Protein 3I6D (pdb70)

Secondary structure (DSSP, 8-state):
-EEEEEE--SHHHHHHHHHHHHHHTTTT-SEEEEEE-SSSSS-TT--EE--TT--EESS---EETT-THHHHHHHHTT--TTEEE-----EEEE-SS-EEE-----SHHHHHHHHSPPPSSSS--BHHHHHHHHS-HHHIIIIIHHHHHHTT-S-TTTBBHHHH-GGG--EEEETT-THHHHHHHHHT--SEEEE-S--EEEEEE-SSSEEEEESSS-EEEESEEEE-S-HHHHHHHTTTSTTHHHHHT-EEEEEEEEEEEESSTT---SS-SSEEEE-STT--SEEEEEEHHHH-GGGS-TT-EEEEEEE--SS--GGGTS-HHHHHHHHHHHHGGGS---S--SEEEEEEEEEEEEE-BTTHHHHHHHHHHHHHHHSTTEEE-STTTS--SHHHHHHHHHHHHHHHHHHH--/-EEEEEE--SHHHHHHHHHHHHHHTTTT-SEEEEEE-SSSSS-TT--EE--TT--EESS---EETT-THHHHHHHHTT--TTEEE-----EEEE-SS-EE-------SHHHHHHHHSPPPSSSS--BHHHHHHHHS-HHHIIIIIHHHHHHTT-S-TTTBBHHHH-GGGG----SEEEETT-HHHHHHHHHHT--S-EEE-S--EEEEEE-SSSEEEEESSS-EEEESEEEE-S-HHHHHHHTTTSTTHHHHHT-EEEEEEEEEEEESSTT---SS-SSEEEE-STT--SEEEEEEHHHH-GGGS-TT-EEEEEEE--SS--GGGTS-HHHHHHHHHHHHGGGS---S--SEEEEEEEEEEEEE-BTTHHHHHHHHHHHHHHHSTTEEE-STTTS--SHHHHHHHHHHHHHHHHHHH--

Radius of gyration: 29.59 Å; Cα contacts (8 Å, |Δi|>4): 1750; chains: 2; bounding box: 93×55×72 Å

Organism: Bacillus subtilis (strain 168) (NCBI:txid224308)

Sequence (833 aa):
KKHVVIIGGGITGLAAAFYMEKEIKEKNLPLELTLVEASPRVGGKIQTVKKDGYIIERGPDSFLERKKSAPQLVKDLGLEHLLVNNATGQSYVLVNRTLHPMPKSGKARAAMDFILPASKTKDDQSLGEFFRRRVGDEVVENLIEPLLSGIYAGDIDKLSLMSTFPQFYQFQTLSTGLQTLVEEIEKQLKLTKVYKGTKVTKLSHSGSCYSLELDNGVTLDADSVIVTAPHKAAAGMLSELPAISHLKNMHSTSVANVALGFPEGSVQMEHEGTGFVISRNSDFAITACTWTNKKWPHAAPEGKTLLRAYVGKAGDESIVDLSDNDIINIVLEDLKKVMNINGEPEMTCVTRWHESMPQYHVGHKQRIKELREALASAYPGVYMTGASFEGVGIPDCIDQGKAAVSDALTYLFSKKHVVIIGGGITGLAAAFYMEKEIKEKNLPLELTLVEASPRVGGKIQTVKKDGYIIERGPDSFLERKKSAPQLVKDLGLEHLLVNNATGQSYVLVNRTLHPMPKGSGKARAAMDFILPASKTKDDQSLGEFFRRRVGDEVVENLIEPLLSGIYAGDIDKLSLMSTFPQFYQTQGQFQTLSTGLQTLVEEIEKQLKLTKVYKGTKVTKLSHSGSCYSLELDNGVTLDADSVIVTAPHKAAAGMLSELPAISHLKNMHSTSVANVALGFPEGSVQMEHEGTGFVISRNSDFAITACTWTNKKWPHAAPEGKTLLRAYVGKAGDESIVDLSDNDIINIVLEDLKKVMNINGEPEMTCVTRWHESMPQYHVGHKQRIKELREALASAYPGVYMTGASFEGVGIPDCIDQGKAAVSDALTYLFS

Foldseek 3Di:
DFEEEEEAQALLSLLLLLVLVVVCPPVVDPYFYAYEAAAQDGHPQFDWDDDPLFIDTQGDDWFAPVLCLVVVLCVVLPAPVFKDFWQFKWEFEAEAQDTHTDDDPPCVVVVCCVQQPADDDLAKAFQCCRNVVRDPPVCCQRPVVLVVCVPQLADRRFFICCQPPVVSCHTIDGLVGNCVSSVSSVVVRDSYHYHYSKHFQAWAQDPQWIWTQIPVGDIDTGNFYEYADALCRVCRRCVPQPLSVLSNVWFFFKKKKKKFKDLPLFADFPDDIQWYAYGPPHPAFWGIKGFCCNTNVSRDDPSMTMMMTMGAGHPPRCQLPDDLCSNLVSCCVRVCSGTGRRDGTPDIDMDIDHRHRTGQGRCLQVSLVVVQVSCCVPPNNYHYDYCNHRHPGSSVSSVSSVVNSVRNVVSVPD/DAEEEEEAQALLSLLLLLVLVVVCPPVVDPYFYAYEAAAQDGHPQFDWDDDPLFIDTQGDDWFFPVLCLVVVLCVVLPAPVFKDFWQFKWEFEAEAQDTHTDDDQVVSVVVVCCVQQPADDDPAKAFQCVRNVVRDPPVCCQRPVVLVVCVQQLADRRFFICCQPPVVSHVSVHRTIDGLVGNCVSSVSSVVVRDSYHYHYSKHFQAWAADPQWIWTQIDVGDIDTGNFYEYADALCRVCRRCVPQPLSVLSNVWFFFKKKKKKFKDLPLFADFPDDIQWYAYGPPHPAFWGIKGFCCNTNVSRDDPSMTMMMTMGAGPPPRCQLPDDLCSNLVSCCVRVCSGTGRRDGTPDIDMDIDHRHRTGQTRCLQVSLVVVQVSCCVPPNNYHYDYCNHRHPGSSVSSVSSVVNSVRNVVSVPD

InterPro domains:
  IPR002937 Amine oxidase [PF01593] (15-463)
  IPR004572 Protoporphyrinogen oxidase [TIGR00562] (5-470)
  IPR036188 FAD/NAD(P)-binding domain superfamily [G3DSA:3.50.50.60] (9-456)
  IPR036188 FAD/NAD(P)-binding domain superfamily [SSF51905] (6-461)
  IPR050464 Zeta Carotene Desaturase and Related Oxidoreductases [PTHR42923] (4-463)

CATH classification: 3.50.50.60 (+2 more: 3.90.660.20, 1.10.3110.10)

Structure (mmCIF, N/CA/C/O backbone):
data_3I6D
#
_entry.id   3I6D
#
_cell.length_a   96.175
_cell.length_b   96.175
_cell.length_c   299.823
_cell.angle_alpha   90.00
_cell.angle_beta   90.00
_cell.angle_gamma   90.00
#
_symmetry.space_group_name_H-M   'P 41 21 2'
#
loop_
_entity.id
_entity.type
_entity.pdbx_description
1 polymer 'Protoporphyrinogen oxidase'
2 non-polymer 'FLAVIN-ADENINE DINUCLEOTIDE'
3 non-polymer '5-[2-CHLORO-4-(TRIFLUOROMETHYL)PHENOXY]-2-NITROBENZOIC ACID'
4 non-polymer 'PHOSPHATE ION'
5 water water
#
loop_
_atom_site.group_PDB
_atom_site.id
_atom_site.type_symbol
_atom_site.label_atom_id
_atom_site.label_alt_id
_atom_site.label_comp_id
_atom_site.label_asym_id
_atom_site.label_entity_id
_atom_site.label_seq_id
_atom_site.pdbx_PDB_ins_code
_atom_site.Cartn_x
_atom_site.Cartn_y
_atom_site.Cartn_z
_atom_site.occupancy
_atom_site.B_iso_or_equiv
_atom_site.auth_seq_id
_atom_site.auth_comp_id
_atom_site.auth_asym_id
_atom_site.auth_atom_id
_atom_site.pdbx_PDB_model_num
ATOM 1 N N . LYS A 1 5 ? 12.784 -42.046 50.591 1.00 70.35 5 LYS A N 1
ATOM 2 C CA . LYS A 1 5 ? 12.574 -41.028 49.518 1.00 72.48 5 LYS A CA 1
ATOM 3 C C . LYS A 1 5 ? 12.596 -41.668 48.119 1.00 72.20 5 LYS A C 1
ATOM 4 O O . LYS A 1 5 ? 13.670 -41.919 47.566 1.00 72.64 5 LYS A O 1
ATOM 10 N N . LYS A 1 6 ? 11.414 -41.915 47.554 1.00 70.99 6 LYS A N 1
ATOM 11 C CA . LYS A 1 6 ? 11.282 -42.545 46.239 1.00 70.90 6 LYS A CA 1
ATOM 12 C C . LYS A 1 6 ? 11.810 -41.713 45.059 1.00 71.60 6 LYS A C 1
ATOM 13 O O . LYS A 1 6 ? 11.741 -40.486 45.083 1.00 72.05 6 LYS A O 1
ATOM 19 N N . HIS A 1 7 ? 12.305 -42.393 44.020 1.00 71.76 7 HIS A N 1
ATOM 20 C CA . HIS A 1 7 ? 12.869 -41.729 42.840 1.00 71.30 7 HIS A CA 1
ATOM 21 C C . HIS A 1 7 ? 12.097 -42.009 41.539 1.00 69.96 7 HIS A C 1
ATOM 22 O O . HIS A 1 7 ? 11.687 -43.132 41.283 1.00 69.51 7 HIS A O 1
ATOM 29 N N . VAL A 1 8 ? 11.906 -40.971 40.729 1.00 69.29 8 VAL A N 1
ATOM 30 C CA . VAL A 1 8 ? 11.206 -41.085 39.448 1.00 68.96 8 VAL A CA 1
ATOM 31 C C . VAL A 1 8 ? 11.999 -40.428 38.320 1.00 68.84 8 VAL A C 1
ATOM 32 O O . VAL A 1 8 ? 12.312 -39.238 38.382 1.00 69.40 8 VAL A O 1
ATOM 36 N N . VAL A 1 9 ? 12.328 -41.200 37.289 1.00 67.21 9 VAL A N 1
ATOM 37 C CA . VAL A 1 9 ? 13.065 -40.638 36.160 1.00 64.86 9 VAL A CA 1
ATOM 38 C C . VAL A 1 9 ? 12.187 -40.429 34.919 1.00 62.24 9 VAL A C 1
ATOM 39 O O . VAL A 1 9 ? 11.448 -41.317 34.488 1.00 60.41 9 VAL A O 1
ATOM 43 N N . ILE A 1 10 ? 12.260 -39.216 34.382 1.00 60.55 10 ILE A N 1
ATOM 44 C CA . ILE A 1 10 ? 11.527 -38.848 33.180 1.00 59.84 10 ILE A CA 1
ATOM 45 C C . ILE A 1 10 ? 12.512 -38.934 32.015 1.00 59.65 10 ILE A C 1
ATOM 46 O O . ILE A 1 10 ? 13.562 -38.285 32.048 1.00 59.29 10 ILE A O 1
ATOM 51 N N . ILE A 1 11 ? 12.187 -39.750 31.009 1.00 59.07 11 ILE A N 1
ATOM 52 C CA . ILE A 1 11 ? 13.046 -39.898 29.834 1.00 57.70 11 ILE A CA 1
ATOM 53 C C . ILE A 1 11 ? 12.458 -39.094 28.687 1.00 57.46 11 ILE A C 1
ATOM 54 O O . ILE A 1 11 ? 11.320 -39.332 28.267 1.00 56.65 11 ILE A O 1
ATOM 59 N N . GLY A 1 12 ? 13.248 -38.140 28.198 1.00 57.56 12 GLY A N 1
ATOM 60 C CA . GLY A 1 12 ? 12.815 -37.292 27.109 1.00 58.80 12 GLY A CA 1
ATOM 61 C C . GLY A 1 12 ? 12.651 -35.887 27.634 1.00 60.20 12 GLY A C 1
ATOM 62 O O . GLY A 1 12 ? 12.021 -35.674 28.668 1.00 61.12 12 GLY A O 1
ATOM 63 N N . GLY A 1 13 ? 13.210 -34.918 26.923 1.00 60.75 13 GLY A N 1
ATOM 64 C CA . GLY A 1 13 ? 13.107 -33.541 27.363 1.00 60.47 13 GLY A CA 1
ATOM 65 C C . GLY A 1 13 ? 12.235 -32.660 26.490 1.00 61.26 13 GLY A C 1
ATOM 66 O O . GLY A 1 13 ? 12.366 -31.431 26.548 1.00 63.44 13 GLY A O 1
ATOM 67 N N . GLY A 1 14 ? 11.373 -33.256 25.664 1.00 59.11 14 GLY A N 1
ATOM 68 C CA . GLY A 1 14 ? 10.496 -32.442 24.847 1.00 57.22 14 GLY A CA 1
ATOM 69 C C . GLY A 1 14 ? 9.426 -31.800 25.736 1.00 57.33 14 GLY A C 1
ATOM 70 O O . GLY A 1 14 ? 9.576 -31.709 26.954 1.00 55.73 14 GLY A O 1
ATOM 71 N N . ILE A 1 15 ? 8.326 -31.364 25.133 1.00 57.78 15 ILE A N 1
ATOM 72 C CA . ILE A 1 15 ? 7.242 -30.750 25.895 1.00 57.64 15 ILE A CA 1
ATOM 73 C C . ILE A 1 15 ? 6.562 -31.738 26.837 1.00 57.41 15 ILE A C 1
ATOM 74 O O . ILE A 1 15 ? 6.176 -31.360 27.941 1.00 57.38 15 ILE A O 1
ATOM 79 N N . THR A 1 16 ? 6.420 -32.994 26.413 1.00 56.87 16 THR A N 1
ATOM 80 C CA . THR A 1 16 ? 5.787 -34.012 27.253 1.00 57.15 16 THR A CA 1
ATOM 81 C C . THR A 1 16 ? 6.587 -34.279 28.534 1.00 59.10 16 THR A C 1
ATOM 82 O O . THR A 1 16 ? 6.027 -34.326 29.627 1.00 59.81 16 THR A O 1
ATOM 86 N N . GLY A 1 17 ? 7.896 -34.452 28.400 1.00 60.04 17 GLY A N 1
ATOM 87 C CA . GLY A 1 17 ? 8.712 -34.699 29.571 1.00 61.20 17 GLY A CA 1
ATOM 88 C C . GLY A 1 17 ? 8.801 -33.458 30.442 1.00 61.97 17 GLY A C 1
ATOM 89 O O . GLY A 1 17 ? 8.773 -33.541 31.669 1.00 61.98 17 GLY A O 1
ATOM 90 N N . LEU A 1 18 ? 8.914 -32.301 29.798 1.00 62.87 18 LEU A N 1
ATOM 91 C CA . LEU A 1 18 ? 9.001 -31.038 30.511 1.00 62.93 18 LEU A CA 1
ATOM 92 C C . LEU A 1 18 ? 7.692 -30.810 31.243 1.00 64.22 18 LEU A C 1
ATOM 93 O O . LEU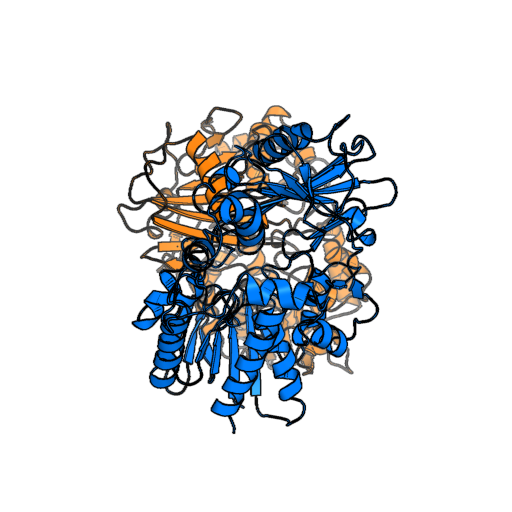 A 1 18 ? 7.685 -30.468 32.429 1.00 64.78 18 LEU A O 1
ATOM 98 N N . ALA A 1 19 ? 6.585 -31.014 30.537 1.00 64.94 19 ALA A N 1
ATOM 99 C CA . ALA A 1 19 ? 5.265 -30.856 31.141 1.00 65.95 19 ALA A CA 1
ATOM 100 C C . ALA A 1 19 ? 5.178 -31.778 32.350 1.00 66.34 19 ALA A C 1
ATOM 101 O O . ALA A 1 19 ? 4.745 -31.366 33.417 1.00 66.45 19 ALA A O 1
ATOM 103 N N . ALA A 1 20 ? 5.600 -33.025 32.178 1.00 66.99 20 ALA A N 1
ATOM 104 C CA . ALA A 1 20 ? 5.560 -33.984 33.270 1.00 68.12 20 ALA A CA 1
ATOM 105 C C . ALA A 1 20 ? 6.437 -33.502 34.401 1.00 69.77 20 ALA A C 1
ATOM 106 O O . ALA A 1 20 ? 6.027 -33.549 35.556 1.00 70.43 20 ALA A O 1
ATOM 108 N N . ALA A 1 21 ? 7.641 -33.041 34.064 1.00 71.72 21 ALA A N 1
ATOM 109 C CA . ALA A 1 21 ? 8.598 -32.548 35.060 1.00 73.52 21 ALA A CA 1
ATOM 110 C C . ALA A 1 21 ? 8.066 -31.350 35.832 1.00 74.76 21 ALA A C 1
ATOM 111 O O . ALA A 1 21 ? 8.211 -31.273 37.053 1.00 75.26 21 ALA A O 1
ATOM 113 N N . PHE A 1 22 ? 7.450 -30.419 35.116 1.00 75.88 22 PHE A N 1
ATOM 114 C CA . PHE A 1 22 ? 6.921 -29.217 35.741 1.00 77.44 22 PHE A CA 1
ATOM 115 C C . PHE A 1 22 ? 5.781 -29.483 36.715 1.00 78.71 22 PHE A C 1
ATOM 116 O O . PHE A 1 22 ? 5.777 -28.947 37.818 1.00 79.79 22 PHE A O 1
ATOM 124 N N . TYR A 1 23 ? 4.814 -30.303 36.321 1.00 80.03 23 TYR A N 1
ATOM 125 C CA . TYR A 1 23 ? 3.686 -30.590 37.198 1.00 81.14 23 TYR A CA 1
ATOM 126 C C . TYR A 1 23 ? 4.009 -31.649 38.243 1.00 81.92 23 TYR A C 1
ATOM 127 O O . TYR A 1 23 ? 3.223 -31.899 39.154 1.00 82.07 23 TYR A O 1
ATOM 136 N N . MET A 1 24 ? 5.172 -32.269 38.108 1.00 82.73 24 MET A N 1
ATOM 137 C CA . MET A 1 24 ? 5.606 -33.269 39.067 1.00 84.11 24 MET A CA 1
ATOM 138 C C . MET A 1 24 ? 6.140 -32.498 40.265 1.00 84.92 24 MET A C 1
ATOM 139 O O . MET A 1 24 ? 5.835 -32.823 41.411 1.00 85.06 24 MET A O 1
ATOM 144 N N . GLU A 1 25 ? 6.952 -31.478 39.993 1.00 85.64 25 GLU A N 1
ATOM 145 C CA . GLU A 1 25 ? 7.517 -30.647 41.051 1.00 86.98 25 GLU A CA 1
ATOM 146 C C . GLU A 1 25 ? 6.399 -29.918 41.773 1.00 87.93 25 GLU A C 1
ATOM 147 O O . GLU A 1 25 ? 6.374 -29.849 43.006 1.00 87.93 25 GLU A O 1
ATOM 153 N N . LYS A 1 26 ? 5.470 -29.376 40.995 1.00 88.93 26 LYS A N 1
ATOM 154 C CA . LYS A 1 26 ? 4.345 -28.665 41.562 1.00 90.01 26 LYS A CA 1
ATOM 155 C C . LYS A 1 26 ? 3.597 -29.563 42.540 1.00 91.02 26 LYS A C 1
ATOM 156 O O . LYS A 1 26 ? 2.961 -29.084 43.470 1.00 92.00 26 LYS A O 1
ATOM 162 N N . GLU A 1 27 ? 3.679 -30.870 42.337 1.00 92.11 27 GLU A N 1
ATOM 163 C CA . GLU A 1 27 ? 3.001 -31.802 43.224 1.00 93.24 27 GLU A CA 1
ATOM 164 C C . GLU A 1 27 ? 3.855 -32.158 44.428 1.00 94.05 27 GLU A C 1
ATOM 165 O O . GLU A 1 27 ? 3.342 -32.299 45.538 1.00 95.09 27 GLU A O 1
ATOM 171 N N . ILE A 1 28 ? 5.158 -32.304 44.210 1.00 94.25 28 ILE A N 1
ATOM 172 C CA . ILE A 1 28 ? 6.080 -32.652 45.282 1.00 94.25 28 ILE A CA 1
ATOM 173 C C . ILE A 1 28 ? 6.116 -31.556 46.345 1.00 94.89 28 ILE A C 1
ATOM 174 O O . ILE A 1 28 ? 6.443 -31.809 47.506 1.00 95.00 28 ILE A O 1
ATOM 179 N N . LYS A 1 29 ? 5.763 -30.339 45.941 1.00 95.63 29 LYS A N 1
ATOM 180 C CA . LYS A 1 29 ? 5.756 -29.202 46.853 1.00 95.98 29 LYS A CA 1
ATOM 181 C C . LYS A 1 29 ? 4.349 -28.670 47.063 1.00 95.09 29 LYS A C 1
ATOM 182 O O . LYS A 1 29 ? 4.069 -27.509 46.787 1.00 95.09 29 LYS A O 1
ATOM 188 N N . GLU A 1 30 ? 3.471 -29.535 47.550 1.00 94.21 30 GLU A N 1
ATOM 189 C CA . GLU A 1 30 ? 2.084 -29.182 47.813 1.00 93.99 30 GLU A CA 1
ATOM 190 C C . GLU A 1 30 ? 1.452 -30.330 48.576 1.00 93.73 30 GLU A C 1
ATOM 191 O O . GLU A 1 30 ? 0.272 -30.294 48.927 1.00 94.58 30 GLU A O 1
ATOM 197 N N . LYS A 1 31 ? 2.255 -31.363 48.797 1.00 92.61 31 LYS A N 1
ATOM 198 C CA . LYS A 1 31 ? 1.849 -32.553 49.527 1.00 91.58 31 LYS A CA 1
ATOM 199 C C . LYS A 1 31 ? 3.115 -32.990 50.235 1.00 91.14 31 LYS A C 1
ATOM 200 O O . LYS A 1 31 ? 3.112 -33.920 51.043 1.00 90.83 31 LYS A O 1
ATOM 206 N N . ASN A 1 32 ? 4.199 -32.293 49.904 1.00 90.55 32 ASN A N 1
ATOM 207 C CA . ASN A 1 32 ? 5.518 -32.556 50.464 1.00 89.99 32 ASN A CA 1
ATOM 208 C C . ASN A 1 32 ? 5.793 -34.059 50.465 1.00 89.00 32 ASN A C 1
ATOM 209 O O . ASN A 1 32 ? 5.988 -34.671 51.520 1.00 89.00 32 ASN A O 1
ATOM 214 N N . LEU A 1 33 ? 5.803 -34.635 49.264 1.00 87.46 33 LEU A N 1
ATOM 215 C CA . LEU A 1 33 ? 6.026 -36.063 49.068 1.00 85.63 33 LEU A CA 1
ATOM 216 C C . LEU A 1 33 ? 7.513 -36.385 49.065 1.00 84.64 33 LEU A C 1
ATOM 217 O O . LEU A 1 33 ? 8.310 -35.620 48.518 1.00 84.84 33 LEU A O 1
ATOM 222 N N . PRO A 1 34 ? 7.909 -37.516 49.686 1.00 82.93 34 PRO A N 1
ATOM 223 C CA . PRO A 1 34 ? 9.318 -37.927 49.736 1.00 81.84 34 PRO A CA 1
ATOM 224 C C . PRO A 1 34 ? 9.724 -38.478 48.365 1.00 81.30 34 PRO A C 1
ATOM 225 O O . PRO A 1 34 ? 10.062 -39.657 48.215 1.00 81.21 34 PRO A O 1
ATOM 229 N N . LEU A 1 35 ? 9.668 -37.601 47.366 1.00 79.96 35 LEU A N 1
ATOM 230 C CA . LEU A 1 35 ? 9.984 -37.945 45.990 1.00 78.51 35 LEU A CA 1
ATOM 231 C C . LEU A 1 35 ? 11.140 -37.107 45.479 1.00 77.91 35 LEU A C 1
ATOM 232 O O . LEU A 1 35 ? 11.261 -35.927 45.788 1.00 77.18 35 LEU A O 1
ATOM 237 N N . GLU A 1 36 ? 11.980 -37.736 44.675 1.00 77.61 36 GLU A N 1
ATOM 238 C CA . GLU A 1 36 ? 13.138 -37.096 44.092 1.00 77.52 36 GLU A CA 1
ATOM 239 C C . GLU A 1 36 ? 13.073 -37.475 42.615 1.00 76.32 36 GLU A C 1
ATOM 240 O O . GLU A 1 36 ? 13.145 -38.645 42.276 1.00 76.98 36 GLU A O 1
ATOM 246 N N . LEU A 1 37 ? 12.936 -36.495 41.733 1.00 74.63 37 LEU A N 1
ATOM 247 C CA . LEU A 1 37 ? 12.823 -36.793 40.307 1.00 72.91 37 LEU A CA 1
ATOM 248 C C . LEU A 1 37 ? 13.942 -36.266 39.414 1.00 71.90 37 LEU A C 1
ATOM 249 O O . LEU A 1 37 ? 14.492 -35.200 39.654 1.00 72.04 37 LEU A O 1
ATOM 254 N N . THR A 1 38 ? 14.262 -37.017 38.366 1.00 71.04 38 THR A N 1
ATOM 255 C CA . THR A 1 38 ? 15.286 -36.579 37.427 1.00 70.38 38 THR A CA 1
ATOM 256 C C . THR A 1 38 ? 14.834 -36.843 35.987 1.00 69.19 38 THR A C 1
ATOM 257 O O . THR A 1 38 ? 14.071 -37.775 35.723 1.00 68.66 38 THR A O 1
ATOM 261 N N . LEU A 1 39 ? 15.311 -36.003 35.070 1.00 67.58 39 LEU A N 1
ATOM 262 C CA . LEU A 1 39 ? 14.953 -36.084 33.660 1.00 66.15 39 LEU A CA 1
ATOM 263 C C . LEU A 1 39 ? 16.185 -36.246 32.762 1.00 66.11 39 LEU A C 1
ATOM 264 O O . LEU A 1 39 ? 17.119 -35.453 32.828 1.00 66.44 39 LEU A O 1
ATOM 269 N N . VAL A 1 40 ? 16.179 -37.270 31.914 1.00 65.64 40 VAL A N 1
ATOM 270 C CA . VAL A 1 40 ? 17.291 -37.528 30.999 1.00 64.52 40 VAL A CA 1
ATOM 271 C C . VAL A 1 40 ? 16.934 -37.095 29.573 1.00 64.82 40 VAL A C 1
ATOM 272 O O . VAL A 1 40 ? 15.865 -37.442 29.060 1.00 65.08 40 VAL A O 1
ATOM 276 N N . GLU A 1 41 ? 17.823 -36.332 28.942 1.00 64.50 41 GLU A N 1
ATOM 277 C CA . GLU A 1 41 ? 17.616 -35.842 27.585 1.00 65.24 41 GLU A CA 1
ATOM 278 C C . GLU A 1 41 ? 18.836 -36.164 26.715 1.00 66.19 41 GLU A C 1
ATOM 279 O O . GLU A 1 41 ? 19.966 -35.828 27.061 1.00 66.46 41 GLU A O 1
ATOM 285 N N . ALA A 1 42 ? 18.601 -36.812 25.576 1.00 67.11 42 ALA A N 1
ATOM 286 C CA . ALA A 1 42 ? 19.675 -37.213 24.664 1.00 67.52 42 ALA A CA 1
ATOM 287 C C . ALA A 1 42 ? 20.415 -36.066 23.975 1.00 68.20 42 ALA A C 1
ATOM 288 O O . ALA A 1 42 ? 21.647 -36.022 24.000 1.00 68.61 42 ALA A O 1
ATOM 290 N N . SER A 1 43 ? 19.675 -35.153 23.351 1.00 68.85 43 SER A N 1
ATOM 291 C CA . SER A 1 43 ? 20.294 -34.025 22.672 1.00 70.08 43 SER A CA 1
ATOM 292 C C . SER A 1 43 ? 20.779 -33.050 23.748 1.00 71.04 43 SER A C 1
ATOM 293 O O . SER A 1 43 ? 20.383 -33.166 24.914 1.00 71.45 43 SER A O 1
ATOM 296 N N . PRO A 1 44 ? 21.649 -32.087 23.375 1.00 71.54 44 PRO A N 1
ATOM 297 C CA . PRO A 1 44 ? 22.207 -31.076 24.284 1.00 70.91 44 PRO A CA 1
ATOM 298 C C . PRO A 1 44 ? 21.208 -30.012 24.755 1.00 70.85 44 PRO A C 1
ATOM 299 O O . PRO A 1 44 ? 21.510 -29.244 25.668 1.00 70.95 44 PRO A O 1
ATOM 303 N N . ARG A 1 45 ? 20.025 -29.971 24.142 1.00 71.22 45 ARG A N 1
ATOM 304 C CA . ARG A 1 45 ? 18.985 -29.003 24.523 1.00 71.97 45 ARG A CA 1
ATOM 305 C C . ARG A 1 45 ? 17.687 -29.694 24.940 1.00 70.71 45 ARG A C 1
ATOM 306 O O . ARG A 1 45 ? 17.533 -30.890 24.786 1.00 70.39 45 ARG A O 1
ATOM 314 N N . VAL A 1 46 ? 16.754 -28.928 25.473 1.00 70.70 46 VAL A N 1
ATOM 315 C CA . VAL A 1 46 ? 15.459 -29.475 25.866 1.00 71.51 46 VAL A CA 1
ATOM 316 C C . VAL A 1 46 ? 14.437 -28.810 24.949 1.00 71.18 46 VAL A C 1
ATOM 317 O O . VAL A 1 46 ? 14.715 -27.748 24.380 1.00 71.38 46 VAL A O 1
ATOM 321 N N . GLY A 1 47 ? 13.267 -29.419 24.793 1.00 70.64 47 GLY A N 1
ATOM 322 C CA . GLY A 1 47 ? 12.263 -28.822 23.928 1.00 70.07 47 GLY A CA 1
ATOM 323 C C . GLY A 1 47 ? 11.923 -29.679 22.726 1.00 69.81 47 GLY A C 1
ATOM 324 O O . GLY A 1 47 ? 10.844 -29.541 22.150 1.00 70.23 47 GLY A O 1
ATOM 325 N N . GLY A 1 48 ? 12.843 -30.559 22.345 1.00 69.13 48 GLY A N 1
ATOM 326 C CA . GLY A 1 48 ? 12.598 -31.451 21.226 1.00 69.30 48 GLY A CA 1
ATOM 327 C C . GLY A 1 48 ? 12.076 -30.810 19.951 1.00 69.68 48 GLY A C 1
ATOM 328 O O . GLY A 1 48 ? 12.726 -29.945 19.374 1.00 70.67 48 GLY A O 1
ATOM 329 N N . LYS A 1 49 ? 10.901 -31.247 19.503 1.00 69.73 49 LYS A N 1
ATOM 330 C CA . LYS A 1 49 ? 10.292 -30.731 18.277 1.00 68.73 49 LYS A CA 1
ATOM 331 C C . LYS A 1 49 ? 10.121 -29.209 18.313 1.00 68.85 49 LYS A C 1
ATOM 332 O O . LYS A 1 49 ? 10.134 -28.565 17.266 1.00 69.87 49 LYS A O 1
ATOM 338 N N . ILE A 1 50 ? 9.960 -28.632 19.499 1.00 68.03 50 ILE A N 1
ATOM 339 C CA . ILE A 1 50 ? 9.784 -27.190 19.617 1.00 68.74 50 ILE A CA 1
ATOM 340 C C . ILE A 1 50 ? 11.107 -26.433 19.507 1.00 70.55 50 ILE A C 1
ATOM 341 O O . ILE A 1 50 ? 11.890 -26.419 20.445 1.00 70.53 50 ILE A O 1
ATOM 346 N N . GLN A 1 51 ? 11.342 -25.799 18.359 1.00 73.23 51 GLN A N 1
ATOM 347 C CA . GLN A 1 51 ? 12.574 -25.045 18.119 1.00 75.85 51 GLN A CA 1
ATOM 348 C C . GLN A 1 51 ? 12.314 -23.700 17.428 1.00 78.20 51 GLN A C 1
ATOM 349 O O . GLN A 1 51 ? 11.777 -23.657 16.317 1.00 78.86 51 GLN A O 1
ATOM 355 N N . THR A 1 52 ? 12.724 -22.615 18.083 1.00 80.22 52 THR A N 1
ATOM 356 C CA . THR A 1 52 ? 12.546 -21.269 17.560 1.00 81.87 52 THR A CA 1
ATOM 357 C C . THR A 1 52 ? 13.879 -20.570 17.330 1.00 83.70 52 THR A C 1
ATOM 358 O O . THR A 1 52 ? 14.626 -20.353 18.278 1.00 84.07 52 THR A O 1
ATOM 362 N N . VAL A 1 53 ? 14.187 -20.215 16.083 1.00 85.82 53 VAL A N 1
ATOM 363 C CA . VAL A 1 53 ? 15.438 -19.502 15.811 1.00 88.34 53 VAL A CA 1
ATOM 364 C C . VAL A 1 53 ? 15.160 -18.094 15.293 1.00 89.92 53 VAL A C 1
ATOM 365 O O . VAL A 1 53 ? 14.152 -17.844 14.627 1.00 90.21 53 VAL A O 1
ATOM 369 N N . LYS A 1 54 ? 16.073 -17.181 15.609 1.00 92.11 54 LYS A N 1
ATOM 370 C CA . LYS A 1 54 ? 15.953 -15.780 15.221 1.00 93.49 54 LYS A CA 1
ATOM 371 C C . LYS A 1 54 ? 17.124 -15.346 14.328 1.00 94.92 54 LYS A C 1
ATOM 372 O O . LYS A 1 54 ? 18.284 -15.650 14.615 1.00 95.02 54 LYS A O 1
ATOM 378 N N . LYS A 1 55 ? 16.804 -14.650 13.240 1.00 95.85 55 LYS A N 1
ATOM 379 C CA . LYS A 1 55 ? 17.804 -14.175 12.287 1.00 97.30 55 LYS A CA 1
ATOM 380 C C . LYS A 1 55 ? 17.299 -12.897 11.637 1.00 98.82 55 LYS A C 1
ATOM 381 O O . LYS A 1 55 ? 16.208 -12.880 11.058 1.00 99.05 55 LYS A O 1
ATOM 387 N N . ASP A 1 56 ? 18.095 -11.834 11.729 1.00 99.92 56 ASP A N 1
ATOM 388 C CA . ASP A 1 56 ? 17.751 -10.544 11.131 1.00 100.25 56 ASP A CA 1
ATOM 389 C C . ASP A 1 56 ? 16.375 -10.031 11.562 1.00 100.05 56 ASP A C 1
ATOM 390 O O . ASP A 1 56 ? 15.530 -9.711 10.719 1.00 100.54 56 ASP A O 1
ATOM 395 N N . GLY A 1 57 ? 16.152 -9.953 12.872 1.00 99.57 57 GLY A N 1
ATOM 396 C CA . GLY A 1 57 ? 14.882 -9.464 13.375 1.00 98.80 57 GLY A CA 1
ATOM 397 C C . GLY A 1 57 ? 13.718 -10.380 13.052 1.00 98.45 57 GLY A C 1
ATOM 398 O O . GLY A 1 57 ? 12.559 -10.012 13.250 1.00 98.47 57 GLY A O 1
ATOM 399 N N . TYR A 1 58 ? 14.020 -11.569 12.539 1.00 97.77 58 TYR A N 1
ATOM 400 C CA . TYR A 1 58 ? 12.985 -12.546 12.216 1.00 96.60 58 TYR A CA 1
ATOM 401 C C . TYR A 1 58 ? 12.770 -13.501 13.396 1.00 95.58 58 TYR A C 1
ATOM 402 O O . TYR A 1 58 ? 13.591 -13.582 14.322 1.00 95.76 58 TYR A O 1
ATOM 411 N N . ILE A 1 59 ? 11.649 -14.215 13.351 1.00 93.41 59 ILE A N 1
ATOM 412 C CA . ILE A 1 59 ? 11.305 -15.212 14.356 1.00 90.56 59 ILE A CA 1
ATOM 413 C C . ILE A 1 59 ? 10.697 -16.351 13.564 1.00 88.90 59 ILE A C 1
ATOM 414 O O . ILE A 1 59 ? 9.515 -16.337 13.252 1.00 88.47 59 ILE A O 1
ATOM 419 N N . ILE A 1 60 ? 11.518 -17.329 13.218 1.00 87.05 60 ILE A N 1
ATOM 420 C CA . ILE A 1 60 ? 11.028 -18.456 12.455 1.00 85.04 60 ILE A CA 1
ATOM 421 C C . ILE A 1 60 ? 10.904 -19.732 13.296 1.00 84.10 60 ILE A C 1
ATOM 422 O O . ILE A 1 60 ? 11.853 -20.160 13.954 1.00 84.01 60 ILE A O 1
ATOM 427 N N . GLU A 1 61 ? 9.714 -20.320 13.275 1.00 82.64 61 GLU A N 1
ATOM 428 C CA . GLU A 1 61 ? 9.443 -21.562 13.991 1.00 81.19 61 GLU A CA 1
ATOM 429 C C . GLU A 1 61 ? 9.788 -22.691 13.029 1.00 80.18 61 GLU A C 1
ATOM 430 O O . GLU A 1 61 ? 9.050 -22.943 12.071 1.00 81.47 61 GLU A O 1
ATOM 436 N N . ARG A 1 62 ? 10.908 -23.361 13.266 1.00 78.10 62 ARG A N 1
ATOM 437 C CA . ARG A 1 62 ? 11.330 -24.436 12.380 1.00 77.15 62 ARG A CA 1
ATOM 438 C C . ARG A 1 62 ? 10.283 -25.532 12.337 1.00 76.67 62 ARG A C 1
ATOM 439 O O . ARG A 1 62 ? 10.076 -26.189 11.310 1.00 75.93 62 ARG A O 1
ATOM 447 N N . GLY A 1 63 ? 9.609 -25.712 13.464 1.00 76.38 63 GLY A N 1
ATOM 448 C CA . GLY A 1 63 ? 8.590 -26.731 13.537 1.00 76.25 63 GLY A CA 1
ATOM 449 C C . GLY A 1 63 ? 7.272 -26.228 14.075 1.00 76.06 63 GLY A C 1
ATOM 450 O O . GLY A 1 63 ? 6.512 -25.593 13.351 1.00 75.40 63 GLY A O 1
ATOM 451 N N . PRO A 1 64 ? 6.953 -26.541 15.339 1.00 76.38 64 PRO A N 1
ATOM 452 C CA . PRO A 1 64 ? 5.702 -26.095 15.942 1.00 76.96 64 PRO A CA 1
ATOM 453 C C . PRO A 1 64 ? 5.545 -24.608 15.795 1.00 77.52 64 PRO A C 1
ATOM 454 O O . PRO A 1 64 ? 6.363 -23.817 16.266 1.00 77.90 64 PRO A O 1
ATOM 458 N N . ASP A 1 65 ? 4.475 -24.249 15.110 1.00 77.97 65 ASP A N 1
ATOM 459 C CA . ASP A 1 65 ? 4.127 -22.877 14.825 1.00 77.80 65 ASP A CA 1
ATOM 460 C C . ASP A 1 65 ? 3.403 -22.273 16.024 1.00 77.29 65 ASP A C 1
ATOM 461 O O . ASP A 1 65 ? 3.918 -21.373 16.679 1.00 76.82 65 ASP A O 1
ATOM 466 N N . SER A 1 66 ? 2.219 -22.794 16.323 1.00 77.48 66 SER A N 1
ATOM 467 C CA . SER A 1 66 ? 1.418 -22.306 17.447 1.00 78.03 66 SER A CA 1
ATOM 468 C C . SER A 1 66 ? 0.631 -23.467 18.048 1.00 77.84 66 SER A C 1
ATOM 469 O O . SER A 1 66 ? 0.982 -24.618 17.835 1.00 78.47 66 SER A O 1
ATOM 472 N N . PHE A 1 67 ? -0.433 -23.168 18.787 1.00 77.28 67 PHE A N 1
ATOM 473 C CA . PHE A 1 67 ? -1.248 -24.219 19.380 1.00 76.76 67 PHE A CA 1
ATOM 474 C C . PHE A 1 67 ? -2.711 -23.824 19.511 1.00 77.23 67 PHE A C 1
ATOM 475 O O . PHE A 1 67 ? -3.025 -22.664 19.714 1.00 77.93 67 PHE A O 1
ATOM 483 N N . LEU A 1 68 ? -3.604 -24.799 19.387 1.00 78.34 68 LEU A N 1
ATOM 484 C CA . LEU A 1 68 ? -5.041 -24.558 19.491 1.00 79.56 68 LEU A CA 1
ATOM 485 C C . LEU A 1 68 ? -5.374 -23.995 20.866 1.00 80.76 68 LEU A C 1
ATOM 486 O O . LEU A 1 68 ? -5.043 -24.598 21.884 1.00 81.43 68 LEU A O 1
ATOM 491 N N . GLU A 1 69 ? -6.043 -22.847 20.891 1.00 81.77 69 GLU A N 1
ATOM 492 C CA . GLU A 1 69 ? -6.382 -22.191 22.147 1.00 82.79 69 GLU A CA 1
ATOM 493 C C . GLU A 1 69 ? -7.467 -22.892 22.966 1.00 82.94 69 GLU A C 1
ATOM 494 O O . GLU A 1 69 ? -7.411 -22.884 24.200 1.00 82.53 69 GLU A O 1
ATOM 500 N N . ARG A 1 70 ? -8.443 -23.502 22.293 1.00 83.17 70 ARG A N 1
ATOM 501 C CA . ARG A 1 70 ? -9.533 -24.168 23.002 1.00 83.26 70 ARG A CA 1
ATOM 502 C C . ARG A 1 70 ? -9.065 -25.327 23.877 1.00 83.38 70 ARG A C 1
ATOM 503 O O . ARG A 1 70 ? -9.818 -25.817 24.720 1.00 83.94 70 ARG A O 1
ATOM 511 N N . LYS A 1 71 ? -7.825 -25.766 23.685 1.00 83.20 71 LYS A N 1
ATOM 512 C CA . LYS A 1 71 ? -7.286 -26.859 24.488 1.00 82.79 71 LYS A CA 1
ATOM 513 C C . LYS A 1 71 ? -6.595 -26.300 25.733 1.00 82.91 71 LYS A C 1
ATOM 514 O O . LYS A 1 71 ? -5.406 -25.992 25.722 1.00 82.56 71 LYS A O 1
ATOM 520 N N . LYS A 1 72 ? -7.373 -26.182 26.805 1.00 83.06 72 LYS A N 1
ATOM 521 C CA . LYS A 1 72 ? -6.919 -25.631 28.079 1.00 83.63 72 LYS A CA 1
ATOM 522 C C . LYS A 1 72 ? -5.481 -25.932 28.493 1.00 83.43 72 LYS A C 1
ATOM 523 O O . LYS A 1 72 ? -4.709 -25.018 28.777 1.00 82.85 72 LYS A O 1
ATOM 529 N N . SER A 1 73 ? -5.130 -27.214 28.539 1.00 83.42 73 SER A N 1
ATOM 530 C CA . SER A 1 73 ? -3.795 -27.635 28.958 1.00 83.19 73 SER A CA 1
ATOM 531 C C . SER A 1 73 ? -2.655 -26.761 28.427 1.00 82.90 73 SER A C 1
ATOM 532 O O . SER A 1 73 ? -1.654 -26.545 29.115 1.00 82.07 73 SER A O 1
ATOM 535 N N . ALA A 1 74 ? -2.810 -26.247 27.212 1.00 83.01 74 ALA A N 1
ATOM 536 C CA . ALA A 1 74 ? -1.773 -25.416 26.616 1.00 82.52 74 ALA A CA 1
ATOM 537 C C . ALA A 1 74 ? -1.706 -24.026 27.243 1.00 82.56 74 ALA A C 1
ATOM 538 O O . ALA A 1 74 ? -0.766 -23.729 27.975 1.00 82.23 74 ALA A O 1
ATOM 540 N N . PRO A 1 75 ? -2.702 -23.155 26.983 1.00 83.21 75 PRO A N 1
ATOM 541 C CA . PRO A 1 75 ? -2.623 -21.822 27.592 1.00 83.02 75 PRO A CA 1
ATOM 542 C C . PRO A 1 75 ? -2.519 -21.877 29.116 1.00 83.40 75 PRO A C 1
ATOM 543 O O . PRO A 1 75 ? -1.878 -21.026 29.729 1.00 83.32 75 PRO A O 1
ATOM 547 N N . GLN A 1 76 ? -3.148 -22.882 29.719 1.00 83.49 76 GLN A N 1
ATOM 548 C CA . GLN A 1 76 ? -3.105 -23.053 31.164 1.00 83.36 76 GLN A CA 1
ATOM 549 C C . GLN A 1 76 ? -1.656 -23.103 31.646 1.00 83.44 76 GLN A C 1
ATOM 550 O O . GLN A 1 76 ? -1.279 -22.389 32.573 1.00 83.36 76 GLN A O 1
ATOM 556 N N . LEU A 1 77 ? -0.847 -23.949 31.013 1.00 84.45 77 LEU A N 1
ATOM 557 C CA . LEU A 1 77 ? 0.564 -24.087 31.373 1.00 85.03 77 LEU A CA 1
ATOM 558 C C . LEU A 1 77 ? 1.233 -22.719 31.313 1.00 86.19 77 LEU A C 1
ATOM 559 O O . LEU A 1 77 ? 1.992 -22.345 32.207 1.00 86.49 77 LEU A O 1
ATOM 564 N N . VAL A 1 78 ? 0.935 -21.979 30.248 1.00 87.58 78 VAL A N 1
ATOM 565 C CA . VAL A 1 78 ? 1.482 -20.642 30.037 1.00 88.46 78 VAL A CA 1
ATOM 566 C C . VAL A 1 78 ? 1.272 -19.781 31.278 1.00 89.82 78 VAL A C 1
ATOM 567 O O . VAL A 1 78 ? 2.182 -19.070 31.703 1.00 90.83 78 VAL A O 1
ATOM 571 N N . LYS A 1 79 ? 0.074 -19.847 31.858 1.00 90.40 79 LYS A N 1
ATOM 572 C CA . LYS A 1 79 ? -0.233 -19.078 33.060 1.00 90.78 79 LYS A CA 1
ATOM 573 C C . LYS A 1 79 ? 0.650 -19.546 34.206 1.00 90.46 79 LYS A C 1
ATOM 574 O O . LYS A 1 79 ? 1.432 -18.771 34.754 1.00 90.26 79 LYS A O 1
ATOM 580 N N . ASP A 1 80 ? 0.521 -20.819 34.564 1.00 90.23 80 ASP A N 1
ATOM 581 C CA . ASP A 1 80 ? 1.307 -21.378 35.655 1.00 90.02 80 ASP A CA 1
ATOM 582 C C . ASP A 1 80 ? 2.770 -20.982 35.506 1.00 90.40 80 ASP A C 1
ATOM 583 O O . ASP A 1 80 ? 3.454 -20.685 36.487 1.00 89.98 80 ASP A O 1
ATOM 588 N N . LEU A 1 81 ? 3.239 -20.962 34.264 1.00 90.75 81 LEU A N 1
ATOM 589 C CA . LEU A 1 81 ? 4.626 -20.622 33.977 1.00 91.35 81 LEU A CA 1
ATOM 590 C C . LEU A 1 81 ? 4.801 -19.102 33.940 1.00 92.01 81 LEU A C 1
ATOM 591 O O . LEU A 1 81 ? 5.897 -18.587 33.685 1.00 91.74 81 LEU A O 1
ATOM 596 N N . GLY A 1 82 ? 3.707 -18.393 34.211 1.00 92.57 82 GLY A N 1
ATOM 597 C CA . GLY A 1 82 ? 3.725 -16.939 34.218 1.00 93.16 82 GLY A CA 1
ATOM 598 C C . GLY A 1 82 ? 4.253 -16.344 32.929 1.00 93.79 82 GLY A C 1
ATOM 599 O O . GLY A 1 82 ? 5.389 -15.873 32.887 1.00 94.95 82 GLY A O 1
ATOM 600 N N . LEU A 1 83 ? 3.433 -16.355 31.879 1.00 93.63 83 LEU A N 1
ATOM 601 C CA . LEU A 1 83 ? 3.846 -15.822 30.586 1.00 92.68 83 LEU A CA 1
ATOM 602 C C . LEU A 1 83 ? 2.692 -15.311 29.731 1.00 92.77 83 LEU A C 1
ATOM 603 O O . LEU A 1 83 ? 2.877 -15.046 28.537 1.00 92.29 83 LEU A O 1
ATOM 608 N N . GLU A 1 84 ? 1.507 -15.178 30.324 1.00 92.57 84 GLU A N 1
ATOM 609 C CA . GLU A 1 84 ? 0.357 -14.681 29.574 1.00 93.76 84 GLU A CA 1
ATOM 610 C C . GLU A 1 84 ? 0.691 -13.376 28.851 1.00 94.09 84 GLU A C 1
ATOM 611 O O . GLU A 1 84 ? 0.117 -13.059 27.805 1.00 93.99 84 GLU A O 1
ATOM 617 N N . HIS A 1 85 ? 1.622 -12.618 29.419 1.00 94.74 85 HIS A N 1
ATOM 618 C CA . HIS A 1 85 ? 2.037 -11.347 28.839 1.00 94.80 85 HIS A CA 1
ATOM 619 C C . HIS A 1 85 ? 2.870 -11.540 27.567 1.00 94.59 85 HIS A C 1
ATOM 620 O O . HIS A 1 85 ? 3.855 -10.831 27.343 1.00 94.82 85 HIS A O 1
ATOM 627 N N . LEU A 1 86 ? 2.476 -12.501 26.737 1.00 94.00 86 LEU A N 1
ATOM 628 C CA . LEU A 1 86 ? 3.187 -12.773 25.492 1.00 93.29 86 LEU A CA 1
ATOM 629 C C . LEU A 1 86 ? 2.257 -13.445 24.493 1.00 92.61 86 LEU A C 1
ATOM 630 O O . LEU A 1 86 ? 2.548 -13.511 23.296 1.00 92.10 86 LEU A O 1
ATOM 635 N N . LEU A 1 87 ? 1.129 -13.934 25.000 1.00 91.77 87 LEU A N 1
ATOM 636 C CA . LEU A 1 87 ? 0.141 -14.610 24.175 1.00 91.35 87 LEU A CA 1
ATOM 637 C C . LEU A 1 87 ? -0.388 -13.719 23.067 1.00 91.20 87 LEU A C 1
ATOM 638 O O . LEU A 1 87 ? -0.861 -12.609 23.320 1.00 91.40 87 LEU A O 1
ATOM 643 N N . VAL A 1 88 ? -0.311 -14.218 21.838 1.00 90.38 88 VAL A N 1
ATOM 644 C CA . VAL A 1 88 ? -0.787 -13.472 20.683 1.00 89.56 88 VAL A CA 1
ATOM 645 C C . VAL A 1 88 ? -1.516 -14.442 19.758 1.00 89.84 88 VAL A C 1
ATOM 646 O O . VAL A 1 88 ? -0.942 -15.445 19.321 1.00 91.02 88 VAL A O 1
ATOM 650 N N . ASN A 1 89 ? -2.788 -14.173 19.478 1.00 88.67 89 ASN A N 1
ATOM 651 C CA . ASN A 1 89 ? -3.536 -15.059 18.596 1.00 87.35 89 ASN A CA 1
ATOM 652 C C . ASN A 1 89 ? -3.183 -14.814 17.141 1.00 87.00 89 ASN A C 1
ATOM 653 O O . ASN A 1 89 ? -2.518 -13.839 16.805 1.00 86.46 89 ASN A O 1
ATOM 658 N N . ASN A 1 90 ? -3.626 -15.714 16.275 1.00 87.08 90 ASN A N 1
ATOM 659 C CA . ASN A 1 90 ? -3.346 -15.579 14.857 1.00 87.01 90 ASN A CA 1
ATOM 660 C C . ASN A 1 90 ? -4.275 -14.546 14.247 1.00 86.67 90 ASN A C 1
ATOM 661 O O . ASN A 1 90 ? -5.430 -14.408 14.658 1.00 85.64 90 ASN A O 1
ATOM 666 N N . ALA A 1 91 ? -3.750 -13.813 13.272 1.00 86.92 91 ALA A N 1
ATOM 667 C CA . ALA A 1 91 ? -4.524 -12.801 12.569 1.00 86.47 91 ALA A CA 1
ATOM 668 C C . ALA A 1 91 ? -5.245 -13.520 11.444 1.00 86.14 91 ALA A C 1
ATOM 669 O O . ALA A 1 91 ? -4.636 -13.845 10.426 1.00 86.19 91 ALA A O 1
ATOM 671 N N . THR A 1 92 ? -6.534 -13.777 11.636 1.00 85.95 92 THR A N 1
ATOM 672 C CA . THR A 1 92 ? -7.329 -14.487 10.638 1.00 86.70 92 THR A CA 1
ATOM 673 C C . THR A 1 92 ? -7.215 -13.922 9.235 1.00 86.56 92 THR A C 1
ATOM 674 O O . THR A 1 92 ? -6.780 -12.792 9.037 1.00 86.55 92 THR A O 1
ATOM 678 N N . GLY A 1 93 ? -7.617 -14.729 8.265 1.00 86.54 93 GLY A N 1
ATOM 679 C CA . GLY A 1 93 ? -7.561 -14.321 6.881 1.00 87.21 93 GLY A CA 1
ATOM 680 C C . GLY A 1 93 ? -8.183 -15.422 6.051 1.00 88.29 93 GLY A C 1
ATOM 681 O O . GLY A 1 93 ? -8.543 -16.474 6.582 1.00 88.30 93 GLY A O 1
ATOM 682 N N . GLN A 1 94 ? -8.319 -15.192 4.750 1.00 89.27 94 GLN A N 1
ATOM 683 C CA . GLN A 1 94 ? -8.903 -16.192 3.872 1.00 89.68 94 GLN A CA 1
ATOM 684 C C . GLN A 1 94 ? -7.833 -17.180 3.413 1.00 89.64 94 GLN A C 1
ATOM 685 O O . GLN A 1 94 ? -6.651 -16.831 3.308 1.00 89.55 94 GLN A O 1
ATOM 691 N N . SER A 1 95 ? -8.247 -18.416 3.158 1.00 88.85 95 SER A N 1
ATOM 692 C CA . SER A 1 95 ? -7.321 -19.443 2.706 1.00 88.60 95 SER A CA 1
ATOM 693 C C . SER A 1 95 ? -7.790 -20.012 1.379 1.00 88.60 95 SER A C 1
ATOM 694 O O . SER A 1 95 ? -8.947 -19.830 1.002 1.00 89.80 95 SER A O 1
ATOM 697 N N . TYR A 1 96 ? -6.899 -20.699 0.671 1.00 87.63 96 TYR A N 1
ATOM 698 C CA . TYR A 1 96 ? -7.250 -21.258 -0.625 1.00 86.60 96 TYR A CA 1
ATOM 699 C C . TYR A 1 96 ? -6.714 -22.666 -0.818 1.00 86.15 96 TYR A C 1
ATOM 700 O O . TYR A 1 96 ? -5.869 -23.138 -0.059 1.00 85.39 96 TYR A O 1
ATOM 709 N N . VAL A 1 97 ? -7.215 -23.329 -1.853 1.00 85.71 97 VAL A N 1
ATOM 710 C CA . VAL A 1 97 ? -6.768 -24.668 -2.198 1.00 85.82 97 VAL A CA 1
ATOM 711 C C . VAL A 1 97 ? -6.438 -24.672 -3.685 1.00 86.47 97 VAL A C 1
ATOM 712 O O . VAL A 1 97 ? -7.321 -24.519 -4.530 1.00 86.33 97 VAL A O 1
ATOM 716 N N . LEU A 1 98 ? -5.157 -24.828 -3.995 1.00 87.20 98 LEU A N 1
ATOM 717 C CA . LEU A 1 98 ? -4.705 -24.866 -5.374 1.00 87.97 98 LEU A CA 1
ATOM 718 C C . LEU A 1 98 ? -5.056 -26.224 -5.952 1.00 88.20 98 LEU A C 1
ATOM 719 O O . LEU A 1 98 ? -4.440 -27.217 -5.597 1.00 87.93 98 LEU A O 1
ATOM 724 N N . VAL A 1 99 ? -6.049 -26.282 -6.828 1.00 89.98 99 VAL A N 1
ATOM 725 C CA . VAL A 1 99 ? -6.397 -27.562 -7.417 1.00 92.36 99 VAL A CA 1
ATOM 726 C C . VAL A 1 99 ? -5.410 -27.864 -8.543 1.00 94.06 99 VAL A C 1
ATOM 727 O O . VAL A 1 99 ? -4.381 -28.505 -8.301 1.00 94.89 99 VAL A O 1
ATOM 731 N N . ASN A 1 100 ? -5.697 -27.415 -9.760 1.00 94.84 100 ASN A N 1
ATOM 732 C CA . ASN A 1 100 ? -4.767 -27.653 -10.862 1.00 96.30 100 ASN A CA 1
ATOM 733 C C . ASN A 1 100 ? -4.029 -26.352 -11.086 1.00 97.02 100 ASN A C 1
ATOM 734 O O . ASN A 1 100 ? -2.942 -26.129 -10.543 1.00 97.31 100 ASN A O 1
ATOM 739 N N . ARG A 1 101 ? -4.639 -25.490 -11.888 1.00 97.45 101 ARG A N 1
ATOM 740 C CA . ARG A 1 101 ? -4.079 -24.184 -12.178 1.00 97.89 101 ARG A CA 1
ATOM 741 C C . ARG A 1 101 ? -5.154 -23.173 -11.804 1.00 98.06 101 ARG A C 1
ATOM 742 O O . ARG A 1 101 ? -5.702 -22.499 -12.674 1.00 98.80 101 ARG A O 1
ATOM 744 N N . THR A 1 102 ? -5.460 -23.085 -10.510 1.00 97.90 102 THR A N 1
ATOM 745 C CA . THR A 1 102 ? -6.487 -22.168 -10.010 1.00 97.85 102 THR A CA 1
ATOM 746 C C . THR A 1 102 ? -6.554 -22.135 -8.488 1.00 96.96 102 THR A C 1
ATOM 747 O O . THR A 1 102 ? -6.616 -23.180 -7.840 1.00 96.58 102 THR A O 1
ATOM 751 N N . LEU A 1 103 ? -6.550 -20.931 -7.927 1.00 96.08 103 LEU A N 1
ATOM 752 C CA . LEU A 1 103 ? -6.641 -20.765 -6.483 1.00 95.49 103 LEU A CA 1
ATOM 753 C C . LEU A 1 103 ? -8.092 -20.575 -6.058 1.00 94.96 103 LEU A C 1
ATOM 754 O O . LEU A 1 103 ? -8.601 -19.456 -6.050 1.00 95.71 103 LEU A O 1
ATOM 759 N N . HIS A 1 104 ? -8.759 -21.671 -5.713 1.00 93.92 104 HIS A N 1
ATOM 760 C CA . HIS A 1 104 ? -10.151 -21.622 -5.258 1.00 92.56 104 HIS A CA 1
ATOM 761 C C . HIS A 1 104 ? -10.157 -21.267 -3.761 1.00 91.79 104 HIS A C 1
ATOM 762 O O . HIS A 1 104 ? -9.178 -21.493 -3.071 1.00 91.48 104 HIS A O 1
ATOM 769 N N . PRO A 1 105 ? -11.259 -20.717 -3.220 1.00 90.56 105 PRO A N 1
ATOM 770 C CA . PRO A 1 105 ? -11.167 -20.444 -1.777 1.00 89.02 105 PRO A CA 1
ATOM 771 C C . PRO A 1 105 ? -12.087 -21.439 -1.050 1.00 87.89 105 PRO A C 1
ATOM 772 O O . PRO A 1 105 ? -12.851 -22.155 -1.700 1.00 87.22 105 PRO A O 1
ATOM 776 N N . MET A 1 106 ? -12.020 -21.509 0.276 1.00 87.50 106 MET A N 1
ATOM 777 C CA . MET A 1 106 ? -12.921 -22.414 0.996 1.00 88.28 106 MET A CA 1
ATOM 778 C C . MET A 1 106 ? -14.342 -21.875 0.758 1.00 89.07 106 MET A C 1
ATOM 779 O O . MET A 1 106 ? -14.511 -20.713 0.373 1.00 89.47 106 MET A O 1
ATOM 784 N N . PRO A 1 107 ? -15.380 -22.717 0.932 1.00 88.97 107 PRO A N 1
ATOM 785 C CA . PRO A 1 107 ? -16.749 -22.218 0.726 1.00 88.64 107 PRO A CA 1
ATOM 786 C C . PRO A 1 107 ? -17.190 -21.118 1.704 1.00 88.66 107 PRO A C 1
ATOM 787 O O . PRO A 1 107 ? -16.504 -20.806 2.691 1.00 89.21 107 PRO A O 1
ATOM 791 N N . LYS A 1 108 ? -18.340 -20.519 1.409 1.00 88.20 108 LYS A N 1
ATOM 792 C CA . LYS A 1 108 ? -18.885 -19.455 2.244 1.00 87.45 108 LYS A CA 1
ATOM 793 C C . LYS A 1 108 ? -20.087 -19.980 3.031 1.00 86.54 108 LYS A C 1
ATOM 794 O O . LYS A 1 108 ? -20.592 -21.073 2.755 1.00 85.21 108 LYS A O 1
ATOM 796 N N . SER A 1 130 ? -22.225 -20.129 11.780 1.00 97.07 130 SER A N 1
ATOM 797 C CA . SER A 1 130 ? -22.604 -21.027 12.885 1.00 96.89 130 SER A CA 1
ATOM 798 C C . SER A 1 130 ? -24.079 -21.408 13.024 1.00 97.09 130 SER A C 1
ATOM 799 O O . SER A 1 130 ? -24.974 -20.560 12.939 1.00 97.27 130 SER A O 1
ATOM 802 N N . GLY A 1 131 ? -24.327 -22.691 13.273 1.00 96.95 131 GLY A N 1
ATOM 803 C CA . GLY A 1 131 ? -25.699 -23.156 13.394 1.00 95.89 131 GLY A CA 1
ATOM 804 C C . GLY A 1 131 ? -26.057 -23.774 12.060 1.00 95.59 131 GLY A C 1
ATOM 805 O O . GLY A 1 131 ? -26.674 -24.840 12.009 1.00 95.84 131 GLY A O 1
ATOM 806 N N . LYS A 1 132 ? -25.672 -23.091 10.979 1.00 94.33 132 LYS A N 1
ATOM 807 C CA . LYS A 1 132 ? -25.900 -23.583 9.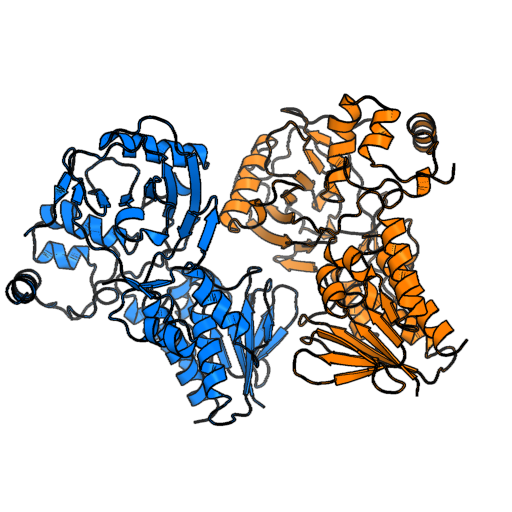625 1.00 93.40 132 LYS A CA 1
ATOM 808 C C . LYS A 1 132 ? -24.687 -24.459 9.314 1.00 93.14 132 LYS A C 1
ATOM 809 O O . LYS A 1 132 ? -24.778 -25.445 8.572 1.00 93.07 132 LYS A O 1
ATOM 815 N N . ALA A 1 133 ? -23.552 -24.081 9.900 1.00 92.60 133 ALA A N 1
ATOM 816 C CA . ALA A 1 133 ? -22.298 -24.810 9.731 1.00 92.14 133 ALA A CA 1
ATOM 817 C C . ALA A 1 133 ? -22.290 -26.038 10.639 1.00 91.73 133 ALA A C 1
ATOM 818 O O . ALA A 1 133 ? -22.059 -27.158 10.178 1.00 90.84 133 ALA A O 1
ATOM 820 N N . ARG A 1 134 ? -22.548 -25.824 11.929 1.00 92.01 134 ARG A N 1
ATOM 821 C CA . ARG A 1 134 ? -22.571 -26.921 12.897 1.00 92.11 134 ARG A CA 1
ATOM 822 C C . ARG A 1 134 ? -23.593 -27.977 12.485 1.00 92.34 134 ARG A C 1
ATOM 823 O O . ARG A 1 134 ? -23.535 -29.118 12.931 1.00 92.67 134 ARG A O 1
ATOM 825 N N . ALA A 1 135 ? -24.516 -27.585 11.613 1.00 92.46 135 ALA A N 1
ATOM 826 C CA . ALA A 1 135 ? -25.583 -28.460 11.130 1.00 92.02 135 ALA A CA 1
ATOM 827 C C . ALA A 1 135 ? -25.281 -29.063 9.761 1.00 91.66 135 ALA A C 1
ATOM 828 O O . ALA A 1 135 ? -25.702 -30.185 9.466 1.00 91.26 135 ALA A O 1
ATOM 830 N N . ALA A 1 136 ? -24.569 -28.307 8.926 1.00 91.33 136 ALA A N 1
ATOM 831 C CA . ALA A 1 136 ? -24.202 -28.776 7.594 1.00 90.79 136 ALA A CA 1
ATOM 832 C C . ALA A 1 136 ? -23.254 -29.965 7.743 1.00 90.73 136 ALA A C 1
ATOM 833 O O . ALA A 1 136 ? -23.318 -30.927 6.974 1.00 90.92 136 ALA A O 1
ATOM 835 N N . MET A 1 137 ? -22.385 -29.896 8.751 1.00 90.28 137 MET A N 1
ATOM 836 C CA . MET A 1 137 ? -21.424 -30.958 9.012 1.00 89.66 137 MET A CA 1
ATOM 837 C C . MET A 1 137 ? -22.094 -32.239 9.523 1.00 88.03 137 MET A C 1
ATOM 838 O O . MET A 1 137 ? -21.730 -33.331 9.098 1.00 87.53 137 MET A O 1
ATOM 843 N N . ASP A 1 138 ? -23.063 -32.107 10.432 1.00 86.32 138 ASP A N 1
ATOM 844 C CA . ASP A 1 138 ? -23.772 -33.274 10.977 1.00 84.57 138 ASP A CA 1
ATOM 845 C C . ASP A 1 138 ? -24.598 -33.966 9.899 1.00 82.42 138 ASP A C 1
ATOM 846 O O . ASP A 1 138 ? -24.952 -35.142 10.023 1.00 82.21 138 ASP A O 1
ATOM 851 N N . PHE A 1 139 ? -24.925 -33.223 8.848 1.00 79.81 139 PHE A N 1
ATOM 852 C CA . PHE A 1 139 ? -25.693 -33.779 7.739 1.00 76.81 139 PHE A CA 1
ATOM 853 C C . PHE A 1 139 ? -24.715 -34.473 6.786 1.00 74.86 139 PHE A C 1
ATOM 854 O O . PHE A 1 139 ? -24.872 -35.652 6.455 1.00 74.10 139 PHE A O 1
ATOM 862 N N . ILE A 1 140 ? -23.700 -33.720 6.372 1.00 71.95 140 ILE A N 1
ATOM 863 C CA . ILE A 1 140 ? -22.667 -34.192 5.460 1.00 69.90 140 ILE A CA 1
ATOM 864 C C . ILE A 1 140 ? -21.826 -35.353 5.992 1.00 69.25 140 ILE A C 1
ATOM 865 O O . ILE A 1 140 ? -21.548 -36.310 5.271 1.00 67.91 140 ILE A O 1
ATOM 870 N N . LEU A 1 141 ? -21.418 -35.262 7.251 1.00 69.53 141 LEU A N 1
ATOM 871 C CA . LEU A 1 141 ? -20.597 -36.296 7.856 1.00 69.55 141 LEU A CA 1
ATOM 872 C C . LEU A 1 141 ? -21.279 -36.942 9.062 1.00 70.49 141 LEU A C 1
ATOM 873 O O . LEU A 1 141 ? -20.969 -36.621 10.217 1.00 69.39 141 LEU A O 1
ATOM 878 N N . PRO A 1 142 ? -22.229 -37.862 8.808 1.00 71.48 142 PRO A N 1
ATOM 879 C CA . PRO A 1 142 ? -22.952 -38.568 9.871 1.00 72.69 142 PRO A CA 1
ATOM 880 C C . PRO A 1 142 ? -21.965 -39.268 10.798 1.00 74.33 142 PRO A C 1
ATOM 881 O O . PRO A 1 142 ? -20.785 -39.379 10.490 1.00 74.59 142 PRO A O 1
ATOM 885 N N . ALA A 1 143 ? -22.439 -39.733 11.944 1.00 76.99 143 ALA A N 1
ATOM 886 C CA . ALA A 1 143 ? -21.556 -40.435 12.866 1.00 78.95 143 ALA A CA 1
ATOM 887 C C . ALA A 1 143 ? -21.276 -41.808 12.254 1.00 80.89 143 ALA A C 1
ATOM 888 O O . ALA A 1 143 ? -22.020 -42.270 11.374 1.00 80.34 143 ALA A O 1
ATOM 890 N N . SER A 1 144 ? -20.207 -42.453 12.720 1.00 82.91 144 SER A N 1
ATOM 891 C CA . SER A 1 144 ? -19.812 -43.767 12.219 1.00 84.17 144 SER A CA 1
ATOM 892 C C . SER A 1 144 ? -20.825 -44.883 12.493 1.00 85.69 144 SER A C 1
ATOM 893 O O . SER A 1 144 ? -21.367 -44.991 13.596 1.00 84.71 144 SER A O 1
ATOM 896 N N . LYS A 1 145 ? -21.072 -45.706 11.474 1.00 87.59 145 LYS A N 1
ATOM 897 C CA . LYS A 1 145 ? -21.982 -46.840 11.594 1.00 89.66 145 LYS A CA 1
ATOM 898 C C . LYS A 1 145 ? -21.354 -47.913 12.507 1.00 90.61 145 LYS A C 1
ATOM 899 O O . LYS A 1 145 ? -21.751 -48.070 13.668 1.00 90.57 145 LYS A O 1
ATOM 905 N N . THR A 1 146 ? -20.368 -48.639 11.974 1.00 90.59 146 THR A N 1
ATOM 906 C CA . THR A 1 146 ? -19.673 -49.691 12.724 1.00 89.56 146 THR A CA 1
ATOM 907 C C . THR A 1 146 ? -18.818 -49.132 13.862 1.00 88.38 146 THR A C 1
ATOM 908 O O . THR A 1 146 ? -18.499 -47.944 13.885 1.00 88.59 146 THR A O 1
ATOM 912 N N . LYS A 1 147 ? -18.452 -49.982 14.816 1.00 87.05 147 LYS A N 1
ATOM 913 C CA . LYS A 1 147 ? -17.612 -49.512 15.911 1.00 85.69 147 LYS A CA 1
ATOM 914 C C . LYS A 1 147 ? -16.164 -49.985 15.727 1.00 83.59 147 LYS A C 1
ATOM 915 O O . LYS A 1 147 ? -15.344 -49.886 16.642 1.00 83.70 147 LYS A O 1
ATOM 921 N N . ASP A 1 148 ? -15.863 -50.502 14.539 1.00 80.28 148 ASP A N 1
ATOM 922 C CA . ASP A 1 148 ? -14.519 -50.955 14.207 1.00 76.35 148 ASP A CA 1
ATOM 923 C C . ASP A 1 148 ? -13.773 -49.775 13.638 1.00 72.96 148 ASP A C 1
ATOM 924 O O . ASP A 1 148 ? -14.352 -48.957 12.939 1.00 73.70 148 ASP A O 1
ATOM 929 N N . ASP A 1 149 ? -12.483 -49.685 13.920 1.00 68.96 149 ASP A N 1
ATOM 930 C CA . ASP A 1 149 ? -11.703 -48.575 13.399 1.00 64.83 149 ASP A CA 1
ATOM 931 C C . ASP A 1 149 ? -11.690 -48.652 11.869 1.00 62.20 149 ASP A C 1
ATOM 932 O O . ASP A 1 149 ? -11.943 -49.704 11.283 1.00 61.54 149 ASP A O 1
ATOM 937 N N . GLN A 1 150 ? -11.430 -47.519 11.230 1.00 59.32 150 GLN A N 1
ATOM 938 C CA . GLN A 1 150 ? -11.372 -47.444 9.775 1.00 57.16 150 GLN A CA 1
ATOM 939 C C . GLN A 1 150 ? -10.540 -46.226 9.410 1.00 54.97 150 GLN A C 1
ATOM 940 O O . GLN A 1 150 ? -10.288 -45.362 10.261 1.00 54.08 150 GLN A O 1
ATOM 946 N N . SER A 1 151 ? -10.118 -46.154 8.150 1.00 52.26 151 SER A N 1
ATOM 947 C CA . SER A 1 151 ? -9.323 -45.022 7.703 1.00 49.69 151 SER A CA 1
ATOM 948 C C . SER A 1 151 ? -10.177 -43.789 7.412 1.00 49.27 151 SER A C 1
ATOM 949 O O . SER A 1 151 ? -11.327 -43.900 7.016 1.00 47.70 151 SER A O 1
ATOM 952 N N . LEU A 1 152 ? -9.594 -42.612 7.618 1.00 49.32 152 LEU A N 1
ATOM 953 C CA . LEU A 1 152 ? -10.274 -41.357 7.325 1.00 49.72 152 LEU A CA 1
ATOM 954 C C . LEU A 1 152 ? -10.771 -41.382 5.870 1.00 50.46 152 LEU A C 1
ATOM 955 O O . LEU A 1 152 ? -11.889 -40.951 5.576 1.00 50.58 152 LEU A O 1
ATOM 960 N N . GLY A 1 153 ? -9.934 -41.882 4.965 1.00 50.11 153 GLY A N 1
ATOM 961 C CA . GLY A 1 153 ? -10.325 -41.950 3.574 1.00 51.59 153 GLY A CA 1
ATOM 962 C C . GLY A 1 153 ? -11.571 -42.786 3.384 1.00 52.69 153 GLY A C 1
ATOM 963 O O . GLY A 1 153 ? -12.495 -42.396 2.679 1.00 53.47 153 GLY A O 1
ATOM 964 N N . GLU A 1 154 ? -11.602 -43.946 4.018 1.00 54.66 154 GLU A N 1
ATOM 965 C CA . GLU A 1 154 ? -12.750 -44.829 3.916 1.00 56.47 154 GLU A CA 1
ATOM 966 C C . GLU A 1 154 ? -13.988 -44.122 4.476 1.00 56.18 154 GLU A C 1
ATOM 967 O O . GLU A 1 154 ? -15.044 -44.116 3.853 1.00 57.69 154 GLU A O 1
ATOM 973 N N . PHE A 1 155 ? -13.844 -43.516 5.645 1.00 55.07 155 PHE A N 1
ATOM 974 C CA . PHE A 1 155 ? -14.926 -42.782 6.294 1.00 54.76 155 PHE A CA 1
ATOM 975 C C . PHE A 1 155 ? -15.537 -41.677 5.416 1.00 55.03 155 PHE A C 1
ATOM 976 O O . PHE A 1 155 ? -16.749 -41.607 5.262 1.00 56.12 155 PHE A O 1
ATOM 984 N N . PHE A 1 156 ? -14.707 -40.812 4.848 1.00 53.86 156 PHE A N 1
ATOM 985 C CA . PHE A 1 156 ? -15.213 -39.728 4.015 1.00 53.91 156 PHE A CA 1
ATOM 986 C C . PHE A 1 156 ? -15.769 -40.226 2.695 1.00 53.78 156 PHE A C 1
ATOM 987 O O . PHE A 1 156 ? -16.901 -39.935 2.315 1.00 54.87 156 PHE A O 1
ATOM 995 N N . ARG A 1 157 ? -14.946 -40.972 1.990 1.00 53.40 157 ARG A N 1
ATOM 996 C CA . ARG A 1 157 ? -15.320 -41.507 0.704 1.00 53.86 157 ARG A CA 1
ATOM 997 C C . ARG A 1 157 ? -16.657 -42.260 0.760 1.00 55.05 157 ARG A C 1
ATOM 998 O O . ARG A 1 157 ? -17.351 -42.416 -0.249 1.00 54.91 157 ARG A O 1
ATOM 1006 N N . ARG A 1 158 ? -17.024 -42.712 1.948 1.00 55.93 158 ARG A N 1
ATOM 1007 C CA . ARG A 1 158 ? -18.252 -43.451 2.096 1.00 58.12 158 ARG A CA 1
ATOM 1008 C C . ARG A 1 158 ? -19.468 -42.528 2.155 1.00 58.28 158 ARG A C 1
ATOM 1009 O O . ARG A 1 158 ? -20.583 -42.948 1.831 1.00 59.05 158 ARG A O 1
ATOM 1017 N N . ARG A 1 159 ? -19.269 -41.269 2.541 1.00 56.38 159 ARG A N 1
ATOM 1018 C CA . ARG A 1 159 ? -20.403 -40.371 2.632 1.00 54.06 159 ARG A CA 1
ATOM 1019 C C . ARG A 1 159 ? -20.338 -39.066 1.817 1.00 53.78 159 ARG A C 1
ATOM 1020 O O . ARG A 1 159 ? -21.248 -38.228 1.877 1.00 53.45 159 ARG A O 1
ATOM 1028 N N . VAL A 1 160 ? -19.288 -38.913 1.021 1.00 53.06 160 VAL A N 1
ATOM 1029 C CA . VAL A 1 160 ? -19.119 -37.725 0.198 1.00 50.68 160 VAL A CA 1
ATOM 1030 C C . VAL A 1 160 ? -18.367 -38.177 -1.052 1.00 50.31 160 VAL A C 1
ATOM 1031 O O . VAL A 1 160 ? -17.724 -39.207 -1.033 1.00 51.03 160 VAL A O 1
ATOM 1035 N N . GLY A 1 161 ? -18.457 -37.424 -2.137 1.00 49.85 161 GLY A N 1
ATOM 1036 C CA . GLY A 1 161 ? -17.788 -37.808 -3.370 1.00 50.01 161 GLY A CA 1
ATOM 1037 C C . GLY A 1 161 ? -16.272 -37.793 -3.358 1.00 50.48 161 GLY A C 1
ATOM 1038 O O . GLY A 1 161 ? -15.655 -36.973 -2.683 1.00 49.83 161 GLY A O 1
ATOM 1039 N N . ASP A 1 162 ? -15.678 -38.702 -4.130 1.00 52.23 162 ASP A N 1
ATOM 1040 C CA . ASP A 1 162 ? -14.221 -38.828 -4.234 1.00 54.24 162 ASP A CA 1
ATOM 1041 C C . ASP A 1 162 ? -13.566 -37.501 -4.573 1.00 55.42 162 ASP A C 1
ATOM 1042 O O . ASP A 1 162 ? -12.587 -37.109 -3.954 1.00 55.78 162 ASP A O 1
ATOM 1047 N N . GLU A 1 163 ? -14.108 -36.817 -5.574 1.00 58.09 163 GLU A N 1
ATOM 1048 C CA . GLU A 1 163 ? -13.579 -35.530 -6.010 1.00 60.11 163 GLU A CA 1
ATOM 1049 C C . GLU A 1 163 ? -13.385 -34.606 -4.805 1.00 59.04 163 GLU A C 1
ATOM 1050 O O . GLU A 1 163 ? -12.339 -33.973 -4.648 1.00 57.38 163 GLU A O 1
ATOM 1056 N N . VAL A 1 164 ? -14.403 -34.536 -3.955 1.00 58.20 164 VAL A N 1
ATOM 1057 C CA . VAL A 1 164 ? -14.335 -33.696 -2.777 1.00 57.99 164 VAL A CA 1
ATOM 1058 C C . VAL A 1 164 ? -13.174 -34.107 -1.878 1.00 57.94 164 VAL A C 1
ATOM 1059 O O . VAL A 1 164 ? -12.357 -33.270 -1.506 1.00 58.86 164 VAL A O 1
ATOM 1063 N N . VAL A 1 165 ? -13.094 -35.385 -1.524 1.00 57.61 165 VAL A N 1
ATOM 1064 C CA . VAL A 1 165 ? -12.003 -35.861 -0.675 1.00 57.83 165 VAL A CA 1
ATOM 1065 C C . VAL A 1 165 ? -10.644 -35.436 -1.257 1.00 58.41 165 VAL A C 1
ATOM 1066 O O . VAL A 1 165 ? -9.849 -34.774 -0.593 1.00 57.49 165 VAL A O 1
ATOM 1070 N N . GLU A 1 166 ? -10.403 -35.808 -2.510 1.00 59.38 166 GLU A N 1
ATOM 1071 C CA . GLU A 1 166 ? -9.160 -35.499 -3.197 1.00 61.43 166 GLU A CA 1
ATOM 1072 C C . GLU A 1 166 ? -8.769 -34.019 -3.294 1.00 62.04 166 GLU A C 1
ATOM 1073 O O . GLU A 1 166 ? -7.620 -33.648 -3.015 1.00 62.09 166 GLU A O 1
ATOM 1079 N N . ASN A 1 167 ? -9.708 -33.171 -3.695 1.00 62.15 167 ASN A N 1
ATOM 1080 C CA . ASN A 1 167 ? -9.392 -31.765 -3.846 1.00 62.47 167 ASN A CA 1
ATOM 1081 C C . ASN A 1 167 ? -9.555 -30.888 -2.610 1.00 63.01 167 ASN A C 1
ATOM 1082 O O . ASN A 1 167 ? -9.038 -29.779 -2.580 1.00 63.98 167 ASN A O 1
ATOM 1087 N N . LEU A 1 168 ? -10.245 -31.356 -1.580 1.00 62.96 168 LEU A N 1
ATOM 1088 C CA . LEU A 1 168 ? -10.406 -30.516 -0.407 1.00 63.68 168 LEU A CA 1
ATOM 1089 C C . LEU A 1 168 ? -10.012 -31.126 0.931 1.00 64.84 168 LEU A C 1
ATOM 1090 O O . LEU A 1 168 ? -9.115 -30.623 1.607 1.00 65.93 168 LEU A O 1
ATOM 1095 N N . ILE A 1 169 ? -10.701 -32.191 1.325 1.00 65.41 169 ILE A N 1
ATOM 1096 C CA . ILE A 1 169 ? -10.442 -32.870 2.600 1.00 66.18 169 ILE A CA 1
ATOM 1097 C C . ILE A 1 169 ? -9.012 -33.417 2.689 1.00 66.46 169 ILE A C 1
ATOM 1098 O O . ILE A 1 169 ? -8.262 -33.102 3.607 1.00 65.28 169 ILE A O 1
ATOM 1103 N N . GLU A 1 170 ? -8.653 -34.235 1.714 1.00 67.65 170 GLU A N 1
ATOM 1104 C CA . GLU A 1 170 ? -7.336 -34.844 1.642 1.00 68.62 170 GLU A CA 1
ATOM 1105 C C . GLU A 1 170 ? -6.171 -33.846 1.748 1.00 68.58 170 GLU A C 1
ATOM 1106 O O . GLU A 1 170 ? -5.210 -34.103 2.467 1.00 68.65 170 GLU A O 1
ATOM 1112 N N . PRO A 1 171 ? -6.240 -32.693 1.044 1.00 69.02 171 PRO A N 1
ATOM 1113 C CA . PRO A 1 171 ? -5.164 -31.694 1.096 1.00 68.73 171 PRO A CA 1
ATOM 1114 C C . PRO A 1 171 ? -5.028 -31.087 2.485 1.00 68.96 171 PRO A C 1
ATOM 1115 O O . PRO A 1 171 ? -3.917 -30.850 2.973 1.00 69.41 171 PRO A O 1
ATOM 1119 N N . LEU A 1 172 ? -6.159 -30.831 3.127 1.00 68.99 172 LEU A N 1
ATOM 1120 C CA . LEU A 1 172 ? -6.135 -30.265 4.467 1.00 69.97 172 LEU A CA 1
ATOM 1121 C C . LEU A 1 172 ? -5.549 -31.248 5.487 1.00 71.00 172 LEU A C 1
ATOM 1122 O O . LEU A 1 172 ? -4.569 -30.941 6.166 1.00 70.72 172 LEU A O 1
ATOM 1127 N N . LEU A 1 173 ? -6.150 -32.433 5.589 1.00 72.30 173 LEU A N 1
ATOM 1128 C CA . LEU A 1 173 ? -5.692 -33.447 6.538 1.00 73.52 173 LEU A CA 1
ATOM 1129 C C . LEU A 1 173 ? -4.214 -33.758 6.408 1.00 74.25 173 LEU A C 1
ATOM 1130 O O . LEU A 1 173 ? -3.504 -33.812 7.409 1.00 74.84 173 LEU A O 1
ATOM 1135 N N . SER A 1 174 ? -3.755 -33.983 5.181 1.00 75.04 174 SER A N 1
ATOM 1136 C CA . SER A 1 174 ? -2.347 -34.274 4.944 1.00 75.74 174 SER A CA 1
ATOM 1137 C C . SER A 1 174 ? -1.506 -33.107 5.463 1.00 76.27 174 SER A C 1
ATOM 1138 O O . SER A 1 174 ? -0.351 -33.277 5.874 1.00 75.35 174 SER A O 1
ATOM 1141 N N . GLY A 1 175 ? -2.105 -31.921 5.452 1.00 76.86 175 GLY A N 1
ATOM 1142 C CA . GLY A 1 175 ? -1.408 -30.742 5.920 1.00 78.36 175 GLY A CA 1
ATOM 1143 C C . GLY A 1 175 ? -1.173 -30.674 7.418 1.00 79.04 175 GLY A C 1
ATOM 1144 O O . GLY A 1 175 ? -0.294 -29.949 7.862 1.00 79.99 175 GLY A O 1
ATOM 1145 N N . ILE A 1 176 ? -1.938 -31.422 8.203 1.00 79.54 176 ILE A N 1
ATOM 1146 C CA . ILE A 1 176 ? -1.778 -31.393 9.660 1.00 79.71 176 ILE A CA 1
ATOM 1147 C C . ILE A 1 176 ? -1.500 -32.759 10.312 1.00 79.16 176 ILE A C 1
ATOM 1148 O O . ILE A 1 176 ? -1.769 -32.953 11.501 1.00 79.09 176 ILE A O 1
ATOM 1153 N N . TYR A 1 177 ? -0.979 -33.697 9.533 1.00 78.48 177 TYR A N 1
ATOM 1154 C CA . TYR A 1 177 ? -0.664 -35.039 10.020 1.00 77.99 177 TYR A CA 1
ATOM 1155 C C . TYR A 1 177 ? 0.436 -35.587 9.124 1.00 75.78 177 TYR A C 1
ATOM 1156 O O . TYR A 1 177 ? 1.068 -36.594 9.435 1.00 75.32 177 TYR A O 1
ATOM 1165 N N . ALA A 1 178 ? 0.649 -34.913 7.999 1.00 73.42 178 ALA A N 1
ATOM 1166 C CA . ALA A 1 178 ? 1.677 -35.311 7.054 1.00 70.59 178 ALA A CA 1
ATOM 1167 C C . ALA A 1 178 ? 1.534 -36.789 6.781 1.00 69.44 178 ALA A C 1
ATOM 1168 O O . ALA A 1 178 ? 2.515 -37.517 6.686 1.00 70.31 178 ALA A O 1
ATOM 1170 N N . GLY A 1 179 ? 0.306 -37.252 6.650 1.00 67.85 179 GLY A N 1
ATOM 1171 C CA . GLY A 1 179 ? 0.140 -38.666 6.406 1.00 66.30 179 GLY A CA 1
ATOM 1172 C C . GLY A 1 179 ? -0.737 -39.024 5.229 1.00 65.18 179 GLY A C 1
ATOM 1173 O O . GLY A 1 179 ? -1.197 -38.169 4.480 1.00 66.35 179 GLY A O 1
ATOM 1174 N N . ASP A 1 180 ? -0.964 -40.319 5.082 1.00 63.55 180 ASP A N 1
ATOM 1175 C CA . ASP A 1 180 ? -1.779 -40.894 4.028 1.00 61.49 180 ASP A CA 1
ATOM 1176 C C . ASP A 1 180 ? -3.184 -41.135 4.621 1.00 61.09 180 ASP A C 1
ATOM 1177 O O . ASP A 1 180 ? -3.359 -41.986 5.492 1.00 60.77 180 ASP A O 1
ATOM 1182 N N . ILE A 1 181 ? -4.189 -40.400 4.150 1.00 60.23 181 ILE A N 1
ATOM 1183 C CA . ILE A 1 181 ? -5.531 -40.557 4.702 1.00 58.92 181 ILE A CA 1
ATOM 1184 C C . ILE A 1 181 ? -6.130 -41.941 4.508 1.00 58.43 181 ILE A C 1
ATOM 1185 O O . ILE A 1 181 ? -7.111 -42.293 5.167 1.00 59.25 181 ILE A O 1
ATOM 1190 N N . ASP A 1 182 ? -5.579 -42.725 3.597 1.00 57.40 182 ASP A N 1
ATOM 1191 C CA . ASP A 1 182 ? -6.111 -44.068 3.412 1.00 56.78 182 ASP A CA 1
ATOM 1192 C C . ASP A 1 182 ? -5.548 -44.999 4.483 1.00 56.40 182 ASP A C 1
ATOM 1193 O O . ASP A 1 182 ? -5.960 -46.153 4.593 1.00 55.20 182 ASP A O 1
ATOM 1198 N N . LYS A 1 183 ? -4.605 -44.476 5.265 1.00 55.13 183 LYS A N 1
ATOM 1199 C CA . LYS A 1 183 ? -3.967 -45.238 6.324 1.00 54.97 183 LYS A CA 1
ATOM 1200 C C . LYS A 1 183 ? -4.323 -44.722 7.713 1.00 54.34 183 LYS A C 1
ATOM 1201 O O . LYS A 1 183 ? -4.504 -45.520 8.641 1.00 55.42 183 LYS A O 1
ATOM 1207 N N . LEU A 1 184 ? -4.405 -43.399 7.860 1.00 52.28 184 LEU A N 1
ATOM 1208 C CA . LEU A 1 184 ? -4.733 -42.774 9.143 1.00 49.97 184 LEU A CA 1
ATOM 1209 C C . LEU A 1 184 ? -6.059 -43.277 9.752 1.00 49.61 184 LEU A C 1
ATOM 1210 O O . LEU A 1 184 ? -7.055 -43.501 9.047 1.00 49.17 184 LEU A O 1
ATOM 1215 N N . SER A 1 185 ? -6.051 -43.450 11.070 1.00 48.33 185 SER A N 1
ATOM 1216 C CA . SER A 1 185 ? -7.205 -43.937 11.801 1.00 48.88 185 SER A CA 1
ATOM 1217 C C . SER A 1 185 ? -8.263 -42.892 12.133 1.00 49.72 185 SER A C 1
ATOM 1218 O O . SER A 1 185 ? -7.956 -41.812 12.644 1.00 47.34 185 SER A O 1
ATOM 1221 N N . LEU A 1 186 ? -9.520 -43.240 11.865 1.00 51.41 186 LEU A N 1
ATOM 1222 C CA . LEU A 1 186 ? -10.632 -42.342 12.148 1.00 52.04 186 LEU A CA 1
ATOM 1223 C C . LEU A 1 186 ? -10.741 -42.211 13.640 1.00 53.59 186 LEU A C 1
ATOM 1224 O O . LEU A 1 186 ? -10.840 -41.107 14.175 1.00 54.49 186 LEU A O 1
ATOM 1229 N N . MET A 1 187 ? -10.714 -43.360 14.306 1.00 54.77 187 MET A N 1
ATOM 1230 C CA . MET A 1 187 ? -10.839 -43.430 15.749 1.00 55.86 187 MET A CA 1
ATOM 1231 C C . MET A 1 187 ? -9.784 -42.634 16.512 1.00 56.36 187 MET A C 1
ATOM 1232 O O . MET A 1 187 ? -10.092 -42.018 17.530 1.00 56.17 187 MET A O 1
ATOM 1237 N N . SER A 1 188 ? -8.548 -42.621 16.018 1.00 56.67 188 SER A N 1
ATOM 1238 C CA . SER A 1 188 ? -7.469 -41.933 16.716 1.00 58.01 188 SER A CA 1
ATOM 1239 C C . SER A 1 188 ? -7.293 -40.461 16.405 1.00 60.02 188 SER A C 1
ATOM 1240 O O . SER A 1 188 ? -6.685 -39.723 17.176 1.00 59.46 188 SER A O 1
ATOM 1243 N N . THR A 1 189 ? -7.826 -40.023 15.277 1.00 63.42 189 THR A N 1
ATOM 1244 C CA . THR A 1 189 ? -7.688 -38.627 14.890 1.00 66.64 189 THR A CA 1
ATOM 1245 C C . THR A 1 189 ? -8.942 -37.809 15.169 1.00 68.85 189 THR A C 1
ATOM 1246 O O . THR A 1 189 ? -8.851 -36.660 15.607 1.00 69.18 189 THR A O 1
ATOM 1250 N N . PHE A 1 190 ? -10.110 -38.399 14.915 1.00 70.79 190 PHE A N 1
ATOM 1251 C CA . PHE A 1 190 ? -11.383 -37.712 15.145 1.00 72.85 190 PHE A CA 1
ATOM 1252 C C . PHE A 1 190 ? -12.331 -38.620 15.893 1.00 74.31 190 PHE A C 1
ATOM 1253 O O . PHE A 1 190 ? -13.381 -38.998 15.371 1.00 74.28 190 PHE A O 1
ATOM 1261 N N . PRO A 1 191 ? -11.981 -38.970 17.139 1.00 76.03 191 PRO A N 1
ATOM 1262 C CA . PRO A 1 191 ? -12.821 -39.851 17.958 1.00 77.18 191 PRO A CA 1
ATOM 1263 C C . PRO A 1 191 ? -14.268 -39.384 18.066 1.00 79.40 191 PRO A C 1
ATOM 1264 O O . PRO A 1 191 ? -15.167 -40.184 18.347 1.00 79.45 191 PRO A O 1
ATOM 1268 N N . GLN A 1 192 ? -14.491 -38.095 17.819 1.00 81.25 192 GLN A N 1
ATOM 1269 C CA . GLN A 1 192 ? -15.831 -37.529 17.898 1.00 83.38 192 GLN A CA 1
ATOM 1270 C C . GLN A 1 192 ? -16.850 -38.046 16.872 1.00 84.58 192 GLN A C 1
ATOM 1271 O O . GLN A 1 192 ? -18.040 -37.741 16.979 1.00 85.31 192 GLN A O 1
ATOM 1277 N N . PHE A 1 193 ? -16.407 -38.814 15.880 1.00 84.95 193 PHE A N 1
ATOM 1278 C CA . PHE A 1 193 ? -17.336 -39.361 14.892 1.00 84.89 193 PHE A CA 1
ATOM 1279 C C . PHE A 1 193 ? -17.744 -40.771 15.321 1.00 85.25 193 PHE A C 1
ATOM 1280 O O . PHE A 1 193 ? -18.254 -41.559 14.525 1.00 84.83 193 PHE A O 1
ATOM 1288 N N . TYR A 1 194 ? -17.511 -41.089 16.588 1.00 85.27 194 TYR A N 1
ATOM 1289 C CA . TYR A 1 194 ? -17.864 -42.402 17.089 1.00 85.93 194 TYR A CA 1
ATOM 1290 C C . TYR A 1 194 ? -18.887 -42.371 18.214 1.00 86.33 194 TYR A C 1
ATOM 1291 O O . TYR A 1 194 ? -19.930 -43.026 18.122 1.00 87.22 194 TYR A O 1
ATOM 1300 N N . GLN A 1 226 ? -7.836 -18.261 16.400 1.00 82.21 226 GLN A N 1
ATOM 1301 C CA . GLN A 1 226 ? -8.156 -19.516 17.079 1.00 83.08 226 GLN A CA 1
ATOM 1302 C C . GLN A 1 226 ? -6.901 -20.235 17.587 1.00 83.55 226 GLN A C 1
ATOM 1303 O O . GLN A 1 226 ? -6.996 -21.262 18.263 1.00 83.33 226 GLN A O 1
ATOM 1305 N N . PHE A 1 227 ? -5.735 -19.676 17.267 1.00 84.42 227 PHE A N 1
ATOM 1306 C CA . PHE A 1 227 ? -4.438 -20.227 17.668 1.00 84.89 227 PHE A CA 1
ATOM 1307 C C . PHE A 1 227 ? -3.623 -19.217 18.460 1.00 84.68 227 PHE A C 1
ATOM 1308 O O . PHE A 1 227 ? -3.690 -18.024 18.199 1.00 84.94 227 PHE A O 1
ATOM 1316 N N . GLN A 1 228 ? -2.835 -19.700 19.413 1.00 85.18 228 GLN A N 1
ATOM 1317 C CA . GLN A 1 228 ? -1.991 -18.825 20.224 1.00 85.29 228 GLN A CA 1
ATOM 1318 C C . GLN A 1 228 ? -0.513 -19.208 20.140 1.00 85.00 228 GLN A C 1
ATOM 1319 O O . GLN A 1 228 ? -0.159 -20.339 19.797 1.00 84.22 228 GLN A O 1
ATOM 1325 N N . THR A 1 229 ? 0.341 -18.245 20.467 1.00 84.90 229 THR A N 1
ATOM 1326 C CA . THR A 1 229 ? 1.788 -18.440 20.471 1.00 85.91 229 THR A CA 1
ATOM 1327 C C . THR A 1 229 ? 2.364 -17.454 21.463 1.00 86.45 229 THR A C 1
ATOM 1328 O O . THR A 1 229 ? 1.634 -16.750 22.156 1.00 86.62 229 THR A O 1
ATOM 1332 N N . LEU A 1 230 ? 3.685 -17.418 21.519 1.00 87.69 230 LEU A N 1
ATOM 1333 C CA . LEU A 1 230 ? 4.398 -16.499 22.380 1.00 88.91 230 LEU A CA 1
ATOM 1334 C C . LEU A 1 230 ? 5.169 -15.561 21.451 1.00 89.53 230 LEU A C 1
ATOM 1335 O O . LEU A 1 230 ? 6.018 -16.001 20.670 1.00 89.16 230 LEU A O 1
ATOM 1340 N N . SER A 1 231 ? 4.842 -14.273 21.527 1.00 90.13 231 SER A N 1
ATOM 1341 C CA . SER A 1 231 ? 5.479 -13.246 20.709 1.00 90.12 231 SER A CA 1
ATOM 1342 C C . SER A 1 231 ? 6.999 -13.379 20.671 1.00 90.22 231 SER A C 1
ATOM 1343 O O . SER A 1 231 ? 7.651 -12.865 19.763 1.00 90.26 231 SER A O 1
ATOM 1346 N N . THR A 1 232 ? 7.561 -14.074 21.653 1.00 90.34 232 THR A N 1
ATOM 1347 C CA . THR A 1 232 ? 9.008 -14.262 21.727 1.00 90.80 232 THR A CA 1
ATOM 1348 C C . THR A 1 232 ? 9.462 -15.498 20.951 1.00 90.76 232 THR A C 1
ATOM 1349 O O . THR A 1 232 ? 10.647 -15.646 20.622 1.00 90.97 232 THR A O 1
ATOM 1353 N N . GLY A 1 233 ? 8.507 -16.379 20.666 1.00 90.18 233 GLY A N 1
ATOM 1354 C CA . GLY A 1 233 ? 8.797 -17.614 19.959 1.00 88.35 233 GLY A CA 1
ATOM 1355 C C . GLY A 1 233 ? 8.380 -18.751 20.873 1.00 87.55 233 GLY A C 1
ATOM 1356 O O . GLY A 1 233 ? 8.614 -18.683 22.084 1.00 87.70 233 GLY A O 1
ATOM 1357 N N . LEU A 1 234 ? 7.753 -19.785 20.314 1.00 85.68 234 LEU A N 1
ATOM 1358 C CA . LEU A 1 234 ? 7.305 -20.911 21.125 1.00 83.49 234 LEU A CA 1
ATOM 1359 C C . LEU A 1 234 ? 8.415 -21.489 21.985 1.00 82.48 234 LEU A C 1
ATOM 1360 O O . LEU A 1 234 ? 8.168 -21.920 23.116 1.00 82.53 234 LEU A O 1
ATOM 1365 N N . GLN A 1 235 ? 9.638 -21.488 21.460 1.00 80.67 235 GLN A N 1
ATOM 1366 C CA . GLN A 1 235 ? 10.768 -22.040 22.199 1.00 79.22 235 GLN A CA 1
ATOM 1367 C C . GLN A 1 235 ? 10.973 -21.438 23.580 1.00 79.28 235 GLN A C 1
ATOM 1368 O O . GLN A 1 235 ? 11.605 -22.051 24.434 1.00 78.37 235 GLN A O 1
ATOM 1374 N N . THR A 1 236 ? 10.443 -20.240 23.807 1.00 80.20 236 THR A N 1
ATOM 1375 C CA . THR A 1 236 ? 10.595 -19.607 25.112 1.00 80.45 236 THR A CA 1
ATOM 1376 C C . THR A 1 236 ? 9.806 -20.411 26.141 1.00 80.47 236 THR A C 1
ATOM 1377 O O . THR A 1 236 ? 10.256 -20.583 27.275 1.00 81.29 236 THR A O 1
ATOM 1381 N N . LEU A 1 237 ? 8.644 -20.922 25.738 1.00 80.27 237 LEU A N 1
ATOM 1382 C CA . LEU A 1 237 ? 7.823 -21.731 26.637 1.00 80.53 237 LEU A CA 1
ATOM 1383 C C . LEU A 1 237 ? 8.647 -22.887 27.191 1.00 80.94 237 LEU A C 1
ATOM 1384 O O . LEU A 1 237 ? 8.491 -23.286 28.339 1.00 80.16 237 LEU A O 1
ATOM 1389 N N . VAL A 1 238 ? 9.528 -23.418 26.355 1.00 82.39 238 VAL A N 1
ATOM 1390 C CA . VAL A 1 238 ? 10.381 -24.530 26.741 1.00 84.35 238 VAL A CA 1
ATOM 1391 C C . VAL A 1 238 ? 11.464 -24.093 27.720 1.00 85.39 238 VAL A C 1
ATOM 1392 O O . VAL A 1 238 ? 11.670 -24.725 28.755 1.00 86.37 238 VAL A O 1
ATOM 1396 N N . GLU A 1 239 ? 12.156 -23.013 27.382 1.00 86.44 239 GLU A N 1
ATOM 1397 C CA . GLU A 1 239 ? 13.226 -22.485 28.220 1.00 87.79 239 GLU A CA 1
ATOM 1398 C C . GLU A 1 239 ? 12.725 -22.038 29.587 1.00 87.98 239 GLU A C 1
ATOM 1399 O O . GLU A 1 239 ? 13.411 -22.210 30.599 1.00 87.10 239 GLU A O 1
ATOM 1405 N N . GLU A 1 240 ? 11.524 -21.467 29.604 1.00 88.25 240 GLU A N 1
ATOM 1406 C CA . GLU A 1 240 ? 10.920 -20.981 30.834 1.00 88.77 240 GLU A CA 1
ATOM 1407 C C . GLU A 1 240 ? 10.724 -22.109 31.820 1.00 89.22 240 GLU A C 1
ATOM 1408 O O . GLU A 1 240 ? 10.844 -21.909 33.030 1.00 90.53 240 GLU A O 1
ATOM 1414 N N . ILE A 1 241 ? 10.413 -23.294 31.304 1.00 88.63 241 ILE A N 1
ATOM 1415 C CA . ILE A 1 241 ? 10.208 -24.451 32.158 1.00 87.59 241 ILE A CA 1
ATOM 1416 C C . ILE A 1 241 ? 11.540 -24.923 32.723 1.00 87.17 241 ILE A C 1
ATOM 1417 O O . ILE A 1 241 ? 11.658 -25.139 33.931 1.00 86.82 241 ILE A O 1
ATOM 1422 N N . GLU A 1 242 ? 12.543 -25.071 31.859 1.00 86.70 242 GLU A N 1
ATOM 1423 C CA . GLU A 1 242 ? 13.858 -25.523 32.308 1.00 87.26 242 GLU A CA 1
ATOM 1424 C C . GLU A 1 242 ? 14.387 -24.699 33.474 1.00 87.98 242 GLU A C 1
ATOM 1425 O O . GLU A 1 242 ? 15.018 -25.226 34.392 1.00 87.38 242 GLU A O 1
ATOM 1431 N N . LYS A 1 243 ? 14.127 -23.400 33.431 1.00 88.98 243 LYS A N 1
ATOM 1432 C CA . LYS A 1 243 ? 14.581 -22.505 34.479 1.00 90.13 243 LYS A CA 1
ATOM 1433 C C . LYS A 1 243 ? 13.765 -22.644 35.765 1.00 90.20 243 LYS A C 1
ATOM 1434 O O . LYS A 1 243 ? 14.318 -22.557 36.863 1.00 90.04 243 LYS A O 1
ATOM 1440 N N . GLN A 1 244 ? 12.464 -22.890 35.640 1.00 90.26 244 GLN A N 1
ATOM 1441 C CA . GLN A 1 244 ? 11.622 -23.028 36.823 1.00 90.19 244 GLN A CA 1
ATOM 1442 C C . GLN A 1 244 ? 11.629 -24.427 37.452 1.00 90.24 244 GLN A C 1
ATOM 1443 O O . GLN A 1 244 ? 10.827 -24.711 38.344 1.00 90.28 244 GLN A O 1
ATOM 1449 N N . LEU A 1 245 ? 12.530 -25.294 36.994 1.00 90.18 245 LEU A N 1
ATOM 1450 C CA . LEU A 1 245 ? 12.638 -26.647 37.552 1.00 90.78 245 LEU A CA 1
ATOM 1451 C C . LEU A 1 245 ? 13.743 -26.646 38.591 1.00 91.40 245 LEU A C 1
ATOM 1452 O O . LEU A 1 245 ? 14.914 -26.443 38.258 1.00 91.89 245 LEU A O 1
ATOM 1457 N N . LYS A 1 246 ? 13.369 -26.896 39.845 1.00 92.07 246 LYS A N 1
ATOM 1458 C CA . LYS A 1 246 ? 14.315 -26.884 40.956 1.00 91.22 246 LYS A CA 1
ATOM 1459 C C . LYS A 1 246 ? 14.722 -28.251 41.500 1.00 90.43 246 LYS A C 1
ATOM 1460 O O . LYS A 1 246 ? 15.911 -28.546 41.625 1.00 90.41 246 LYS A O 1
ATOM 1466 N N . LEU A 1 247 ? 13.739 -29.080 41.830 1.00 89.57 247 LEU A N 1
ATOM 1467 C CA . LEU A 1 247 ? 14.013 -30.402 42.385 1.00 89.51 247 LEU A CA 1
ATOM 1468 C C . LEU A 1 247 ? 14.348 -31.458 41.329 1.00 89.10 247 LEU A C 1
ATOM 1469 O O . LEU A 1 247 ? 14.595 -32.620 41.664 1.00 89.22 247 LEU A O 1
ATOM 1474 N N . THR A 1 248 ? 14.365 -31.066 40.061 1.00 87.46 248 THR A N 1
ATOM 1475 C CA . THR A 1 248 ? 14.640 -32.023 39.003 1.00 85.43 248 THR A CA 1
ATOM 1476 C C . THR A 1 248 ? 16.080 -31.997 38.507 1.00 84.68 248 THR A C 1
ATOM 1477 O O . THR A 1 248 ? 16.566 -30.958 38.065 1.00 84.46 248 THR A O 1
ATOM 1481 N N . LYS A 1 249 ? 16.766 -33.133 38.582 1.00 83.40 249 LYS A N 1
ATOM 1482 C CA . LYS A 1 249 ? 18.131 -33.196 38.075 1.00 82.93 249 LYS A CA 1
ATOM 1483 C C . LYS A 1 249 ? 18.032 -33.404 36.569 1.00 82.40 249 LYS A C 1
ATOM 1484 O O . LYS A 1 249 ? 17.825 -34.524 36.107 1.00 83.20 249 LYS A O 1
ATOM 1490 N N . VAL A 1 250 ? 18.182 -32.325 35.808 1.00 80.62 250 VAL A N 1
ATOM 1491 C CA . VAL A 1 250 ? 18.079 -32.390 34.355 1.00 78.88 250 VAL A CA 1
ATOM 1492 C C . VAL A 1 250 ? 19.376 -32.738 33.646 1.00 78.80 250 VAL A C 1
ATOM 1493 O O . VAL A 1 250 ? 20.242 -31.890 33.492 1.00 79.56 250 VAL A O 1
ATOM 1497 N N . TYR A 1 251 ? 19.504 -33.979 33.196 1.00 78.22 251 TYR A N 1
ATOM 1498 C CA . TYR A 1 251 ? 20.711 -34.407 32.499 1.00 77.44 251 TYR A CA 1
ATOM 1499 C C . TYR A 1 251 ? 20.497 -34.406 30.999 1.00 75.74 251 TYR A C 1
ATOM 1500 O O . TYR A 1 251 ? 19.614 -35.093 30.496 1.00 76.83 251 TYR A O 1
ATOM 1509 N N . LYS A 1 252 ? 21.310 -33.640 30.286 1.00 73.13 252 LYS A N 1
ATOM 1510 C CA . LYS A 1 252 ? 21.206 -33.573 28.842 1.00 70.88 252 LYS A CA 1
ATOM 1511 C C . LYS A 1 252 ? 22.325 -34.384 28.198 1.00 69.99 252 LYS A C 1
ATOM 1512 O O . LYS A 1 252 ? 23.114 -35.028 28.884 1.00 69.64 252 LYS A O 1
ATOM 1518 N N . GLY A 1 253 ? 22.376 -34.366 26.875 1.00 69.19 253 GLY A N 1
ATOM 1519 C CA . GLY A 1 253 ? 23.416 -35.083 26.158 1.00 68.92 253 GLY A CA 1
ATOM 1520 C C . GLY A 1 253 ? 23.578 -36.545 26.525 1.00 68.38 253 GLY A C 1
ATOM 1521 O O . GLY A 1 253 ? 24.585 -37.178 26.191 1.00 68.43 253 GLY A O 1
ATOM 1522 N N . THR A 1 254 ? 22.585 -37.090 27.218 1.00 67.89 254 THR A N 1
ATOM 1523 C CA . THR A 1 254 ? 22.615 -38.497 27.621 1.00 66.75 254 THR A CA 1
ATOM 1524 C C . THR A 1 254 ? 21.326 -39.200 27.233 1.00 65.15 254 THR A C 1
ATOM 1525 O O . THR A 1 254 ? 20.226 -38.683 27.464 1.00 64.59 254 THR A O 1
ATOM 1529 N N . LYS A 1 255 ? 21.467 -40.378 26.635 1.00 63.05 255 LYS A N 1
ATOM 1530 C CA . LYS A 1 255 ? 20.299 -41.125 26.226 1.00 61.19 255 LYS A CA 1
ATOM 1531 C C . LYS A 1 255 ? 20.134 -42.464 26.958 1.00 59.95 255 LYS A C 1
ATOM 1532 O O . LYS A 1 255 ? 21.091 -43.190 27.182 1.00 59.70 255 LYS A O 1
ATOM 1538 N N . VAL A 1 256 ? 18.909 -42.770 27.359 1.00 58.80 256 VAL A N 1
ATOM 1539 C CA . VAL A 1 256 ? 18.648 -44.031 28.028 1.00 58.86 256 VAL A CA 1
ATOM 1540 C C . VAL A 1 256 ? 18.650 -45.052 26.903 1.00 58.52 256 VAL A C 1
ATOM 1541 O O . VAL A 1 256 ? 18.040 -44.832 25.873 1.00 57.80 256 VAL A O 1
ATOM 1545 N N . THR A 1 257 ? 19.328 -46.171 27.095 1.00 58.90 257 THR A N 1
ATOM 1546 C CA . THR A 1 257 ? 19.370 -47.178 26.046 1.00 58.63 257 THR A CA 1
ATOM 1547 C C . THR A 1 257 ? 18.679 -48.467 26.444 1.00 57.94 257 THR A C 1
ATOM 1548 O O . THR A 1 257 ? 18.340 -49.277 25.580 1.00 57.89 257 THR A O 1
ATOM 1552 N N . LYS A 1 258 ? 18.477 -48.673 27.742 1.00 56.91 258 LYS A N 1
ATOM 1553 C CA . LYS A 1 258 ? 17.793 -49.872 28.205 1.00 56.82 258 LYS A CA 1
ATOM 1554 C C . LYS A 1 258 ? 17.042 -49.708 29.508 1.00 57.08 258 LYS A C 1
ATOM 1555 O O . LYS A 1 258 ? 17.526 -49.086 30.447 1.00 56.27 258 LYS A O 1
ATOM 1561 N N . LEU A 1 259 ? 15.837 -50.265 29.549 1.00 57.98 259 LEU A N 1
ATOM 1562 C CA . LEU A 1 259 ? 15.009 -50.212 30.744 1.00 60.80 259 LEU A CA 1
ATOM 1563 C C . LEU A 1 259 ? 14.938 -51.633 31.270 1.00 62.98 259 LEU A C 1
ATOM 1564 O O . LEU A 1 259 ? 14.555 -52.548 30.537 1.00 64.24 259 LEU A O 1
ATOM 1569 N N . SER A 1 260 ? 15.323 -51.830 32.527 1.00 64.31 260 SER A N 1
ATOM 1570 C CA . SER A 1 260 ? 15.309 -53.165 33.102 1.00 65.55 260 SER A CA 1
ATOM 1571 C C . SER A 1 260 ? 14.904 -53.176 34.574 1.00 66.90 260 SER A C 1
ATOM 1572 O O . SER A 1 260 ? 14.541 -52.153 35.137 1.00 67.14 260 SER A O 1
ATOM 1575 N N . HIS A 1 261 ? 14.954 -54.337 35.204 1.00 69.49 261 HIS A N 1
ATOM 1576 C CA . HIS A 1 261 ? 14.588 -54.409 36.605 1.00 72.95 261 HIS A CA 1
ATOM 1577 C C . HIS A 1 261 ? 15.719 -54.980 37.455 1.00 75.02 261 HIS A C 1
ATOM 1578 O O . HIS A 1 261 ? 16.249 -56.057 37.171 1.00 73.92 261 HIS A O 1
ATOM 1585 N N . SER A 1 262 ? 16.078 -54.238 38.501 1.00 77.92 262 SER A N 1
ATOM 1586 C CA . SER A 1 262 ? 17.137 -54.627 39.438 1.00 80.81 262 SER A CA 1
ATOM 1587 C C . SER A 1 262 ? 16.614 -55.637 40.443 1.00 81.59 262 SER A C 1
ATOM 1588 O O . SER A 1 262 ? 16.398 -56.800 40.114 1.00 83.16 262 SER A O 1
ATOM 1591 N N . GLY A 1 263 ? 16.432 -55.182 41.680 1.00 81.68 263 GLY A N 1
ATOM 1592 C CA . GLY A 1 263 ? 15.907 -56.040 42.719 1.00 80.95 263 GLY A CA 1
ATOM 1593 C C . GLY A 1 263 ? 14.502 -55.552 42.961 1.00 81.34 263 GLY A C 1
ATOM 1594 O O . GLY A 1 263 ? 13.525 -56.189 42.561 1.00 81.65 263 GLY A O 1
ATOM 1595 N N . SER A 1 264 ? 14.402 -54.395 43.601 1.00 81.24 264 SER A N 1
ATOM 1596 C CA . SER A 1 264 ? 13.111 -53.788 43.886 1.00 81.44 264 SER A CA 1
ATOM 1597 C C . SER A 1 264 ? 12.979 -52.485 43.095 1.00 80.68 264 SER A C 1
ATOM 1598 O O . SER A 1 264 ? 11.960 -51.793 43.162 1.00 81.53 264 SER A O 1
ATOM 1601 N N . CYS A 1 265 ? 14.027 -52.163 42.343 1.00 78.71 265 CYS A N 1
ATOM 1602 C CA . CYS A 1 265 ? 14.063 -50.955 41.529 1.00 76.27 265 CYS A CA 1
ATOM 1603 C C . CYS A 1 265 ? 14.187 -51.267 40.048 1.00 73.64 265 CYS A C 1
ATOM 1604 O O . CYS A 1 265 ? 14.493 -52.393 39.661 1.00 73.07 265 CYS A O 1
ATOM 1607 N N . TYR A 1 266 ? 13.926 -50.254 39.229 1.00 70.29 266 TYR A N 1
ATOM 1608 C CA . TYR A 1 266 ? 14.078 -50.379 37.794 1.00 66.84 266 TYR A CA 1
ATOM 1609 C C . TYR A 1 266 ? 15.487 -49.878 37.515 1.00 66.76 266 TYR A C 1
ATOM 1610 O O . TYR A 1 266 ? 15.990 -49.007 38.213 1.00 66.89 266 TYR A O 1
ATOM 1619 N N . SER A 1 267 ? 16.129 -50.449 36.514 1.00 67.27 267 SER A N 1
ATOM 1620 C CA . SER A 1 267 ? 17.484 -50.071 36.166 1.00 68.23 267 SER A CA 1
ATOM 1621 C C . SER A 1 267 ? 17.510 -49.423 34.782 1.00 68.20 267 SER A C 1
ATOM 1622 O O . SER A 1 267 ? 17.039 -50.020 33.797 1.00 67.46 267 SER A O 1
ATOM 1625 N N . LEU A 1 268 ? 18.046 -48.205 34.699 1.00 67.78 268 LEU A N 1
ATOM 1626 C CA . LEU A 1 268 ? 18.125 -47.518 33.414 1.00 67.89 268 LEU A CA 1
ATOM 1627 C C . LEU A 1 268 ? 19.546 -47.413 32.900 1.00 68.40 268 LEU A C 1
ATOM 1628 O O . LEU A 1 268 ? 20.329 -46.621 33.411 1.00 70.02 268 LEU A O 1
ATOM 1633 N N . GLU A 1 269 ? 19.880 -48.210 31.891 1.00 69.01 269 GLU A N 1
ATOM 1634 C CA . GLU A 1 269 ? 21.207 -48.169 31.308 1.00 70.47 269 GLU A CA 1
ATOM 1635 C C . GLU A 1 269 ? 21.352 -46.937 30.433 1.00 71.21 269 GLU A C 1
ATOM 1636 O O . GLU A 1 269 ? 20.564 -46.718 29.514 1.00 70.60 269 GLU A O 1
ATOM 1642 N N . LEU A 1 270 ? 22.367 -46.131 30.713 1.00 72.48 270 LEU A N 1
ATOM 1643 C CA . LEU A 1 270 ? 22.590 -44.929 29.933 1.00 73.90 270 LEU A CA 1
ATOM 1644 C C . LEU A 1 270 ? 23.568 -45.122 28.792 1.00 75.05 270 LEU A C 1
ATOM 1645 O O . LEU A 1 270 ? 24.153 -46.180 28.606 1.00 74.30 270 LEU A O 1
ATOM 1650 N N . ASP A 1 271 ? 23.719 -44.054 28.030 1.00 77.56 271 ASP A N 1
ATOM 1651 C CA . ASP A 1 271 ? 24.608 -43.992 26.885 1.00 79.08 271 ASP A CA 1
ATOM 1652 C C . ASP A 1 271 ? 26.033 -44.283 27.348 1.00 79.65 271 ASP A C 1
ATOM 1653 O O . ASP A 1 271 ? 26.648 -45.271 26.961 1.00 77.89 271 ASP A O 1
ATOM 1658 N N . ASN A 1 272 ? 26.525 -43.385 28.196 1.00 80.21 272 ASN A N 1
ATOM 1659 C CA . ASN A 1 272 ? 27.862 -43.436 28.760 1.00 80.55 272 ASN A CA 1
ATOM 1660 C C . ASN A 1 272 ? 28.208 -44.679 29.582 1.00 80.52 272 ASN A C 1
ATOM 1661 O O . ASN A 1 272 ? 29.383 -45.016 29.722 1.00 81.48 272 ASN A O 1
ATOM 1666 N N . GLY A 1 273 ? 27.208 -45.360 30.132 1.00 80.11 273 GLY A N 1
ATOM 1667 C CA . GLY A 1 273 ? 27.489 -46.549 30.927 1.00 78.51 273 GLY A CA 1
ATOM 1668 C C . GLY A 1 273 ? 26.923 -46.480 32.339 1.00 77.59 273 GLY A C 1
ATOM 1669 O O . GLY A 1 273 ? 26.775 -47.496 33.017 1.00 76.74 273 GLY A O 1
ATOM 1670 N N . VAL A 1 274 ? 26.617 -45.267 32.787 1.00 76.92 274 VAL A N 1
ATOM 1671 C CA . VAL A 1 274 ? 26.045 -45.051 34.106 1.00 75.22 274 VAL A CA 1
ATOM 1672 C C . VAL A 1 274 ? 24.696 -45.757 34.153 1.00 74.44 274 VAL A C 1
ATOM 1673 O O . VAL A 1 274 ? 24.037 -45.909 33.136 1.00 75.60 274 VAL A O 1
ATOM 1677 N N . THR A 1 275 ? 24.282 -46.198 35.329 1.00 73.27 275 THR A N 1
ATOM 1678 C CA . THR A 1 275 ? 22.989 -46.848 35.465 1.00 71.71 275 THR A CA 1
ATOM 1679 C C . THR A 1 275 ? 22.206 -46.155 36.565 1.00 71.48 275 THR A C 1
ATOM 1680 O O . THR A 1 275 ? 22.676 -46.055 37.688 1.00 71.52 275 THR A O 1
ATOM 1684 N N . LEU A 1 276 ? 21.021 -45.655 36.237 1.00 70.84 276 LEU A N 1
ATOM 1685 C CA . LEU A 1 276 ? 20.193 -44.979 37.226 1.00 70.62 276 LEU A CA 1
ATOM 1686 C C . LEU A 1 276 ? 19.192 -45.962 37.808 1.00 70.26 276 LEU A C 1
ATOM 1687 O O . LEU A 1 276 ? 18.908 -46.995 37.207 1.00 71.10 276 LEU A O 1
ATOM 1692 N N . ASP A 1 277 ? 18.666 -45.643 38.985 1.00 69.67 277 ASP A N 1
ATOM 1693 C CA . ASP A 1 277 ? 17.669 -46.484 39.632 1.00 68.72 277 ASP A CA 1
ATOM 1694 C C . ASP A 1 277 ? 16.395 -45.675 39.803 1.00 67.47 277 ASP A C 1
ATOM 1695 O O . ASP A 1 277 ? 16.431 -44.463 40.004 1.00 66.53 277 ASP A O 1
ATOM 1700 N N . ALA A 1 278 ? 15.258 -46.341 39.715 1.00 66.53 278 ALA A N 1
ATOM 1701 C CA . ALA A 1 278 ? 14.006 -45.636 39.859 1.00 66.68 278 ALA A CA 1
ATOM 1702 C C . ALA A 1 278 ? 12.892 -46.580 40.276 1.00 67.18 278 ALA A C 1
ATOM 1703 O O . ALA A 1 278 ? 12.948 -47.795 40.027 1.00 68.51 278 ALA A O 1
ATOM 1705 N N . ASP A 1 279 ? 11.874 -46.011 40.911 1.00 65.47 279 ASP A N 1
ATOM 1706 C CA . ASP A 1 279 ? 10.745 -46.785 41.370 1.00 63.86 279 ASP A CA 1
ATOM 1707 C C . ASP A 1 279 ? 9.644 -46.651 40.350 1.00 62.72 279 ASP A C 1
ATOM 1708 O O . ASP A 1 279 ? 8.820 -47.540 40.200 1.00 63.51 279 ASP A O 1
ATOM 1713 N N . SER A 1 280 ? 9.650 -45.530 39.639 1.00 61.85 280 SER A N 1
ATOM 1714 C CA . SER A 1 280 ? 8.652 -45.244 38.602 1.00 60.85 280 SER A CA 1
ATOM 1715 C C . SER A 1 280 ? 9.325 -44.537 37.420 1.00 60.59 280 SER A C 1
ATOM 1716 O O . SER A 1 280 ? 10.184 -43.677 37.622 1.00 61.06 280 SER A O 1
ATOM 1719 N N . VAL A 1 281 ? 8.946 -44.895 36.193 1.00 59.14 281 VAL A N 1
ATOM 1720 C CA . VAL A 1 281 ? 9.547 -44.271 35.016 1.00 57.90 281 VAL A CA 1
ATOM 1721 C C . VAL A 1 281 ? 8.524 -43.777 34.007 1.00 57.65 281 VAL A C 1
ATOM 1722 O O . VAL A 1 281 ? 7.623 -44.518 33.611 1.00 58.60 281 VAL A O 1
ATOM 1726 N N . ILE A 1 282 ? 8.663 -42.519 33.601 1.00 56.90 282 ILE A N 1
ATOM 1727 C CA . ILE A 1 282 ? 7.774 -41.938 32.597 1.00 56.07 282 ILE A CA 1
ATOM 1728 C C . ILE A 1 282 ? 8.589 -41.771 31.317 1.00 56.45 282 ILE A C 1
ATOM 1729 O O . ILE A 1 282 ? 9.481 -40.924 31.252 1.00 57.29 282 ILE A O 1
ATOM 1734 N N . VAL A 1 283 ? 8.300 -42.596 30.315 1.00 55.49 283 VAL A N 1
ATOM 1735 C CA . VAL A 1 283 ? 9.028 -42.549 29.047 1.00 54.57 283 VAL A CA 1
ATOM 1736 C C . VAL A 1 283 ? 8.287 -41.687 28.037 1.00 54.40 283 VAL A C 1
ATOM 1737 O O . VAL A 1 283 ? 7.159 -42.006 27.664 1.00 54.78 283 VAL A O 1
ATOM 1741 N N . THR A 1 284 ? 8.919 -40.606 27.586 1.00 53.33 284 THR A N 1
ATOM 1742 C CA . THR A 1 284 ? 8.273 -39.717 26.629 1.00 51.85 284 THR A CA 1
ATOM 1743 C C . THR A 1 284 ? 8.983 -39.627 25.287 1.00 52.39 284 THR A C 1
ATOM 1744 O O . THR A 1 284 ? 8.592 -38.814 24.435 1.00 53.15 284 THR A O 1
ATOM 1748 N N . ALA A 1 285 ? 10.023 -40.439 25.090 1.00 50.88 285 ALA A N 1
ATOM 1749 C CA . ALA A 1 285 ? 10.735 -40.440 23.823 1.00 49.68 285 ALA A CA 1
ATOM 1750 C C . ALA A 1 285 ? 9.839 -41.022 22.692 1.00 49.49 285 ALA A C 1
ATOM 1751 O O . ALA A 1 285 ? 8.902 -41.779 22.956 1.00 49.30 285 ALA A O 1
ATOM 1753 N N . PRO A 1 286 ? 10.114 -40.661 21.424 1.00 49.04 286 PRO A N 1
ATOM 1754 C CA . PRO A 1 286 ? 9.365 -41.118 20.244 1.00 48.49 286 PRO A CA 1
ATOM 1755 C C . PRO A 1 286 ? 9.311 -42.622 20.121 1.00 48.08 286 PRO A C 1
ATOM 1756 O O . PRO A 1 286 ? 10.199 -43.315 20.605 1.00 46.02 286 PRO A O 1
ATOM 1760 N N . HIS A 1 287 ? 8.291 -43.122 19.431 1.00 49.34 287 HIS A N 1
ATOM 1761 C CA . HIS A 1 287 ? 8.099 -44.565 19.292 1.00 50.31 287 HIS A CA 1
ATOM 1762 C C . HIS A 1 287 ? 9.313 -45.450 18.980 1.00 50.93 287 HIS A C 1
ATOM 1763 O O . HIS A 1 287 ? 9.427 -46.549 19.511 1.00 51.44 287 HIS A O 1
ATOM 1770 N N . LYS A 1 288 ? 10.225 -44.973 18.143 1.00 51.77 288 LYS A N 1
ATOM 1771 C CA . LYS A 1 288 ? 11.414 -45.742 17.766 1.00 51.69 288 LYS A CA 1
ATOM 1772 C C . LYS A 1 288 ? 12.370 -45.908 18.960 1.00 51.42 288 LYS A C 1
ATOM 1773 O O . LYS A 1 288 ? 12.812 -47.010 19.266 1.00 51.08 288 LYS A O 1
ATOM 1779 N N . ALA A 1 289 ? 12.675 -44.805 19.637 1.00 51.11 289 ALA A N 1
ATOM 1780 C CA . ALA A 1 289 ? 13.566 -44.831 20.789 1.00 50.35 289 ALA A CA 1
ATOM 1781 C C . ALA A 1 289 ? 12.971 -45.659 21.908 1.00 50.49 289 ALA A C 1
ATOM 1782 O O . ALA A 1 289 ? 13.630 -46.521 22.461 1.00 49.76 289 ALA A O 1
ATOM 1784 N N . ALA A 1 290 ? 11.717 -45.382 22.250 1.00 51.59 290 ALA A N 1
ATOM 1785 C CA . ALA A 1 290 ? 11.037 -46.114 23.317 1.00 51.98 290 ALA A CA 1
ATOM 1786 C C . ALA A 1 290 ? 11.035 -47.617 23.050 1.00 52.70 290 ALA A C 1
ATOM 1787 O O . ALA A 1 290 ? 11.464 -48.405 23.898 1.00 53.07 290 ALA A O 1
ATOM 1789 N N . ALA A 1 291 ? 10.563 -48.022 21.876 1.00 52.90 291 ALA A N 1
ATOM 1790 C CA . ALA A 1 291 ? 10.510 -49.439 21.553 1.00 53.89 291 ALA A CA 1
ATOM 1791 C C . ALA A 1 291 ? 11.893 -50.098 21.707 1.00 54.79 291 ALA A C 1
ATOM 1792 O O . ALA A 1 291 ? 12.001 -51.317 21.836 1.00 55.89 291 ALA A O 1
ATOM 1794 N N . GLY A 1 292 ? 12.947 -49.292 21.705 1.00 54.88 292 GLY A N 1
ATOM 1795 C CA . GLY A 1 292 ? 14.275 -49.843 21.842 1.00 54.44 292 GLY A CA 1
ATOM 1796 C C . GLY A 1 292 ? 14.657 -50.142 23.275 1.00 55.16 292 GLY A C 1
ATOM 1797 O O . GLY A 1 292 ? 15.419 -51.075 23.532 1.00 56.17 292 GLY A O 1
ATOM 1798 N N . MET A 1 293 ? 14.139 -49.370 24.225 1.00 55.05 293 MET A N 1
ATOM 1799 C CA . MET A 1 293 ? 14.478 -49.591 25.622 1.00 55.75 293 MET A CA 1
ATOM 1800 C C . MET A 1 293 ? 13.732 -50.768 26.252 1.00 55.96 293 MET A C 1
ATOM 1801 O O . MET A 1 293 ? 14.011 -51.139 27.387 1.00 55.70 293 MET A O 1
ATOM 1806 N N . LEU A 1 294 ? 12.795 -51.361 25.521 1.00 56.47 294 LEU A N 1
ATOM 1807 C CA . LEU A 1 294 ? 12.011 -52.469 26.053 1.00 56.23 294 LEU A CA 1
ATOM 1808 C C . LEU A 1 294 ? 11.666 -53.428 24.937 1.00 56.20 294 LEU A C 1
ATOM 1809 O O . LEU A 1 294 ? 10.541 -53.914 24.865 1.00 54.99 294 LEU A O 1
ATOM 1814 N N . SER A 1 295 ? 12.646 -53.700 24.083 1.00 57.29 295 SER A N 1
ATOM 1815 C CA . SER A 1 295 ? 12.473 -54.583 22.922 1.00 59.49 295 SER A CA 1
ATOM 1816 C C . SER A 1 295 ? 11.889 -55.974 23.159 1.00 59.80 295 SER A C 1
ATOM 1817 O O . SER A 1 295 ? 11.311 -56.569 22.246 1.00 59.66 295 SER A O 1
ATOM 1820 N N . GLU A 1 296 ? 12.039 -56.482 24.376 1.00 60.25 296 GLU A N 1
ATOM 1821 C CA . GLU A 1 296 ? 11.560 -57.814 24.721 1.00 60.32 296 GLU A CA 1
ATOM 1822 C C . GLU A 1 296 ? 10.050 -57.928 24.885 1.00 57.95 296 GLU A C 1
ATOM 1823 O O . GLU A 1 296 ? 9.466 -58.935 24.518 1.00 57.74 296 GLU A O 1
ATOM 1829 N N . LEU A 1 297 ? 9.417 -56.907 25.450 1.00 56.56 297 LEU A N 1
ATOM 1830 C CA . LEU A 1 297 ? 7.972 -56.930 25.669 1.00 54.74 297 LEU A CA 1
ATOM 1831 C C . LEU A 1 297 ? 7.251 -57.143 24.345 1.00 54.66 297 LEU A C 1
ATOM 1832 O O . LEU A 1 297 ? 7.436 -56.386 23.396 1.00 54.97 297 LEU A O 1
ATOM 1837 N N . PRO A 1 298 ? 6.437 -58.199 24.248 1.00 54.63 298 PRO A N 1
ATOM 1838 C CA . PRO A 1 298 ? 5.706 -58.483 23.010 1.00 53.31 298 PRO A CA 1
ATOM 1839 C C . PRO A 1 298 ? 4.906 -57.300 22.441 1.00 52.75 298 PRO A C 1
ATOM 1840 O O . PRO A 1 298 ? 5.007 -57.005 21.254 1.00 52.91 298 PRO A O 1
ATOM 1844 N N . ALA A 1 299 ? 4.112 -56.621 23.269 1.00 52.11 299 ALA A N 1
ATOM 1845 C CA . ALA A 1 299 ? 3.317 -55.497 22.785 1.00 51.23 299 ALA A CA 1
ATOM 1846 C C . ALA A 1 299 ? 4.146 -54.329 22.289 1.00 52.51 299 ALA A C 1
ATOM 1847 O O . ALA A 1 299 ? 3.634 -53.486 21.558 1.00 53.64 299 ALA A O 1
ATOM 1849 N N . ILE A 1 300 ? 5.413 -54.250 22.670 1.00 52.56 300 ILE A N 1
ATOM 1850 C CA . ILE A 1 300 ? 6.219 -53.135 22.209 1.00 52.69 300 ILE A CA 1
ATOM 1851 C C . ILE A 1 300 ? 6.384 -53.169 20.690 1.00 52.79 300 ILE A C 1
ATOM 1852 O O . ILE A 1 300 ? 6.843 -52.203 20.088 1.00 52.14 300 ILE A O 1
ATOM 1857 N N . SER A 1 301 ? 6.009 -54.276 20.068 1.00 52.38 301 SER A N 1
ATOM 1858 C CA . SER A 1 301 ? 6.156 -54.363 18.628 1.00 54.50 301 SER A CA 1
ATOM 1859 C C . SER A 1 301 ? 5.269 -53.321 17.938 1.00 55.13 301 SER A C 1
ATOM 1860 O O . SER A 1 301 ? 5.621 -52.802 16.873 1.00 54.93 301 SER A O 1
ATOM 1863 N N . HIS A 1 302 ? 4.128 -53.012 18.554 1.00 55.14 302 HIS A N 1
ATOM 1864 C CA . HIS A 1 302 ? 3.212 -52.020 17.995 1.00 55.91 302 HIS A CA 1
ATOM 1865 C C . HIS A 1 302 ? 3.929 -50.693 17.889 1.00 54.94 302 HIS A C 1
ATOM 1866 O O . HIS A 1 302 ? 3.766 -49.958 16.930 1.00 56.23 302 HIS A O 1
ATOM 1873 N N . LEU A 1 303 ? 4.742 -50.401 18.889 1.00 53.88 303 LEU A N 1
ATOM 1874 C CA . LEU A 1 303 ? 5.478 -49.155 18.948 1.00 52.41 303 LEU A CA 1
ATOM 1875 C C . LEU A 1 303 ? 6.602 -49.084 17.911 1.00 52.90 303 LEU A C 1
ATOM 1876 O O . LEU A 1 303 ? 6.823 -48.040 17.298 1.00 52.62 303 LEU A O 1
ATOM 1881 N N . LYS A 1 304 ? 7.303 -50.189 17.690 1.00 53.94 304 LYS A N 1
ATOM 1882 C CA . LYS A 1 304 ? 8.407 -50.156 16.740 1.00 55.60 304 LYS A CA 1
ATOM 1883 C C . LYS A 1 304 ? 8.002 -50.318 15.280 1.00 55.83 304 LYS A C 1
ATOM 1884 O O . LYS A 1 304 ? 8.818 -50.176 14.385 1.00 55.12 304 LYS A O 1
ATOM 1890 N N . ASN A 1 305 ? 6.738 -50.631 15.045 1.00 57.16 305 ASN A N 1
ATOM 1891 C CA . ASN A 1 305 ? 6.235 -50.790 13.690 1.00 57.36 305 ASN A CA 1
ATOM 1892 C C . ASN A 1 305 ? 5.533 -49.527 13.231 1.00 58.03 305 ASN A C 1
ATOM 1893 O O . ASN A 1 305 ? 5.037 -49.468 12.106 1.00 59.19 305 ASN A O 1
ATOM 1898 N N . MET A 1 306 ? 5.474 -48.525 14.103 1.00 57.59 306 MET A N 1
ATOM 1899 C CA . MET A 1 306 ? 4.851 -47.268 13.751 1.00 57.39 306 MET A CA 1
ATOM 1900 C C . MET A 1 306 ? 5.684 -46.551 12.697 1.00 57.85 306 MET A C 1
ATOM 1901 O O . MET A 1 306 ? 6.859 -46.872 12.485 1.00 57.02 306 MET A O 1
ATOM 1906 N N . HIS A 1 307 ? 5.056 -45.598 12.015 1.00 58.60 307 HIS A N 1
ATOM 1907 C CA . HIS A 1 307 ? 5.737 -44.810 10.993 1.00 58.54 307 HIS A CA 1
ATOM 1908 C C . HIS A 1 307 ? 5.657 -43.331 11.339 1.00 58.06 307 HIS A C 1
ATOM 1909 O O . HIS A 1 307 ? 4.653 -42.855 11.883 1.00 58.42 307 HIS A O 1
ATOM 1916 N N . SER A 1 308 ? 6.725 -42.607 11.037 1.00 57.21 308 SER A N 1
ATOM 1917 C CA . SER A 1 308 ? 6.743 -41.174 11.228 1.00 57.20 308 SER A CA 1
ATOM 1918 C C . SER A 1 308 ? 7.227 -40.618 9.898 1.00 57.65 308 SER A C 1
ATOM 1919 O O . SER A 1 308 ? 8.399 -40.738 9.554 1.00 58.45 308 SER A O 1
ATOM 1922 N N . THR A 1 309 ? 6.309 -40.050 9.127 1.00 57.17 309 THR A N 1
ATOM 1923 C CA . THR A 1 309 ? 6.650 -39.492 7.825 1.00 56.90 309 THR A CA 1
ATOM 1924 C C . THR A 1 309 ? 7.647 -38.328 7.950 1.00 56.79 309 THR A C 1
ATOM 1925 O O . THR A 1 309 ? 7.702 -37.623 8.967 1.00 55.40 309 THR A O 1
ATOM 1929 N N . SER A 1 310 ? 8.452 -38.156 6.908 1.00 58.22 310 SER A N 1
ATOM 1930 C CA . SER A 1 310 ? 9.473 -37.103 6.865 1.00 59.04 310 SER A CA 1
ATOM 1931 C C . SER A 1 310 ? 8.901 -35.879 6.197 1.00 59.61 310 SER A C 1
ATOM 1932 O O . SER A 1 310 ? 8.159 -35.975 5.238 1.00 59.43 310 SER A O 1
ATOM 1935 N N . VAL A 1 311 ? 9.267 -34.718 6.686 1.00 60.76 311 VAL A N 1
ATOM 1936 C CA . VAL A 1 311 ? 8.754 -33.521 6.092 1.00 62.95 311 VAL A CA 1
ATOM 1937 C C . VAL A 1 311 ? 9.805 -32.405 6.187 1.00 64.50 311 VAL A C 1
ATOM 1938 O O . VAL A 1 311 ? 10.715 -32.455 7.015 1.00 65.07 311 VAL A O 1
ATOM 1942 N N . ALA A 1 312 ? 9.693 -31.410 5.318 1.00 66.37 312 ALA A N 1
ATOM 1943 C CA . ALA A 1 312 ? 10.631 -30.292 5.325 1.00 67.93 312 ALA A CA 1
ATOM 1944 C C . ALA A 1 312 ? 9.881 -28.968 5.452 1.00 69.39 312 ALA A C 1
ATOM 1945 O O . ALA A 1 312 ? 8.799 -28.788 4.891 1.00 68.94 312 ALA A O 1
ATOM 1947 N N . ASN A 1 313 ? 10.479 -28.052 6.201 1.00 71.69 313 ASN A N 1
ATOM 1948 C CA . ASN A 1 313 ? 9.925 -26.729 6.461 1.00 73.84 313 ASN A CA 1
ATOM 1949 C C . ASN A 1 313 ? 10.935 -25.716 5.911 1.00 74.87 313 ASN A C 1
ATOM 1950 O O . ASN A 1 313 ? 12.123 -25.783 6.236 1.00 75.12 313 ASN A O 1
ATOM 1955 N N . VAL A 1 314 ? 10.464 -24.794 5.072 1.00 76.36 314 VAL A N 1
ATOM 1956 C CA . VAL A 1 314 ? 11.330 -23.765 4.471 1.00 77.65 314 VAL A CA 1
ATOM 1957 C C . VAL A 1 314 ? 10.817 -22.337 4.648 1.00 78.97 314 VAL A C 1
ATOM 1958 O O . VAL A 1 314 ? 9.807 -21.952 4.052 1.00 78.96 314 VAL A O 1
ATOM 1962 N N . ALA A 1 315 ? 11.513 -21.551 5.464 1.00 80.60 315 ALA A N 1
ATOM 1963 C CA . ALA A 1 315 ? 11.129 -20.155 5.679 1.00 81.86 315 ALA A CA 1
ATOM 1964 C C . ALA A 1 315 ? 11.823 -19.283 4.616 1.00 82.98 315 ALA A C 1
ATOM 1965 O O . ALA A 1 315 ? 12.933 -19.598 4.163 1.00 82.59 315 ALA A O 1
ATOM 1967 N N . LEU A 1 316 ? 11.166 -18.198 4.217 1.00 83.76 316 LEU A N 1
ATOM 1968 C CA . LEU A 1 316 ? 11.729 -17.295 3.220 1.00 84.87 316 LEU A CA 1
ATOM 1969 C C . LEU A 1 316 ? 11.459 -15.833 3.559 1.00 86.53 316 LEU A C 1
ATOM 1970 O O . LEU A 1 316 ? 10.345 -15.463 3.937 1.00 85.91 316 LEU A O 1
ATOM 1975 N N . GLY A 1 317 ? 12.498 -15.011 3.425 1.00 89.28 317 GLY A N 1
ATOM 1976 C CA . GLY A 1 317 ? 12.380 -13.588 3.709 1.00 91.74 317 GLY A CA 1
ATOM 1977 C C . GLY A 1 317 ? 12.530 -12.710 2.472 1.00 93.31 317 GLY A C 1
ATOM 1978 O O . GLY A 1 317 ? 13.533 -12.793 1.745 1.00 92.77 317 GLY A O 1
ATOM 1979 N N . PHE A 1 318 ? 11.535 -11.856 2.240 1.00 94.69 318 PHE A N 1
ATOM 1980 C CA . PHE A 1 318 ? 11.545 -10.972 1.084 1.00 96.74 318 PHE A CA 1
ATOM 1981 C C . PHE A 1 318 ? 11.362 -9.504 1.456 1.00 98.43 318 PHE A C 1
ATOM 1982 O O . PHE A 1 318 ? 10.534 -9.166 2.307 1.00 98.49 318 PHE A O 1
ATOM 1990 N N . PRO A 1 319 ? 12.152 -8.612 0.826 1.00 100.08 319 PRO A N 1
ATOM 1991 C CA . PRO A 1 319 ? 12.068 -7.171 1.092 1.00 100.73 319 PRO A CA 1
ATOM 1992 C C . PRO A 1 319 ? 10.747 -6.636 0.549 1.00 101.50 319 PRO A C 1
ATOM 1993 O O . PRO A 1 319 ? 10.068 -5.836 1.197 1.00 101.47 319 PRO A O 1
ATOM 1997 N N . GLU A 1 320 ? 10.395 -7.096 -0.649 1.00 102.69 320 GLU A N 1
ATOM 1998 C CA . GLU A 1 320 ? 9.160 -6.684 -1.299 1.00 104.06 320 GLU A CA 1
ATOM 1999 C C . GLU A 1 320 ? 9.026 -7.319 -2.679 1.00 104.65 320 GLU A C 1
ATOM 2000 O O . GLU A 1 320 ? 8.017 -7.127 -3.368 1.00 104.55 320 GLU A O 1
ATOM 2006 N N . GLY A 1 321 ? 10.046 -8.070 -3.084 1.00 105.08 321 GLY A N 1
ATOM 2007 C CA . GLY A 1 321 ? 9.996 -8.719 -4.382 1.00 106.02 321 GLY A CA 1
ATOM 2008 C C . GLY A 1 321 ? 8.833 -9.691 -4.415 1.00 106.87 321 GLY A C 1
ATOM 2009 O O . GLY A 1 321 ? 8.604 -10.399 -5.400 1.00 106.46 321 GLY A O 1
ATOM 2010 N N . SER A 1 322 ? 8.095 -9.707 -3.309 1.00 107.70 322 SER A N 1
ATOM 2011 C CA . SER A 1 322 ? 6.940 -10.570 -3.114 1.00 108.12 322 SER A CA 1
ATOM 2012 C C . SER A 1 322 ? 5.852 -10.378 -4.157 1.00 108.38 322 SER A C 1
ATOM 2013 O O . SER A 1 322 ? 5.438 -11.336 -4.812 1.00 108.19 322 SER A O 1
ATOM 2016 N N . VAL A 1 323 ? 5.392 -9.136 -4.299 1.00 109.10 323 VAL A N 1
ATOM 2017 C CA . VAL A 1 323 ? 4.325 -8.801 -5.246 1.00 109.92 323 VAL A CA 1
ATOM 2018 C C . VAL A 1 323 ? 3.227 -9.862 -5.176 1.00 110.18 323 VAL A C 1
ATOM 2019 O O . VAL A 1 323 ? 3.235 -10.845 -5.928 1.00 109.47 323 VAL A O 1
ATOM 2023 N N . GLN A 1 324 ? 2.295 -9.646 -4.250 1.00 110.68 324 GLN A N 1
ATOM 2024 C CA . GLN A 1 324 ? 1.169 -10.548 -4.024 1.00 111.69 324 GLN A CA 1
ATOM 2025 C C . GLN A 1 324 ? 0.699 -11.277 -5.271 1.00 112.32 324 GLN A C 1
ATOM 2026 O O . GLN A 1 324 ? 0.859 -10.802 -6.397 1.00 112.37 324 GLN A O 1
ATOM 2032 N N . MET A 1 325 ? 0.115 -12.447 -5.050 1.00 113.51 325 MET A N 1
ATOM 2033 C CA . MET A 1 325 ? -0.420 -13.258 -6.130 1.00 114.10 325 MET A CA 1
ATOM 2034 C C . MET A 1 325 ? -1.768 -12.621 -6.467 1.00 114.14 325 MET A C 1
ATOM 2035 O O . MET A 1 325 ? -2.084 -11.539 -5.967 1.00 113.62 325 MET A O 1
ATOM 2040 N N . GLU A 1 326 ? -2.556 -13.278 -7.311 1.00 114.48 326 GLU A N 1
ATOM 2041 C CA . GLU A 1 326 ? -3.862 -12.740 -7.669 1.00 114.87 326 GLU A CA 1
ATOM 2042 C C . GLU A 1 326 ? -4.614 -12.379 -6.383 1.00 114.65 326 GLU A C 1
ATOM 2043 O O . GLU A 1 326 ? -4.799 -11.201 -6.070 1.00 114.24 326 GLU A O 1
ATOM 2049 N N . HIS A 1 327 ? -5.023 -13.401 -5.635 1.00 114.21 327 HIS A N 1
ATOM 2050 C CA . HIS A 1 327 ? -5.750 -13.212 -4.387 1.00 113.33 327 HIS A CA 1
ATOM 2051 C C . HIS A 1 327 ? -4.807 -12.833 -3.253 1.00 111.73 327 HIS A C 1
ATOM 2052 O O . HIS A 1 327 ? -3.600 -12.685 -3.458 1.00 112.16 327 HIS A O 1
ATOM 2059 N N . GLU A 1 328 ? -5.357 -12.680 -2.055 1.00 109.72 328 GLU A N 1
ATOM 2060 C CA . GLU A 1 328 ? -4.541 -12.317 -0.907 1.00 107.66 328 GLU A CA 1
ATOM 2061 C C . GLU A 1 328 ? -5.138 -12.783 0.418 1.00 105.71 328 GLU A C 1
ATOM 2062 O O . GLU A 1 328 ? -6.084 -12.185 0.932 1.00 105.58 328 GLU A O 1
ATOM 2068 N N . GLY A 1 329 ? -4.571 -13.853 0.965 1.00 102.89 329 GLY A N 1
ATOM 2069 C CA . GLY A 1 329 ? -5.048 -14.388 2.227 1.00 98.98 329 GLY A CA 1
ATOM 2070 C C . GLY A 1 329 ? -3.921 -14.999 3.037 1.00 96.55 329 GLY A C 1
ATOM 2071 O O . GLY A 1 329 ? -2.748 -14.870 2.685 1.00 96.51 329 GLY A O 1
ATOM 2072 N N . THR A 1 330 ? -4.277 -15.671 4.123 1.00 93.51 330 THR A N 1
ATOM 2073 C CA . THR A 1 330 ? -3.293 -16.301 4.988 1.00 91.20 330 THR A CA 1
ATOM 2074 C C . THR A 1 330 ? -2.363 -17.267 4.257 1.00 89.36 330 THR A C 1
ATOM 2075 O O . THR A 1 330 ? -1.143 -17.170 4.376 1.00 89.36 330 THR A O 1
ATOM 2079 N N . GLY A 1 331 ? -2.933 -18.203 3.509 1.00 87.73 331 GLY A N 1
ATOM 2080 C CA . GLY A 1 331 ? -2.110 -19.157 2.785 1.00 84.93 331 GLY A CA 1
ATOM 2081 C C . GLY A 1 331 ? -2.921 -20.116 1.939 1.00 83.42 331 GLY A C 1
ATOM 2082 O O . GLY A 1 331 ? -4.071 -19.839 1.605 1.00 83.21 331 GLY A O 1
ATOM 2083 N N . PHE A 1 332 ? -2.329 -21.251 1.589 1.00 81.71 332 PHE A N 1
ATOM 2084 C CA . PHE A 1 332 ? -3.037 -22.231 0.782 1.00 80.40 332 PHE A CA 1
ATOM 2085 C C . PHE A 1 332 ? -2.362 -23.601 0.780 1.00 79.87 332 PHE A C 1
ATOM 2086 O O . PHE A 1 332 ? -1.179 -23.725 1.118 1.00 79.86 332 PHE A O 1
ATOM 2094 N N . VAL A 1 333 ? -3.127 -24.624 0.396 1.00 78.20 333 VAL A N 1
ATOM 2095 C CA . VAL A 1 333 ? -2.623 -25.990 0.319 1.00 76.59 333 VAL A CA 1
ATOM 2096 C C . VAL A 1 333 ? -2.802 -26.507 -1.110 1.00 76.72 333 VAL A C 1
ATOM 2097 O O . VAL A 1 333 ? -3.682 -26.039 -1.830 1.00 76.49 333 VAL A O 1
ATOM 2101 N N . ILE A 1 334 ? -1.970 -27.459 -1.521 1.00 77.36 334 ILE A N 1
ATOM 2102 C CA . ILE A 1 334 ? -2.056 -27.999 -2.870 1.00 78.60 334 ILE A CA 1
ATOM 2103 C C . ILE A 1 334 ? -2.742 -29.357 -2.940 1.00 80.27 334 ILE A C 1
ATOM 2104 O O . ILE A 1 334 ? -2.408 -30.278 -2.209 1.00 79.94 334 ILE A O 1
ATOM 2109 N N . SER A 1 335 ? -3.705 -29.466 -3.842 1.00 83.05 335 SER A N 1
ATOM 2110 C CA . SER A 1 335 ? -4.457 -30.690 -4.045 1.00 86.52 335 SER A CA 1
ATOM 2111 C C . SER A 1 335 ? -3.547 -31.781 -4.586 1.00 89.58 335 SER A C 1
ATOM 2112 O O . SER A 1 335 ? -2.522 -31.497 -5.200 1.00 89.06 335 SER A O 1
ATOM 2115 N N . ARG A 1 336 ? -3.938 -33.032 -4.348 1.00 94.09 336 ARG A N 1
ATOM 2116 C CA . ARG A 1 336 ? -3.194 -34.208 -4.814 1.00 97.87 336 ARG A CA 1
ATOM 2117 C C . ARG A 1 336 ? -2.844 -34.033 -6.278 1.00 99.16 336 ARG A C 1
ATOM 2118 O O . ARG A 1 336 ? -1.698 -33.757 -6.632 1.00 98.79 336 ARG A O 1
ATOM 2126 N N . ASN A 1 337 ? -3.853 -34.211 -7.124 1.00 100.95 337 ASN A N 1
ATOM 2127 C CA . ASN A 1 337 ? -3.700 -34.046 -8.562 1.00 102.57 337 ASN A CA 1
ATOM 2128 C C . ASN A 1 337 ? -3.309 -32.590 -8.841 1.00 103.14 337 ASN A C 1
ATOM 2129 O O . ASN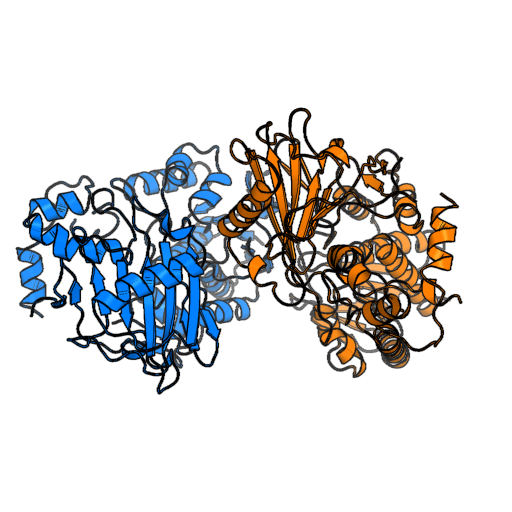 A 1 337 ? -4.175 -31.728 -9.030 1.00 103.58 337 ASN A O 1
ATOM 2134 N N . SER A 1 338 ? -2.005 -32.317 -8.854 1.00 103.01 338 SER A N 1
ATOM 2135 C CA . SER A 1 338 ? -1.522 -30.961 -9.089 1.00 102.62 338 SER A CA 1
ATOM 2136 C C . SER A 1 338 ? -0.033 -30.953 -9.455 1.00 101.99 338 SER A C 1
ATOM 2137 O O . SER A 1 338 ? 0.530 -29.917 -9.821 1.00 101.57 338 SER A O 1
ATOM 2140 N N . ASP A 1 339 ? 0.595 -32.120 -9.353 1.00 101.62 339 ASP A N 1
ATOM 2141 C CA . ASP A 1 339 ? 2.015 -32.279 -9.670 1.00 100.94 339 ASP A CA 1
ATOM 2142 C C . ASP A 1 339 ? 2.884 -31.114 -9.190 1.00 99.47 339 ASP A C 1
ATOM 2143 O O . ASP A 1 339 ? 3.630 -30.518 -9.967 1.00 99.58 339 ASP A O 1
ATOM 2148 N N . PHE A 1 340 ? 2.765 -30.803 -7.901 1.00 97.37 340 PHE A N 1
ATOM 2149 C CA . PHE A 1 340 ? 3.531 -29.739 -7.249 1.00 94.28 340 PHE A CA 1
ATOM 2150 C C . PHE A 1 340 ? 4.494 -30.379 -6.248 1.00 92.62 340 PHE A C 1
ATOM 2151 O O . PHE A 1 340 ? 4.254 -31.486 -5.760 1.00 92.62 340 PHE A O 1
ATOM 2159 N N . ALA A 1 341 ? 5.577 -29.682 -5.932 1.00 90.22 341 ALA A N 1
ATOM 2160 C CA . ALA A 1 341 ? 6.538 -30.207 -4.978 1.00 87.84 341 ALA A CA 1
ATOM 2161 C C . ALA A 1 341 ? 6.141 -29.755 -3.578 1.00 86.09 341 ALA A C 1
ATOM 2162 O O . ALA A 1 341 ? 6.106 -30.562 -2.647 1.00 85.54 341 ALA A O 1
ATOM 2164 N N . ILE A 1 342 ? 5.841 -28.466 -3.432 1.00 83.94 342 ILE A N 1
ATOM 2165 C CA . ILE A 1 342 ? 5.431 -27.943 -2.138 1.00 82.55 342 ILE A CA 1
ATOM 2166 C C . ILE A 1 342 ? 4.060 -28.503 -1.797 1.00 81.45 342 ILE A C 1
ATOM 2167 O O . ILE A 1 342 ? 3.278 -28.849 -2.682 1.00 81.47 342 ILE A O 1
ATOM 2172 N N . THR A 1 343 ? 3.783 -28.592 -0.502 1.00 80.15 343 THR A N 1
ATOM 2173 C CA . THR A 1 343 ? 2.530 -29.133 -0.001 1.00 78.42 343 THR A CA 1
ATOM 2174 C C . THR A 1 343 ? 1.569 -28.028 0.393 1.00 77.83 343 THR A C 1
ATOM 2175 O O . THR A 1 343 ? 0.367 -28.122 0.164 1.00 76.80 343 THR A O 1
ATOM 2179 N N . ALA A 1 344 ? 2.118 -26.981 0.993 1.00 78.00 344 ALA A N 1
ATOM 2180 C CA . ALA A 1 344 ? 1.336 -25.834 1.423 1.00 77.84 344 ALA A CA 1
ATOM 2181 C C . ALA A 1 344 ? 2.251 -24.619 1.470 1.00 78.30 344 ALA A C 1
ATOM 2182 O O . ALA A 1 344 ? 3.469 -24.730 1.298 1.00 78.62 344 ALA A O 1
ATOM 2184 N N . CYS A 1 345 ? 1.660 -23.458 1.702 1.00 78.37 345 CYS A N 1
ATOM 2185 C CA . CYS A 1 345 ? 2.421 -22.231 1.774 1.00 79.31 345 CYS A CA 1
ATOM 2186 C C . CYS A 1 345 ? 1.606 -21.256 2.577 1.00 79.37 345 CYS A C 1
ATOM 2187 O O . CYS A 1 345 ? 0.453 -21.011 2.254 1.00 79.40 345 CYS A O 1
ATOM 2190 N N . THR A 1 346 ? 2.201 -20.710 3.629 1.00 80.35 346 THR A N 1
ATOM 2191 C CA . THR A 1 346 ? 1.506 -19.753 4.479 1.00 81.82 346 THR A CA 1
ATOM 2192 C C . THR A 1 346 ? 2.256 -18.425 4.566 1.00 83.13 346 THR A C 1
ATOM 2193 O O . THR A 1 346 ? 3.483 -18.383 4.543 1.00 83.05 346 THR A O 1
ATOM 2197 N N . TRP A 1 347 ? 1.500 -17.339 4.642 1.00 85.40 347 TRP A N 1
ATOM 2198 C CA . TRP A 1 347 ? 2.071 -16.005 4.749 1.00 88.40 347 TRP A CA 1
ATOM 2199 C C . TRP A 1 347 ? 2.218 -15.748 6.250 1.00 88.01 347 TRP A C 1
ATOM 2200 O O . TRP A 1 347 ? 1.286 -15.272 6.905 1.00 87.58 347 TRP A O 1
ATOM 2211 N N . THR A 1 348 ? 3.389 -16.064 6.790 1.00 87.45 348 THR A N 1
ATOM 2212 C CA . THR A 1 348 ? 3.626 -15.893 8.218 1.00 87.35 348 THR A CA 1
ATOM 2213 C C . THR A 1 348 ? 3.233 -14.506 8.732 1.00 87.67 348 THR A C 1
ATOM 2214 O O . THR A 1 348 ? 2.563 -14.392 9.763 1.00 87.42 348 THR A O 1
ATOM 2218 N N . ASN A 1 349 ? 3.637 -13.465 8.001 1.00 87.98 349 ASN A N 1
ATOM 2219 C CA . ASN A 1 349 ? 3.349 -12.070 8.359 1.00 88.03 349 ASN A CA 1
ATOM 2220 C C . ASN A 1 349 ? 1.883 -11.834 8.669 1.00 88.35 349 ASN A C 1
ATOM 2221 O O . ASN A 1 349 ? 1.525 -11.332 9.736 1.00 87.99 349 ASN A O 1
ATOM 2226 N N . LYS A 1 350 ? 1.037 -12.177 7.709 1.00 88.93 350 LYS A N 1
ATOM 2227 C CA . 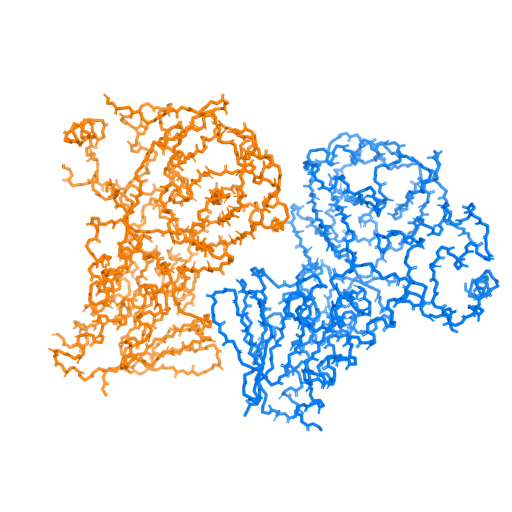LYS A 1 350 ? -0.394 -11.995 7.860 1.00 90.26 350 LYS A CA 1
ATOM 2228 C C . LYS A 1 350 ? -0.931 -12.632 9.145 1.00 91.37 350 LYS A C 1
ATOM 2229 O O . LYS A 1 350 ? -1.703 -12.014 9.880 1.00 91.50 350 LYS A O 1
ATOM 2235 N N . LYS A 1 351 ? -0.521 -13.865 9.423 1.00 92.26 351 LYS A N 1
ATOM 2236 C CA . LYS A 1 351 ? -0.996 -14.557 10.613 1.00 92.50 351 LYS A CA 1
ATOM 2237 C C . LYS A 1 351 ? -0.279 -14.056 11.861 1.00 92.23 351 LYS A C 1
ATOM 2238 O O . LYS A 1 351 ? -0.912 -13.691 12.852 1.00 91.88 351 LYS A O 1
ATOM 2244 N N . TRP A 1 352 ? 1.046 -14.050 11.810 1.00 92.16 352 TRP A N 1
ATOM 2245 C CA . TRP A 1 352 ? 1.849 -13.607 12.945 1.00 93.16 352 TRP A CA 1
ATOM 2246 C C . TRP A 1 352 ? 2.779 -12.494 12.491 1.00 94.27 352 TRP A C 1
ATOM 2247 O O . TRP A 1 352 ? 3.929 -12.733 12.115 1.00 94.06 352 TRP A O 1
ATOM 2258 N N . PRO A 1 353 ? 2.287 -11.255 12.518 1.00 95.29 353 PRO A N 1
ATOM 2259 C CA . PRO A 1 353 ? 3.101 -10.115 12.099 1.00 96.17 353 PRO A CA 1
ATOM 2260 C C . PRO A 1 353 ? 4.375 -9.976 12.930 1.00 96.75 353 PRO A C 1
ATOM 2261 O O . PRO A 1 353 ? 5.436 -9.604 12.413 1.00 97.14 353 PRO A O 1
ATOM 2265 N N . HIS A 1 354 ? 4.269 -10.292 14.217 1.00 96.91 354 HIS A N 1
ATOM 2266 C CA . HIS A 1 354 ? 5.405 -10.185 15.121 1.00 97.61 354 HIS A CA 1
ATOM 2267 C C . HIS A 1 354 ? 6.570 -11.084 14.707 1.00 97.50 354 HIS A C 1
ATOM 2268 O O . HIS A 1 354 ? 7.643 -11.048 15.314 1.00 97.00 354 HIS A O 1
ATOM 2275 N N . ALA A 1 355 ? 6.357 -11.884 13.668 1.00 97.70 355 ALA A N 1
ATOM 2276 C CA . ALA A 1 355 ? 7.389 -12.792 13.185 1.00 98.29 355 ALA A CA 1
ATOM 2277 C C . ALA A 1 355 ? 8.424 -12.081 12.334 1.00 98.74 355 ALA A C 1
ATOM 2278 O O . ALA A 1 355 ? 9.626 -12.195 12.575 1.00 98.65 355 ALA A O 1
ATOM 2280 N N . ALA A 1 356 ? 7.947 -11.344 11.337 1.00 99.99 356 ALA A N 1
ATOM 2281 C CA . ALA A 1 356 ? 8.834 -10.625 10.430 1.00 101.81 356 ALA A CA 1
ATOM 2282 C C . ALA A 1 356 ? 8.864 -9.119 10.677 1.00 102.59 356 ALA A C 1
ATOM 2283 O O . ALA A 1 356 ? 7.858 -8.525 11.079 1.00 102.27 356 ALA A O 1
ATOM 2285 N N . PRO A 1 357 ? 10.037 -8.490 10.454 1.00 103.22 357 PRO A N 1
ATOM 2286 C CA . PRO A 1 357 ? 10.215 -7.048 10.638 1.00 103.48 357 PRO A CA 1
ATOM 2287 C C . PRO A 1 357 ? 9.437 -6.319 9.545 1.00 103.77 357 PRO A C 1
ATOM 2288 O O . PRO A 1 357 ? 9.509 -6.689 8.366 1.00 103.32 357 PRO A O 1
ATOM 2292 N N . GLU A 1 358 ? 8.692 -5.294 9.951 1.00 104.32 358 GLU A N 1
ATOM 2293 C CA . GLU A 1 358 ? 7.880 -4.480 9.042 1.00 104.63 358 GLU A CA 1
ATOM 2294 C C . GLU A 1 358 ? 8.618 -4.137 7.740 1.00 104.10 358 GLU A C 1
ATOM 2295 O O . GLU A 1 358 ? 9.806 -3.790 7.753 1.00 103.49 358 GLU A O 1
ATOM 2301 N N . GLY A 1 359 ? 7.906 -4.239 6.620 1.00 103.24 359 GLY A N 1
ATOM 2302 C CA . GLY A 1 359 ? 8.511 -3.955 5.330 1.00 102.52 359 GLY A CA 1
ATOM 2303 C C . GLY A 1 359 ? 9.050 -5.232 4.721 1.00 102.01 359 GLY A C 1
ATOM 2304 O O . GLY A 1 359 ? 9.433 -5.270 3.550 1.00 102.18 359 GLY A O 1
ATOM 2305 N N . LYS A 1 360 ? 9.079 -6.284 5.535 1.00 101.83 360 LYS A N 1
ATOM 2306 C CA . LYS A 1 360 ? 9.559 -7.591 5.109 1.00 100.60 360 LYS A CA 1
ATOM 2307 C C . LYS A 1 360 ? 8.405 -8.588 5.048 1.00 99.70 360 LYS A C 1
ATOM 2308 O O . LYS A 1 360 ? 7.482 -8.544 5.868 1.00 99.38 360 LYS A O 1
ATOM 2314 N N . THR A 1 361 ? 8.463 -9.477 4.061 1.00 98.35 361 THR A N 1
ATOM 2315 C CA . THR A 1 361 ? 7.445 -10.505 3.889 1.00 97.13 361 THR A CA 1
ATOM 2316 C C . THR A 1 361 ? 8.065 -11.878 4.164 1.00 96.08 361 THR A C 1
ATOM 2317 O O . THR A 1 361 ? 9.015 -12.292 3.489 1.00 96.64 361 THR A O 1
ATOM 2321 N N . LEU A 1 362 ? 7.529 -12.565 5.174 1.00 94.44 362 LEU A N 1
ATOM 2322 C CA . LEU A 1 362 ? 8.014 -13.888 5.573 1.00 92.68 362 LEU A CA 1
ATOM 2323 C C . LEU A 1 362 ? 7.072 -15.017 5.164 1.00 91.59 362 LEU A C 1
ATOM 2324 O O . LEU A 1 362 ? 5.964 -15.142 5.693 1.00 91.26 362 LEU A O 1
ATOM 2329 N N . LEU A 1 363 ? 7.519 -15.842 4.226 1.00 90.03 363 LEU A N 1
ATOM 2330 C CA . LEU A 1 363 ? 6.711 -16.957 3.776 1.00 88.97 363 LEU A CA 1
ATOM 2331 C C . LEU A 1 363 ? 7.181 -18.267 4.410 1.00 89.63 363 LEU A C 1
ATOM 2332 O O . LEU A 1 363 ? 8.296 -18.362 4.940 1.00 89.88 363 LEU A O 1
ATOM 2337 N N . ARG A 1 364 ? 6.312 -19.273 4.348 1.00 89.63 364 ARG A N 1
ATOM 2338 C CA . ARG A 1 364 ? 6.591 -20.596 4.892 1.00 88.49 364 ARG A CA 1
ATOM 2339 C C . ARG A 1 364 ? 6.010 -21.632 3.947 1.00 87.02 364 ARG A C 1
ATOM 2340 O O . ARG A 1 364 ? 4.818 -21.607 3.641 1.00 87.12 364 ARG A O 1
ATOM 2348 N N . ALA A 1 365 ? 6.855 -22.537 3.474 1.00 85.58 365 ALA A N 1
ATOM 2349 C CA . ALA A 1 365 ? 6.408 -23.572 2.560 1.00 84.26 365 ALA A CA 1
ATOM 2350 C C . ALA A 1 365 ? 6.759 -24.936 3.123 1.00 83.68 365 ALA A C 1
ATOM 2351 O O . ALA A 1 365 ? 7.841 -25.139 3.679 1.00 83.62 365 ALA A O 1
ATOM 2353 N N . TYR A 1 366 ? 5.828 -25.870 2.981 1.00 82.71 366 TYR A N 1
ATOM 2354 C CA . TYR A 1 366 ? 6.032 -27.226 3.452 1.00 81.45 366 TYR A CA 1
ATOM 2355 C C . TYR A 1 366 ? 6.271 -28.156 2.277 1.00 81.14 366 TYR A C 1
ATOM 2356 O O . TYR A 1 366 ? 5.702 -27.974 1.208 1.00 80.37 366 TYR A O 1
ATOM 2365 N N . VAL A 1 367 ? 7.129 -29.147 2.477 1.00 81.69 367 VAL A N 1
ATOM 2366 C CA . VAL A 1 367 ? 7.442 -30.098 1.419 1.00 82.40 367 VAL A CA 1
ATOM 2367 C C . VAL A 1 367 ? 7.536 -31.513 1.982 1.00 83.33 367 VAL A C 1
ATOM 2368 O O . VAL A 1 367 ? 7.786 -31.699 3.180 1.00 83.46 367 VAL A O 1
ATOM 2372 N N . GLY A 1 368 ? 7.332 -32.504 1.113 1.00 83.85 368 GLY A N 1
ATOM 2373 C CA . GLY A 1 368 ? 7.402 -33.891 1.538 1.00 85.18 368 GLY A CA 1
ATOM 2374 C C . GLY A 1 368 ? 6.049 -34.391 1.984 1.00 86.15 368 GLY A C 1
ATOM 2375 O O . GLY A 1 368 ? 5.358 -33.732 2.756 1.00 86.27 368 GLY A O 1
ATOM 2376 N N . LYS A 1 369 ? 5.665 -35.563 1.507 1.00 87.71 369 LYS A N 1
ATOM 2377 C CA . LYS A 1 369 ? 4.372 -36.122 1.860 1.00 90.02 369 LYS A CA 1
ATOM 2378 C C . LYS A 1 369 ? 4.469 -37.641 1.992 1.00 92.35 369 LYS A C 1
ATOM 2379 O O . LYS A 1 369 ? 5.407 -38.251 1.473 1.00 92.83 369 LYS A O 1
ATOM 2385 N N . ALA A 1 370 ? 3.514 -38.250 2.695 1.00 94.66 370 ALA A N 1
ATOM 2386 C CA . ALA A 1 370 ? 3.513 -39.702 2.859 1.00 96.98 370 ALA A CA 1
ATOM 2387 C C . ALA A 1 370 ? 3.704 -40.326 1.475 1.00 98.63 370 ALA A C 1
ATOM 2388 O O . ALA A 1 370 ? 3.027 -39.943 0.505 1.00 98.40 370 ALA A O 1
ATOM 2390 N N . GLY A 1 371 ? 4.639 -41.273 1.388 1.00 100.10 371 GLY A N 1
ATOM 2391 C CA . GLY A 1 371 ? 4.920 -41.921 0.119 1.00 101.43 371 GLY A CA 1
ATOM 2392 C C . GLY A 1 371 ? 6.183 -41.333 -0.482 1.00 102.84 371 GLY A C 1
ATOM 2393 O O . GLY A 1 371 ? 7.282 -41.852 -0.254 1.00 103.01 371 GLY A O 1
ATOM 2394 N N . ASP A 1 372 ? 6.035 -40.249 -1.244 1.00 103.62 372 ASP A N 1
ATOM 2395 C CA . ASP A 1 372 ? 7.182 -39.585 -1.860 1.00 103.94 372 ASP A CA 1
ATOM 2396 C C . ASP A 1 372 ? 7.725 -38.504 -0.930 1.00 103.25 372 ASP A C 1
ATOM 2397 O O . ASP A 1 372 ? 7.280 -37.355 -0.975 1.00 103.24 372 ASP A O 1
ATOM 2402 N N . GLU A 1 373 ? 8.688 -38.885 -0.092 1.00 102.39 373 GLU A N 1
ATOM 2403 C CA . GLU A 1 373 ? 9.299 -37.967 0.867 1.00 101.21 373 GLU A CA 1
ATOM 2404 C C . GLU A 1 373 ? 10.817 -37.845 0.700 1.00 100.54 373 GLU A C 1
ATOM 2405 O O . GLU A 1 373 ? 11.522 -37.386 1.601 1.00 100.32 373 GLU A O 1
ATOM 2411 N N . SER A 1 374 ? 11.308 -38.240 -0.470 1.00 99.42 374 SER A N 1
ATOM 2412 C CA . SER A 1 374 ? 12.732 -38.186 -0.780 1.00 98.04 374 SER A CA 1
ATOM 2413 C C . SER A 1 374 ? 13.246 -36.754 -0.919 1.00 97.80 374 SER A C 1
ATOM 2414 O O . SER A 1 374 ? 14.446 -36.501 -0.812 1.00 97.62 374 SER A O 1
ATOM 2417 N N . ILE A 1 375 ? 12.331 -35.824 -1.161 1.00 97.25 375 ILE A N 1
ATOM 2418 C CA . ILE A 1 375 ? 12.666 -34.409 -1.320 1.00 96.16 375 ILE A CA 1
ATOM 2419 C C . ILE A 1 375 ? 13.435 -33.856 -0.106 1.00 96.23 375 ILE A C 1
ATOM 2420 O O . ILE A 1 375 ? 14.182 -32.881 -0.222 1.00 96.05 375 ILE A O 1
ATOM 2425 N N . VAL A 1 376 ? 13.245 -34.481 1.054 1.00 94.92 376 VAL A N 1
ATOM 2426 C CA . VAL A 1 376 ? 13.885 -34.043 2.291 1.00 93.26 376 VAL A CA 1
ATOM 2427 C C . VAL A 1 376 ? 15.405 -34.252 2.331 1.00 93.14 376 VAL A C 1
ATOM 2428 O O . VAL A 1 376 ? 16.083 -33.709 3.204 1.00 93.91 376 VAL A O 1
ATOM 2432 N N . ASP A 1 377 ? 15.942 -35.028 1.392 1.00 92.66 377 ASP A N 1
ATOM 2433 C CA . ASP A 1 377 ? 17.380 -35.291 1.353 1.00 92.16 377 ASP A CA 1
ATOM 2434 C C . ASP A 1 377 ? 18.181 -34.260 0.562 1.00 91.88 377 ASP A C 1
ATOM 2435 O O . ASP A 1 377 ? 19.295 -33.897 0.948 1.00 91.86 377 ASP A O 1
ATOM 2440 N N . LEU A 1 378 ? 17.622 -33.810 -0.557 1.00 90.83 378 LEU A N 1
ATOM 2441 C CA . LEU A 1 378 ? 18.276 -32.819 -1.404 1.00 89.56 378 LEU A CA 1
ATOM 2442 C C . LEU A 1 378 ? 18.854 -31.695 -0.544 1.00 89.66 378 LEU A C 1
ATOM 2443 O O . LEU A 1 378 ? 18.382 -31.450 0.571 1.00 89.59 378 LEU A O 1
ATOM 2448 N N . SER A 1 379 ? 19.880 -31.022 -1.056 1.00 90.08 379 SER A N 1
ATOM 2449 C CA . SER A 1 379 ? 20.529 -29.938 -0.314 1.00 90.77 379 SER A CA 1
ATOM 2450 C C . SER A 1 379 ? 19.675 -28.675 -0.236 1.00 90.88 379 SER A C 1
ATOM 2451 O O . SER A 1 379 ? 18.768 -28.488 -1.043 1.00 90.32 379 SER A O 1
ATOM 2454 N N . ASP A 1 380 ? 19.972 -27.812 0.735 1.00 91.21 380 ASP A N 1
ATOM 2455 C CA . ASP A 1 380 ? 19.236 -26.558 0.902 1.00 92.28 380 ASP A CA 1
ATOM 2456 C C . ASP A 1 380 ? 19.003 -25.942 -0.466 1.00 93.60 380 ASP A C 1
ATOM 2457 O O . ASP A 1 380 ? 17.919 -25.440 -0.764 1.00 93.40 380 ASP A O 1
ATOM 2462 N N . ASN A 1 381 ? 20.040 -25.987 -1.294 1.00 95.00 381 ASN A N 1
ATOM 2463 C CA . ASN A 1 381 ? 19.974 -25.445 -2.642 1.00 96.42 381 ASN A CA 1
ATOM 2464 C C . ASN A 1 381 ? 18.788 -26.076 -3.368 1.00 96.13 381 ASN A C 1
ATOM 2465 O O . ASN A 1 381 ? 17.824 -25.390 -3.712 1.00 96.10 381 ASN A O 1
ATOM 2470 N N . ASP A 1 382 ? 18.856 -27.387 -3.591 1.00 95.54 382 ASP A N 1
ATOM 2471 C CA . ASP A 1 382 ? 17.779 -28.088 -4.273 1.00 94.99 382 ASP A CA 1
ATOM 2472 C C . ASP A 1 382 ? 16.410 -27.756 -3.683 1.00 94.25 382 ASP A C 1
ATOM 2473 O O . ASP A 1 382 ? 15.452 -27.526 -4.421 1.00 94.12 382 ASP A O 1
ATOM 2478 N N . ILE A 1 383 ? 16.315 -27.730 -2.356 1.00 93.11 383 ILE A N 1
ATOM 2479 C CA . ILE A 1 383 ? 15.042 -27.434 -1.717 1.00 91.74 383 ILE A CA 1
ATOM 2480 C C . ILE A 1 383 ? 14.608 -26.005 -1.990 1.00 91.15 383 ILE A C 1
ATOM 2481 O O . ILE A 1 383 ? 13.571 -25.785 -2.619 1.00 91.34 383 ILE A O 1
ATOM 2486 N N . ILE A 1 384 ? 15.404 -25.039 -1.536 1.00 90.27 384 ILE A N 1
ATOM 2487 C CA . ILE A 1 384 ? 15.071 -23.627 -1.729 1.00 89.32 384 ILE A CA 1
ATOM 2488 C C . ILE A 1 384 ? 14.829 -23.301 -3.207 1.00 88.85 384 ILE A C 1
ATOM 2489 O O . ILE A 1 384 ? 14.165 -22.313 -3.528 1.00 88.31 384 ILE A O 1
ATOM 2494 N N . ASN A 1 385 ? 15.374 -24.129 -4.101 1.00 88.56 385 ASN A N 1
ATOM 2495 C CA . ASN A 1 385 ? 15.177 -23.935 -5.539 1.00 88.14 385 ASN A CA 1
ATOM 2496 C C . ASN A 1 385 ? 13.814 -24.483 -5.922 1.00 87.36 385 ASN A C 1
ATOM 2497 O O . ASN A 1 385 ? 13.023 -23.803 -6.568 1.00 86.62 385 ASN A O 1
ATOM 2502 N N . ILE A 1 386 ? 13.548 -25.720 -5.513 1.00 86.57 386 ILE A N 1
ATOM 2503 C CA . ILE A 1 386 ? 12.277 -26.359 -5.806 1.00 85.68 386 ILE A CA 1
ATOM 2504 C C . ILE A 1 386 ? 11.102 -25.556 -5.235 1.00 86.54 386 ILE A C 1
ATOM 2505 O O . ILE A 1 386 ? 10.050 -25.454 -5.863 1.00 86.24 386 ILE A O 1
ATOM 2510 N N . VAL A 1 387 ? 11.278 -24.985 -4.049 1.00 86.56 387 VAL A N 1
ATOM 2511 C CA . VAL A 1 387 ? 10.213 -24.195 -3.445 1.00 86.12 387 VAL A CA 1
ATOM 2512 C C . VAL A 1 387 ? 9.860 -22.995 -4.319 1.00 87.07 387 VAL A C 1
ATOM 2513 O O . VAL A 1 387 ? 8.698 -22.803 -4.666 1.00 87.56 387 VAL A O 1
ATOM 2517 N N . LEU A 1 388 ? 10.861 -22.195 -4.679 1.00 87.53 388 LEU A N 1
ATOM 2518 C CA . LEU A 1 388 ? 10.641 -21.013 -5.514 1.00 87.48 388 LEU A CA 1
ATOM 2519 C C . LEU A 1 388 ? 10.163 -21.396 -6.915 1.00 88.29 388 LEU A C 1
ATOM 2520 O O . LEU A 1 388 ? 9.332 -20.718 -7.499 1.00 87.34 388 LEU A O 1
ATOM 2525 N N . GLU A 1 389 ? 10.690 -22.495 -7.443 1.00 90.07 389 GLU A N 1
ATOM 2526 C CA . GLU A 1 389 ? 10.313 -22.985 -8.768 1.00 91.57 389 GLU A CA 1
ATOM 2527 C C . GLU A 1 389 ? 8.791 -23.143 -8.806 1.00 92.18 389 GLU A C 1
ATOM 2528 O O . GLU A 1 389 ? 8.133 -22.762 -9.779 1.00 92.60 389 GLU A O 1
ATOM 2534 N N . ASP A 1 390 ? 8.241 -23.710 -7.734 1.00 92.41 390 ASP A N 1
ATOM 2535 C CA . ASP A 1 390 ? 6.804 -23.932 -7.620 1.00 92.11 390 ASP A CA 1
ATOM 2536 C C . ASP A 1 390 ? 6.107 -22.691 -7.107 1.00 91.48 390 ASP A C 1
ATOM 2537 O O . ASP A 1 390 ? 5.048 -22.317 -7.597 1.00 91.46 390 ASP A O 1
ATOM 2542 N N . LEU A 1 391 ? 6.708 -22.050 -6.117 1.00 90.98 391 LEU A N 1
ATOM 2543 C CA . LEU A 1 391 ? 6.116 -20.859 -5.534 1.00 90.74 391 LEU A CA 1
ATOM 2544 C C . LEU A 1 391 ? 5.845 -19.792 -6.593 1.00 91.10 391 LEU A C 1
ATOM 2545 O O . LEU A 1 391 ? 4.795 -19.149 -6.573 1.00 90.96 391 LEU A O 1
ATOM 2550 N N . LYS A 1 392 ? 6.782 -19.621 -7.525 1.00 91.26 392 LYS A N 1
ATOM 2551 C CA . LYS A 1 392 ? 6.643 -18.625 -8.588 1.00 90.66 392 LYS A CA 1
ATOM 2552 C C . LYS A 1 392 ? 5.482 -18.900 -9.533 1.00 90.82 392 LYS A C 1
ATOM 2553 O O . LYS A 1 392 ? 4.998 -17.987 -10.190 1.00 91.13 392 LYS A O 1
ATOM 2559 N N . LYS A 1 393 ? 5.030 -20.149 -9.600 1.00 91.38 393 LYS A N 1
ATOM 2560 C CA . LYS A 1 393 ? 3.924 -20.511 -10.488 1.00 91.88 393 LYS A CA 1
ATOM 2561 C C . LYS A 1 393 ? 2.566 -19.932 -10.073 1.00 92.51 393 LYS A C 1
ATOM 2562 O O . LYS A 1 393 ? 1.581 -20.104 -10.789 1.00 91.86 393 LYS A O 1
ATOM 2568 N N . VAL A 1 394 ? 2.499 -19.263 -8.924 1.00 93.22 394 VAL A N 1
ATOM 2569 C CA . VAL A 1 394 ? 1.230 -18.692 -8.477 1.00 94.24 394 VAL A CA 1
ATOM 2570 C C . VAL A 1 394 ? 1.416 -17.336 -7.818 1.00 95.12 394 VAL A C 1
ATOM 2571 O O . VAL A 1 394 ? 0.614 -16.923 -6.981 1.00 95.61 394 VAL A O 1
ATOM 2575 N N . MET A 1 395 ? 2.487 -16.652 -8.196 1.00 96.23 395 MET A N 1
ATOM 2576 C CA . MET A 1 395 ? 2.796 -15.328 -7.669 1.00 97.26 395 MET A CA 1
ATOM 2577 C C . MET A 1 395 ? 4.115 -14.907 -8.289 1.00 98.16 395 MET A C 1
ATOM 2578 O O . MET A 1 395 ? 4.892 -15.757 -8.741 1.00 98.41 395 MET A O 1
ATOM 2583 N N . ASN A 1 396 ? 4.368 -13.603 -8.327 1.00 98.72 396 ASN A N 1
ATOM 2584 C CA . ASN A 1 396 ? 5.611 -13.121 -8.904 1.00 99.71 396 ASN A CA 1
ATOM 2585 C C . ASN A 1 396 ? 6.642 -12.825 -7.836 1.00 100.36 396 ASN A C 1
ATOM 2586 O O . ASN A 1 396 ? 6.379 -12.086 -6.887 1.00 100.27 396 ASN A O 1
ATOM 2591 N N . ILE A 1 397 ? 7.816 -13.424 -7.996 1.00 101.23 397 ILE A N 1
ATOM 2592 C CA . ILE A 1 397 ? 8.896 -13.243 -7.044 1.00 101.84 397 ILE A CA 1
ATOM 2593 C C . ILE A 1 397 ? 10.038 -12.450 -7.672 1.00 102.43 397 ILE A C 1
ATOM 2594 O O . ILE A 1 397 ? 11.046 -13.009 -8.127 1.00 102.32 397 ILE A O 1
ATOM 2599 N N . ASN A 1 398 ? 9.859 -11.135 -7.704 1.00 102.91 398 ASN A N 1
ATOM 2600 C CA . ASN A 1 398 ? 10.871 -10.247 -8.253 1.00 103.33 398 ASN A CA 1
ATOM 2601 C C . ASN A 1 398 ? 12.035 -10.218 -7.269 1.00 103.57 398 ASN A C 1
ATOM 2602 O O . ASN A 1 398 ? 11.896 -9.742 -6.134 1.00 103.63 398 ASN A O 1
ATOM 2607 N N . GLY A 1 399 ? 13.177 -10.749 -7.695 1.00 102.81 399 GLY A N 1
ATOM 2608 C CA . GLY A 1 399 ? 14.340 -10.757 -6.828 1.00 102.77 399 GLY A CA 1
ATOM 2609 C C . GLY A 1 399 ? 14.616 -12.105 -6.194 1.00 102.18 399 GLY A C 1
ATOM 2610 O O . GLY A 1 399 ? 14.119 -13.135 -6.660 1.00 101.98 399 GLY A O 1
ATOM 2611 N N . GLU A 1 400 ? 15.416 -12.092 -5.131 1.00 101.51 400 GLU A N 1
ATOM 2612 C CA . GLU A 1 400 ? 15.778 -13.310 -4.413 1.00 100.89 400 GLU A CA 1
ATOM 2613 C C . GLU A 1 400 ? 15.508 -13.176 -2.917 1.00 100.49 400 GLU A C 1
ATOM 2614 O O . GLU A 1 400 ? 15.420 -12.069 -2.383 1.00 100.78 400 GLU A O 1
ATOM 2620 N N . PRO A 1 401 ? 15.358 -14.312 -2.222 1.00 100.11 401 PRO A N 1
ATOM 2621 C CA . PRO A 1 401 ? 15.094 -14.290 -0.781 1.00 99.92 401 PRO A CA 1
ATOM 2622 C C . PRO A 1 401 ? 16.256 -13.662 -0.022 1.00 99.52 401 PRO A C 1
ATOM 2623 O O . PRO A 1 401 ? 17.405 -14.077 -0.181 1.00 98.57 401 PRO A O 1
ATOM 2627 N N . GLU A 1 402 ? 15.963 -12.654 0.792 1.00 99.39 402 GLU A N 1
ATOM 2628 C CA . GLU A 1 402 ? 17.017 -12.017 1.561 1.00 99.77 402 GLU A CA 1
ATOM 2629 C C . GLU A 1 402 ? 17.468 -13.010 2.632 1.00 99.40 402 GLU A C 1
ATOM 2630 O O . GLU A 1 402 ? 18.669 -13.230 2.818 1.00 99.58 402 GLU A O 1
ATOM 2636 N N . MET A 1 403 ? 16.489 -13.619 3.310 1.00 98.86 403 MET A N 1
ATOM 2637 C CA . MET A 1 403 ? 16.728 -14.603 4.372 1.00 97.35 403 MET A CA 1
ATOM 2638 C C . MET A 1 403 ? 16.181 -15.982 3.995 1.00 95.89 403 MET A C 1
ATOM 2639 O O . MET A 1 403 ? 15.068 -16.092 3.486 1.00 95.43 403 MET A O 1
ATOM 2644 N N . THR A 1 404 ? 16.959 -17.026 4.265 1.00 93.90 404 THR A N 1
ATOM 2645 C CA . THR A 1 404 ? 16.542 -18.390 3.960 1.00 92.16 404 THR A CA 1
ATOM 2646 C C . THR A 1 404 ? 16.879 -19.409 5.048 1.00 91.60 404 THR A C 1
ATOM 2647 O O . THR A 1 404 ? 18.046 -19.577 5.417 1.00 91.70 404 THR A O 1
ATOM 2651 N N . CYS A 1 405 ? 15.851 -20.097 5.548 1.00 90.05 405 CYS A N 1
ATOM 2652 C CA . CYS A 1 405 ? 16.048 -21.121 6.574 1.00 88.19 405 CYS A CA 1
ATOM 2653 C C . CYS A 1 405 ? 15.305 -22.417 6.297 1.00 86.02 405 CYS A C 1
ATOM 2654 O O . CYS A 1 405 ? 14.085 -22.489 6.430 1.00 85.28 405 CYS A O 1
ATOM 2657 N N . VAL A 1 406 ? 16.058 -23.434 5.903 1.00 83.91 406 VAL A N 1
ATOM 2658 C CA . VAL A 1 406 ? 15.509 -24.749 5.642 1.00 81.75 406 VAL A CA 1
ATOM 2659 C C . VAL A 1 406 ? 15.645 -25.507 6.958 1.00 81.24 406 VAL A C 1
ATOM 2660 O O . VAL A 1 406 ? 16.395 -25.092 7.843 1.00 81.67 406 VAL A O 1
ATOM 2664 N N . THR A 1 407 ? 14.899 -26.595 7.102 1.00 80.05 407 THR A N 1
ATOM 2665 C CA . THR A 1 407 ? 14.945 -27.415 8.305 1.00 78.17 407 THR A CA 1
ATOM 2666 C C . THR A 1 407 ? 14.232 -28.736 8.028 1.00 77.50 407 THR A C 1
ATOM 2667 O O . THR A 1 407 ? 13.062 -28.747 7.651 1.00 76.87 407 THR A O 1
ATOM 2671 N N . ARG A 1 408 ? 14.950 -29.845 8.185 1.00 77.25 408 ARG A N 1
ATOM 2672 C CA . ARG A 1 408 ? 14.375 -31.162 7.936 1.00 77.15 408 ARG A CA 1
ATOM 2673 C C . ARG A 1 408 ? 13.879 -31.867 9.199 1.00 76.24 408 ARG A C 1
ATOM 2674 O O . ARG A 1 408 ? 14.380 -31.624 10.310 1.00 76.17 408 ARG A O 1
ATOM 2682 N N . TRP A 1 409 ? 12.884 -32.736 9.004 1.00 73.86 409 TRP A N 1
ATOM 2683 C CA . TRP A 1 409 ? 12.282 -33.529 10.069 1.00 71.32 409 TRP A CA 1
ATOM 2684 C C . TRP A 1 409 ? 12.116 -34.911 9.506 1.00 71.39 409 TRP A C 1
ATOM 2685 O O . TRP A 1 409 ? 11.072 -35.230 8.953 1.00 71.35 409 TRP A O 1
ATOM 2696 N N . HIS A 1 410 ? 13.135 -35.743 9.658 1.00 72.97 410 HIS A N 1
ATOM 2697 C CA . HIS A 1 410 ? 13.075 -37.072 9.082 1.00 75.08 410 HIS A CA 1
ATOM 2698 C C . HIS A 1 410 ? 11.962 -38.017 9.470 1.00 74.66 410 HIS A C 1
ATOM 2699 O O . HIS A 1 410 ? 11.241 -38.505 8.604 1.00 74.99 410 HIS A O 1
ATOM 2706 N N . GLU A 1 411 ? 11.793 -38.313 10.739 1.00 72.33 411 GLU A N 1
ATOM 2707 C CA . GLU A 1 411 ? 10.693 -39.193 11.050 1.00 71.00 411 GLU A CA 1
ATOM 2708 C C . GLU A 1 411 ? 10.114 -38.588 12.275 1.00 69.20 411 GLU A C 1
ATOM 2709 O O . GLU A 1 411 ? 10.208 -39.132 13.369 1.00 69.95 411 GLU A O 1
ATOM 2715 N N . SER A 1 412 ? 9.500 -37.435 12.050 1.00 66.66 412 SER A N 1
ATOM 2716 C CA . SER A 1 412 ? 8.942 -36.643 13.113 1.00 64.75 412 SER A CA 1
ATOM 2717 C C . SER A 1 412 ? 7.426 -36.512 13.102 1.00 62.58 412 SER A C 1
ATOM 2718 O O . SER A 1 412 ? 6.843 -35.896 13.985 1.00 63.04 412 SER A O 1
ATOM 2721 N N . MET A 1 413 ? 6.781 -37.092 12.107 1.00 60.20 413 MET A N 1
ATOM 2722 C CA . MET A 1 413 ? 5.332 -37.003 12.039 1.00 57.72 413 MET A CA 1
ATOM 2723 C C . MET A 1 413 ? 4.756 -38.371 12.345 1.00 55.61 413 MET A C 1
ATOM 2724 O O . MET A 1 413 ? 4.600 -39.189 11.448 1.00 54.89 413 MET A O 1
ATOM 2729 N N . PRO A 1 414 ? 4.445 -38.639 13.625 1.00 53.37 414 PRO A N 1
ATOM 2730 C CA . PRO A 1 414 ? 3.887 -39.930 14.026 1.00 51.51 414 PRO A CA 1
ATOM 2731 C C . PRO A 1 414 ? 2.603 -40.219 13.267 1.00 51.29 414 PRO A C 1
ATOM 2732 O O . PRO A 1 414 ? 1.740 -39.353 13.159 1.00 50.26 414 PRO A O 1
ATOM 2736 N N . GLN A 1 415 ? 2.466 -41.433 12.754 1.00 50.57 415 GLN A N 1
ATOM 2737 C CA . GLN A 1 415 ? 1.271 -41.792 12.001 1.00 51.95 415 GLN A CA 1
ATOM 2738 C C . GLN A 1 415 ? 0.379 -42.774 12.749 1.00 52.39 415 GLN A C 1
ATOM 2739 O O . GLN A 1 415 ? 0.804 -43.897 13.028 1.00 54.34 415 GLN A O 1
ATOM 2745 N N . TYR A 1 416 ? -0.846 -42.362 13.080 1.00 51.17 416 TYR A N 1
ATOM 2746 C CA . TYR A 1 416 ? -1.775 -43.255 13.774 1.00 47.36 416 TYR A CA 1
ATOM 2747 C C . TYR A 1 416 ? -2.619 -43.930 12.724 1.00 47.60 416 TYR A C 1
ATOM 2748 O O . TYR A 1 416 ? -3.504 -43.290 12.154 1.00 49.10 416 TYR A O 1
ATOM 2757 N N . HIS A 1 417 ? -2.370 -45.205 12.451 1.00 46.98 417 HIS A N 1
ATOM 2758 C CA . HIS A 1 417 ? -3.183 -45.915 11.472 1.00 47.15 417 HIS A CA 1
ATOM 2759 C C . HIS A 1 417 ? -4.355 -46.660 12.101 1.00 46.98 417 HIS A C 1
ATOM 2760 O O . HIS A 1 417 ? -4.468 -46.742 13.328 1.00 48.03 417 HIS A O 1
ATOM 2767 N N . VAL A 1 418 ? -5.238 -47.194 11.266 1.00 46.21 418 VAL A N 1
ATOM 2768 C CA . VAL A 1 418 ? -6.406 -47.909 11.769 1.00 46.07 418 VAL A CA 1
ATOM 2769 C C . VAL A 1 418 ? -5.989 -48.952 12.811 1.00 46.52 418 VAL A C 1
ATOM 2770 O O . VAL A 1 418 ? -5.071 -49.734 12.570 1.00 47.93 418 VAL A O 1
ATOM 2774 N N . GLY A 1 419 ? -6.650 -48.957 13.966 1.00 45.92 419 GLY A N 1
ATOM 2775 C CA . GLY A 1 419 ? -6.312 -49.900 15.008 1.00 45.90 419 GLY A CA 1
ATOM 2776 C C . GLY A 1 419 ? -5.331 -49.315 16.014 1.00 47.96 419 GLY A C 1
ATOM 2777 O O . GLY A 1 419 ? -4.986 -49.956 17.003 1.00 48.06 419 GLY A O 1
ATOM 2778 N N . HIS A 1 420 ? -4.867 -48.092 15.773 1.00 48.86 420 HIS A N 1
ATOM 2779 C CA . HIS A 1 420 ? -3.926 -47.460 16.685 1.00 48.86 420 HIS A CA 1
ATOM 2780 C C . HIS A 1 420 ? -4.354 -47.477 18.156 1.00 50.82 420 HIS A C 1
ATOM 2781 O O . HIS A 1 420 ? -3.540 -47.770 19.024 1.00 51.77 420 HIS A O 1
ATOM 2788 N N . LYS A 1 421 ? -5.613 -47.154 18.452 1.00 52.24 421 LYS A N 1
ATOM 2789 C CA . LYS A 1 421 ? -6.049 -47.139 19.851 1.00 53.08 421 LYS A CA 1
ATOM 2790 C C . LYS A 1 421 ? -5.989 -48.503 20.516 1.00 53.29 421 LYS A C 1
ATOM 2791 O O . LYS A 1 421 ? -5.584 -48.596 21.684 1.00 53.99 421 LYS A O 1
ATOM 2797 N N . GLN A 1 422 ? -6.386 -49.553 19.792 1.00 52.73 422 GLN A N 1
ATOM 2798 C CA . GLN A 1 422 ? -6.371 -50.894 20.359 1.00 53.66 422 GLN A CA 1
ATOM 2799 C C . GLN A 1 422 ? -4.955 -51.295 20.697 1.00 54.03 422 GLN A C 1
ATOM 2800 O O . GLN A 1 422 ? -4.676 -51.749 21.807 1.00 56.17 422 GLN A O 1
ATOM 2806 N N . ARG A 1 423 ? -4.050 -51.123 19.745 1.00 53.93 423 ARG A N 1
ATOM 2807 C CA . ARG A 1 423 ? -2.653 -51.474 19.958 1.00 53.58 423 ARG A CA 1
ATOM 2808 C C . ARG A 1 423 ? -2.041 -50.693 21.124 1.00 53.49 423 ARG A C 1
ATOM 2809 O O . ARG A 1 423 ? -1.277 -51.249 21.920 1.00 54.56 423 ARG A O 1
ATOM 2817 N N . ILE A 1 424 ? -2.371 -49.414 21.240 1.00 52.21 424 ILE A N 1
ATOM 2818 C CA . ILE A 1 424 ? -1.840 -48.626 22.338 1.00 52.41 424 ILE A CA 1
ATOM 2819 C C . ILE A 1 424 ? -2.385 -49.126 23.675 1.00 52.82 424 ILE A C 1
ATOM 2820 O O . ILE A 1 424 ? -1.684 -49.102 24.686 1.00 53.72 424 ILE A O 1
ATOM 2825 N N . LYS A 1 425 ? -3.636 -49.579 23.673 1.00 53.36 425 LYS A N 1
ATOM 2826 C CA . LYS A 1 425 ? -4.289 -50.089 24.880 1.00 54.13 425 LYS A CA 1
ATOM 2827 C C . LYS A 1 425 ? -3.557 -51.352 25.331 1.00 54.42 425 LYS A C 1
ATOM 2828 O O . LYS A 1 425 ? -3.188 -51.502 26.502 1.00 54.88 425 LYS A O 1
ATOM 2834 N N . GLU A 1 426 ? -3.345 -52.267 24.395 1.00 53.63 426 GLU A N 1
ATOM 2835 C CA . GLU A 1 426 ? -2.635 -53.487 24.716 1.00 54.12 426 GLU A CA 1
ATOM 2836 C C . GLU A 1 426 ? -1.284 -53.146 25.335 1.00 53.39 426 GLU A C 1
ATOM 2837 O O . GLU A 1 426 ? -0.892 -53.716 26.344 1.00 53.70 426 GLU A O 1
ATOM 2843 N N . LEU A 1 427 ? -0.573 -52.207 24.728 1.00 51.70 427 LEU A N 1
ATOM 2844 C CA . LEU A 1 427 ? 0.721 -51.839 25.259 1.00 50.02 427 LEU A CA 1
ATOM 2845 C C . LEU A 1 427 ? 0.603 -51.305 26.689 1.00 49.55 427 LEU A C 1
ATOM 2846 O O . LEU A 1 427 ? 1.380 -51.680 27.559 1.00 48.18 427 LEU A O 1
ATOM 2851 N N . ARG A 1 428 ? -0.365 -50.429 26.926 1.00 49.86 428 ARG A N 1
ATOM 2852 C CA . ARG A 1 428 ? -0.527 -49.865 28.250 1.00 51.13 428 ARG A CA 1
ATOM 2853 C C . ARG A 1 428 ? -0.785 -51.003 29.222 1.00 51.47 428 ARG A C 1
ATOM 2854 O O . ARG A 1 428 ? -0.161 -51.078 30.283 1.00 50.29 428 ARG A O 1
ATOM 2862 N N . GLU A 1 429 ? -1.712 -51.883 28.846 1.00 51.98 429 GLU A N 1
ATOM 2863 C CA . GLU A 1 429 ? -2.061 -53.026 29.669 1.00 51.83 429 GLU A CA 1
ATOM 2864 C C . GLU A 1 429 ? -0.864 -53.951 29.894 1.00 51.36 429 GLU A C 1
ATOM 2865 O O . GLU A 1 429 ? -0.560 -54.327 31.027 1.00 53.15 429 GLU A O 1
ATOM 2871 N N . ALA A 1 430 ? -0.169 -54.317 28.824 1.00 50.02 430 ALA A N 1
ATOM 2872 C CA . ALA A 1 430 ? 1.006 -55.169 28.962 1.00 48.12 430 ALA A CA 1
ATOM 2873 C C . ALA A 1 430 ? 1.980 -54.538 29.955 1.00 48.02 430 ALA A C 1
ATOM 2874 O O . ALA A 1 430 ? 2.504 -55.217 30.817 1.00 48.26 430 ALA A O 1
ATOM 2876 N N . LEU A 1 431 ? 2.219 -53.238 29.829 1.00 47.10 431 LEU A N 1
ATOM 2877 C CA . LEU A 1 431 ? 3.123 -52.538 30.726 1.00 46.68 431 LEU A CA 1
ATOM 2878 C C . LEU A 1 431 ? 2.579 -52.495 32.164 1.00 47.22 431 LEU A C 1
ATOM 2879 O O . LEU A 1 431 ? 3.337 -52.474 33.138 1.00 47.56 431 LEU A O 1
ATOM 2884 N N . ALA A 1 432 ? 1.260 -52.462 32.296 1.00 47.55 432 ALA A N 1
ATOM 2885 C CA . ALA A 1 432 ? 0.633 -52.398 33.621 1.00 47.82 432 ALA A CA 1
ATOM 2886 C C . ALA A 1 432 ? 0.864 -53.702 34.407 1.00 49.26 432 ALA A C 1
ATOM 2887 O O . ALA A 1 432 ? 1.136 -53.688 35.618 1.00 49.15 432 ALA A O 1
ATOM 2889 N N . SER A 1 433 ? 0.775 -54.826 33.704 1.00 49.59 433 SER A N 1
ATOM 2890 C CA . SER A 1 433 ? 0.955 -56.109 34.342 1.00 49.70 433 SER A CA 1
ATOM 2891 C C . SER A 1 433 ? 2.392 -56.639 34.394 1.00 49.93 433 SER A C 1
ATOM 2892 O O . SER A 1 433 ? 2.687 -57.461 35.259 1.00 52.59 433 SER A O 1
ATOM 2895 N N . ALA A 1 434 ? 3.278 -56.193 33.503 1.00 48.27 434 ALA A N 1
ATOM 2896 C CA . ALA A 1 434 ? 4.649 -56.683 33.511 1.00 46.70 434 ALA A CA 1
ATOM 2897 C C . ALA A 1 434 ? 5.659 -55.625 33.924 1.00 46.40 434 ALA A C 1
ATOM 2898 O O . ALA A 1 434 ? 6.803 -55.958 34.242 1.00 47.11 434 ALA A O 1
ATOM 2900 N N . TYR A 1 435 ? 5.241 -54.364 33.932 1.00 45.64 435 TYR A N 1
ATOM 2901 C CA . TYR A 1 435 ? 6.155 -53.264 34.274 1.00 46.31 435 TYR A CA 1
ATOM 2902 C C . TYR A 1 435 ? 5.440 -52.178 35.065 1.00 46.94 435 TYR A C 1
ATOM 2903 O O . TYR A 1 435 ? 5.468 -51.000 34.705 1.00 46.82 435 TYR A O 1
ATOM 2912 N N . PRO A 1 436 ? 4.807 -52.565 36.175 1.00 47.89 436 PRO A N 1
ATOM 2913 C CA . PRO A 1 436 ? 4.082 -51.596 36.997 1.00 47.68 436 PRO A CA 1
ATOM 2914 C C . PRO A 1 436 ? 4.956 -50.410 37.387 1.00 47.26 436 PRO A C 1
ATOM 2915 O O . PRO A 1 436 ? 6.102 -50.586 37.790 1.00 45.80 436 PRO A O 1
ATOM 2919 N N . GLY A 1 437 ? 4.407 -49.206 37.234 1.00 46.68 437 GLY A N 1
ATOM 2920 C CA . GLY A 1 437 ? 5.148 -48.002 37.558 1.00 48.36 437 GLY A CA 1
ATOM 2921 C C . GLY A 1 437 ? 5.800 -47.342 36.353 1.00 50.06 437 GLY A C 1
ATOM 2922 O O . GLY A 1 437 ? 6.273 -46.203 36.440 1.00 50.57 437 GLY A O 1
ATOM 2923 N N . VAL A 1 438 ? 5.842 -48.065 35.234 1.00 50.13 438 VAL A N 1
ATOM 2924 C CA . VAL A 1 438 ? 6.416 -47.570 33.994 1.00 49.54 438 VAL A CA 1
ATOM 2925 C C . VAL A 1 438 ? 5.285 -47.058 33.120 1.00 49.66 438 VAL A C 1
ATOM 2926 O O . VAL A 1 438 ? 4.251 -47.693 32.971 1.00 49.35 438 VAL A O 1
ATOM 2930 N N . TYR A 1 439 ? 5.483 -45.896 32.532 1.00 50.75 439 TYR A N 1
ATOM 2931 C CA . TYR A 1 439 ? 4.461 -45.311 31.685 1.00 50.98 439 TYR A CA 1
ATOM 2932 C C . TYR A 1 439 ? 5.074 -44.685 30.451 1.00 51.24 439 TYR A C 1
ATOM 2933 O O . TYR A 1 439 ? 6.096 -44.005 30.526 1.00 51.45 439 TYR A O 1
ATOM 2942 N N . MET A 1 440 ? 4.433 -44.934 29.317 1.00 51.69 440 MET A N 1
ATOM 2943 C CA . MET A 1 440 ? 4.858 -44.405 28.028 1.00 50.89 440 MET A CA 1
ATOM 2944 C C . MET A 1 440 ? 3.749 -43.528 27.395 1.00 50.61 440 MET A C 1
ATOM 2945 O O . MET A 1 440 ? 2.627 -43.993 27.139 1.00 49.56 440 MET A O 1
ATOM 2950 N N . THR A 1 441 ? 4.061 -42.259 27.169 1.00 49.68 441 THR A N 1
ATOM 2951 C CA . THR A 1 441 ? 3.119 -41.349 26.541 1.00 49.73 441 THR A CA 1
ATOM 2952 C C . THR A 1 441 ? 3.878 -40.395 25.648 1.00 50.11 441 THR A C 1
ATOM 2953 O O . THR A 1 441 ? 5.113 -40.434 25.577 1.00 50.92 441 THR A O 1
ATOM 2957 N N . GLY A 1 442 ? 3.141 -39.516 24.978 1.00 49.31 442 GLY A N 1
ATOM 2958 C CA . GLY A 1 442 ? 3.777 -38.556 24.102 1.00 49.09 442 GLY A CA 1
ATOM 2959 C C . GLY A 1 442 ? 3.102 -38.564 22.752 1.00 49.09 442 GLY A C 1
ATOM 2960 O O . GLY A 1 442 ? 2.087 -39.232 22.560 1.00 48.40 442 GLY A O 1
ATOM 2961 N N . ALA A 1 443 ? 3.673 -37.827 21.807 1.00 49.63 443 ALA A N 1
ATOM 2962 C CA . ALA A 1 443 ? 3.097 -37.730 20.483 1.00 49.58 443 ALA A CA 1
ATOM 2963 C C . ALA A 1 443 ? 2.914 -39.063 19.783 1.00 51.36 443 ALA A C 1
ATOM 2964 O O . ALA A 1 443 ? 2.194 -39.126 18.798 1.00 52.34 443 ALA A O 1
ATOM 2966 N N . SER A 1 444 ? 3.539 -40.131 20.272 1.00 52.51 444 SER A N 1
ATOM 2967 C CA . SER A 1 444 ? 3.390 -41.432 19.609 1.00 53.38 444 SER A CA 1
ATOM 2968 C C . SER A 1 444 ? 2.175 -42.214 20.099 1.00 53.95 444 SER A C 1
ATOM 2969 O O . SER A 1 444 ? 1.800 -43.249 19.517 1.00 53.20 444 SER A O 1
ATOM 2972 N N . PHE A 1 445 ? 1.544 -41.705 21.160 1.00 54.05 445 PHE A N 1
ATOM 2973 C CA . PHE A 1 445 ? 0.400 -42.383 21.753 1.00 53.56 445 PHE A CA 1
ATOM 2974 C C . PHE A 1 445 ? -0.966 -41.780 21.468 1.00 54.93 445 PHE A C 1
ATOM 2975 O O . PHE A 1 445 ? -1.644 -42.207 20.527 1.00 55.20 445 PHE A O 1
ATOM 2983 N N . GLU A 1 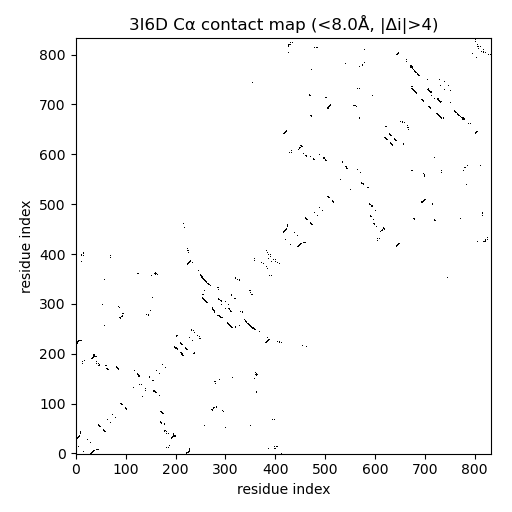446 ? -1.381 -40.789 22.246 1.00 55.90 446 GLU A N 1
ATOM 2984 C CA . GLU A 1 446 ? -2.704 -40.212 22.012 1.00 56.88 446 GLU A CA 1
ATOM 2985 C C . GLU A 1 446 ? -2.759 -38.716 21.768 1.00 56.49 446 GLU A C 1
ATOM 2986 O O . GLU A 1 446 ? -3.227 -37.952 22.611 1.00 56.09 446 GLU A O 1
ATOM 2992 N N . GLY A 1 447 ? -2.303 -38.305 20.597 1.00 56.54 447 GLY A N 1
ATOM 2993 C CA . GLY A 1 447 ? -2.322 -36.899 20.281 1.00 56.76 447 GLY A CA 1
ATOM 2994 C C . GLY A 1 447 ? -0.941 -36.348 20.008 1.00 57.05 447 GLY A C 1
ATOM 2995 O O . GLY A 1 447 ? -0.030 -36.427 20.846 1.00 56.89 447 GLY A O 1
ATOM 2996 N N . VAL A 1 448 ? -0.787 -35.780 18.819 1.00 57.11 448 VAL A N 1
ATOM 2997 C CA . VAL A 1 448 ? 0.482 -35.191 18.439 1.00 55.82 448 VAL A CA 1
ATOM 2998 C C . VAL A 1 448 ? 0.494 -33.702 18.760 1.00 56.50 448 VAL A C 1
ATOM 2999 O O . VAL A 1 448 ? 1.546 -33.109 18.864 1.00 56.60 448 VAL A O 1
ATOM 3003 N N . GLY A 1 449 ? -0.672 -33.088 18.925 1.00 57.14 449 GLY A N 1
ATOM 3004 C CA . GLY A 1 449 ? -0.691 -31.666 19.240 1.00 58.22 449 GLY A CA 1
ATOM 3005 C C . GLY A 1 449 ? -0.068 -31.298 20.582 1.00 58.44 449 GLY A C 1
ATOM 3006 O O . GLY A 1 449 ? -0.188 -32.052 21.546 1.00 59.34 449 GLY A O 1
ATOM 3007 N N . ILE A 1 450 ? 0.592 -30.141 20.650 1.00 58.15 450 ILE A N 1
ATOM 3008 C CA . ILE A 1 450 ? 1.220 -29.685 21.895 1.00 57.95 450 ILE A CA 1
ATOM 3009 C C . ILE A 1 450 ? 0.266 -29.783 23.087 1.00 58.22 450 ILE A C 1
ATOM 3010 O O . ILE A 1 450 ? 0.633 -30.293 24.135 1.00 57.60 450 ILE A O 1
ATOM 3015 N N . PRO A 1 451 ? -0.967 -29.284 22.946 1.00 59.00 451 PRO A N 1
ATOM 3016 C CA . PRO A 1 451 ? -1.854 -29.408 24.102 1.00 59.80 451 PRO A CA 1
ATOM 3017 C C . PRO A 1 451 ? -1.946 -30.879 24.534 1.00 60.75 451 PRO A C 1
ATOM 3018 O O . PRO A 1 451 ? -1.646 -31.202 25.683 1.00 61.29 451 PRO A O 1
ATOM 3022 N N . ASP A 1 452 ? -2.334 -31.755 23.604 1.00 61.33 452 ASP A N 1
ATOM 3023 C CA . ASP A 1 452 ? -2.466 -33.197 23.874 1.00 61.73 452 ASP A CA 1
ATOM 3024 C C . ASP A 1 452 ? -1.238 -33.778 24.562 1.00 61.70 452 ASP A C 1
ATOM 3025 O O . ASP A 1 452 ? -1.361 -34.627 25.437 1.00 61.93 452 ASP A O 1
ATOM 3030 N N . CYS A 1 453 ? -0.054 -33.325 24.166 1.00 60.89 453 CYS A N 1
ATOM 3031 C CA . CYS A 1 453 ? 1.168 -33.833 24.766 1.00 61.15 453 CYS A CA 1
ATOM 3032 C C . CYS A 1 453 ? 1.307 -33.374 26.206 1.00 62.32 453 CYS A C 1
ATOM 3033 O O . CYS A 1 453 ? 1.789 -34.117 27.060 1.00 62.62 453 CYS A O 1
ATOM 3036 N N . ILE A 1 454 ? 0.876 -32.146 26.476 1.00 63.24 454 ILE A N 1
ATOM 3037 C CA . ILE A 1 454 ? 0.971 -31.593 27.814 1.00 62.62 454 ILE A CA 1
ATOM 3038 C C . ILE A 1 454 ? 0.194 -32.433 28.804 1.00 63.72 454 ILE A C 1
ATOM 3039 O O . ILE A 1 454 ? 0.744 -32.830 29.834 1.00 64.18 454 ILE A O 1
ATOM 3044 N N . ASP A 1 455 ? -1.069 -32.731 28.516 1.00 64.58 455 ASP A N 1
ATOM 3045 C CA . ASP A 1 455 ? -1.818 -33.539 29.472 1.00 66.16 455 ASP A CA 1
ATOM 3046 C C . ASP A 1 455 ? -1.344 -34.980 29.490 1.00 65.55 455 ASP A C 1
ATOM 3047 O O . ASP A 1 455 ? -1.336 -35.609 30.548 1.00 65.84 455 ASP A O 1
ATOM 3052 N N . GLN A 1 456 ? -0.934 -35.509 28.341 1.00 64.36 456 GLN A N 1
ATOM 3053 C CA . GLN A 1 456 ? -0.439 -36.878 28.325 1.00 62.42 456 GLN A CA 1
ATOM 3054 C C . GLN A 1 456 ? 0.656 -36.970 29.377 1.00 62.17 456 GLN A C 1
ATOM 3055 O O . GLN A 1 456 ? 0.790 -37.981 30.083 1.00 63.37 456 GLN A O 1
ATOM 3061 N N . GLY A 1 457 ? 1.409 -35.885 29.501 1.00 61.58 457 GLY A N 1
ATOM 3062 C CA . GLY A 1 457 ? 2.475 -35.825 30.479 1.00 61.97 457 GLY A CA 1
ATOM 3063 C C . GLY A 1 457 ? 1.892 -35.582 31.855 1.00 62.55 457 GLY A C 1
ATOM 3064 O O . GLY A 1 457 ? 2.449 -36.025 32.863 1.00 62.56 457 GLY A O 1
ATOM 3065 N N . LYS A 1 458 ? 0.773 -34.861 31.900 1.00 62.29 458 LYS A N 1
ATOM 3066 C CA . LYS A 1 458 ? 0.104 -34.582 33.162 1.00 61.73 458 LYS A CA 1
ATOM 3067 C C . LYS A 1 458 ? -0.489 -35.883 33.684 1.00 60.76 458 LYS A C 1
ATOM 3068 O O . LYS A 1 458 ? -0.373 -36.209 34.862 1.00 61.38 458 LYS A O 1
ATOM 3074 N N . ALA A 1 459 ? -1.123 -36.633 32.796 1.00 59.99 459 ALA A N 1
ATOM 3075 C CA . ALA A 1 459 ? -1.722 -37.898 33.176 1.00 59.40 459 ALA A CA 1
ATOM 3076 C C . ALA A 1 459 ? -0.625 -38.830 33.651 1.00 60.21 459 ALA A C 1
ATOM 3077 O O . ALA A 1 459 ? -0.818 -39.614 34.586 1.00 60.90 459 ALA A O 1
ATOM 3079 N N . ALA A 1 460 ? 0.536 -38.746 33.013 1.00 59.97 460 ALA A N 1
ATOM 3080 C CA . ALA A 1 460 ? 1.632 -39.603 33.416 1.00 60.75 460 ALA A CA 1
ATOM 3081 C C . ALA A 1 460 ? 1.977 -39.293 34.882 1.00 61.47 460 ALA A C 1
ATOM 3082 O O . ALA A 1 460 ? 2.121 -40.202 35.696 1.00 61.95 460 ALA A O 1
ATOM 3084 N N . VAL A 1 461 ? 2.088 -38.013 35.221 1.00 62.16 461 VAL A N 1
ATOM 3085 C CA . VAL A 1 461 ? 2.414 -37.624 36.591 1.00 63.80 461 VAL A CA 1
ATOM 3086 C C . VAL A 1 461 ? 1.377 -38.213 37.543 1.00 65.08 461 VAL A C 1
ATOM 3087 O O . VAL A 1 461 ? 1.710 -38.767 38.598 1.00 64.97 461 VAL A O 1
ATOM 3091 N N . SER A 1 462 ? 0.113 -38.091 37.158 1.00 65.59 462 SER A N 1
ATOM 3092 C CA . SER A 1 462 ? -0.973 -38.610 37.960 1.00 66.23 462 SER A CA 1
ATOM 3093 C C . SER A 1 462 ? -0.780 -40.108 38.232 1.00 66.68 462 SER A C 1
ATOM 3094 O O . SER A 1 462 ? -0.728 -40.540 39.386 1.00 67.00 462 SER A O 1
ATOM 3097 N N . ASP A 1 463 ? -0.664 -40.897 37.167 1.00 67.04 463 ASP A N 1
ATOM 3098 C CA . ASP A 1 463 ? -0.481 -42.339 37.299 1.00 67.34 463 ASP A CA 1
ATOM 3099 C C . ASP A 1 463 ? 0.724 -42.723 38.152 1.00 66.46 463 ASP A C 1
ATOM 3100 O O . ASP A 1 463 ? 0.616 -43.566 39.042 1.00 65.61 463 ASP A O 1
ATOM 3105 N N . ALA A 1 464 ? 1.869 -42.110 37.867 1.00 65.22 464 ALA A N 1
ATOM 3106 C CA . ALA A 1 464 ? 3.090 -42.403 38.600 1.00 65.04 464 ALA A CA 1
ATOM 3107 C C . ALA A 1 464 ? 2.905 -42.216 40.097 1.00 65.56 464 ALA A C 1
ATOM 3108 O O . ALA A 1 464 ? 3.357 -43.040 40.884 1.00 66.29 464 ALA A O 1
ATOM 3110 N N . LEU A 1 465 ? 2.236 -41.135 40.488 1.00 65.85 465 LEU A N 1
ATOM 3111 C CA . LEU A 1 465 ? 2.008 -40.856 41.897 1.00 65.70 465 LEU A CA 1
ATOM 3112 C C . LEU A 1 465 ? 1.083 -41.901 42.481 1.00 66.63 465 LEU A C 1
ATOM 3113 O O . LEU A 1 465 ? 1.428 -42.548 43.472 1.00 68.52 465 LEU A O 1
ATOM 3118 N N . THR A 1 466 ? -0.087 -42.078 41.874 1.00 66.26 466 THR A N 1
ATOM 3119 C CA . THR A 1 466 ? -1.027 -43.089 42.348 1.00 65.74 466 THR A CA 1
ATOM 3120 C C . THR A 1 466 ? -0.283 -44.400 42.649 1.00 66.07 466 THR A C 1
ATOM 3121 O O . THR A 1 466 ? -0.446 -44.993 43.714 1.00 66.85 466 THR A O 1
ATOM 3125 N N . TYR A 1 467 ? 0.537 -44.841 41.703 1.00 65.51 467 TYR A N 1
ATOM 3126 C CA . TYR A 1 467 ? 1.311 -46.059 41.873 1.00 65.34 467 TYR A CA 1
ATOM 3127 C C . TYR A 1 467 ? 2.304 -45.958 43.045 1.00 66.78 467 TYR A C 1
ATOM 3128 O O . TYR A 1 467 ? 2.472 -46.908 43.814 1.00 66.96 467 TYR A O 1
ATOM 3137 N N . LEU A 1 468 ? 2.963 -44.813 43.170 1.00 68.36 468 LEU A N 1
ATOM 3138 C CA . LEU A 1 468 ? 3.947 -44.617 44.223 1.00 71.43 468 LEU A CA 1
ATOM 3139 C C . LEU A 1 468 ? 3.410 -44.408 45.632 1.00 73.27 468 LEU A C 1
ATOM 3140 O O . LEU A 1 468 ? 3.943 -44.971 46.596 1.00 74.44 468 LEU A O 1
ATOM 3145 N N . PHE A 1 469 ? 2.365 -43.600 45.761 1.00 74.47 469 PHE A N 1
ATOM 3146 C CA . PHE A 1 469 ? 1.818 -43.311 47.073 1.00 76.71 469 PHE A CA 1
ATOM 3147 C C . PHE A 1 469 ? 0.379 -43.745 47.271 1.00 78.19 469 PHE A C 1
ATOM 3148 O O . PHE A 1 469 ? 0.113 -44.745 47.939 1.00 79.00 469 PHE A O 1
ATOM 3156 N N . SER A 1 470 ? -0.551 -42.985 46.704 1.00 79.79 470 SER A N 1
ATOM 3157 C CA . SER A 1 470 ? -1.975 -43.289 46.833 1.00 81.34 470 SER A CA 1
ATOM 3158 C C . SER A 1 470 ? -2.275 -44.795 46.754 1.00 81.84 470 SER A C 1
ATOM 3159 O O . SER A 1 470 ? -1.433 -45.558 46.227 1.00 82.13 470 SER A O 1
ATOM 3163 N N . LYS B 1 5 ? 40.392 -31.194 60.732 1.00 83.31 5 LYS B N 1
ATOM 3164 C CA . LYS B 1 5 ? 41.549 -31.290 59.788 1.00 84.51 5 LYS B CA 1
ATOM 3165 C C . LYS B 1 5 ? 41.499 -30.191 58.722 1.00 83.77 5 LYS B C 1
ATOM 3166 O O . LYS B 1 5 ? 40.759 -29.212 58.854 1.00 84.12 5 LYS B O 1
ATOM 3172 N N . LYS B 1 6 ? 42.310 -30.365 57.679 1.00 82.13 6 LYS B N 1
ATOM 3173 C CA . LYS B 1 6 ? 42.356 -29.439 56.550 1.00 80.61 6 LYS B CA 1
ATOM 3174 C C . LYS B 1 6 ? 41.600 -30.109 55.398 1.00 79.23 6 LYS B C 1
ATOM 3175 O O . LYS B 1 6 ? 41.997 -31.169 54.902 1.00 79.01 6 LYS B O 1
ATOM 3181 N N . HIS B 1 7 ? 40.509 -29.484 54.978 1.00 76.91 7 HIS B N 1
ATOM 3182 C CA . HIS B 1 7 ? 39.672 -30.017 53.908 1.00 75.03 7 HIS B CA 1
ATOM 3183 C C . HIS B 1 7 ? 39.944 -29.370 52.540 1.00 73.98 7 HIS B C 1
ATOM 3184 O O . HIS B 1 7 ? 40.109 -28.152 52.435 1.00 73.58 7 HIS B O 1
ATOM 3191 N N . VAL B 1 8 ? 39.988 -30.198 51.496 1.00 72.38 8 VAL B N 1
ATOM 3192 C CA . VAL B 1 8 ? 40.228 -29.727 50.127 1.00 70.55 8 VAL B CA 1
ATOM 3193 C C . VAL B 1 8 ? 39.187 -30.292 49.163 1.00 69.46 8 VAL B C 1
ATOM 3194 O O . VAL B 1 8 ? 39.051 -31.508 49.034 1.00 69.91 8 VAL B O 1
ATOM 3198 N N . VAL B 1 9 ? 38.453 -29.417 48.485 1.00 67.59 9 VAL B N 1
ATOM 3199 C CA . VAL B 1 9 ? 37.451 -29.876 47.532 1.00 65.78 9 VAL B CA 1
ATOM 3200 C C . VAL B 1 9 ? 37.886 -29.681 46.079 1.00 64.00 9 VAL B C 1
ATOM 3201 O O . VAL B 1 9 ? 38.320 -28.594 45.682 1.00 63.51 9 VAL B O 1
ATOM 3205 N N . ILE B 1 10 ? 37.791 -30.768 45.312 1.00 61.96 10 ILE B N 1
ATOM 3206 C CA . ILE B 1 10 ? 38.127 -30.773 43.894 1.00 60.01 10 ILE B CA 1
ATOM 3207 C C . ILE B 1 10 ? 36.814 -30.637 43.118 1.00 60.03 10 ILE B C 1
ATOM 3208 O O . ILE B 1 10 ? 35.897 -31.446 43.289 1.00 60.36 10 ILE B O 1
ATOM 3213 N N . ILE B 1 11 ? 36.709 -29.606 42.285 1.00 59.24 11 ILE B N 1
ATOM 3214 C CA . ILE B 1 11 ? 35.501 -29.403 41.488 1.00 58.21 11 ILE B CA 1
ATOM 3215 C C . ILE B 1 11 ? 35.769 -29.873 40.060 1.00 58.71 11 ILE B C 1
ATOM 3216 O O . ILE B 1 11 ? 36.689 -29.383 39.387 1.00 58.81 11 ILE B O 1
ATOM 3221 N N . GLY B 1 12 ? 34.963 -30.836 39.617 1.00 58.48 12 GLY B N 1
ATOM 3222 C CA . GLY B 1 12 ? 35.103 -31.376 38.282 1.00 58.78 12 GLY B CA 1
ATOM 3223 C C . GLY B 1 12 ? 35.586 -32.799 38.390 1.00 58.64 12 GLY B C 1
ATOM 3224 O O . GLY B 1 12 ? 36.553 -33.070 39.097 1.00 58.07 12 GLY B O 1
ATOM 3225 N N . GLY B 1 13 ? 34.920 -33.702 37.679 1.00 58.91 13 GLY B N 1
ATOM 3226 C CA . GLY B 1 13 ? 35.285 -35.104 37.731 1.00 59.72 13 GLY B CA 1
ATOM 3227 C C . GLY B 1 13 ? 35.945 -35.646 36.479 1.00 61.32 13 GLY B C 1
ATOM 3228 O O . GLY B 1 13 ? 36.026 -36.863 36.305 1.00 62.05 13 GLY B O 1
ATOM 3229 N N . GLY B 1 14 ? 36.405 -34.762 35.594 1.00 60.80 14 GLY B N 1
ATOM 3230 C CA . GLY B 1 14 ? 37.069 -35.230 34.395 1.00 58.71 14 GLY B CA 1
ATOM 3231 C C . GLY B 1 14 ? 38.410 -35.847 34.763 1.00 58.50 14 GLY B C 1
ATOM 3232 O O . GLY B 1 14 ? 38.645 -36.200 35.919 1.00 57.63 14 GLY B O 1
ATOM 3233 N N . ILE B 1 15 ? 39.297 -35.978 33.781 1.00 58.61 15 ILE B N 1
ATOM 3234 C CA . ILE B 1 15 ? 40.620 -36.544 34.019 1.00 58.29 15 ILE B CA 1
ATOM 3235 C C . ILE B 1 15 ? 41.472 -35.635 34.915 1.00 58.21 15 ILE B C 1
ATOM 3236 O O . ILE B 1 15 ? 42.244 -36.122 35.728 1.00 59.37 15 ILE B O 1
ATOM 3241 N N . THR B 1 16 ? 41.340 -34.322 34.773 1.00 57.79 16 THR B N 1
ATOM 3242 C CA . THR B 1 16 ? 42.114 -33.394 35.599 1.00 58.31 16 THR B CA 1
ATOM 3243 C C . THR B 1 16 ? 41.742 -33.513 37.083 1.00 58.63 16 THR B C 1
ATOM 3244 O O . THR B 1 16 ? 42.609 -33.592 37.936 1.00 57.08 16 THR B O 1
ATOM 3248 N N . GLY B 1 17 ? 40.445 -33.522 37.381 1.00 60.32 17 GLY B N 1
ATOM 3249 C CA . GLY B 1 17 ? 40.010 -33.645 38.762 1.00 62.47 17 GLY B CA 1
ATOM 3250 C C . GLY B 1 17 ? 40.343 -35.026 39.321 1.00 63.88 17 GLY B C 1
ATOM 3251 O O . GLY B 1 17 ? 40.753 -35.173 40.481 1.00 63.16 17 GLY B O 1
ATOM 3252 N N . LEU B 1 18 ? 40.156 -36.043 38.484 1.00 63.91 18 LEU B N 1
ATOM 3253 C CA . LEU B 1 18 ? 40.438 -37.410 38.880 1.00 64.05 18 LEU B CA 1
ATOM 3254 C C . LEU B 1 18 ? 41.930 -37.538 39.130 1.00 64.70 18 LEU B C 1
ATOM 3255 O O . LEU B 1 18 ? 42.354 -38.073 40.157 1.00 65.49 18 LEU B O 1
ATOM 3260 N N . ALA B 1 19 ? 42.725 -37.031 38.194 1.00 65.21 19 ALA B N 1
ATOM 3261 C CA . ALA B 1 19 ? 44.171 -37.078 38.330 1.00 66.06 19 ALA B CA 1
ATOM 3262 C C . ALA B 1 19 ? 44.551 -36.394 39.636 1.00 66.82 19 ALA B C 1
ATOM 3263 O O . ALA B 1 19 ? 45.347 -36.915 40.413 1.00 66.46 19 ALA B O 1
ATOM 3265 N N . ALA B 1 20 ? 43.968 -35.226 39.884 1.00 68.04 20 ALA B N 1
ATOM 3266 C CA . ALA B 1 20 ? 44.263 -34.492 41.107 1.00 69.01 20 ALA B CA 1
ATOM 3267 C C . ALA B 1 20 ? 43.855 -35.326 42.302 1.00 70.37 20 ALA B C 1
ATOM 3268 O O . ALA B 1 20 ? 44.608 -35.442 43.264 1.00 71.00 20 ALA B O 1
ATOM 3270 N N . ALA B 1 21 ? 42.660 -35.909 42.235 1.00 72.41 21 ALA B N 1
ATOM 3271 C CA . ALA B 1 21 ? 42.138 -36.732 43.328 1.00 74.30 21 ALA B CA 1
ATOM 3272 C C . ALA B 1 21 ? 43.017 -37.938 43.609 1.00 75.66 21 ALA B C 1
ATOM 3273 O O . ALA B 1 21 ? 43.309 -38.253 44.765 1.00 76.43 21 ALA B O 1
ATOM 3275 N N . PHE B 1 22 ? 43.444 -38.610 42.549 1.00 76.54 22 PHE B N 1
ATOM 3276 C CA . PHE B 1 22 ? 44.271 -39.797 42.705 1.00 77.53 22 PHE B CA 1
ATOM 3277 C C . PHE B 1 22 ? 45.628 -39.528 43.342 1.00 78.14 22 PHE B C 1
ATOM 3278 O O . PHE B 1 22 ? 46.033 -40.238 44.243 1.00 78.62 22 PHE B O 1
ATOM 3286 N N . TYR B 1 23 ? 46.334 -38.505 42.874 1.00 79.45 23 TYR B N 1
ATOM 3287 C CA . TYR B 1 23 ? 47.650 -38.195 43.418 1.00 80.23 23 TYR B CA 1
ATOM 3288 C C . TYR B 1 23 ? 47.580 -37.421 44.721 1.00 80.71 23 TYR B C 1
ATOM 3289 O O . TYR B 1 23 ? 48.589 -37.221 45.381 1.00 80.51 23 TYR B O 1
ATOM 3298 N N . MET B 1 24 ? 46.381 -36.990 45.090 1.00 82.50 24 MET B N 1
ATOM 3299 C CA . MET B 1 24 ? 46.178 -36.267 46.338 1.00 83.83 24 MET B CA 1
ATOM 3300 C C . MET B 1 24 ? 46.139 -37.320 47.432 1.00 84.94 24 MET B C 1
ATOM 3301 O O . MET B 1 24 ? 46.764 -37.162 48.479 1.00 84.85 24 MET B O 1
ATOM 3306 N N . GLU B 1 25 ? 45.389 -38.395 47.182 1.00 86.23 25 GLU B N 1
ATOM 3307 C CA . GLU B 1 25 ? 45.277 -39.492 48.141 1.00 87.35 25 GLU B CA 1
ATOM 3308 C C . GLU B 1 25 ? 46.642 -40.145 48.308 1.00 88.25 25 GLU B C 1
ATOM 3309 O O . GLU B 1 25 ? 47.075 -40.436 49.428 1.00 88.08 25 GLU B O 1
ATOM 3315 N N . LYS B 1 26 ? 47.317 -40.370 47.186 1.00 88.94 26 LYS B N 1
ATOM 3316 C CA . LYS B 1 26 ? 48.630 -40.978 47.214 1.00 90.04 26 LYS B CA 1
ATOM 3317 C C . LYS B 1 26 ? 49.562 -40.158 48.097 1.00 91.31 26 LYS B C 1
ATOM 3318 O O . LYS B 1 26 ? 50.526 -40.683 48.642 1.00 92.35 26 LYS B O 1
ATOM 3324 N N . GLU B 1 27 ? 49.271 -38.873 48.251 1.00 92.05 27 GLU B N 1
ATOM 3325 C CA . GLU B 1 27 ? 50.105 -38.018 49.086 1.00 93.04 27 GLU B CA 1
ATOM 3326 C C . GLU B 1 27 ? 49.655 -38.036 50.543 1.00 93.83 27 GLU B C 1
ATOM 3327 O O . GLU B 1 27 ? 50.479 -38.007 51.459 1.00 94.39 27 GLU B O 1
ATOM 3333 N N . ILE B 1 28 ? 48.346 -38.085 50.753 1.00 93.74 28 ILE B N 1
ATOM 3334 C CA . ILE B 1 28 ? 47.796 -38.106 52.099 1.00 94.27 28 ILE B CA 1
ATOM 3335 C C . ILE B 1 28 ? 48.211 -39.373 52.847 1.00 94.89 28 ILE B C 1
ATOM 3336 O O . ILE B 1 28 ? 48.244 -39.399 54.077 1.00 94.86 28 ILE B O 1
ATOM 3341 N N . LYS B 1 29 ? 48.539 -40.418 52.094 1.00 96.05 29 LYS B N 1
ATOM 3342 C CA . LYS B 1 29 ? 48.958 -41.690 52.683 1.00 96.48 29 LYS B CA 1
ATOM 3343 C C . LYS B 1 29 ? 50.410 -42.007 52.343 1.00 95.94 29 LYS B C 1
ATOM 3344 O O . LYS B 1 29 ? 50.707 -43.040 51.741 1.00 96.46 29 LYS B O 1
ATOM 3350 N N . GLU B 1 30 ? 51.308 -41.108 52.729 1.00 94.88 30 GLU B N 1
ATOM 3351 C CA . GLU B 1 30 ? 52.736 -41.261 52.477 1.00 93.89 30 GLU B CA 1
ATOM 3352 C C . GLU B 1 30 ? 53.456 -40.186 53.259 1.00 93.08 30 GLU B C 1
ATOM 3353 O O . GLU B 1 30 ? 54.681 -40.088 53.228 1.00 93.24 30 GLU B O 1
ATOM 3359 N N . LYS B 1 31 ? 52.665 -39.360 53.930 1.00 92.04 31 LYS B N 1
ATOM 3360 C CA . LYS B 1 31 ? 53.154 -38.272 54.763 1.00 91.33 31 LYS B CA 1
ATOM 3361 C C . LYS B 1 31 ? 52.149 -38.197 55.900 1.00 91.06 31 LYS B C 1
ATOM 3362 O O . LYS B 1 31 ? 52.324 -37.453 56.870 1.00 91.07 31 LYS B O 1
ATOM 3368 N N . ASN B 1 32 ? 51.094 -38.993 55.754 1.00 90.51 32 ASN B N 1
ATOM 3369 C CA . ASN B 1 32 ? 50.005 -39.064 56.719 1.00 90.28 32 ASN B CA 1
ATOM 3370 C C . ASN B 1 32 ? 49.596 -37.659 57.150 1.00 89.46 32 ASN B C 1
ATOM 3371 O O . ASN B 1 32 ? 49.695 -37.290 58.319 1.00 89.04 32 ASN B O 1
ATOM 3376 N N . LEU B 1 33 ? 49.130 -36.887 56.173 1.00 88.65 33 LEU B N 1
ATOM 3377 C CA . LEU B 1 33 ? 48.710 -35.503 56.382 1.00 86.61 33 LEU B CA 1
ATOM 3378 C C . LEU B 1 33 ? 47.278 -35.444 56.896 1.00 84.92 33 LEU B C 1
ATOM 3379 O O . LEU B 1 33 ? 46.426 -36.217 56.457 1.00 84.64 33 LEU B O 1
ATOM 3384 N N . PRO B 1 34 ? 46.997 -34.532 57.843 1.00 83.92 34 PRO B N 1
ATOM 3385 C CA . PRO B 1 34 ? 45.646 -34.384 58.402 1.00 83.36 34 PRO B CA 1
ATOM 3386 C C . PRO B 1 34 ? 44.767 -33.656 57.376 1.00 82.74 34 PRO B C 1
ATOM 3387 O O . PRO B 1 34 ? 44.281 -32.542 57.613 1.00 82.21 34 PRO B O 1
ATOM 3391 N N . LEU B 1 35 ? 44.584 -34.312 56.231 1.00 81.95 35 LEU B N 1
ATOM 3392 C CA . LEU B 1 35 ? 43.808 -33.774 55.124 1.00 80.34 35 LEU B CA 1
ATOM 3393 C C . LEU B 1 35 ? 42.633 -34.680 54.801 1.00 79.61 35 LEU B C 1
ATOM 3394 O O . LEU B 1 35 ? 42.727 -35.904 54.866 1.00 79.82 35 LEU B O 1
ATOM 3399 N N . GLU B 1 36 ? 41.523 -34.057 54.448 1.00 78.77 36 GLU B N 1
ATOM 3400 C CA . GLU B 1 36 ? 40.308 -34.767 54.100 1.00 78.47 36 GLU B CA 1
ATOM 3401 C C . GLU B 1 36 ? 39.852 -34.118 52.800 1.00 77.45 36 GLU B C 1
ATOM 3402 O O . GLU B 1 36 ? 39.556 -32.928 52.785 1.00 77.52 36 GLU B O 1
ATOM 3408 N N . LEU B 1 37 ? 39.803 -34.884 51.711 1.00 75.87 37 LEU B N 1
ATOM 3409 C CA . LEU B 1 37 ? 39.414 -34.316 50.418 1.00 74.39 37 LEU B CA 1
ATOM 3410 C C . LEU B 1 37 ? 38.127 -34.853 49.801 1.00 72.67 37 LEU B C 1
ATOM 3411 O O . LEU B 1 37 ? 37.792 -36.027 49.950 1.00 72.98 37 LEU B O 1
ATOM 3416 N N . THR B 1 38 ? 37.412 -33.986 49.095 1.00 70.70 38 THR B N 1
ATOM 3417 C CA . THR B 1 38 ? 36.193 -34.408 48.422 1.00 69.81 38 THR B CA 1
ATOM 3418 C C . THR B 1 38 ? 36.125 -33.807 47.010 1.00 68.77 38 THR B C 1
ATOM 3419 O O . THR B 1 38 ? 36.662 -32.732 46.749 1.00 67.95 38 THR B O 1
ATOM 3423 N N . LEU B 1 39 ? 35.465 -34.527 46.108 1.00 67.61 39 LEU B N 1
ATOM 3424 C CA . LEU B 1 39 ? 35.341 -34.125 44.712 1.00 66.04 39 LEU B CA 1
ATOM 3425 C C . LEU B 1 39 ? 33.883 -34.013 44.274 1.00 65.23 39 LEU B C 1
ATOM 3426 O O . LEU B 1 39 ? 33.119 -34.961 44.433 1.00 64.71 39 LEU B O 1
ATOM 3431 N N . VAL B 1 40 ? 33.509 -32.860 43.718 1.00 65.14 40 VAL B N 1
ATOM 3432 C CA . VAL B 1 40 ? 32.140 -32.627 43.252 1.00 65.32 40 VAL B CA 1
ATOM 3433 C C . VAL B 1 40 ? 32.051 -32.721 41.720 1.00 65.99 40 VAL B C 1
ATOM 3434 O O . VAL B 1 40 ? 32.845 -32.105 41.002 1.00 66.62 40 VAL B O 1
ATOM 3438 N N . GLU B 1 41 ? 31.088 -33.500 41.225 1.00 66.06 41 GLU B N 1
ATOM 3439 C CA . GLU B 1 41 ? 30.898 -33.688 39.785 1.00 66.09 41 GLU B CA 1
ATOM 3440 C C . GLU B 1 41 ? 29.441 -33.429 39.396 1.00 66.17 41 GLU B C 1
ATOM 3441 O O . GLU B 1 41 ? 28.530 -34.012 39.969 1.00 65.81 41 GLU B O 1
ATOM 3447 N N . ALA B 1 42 ? 29.230 -32.552 38.418 1.00 67.06 42 ALA B N 1
ATOM 3448 C CA . ALA B 1 42 ? 27.881 -32.166 37.988 1.00 68.46 42 ALA B CA 1
ATOM 3449 C C . ALA B 1 42 ? 27.066 -33.257 37.321 1.00 69.42 42 ALA B C 1
ATOM 3450 O O . ALA B 1 42 ? 25.913 -33.496 37.696 1.00 70.69 42 ALA B O 1
ATOM 3452 N N . SER B 1 43 ? 27.649 -33.902 36.318 1.00 70.20 43 SER B N 1
ATOM 3453 C CA . SER B 1 43 ? 26.967 -34.977 35.606 1.00 70.83 43 SER B CA 1
ATOM 3454 C C . SER B 1 43 ? 26.971 -36.209 36.523 1.00 71.84 43 SER B C 1
ATOM 3455 O O . SER B 1 43 ? 27.718 -36.250 37.514 1.00 71.54 43 SER B O 1
ATOM 3458 N N . PRO B 1 44 ? 26.127 -37.219 36.210 1.00 72.03 44 PRO B N 1
ATOM 3459 C CA . PRO B 1 44 ? 26.002 -38.469 36.974 1.00 71.57 44 PRO B CA 1
ATOM 3460 C C . PRO B 1 44 ? 27.203 -39.419 36.889 1.00 71.25 44 PRO B C 1
ATOM 3461 O O . PRO B 1 44 ? 27.294 -40.392 37.639 1.00 69.17 44 PRO B O 1
ATOM 3465 N N . ARG B 1 45 ? 28.124 -39.128 35.979 1.00 72.60 45 ARG B N 1
ATOM 3466 C CA . ARG B 1 45 ? 29.326 -39.961 35.803 1.00 74.24 45 ARG B CA 1
ATOM 3467 C C . ARG B 1 45 ? 30.608 -39.140 35.963 1.00 74.29 45 ARG B C 1
ATOM 3468 O O . ARG B 1 45 ? 30.572 -37.910 36.033 1.00 74.96 45 ARG B O 1
ATOM 3476 N N . VAL B 1 46 ? 31.740 -39.828 36.018 1.00 72.93 46 VAL B N 1
ATOM 3477 C CA . VAL B 1 46 ? 33.024 -39.154 36.116 1.00 71.76 46 VAL B CA 1
ATOM 3478 C C . VAL B 1 46 ? 33.763 -39.458 34.814 1.00 71.20 46 VAL B C 1
ATOM 3479 O O . VAL B 1 46 ? 33.436 -40.429 34.130 1.00 71.71 46 VAL B O 1
ATOM 3483 N N . GLY B 1 47 ? 34.746 -38.638 34.459 1.00 70.17 47 GLY B N 1
ATOM 3484 C CA . GLY B 1 47 ? 35.479 -38.880 33.230 1.00 68.66 47 GLY B CA 1
ATOM 3485 C C . GLY B 1 47 ? 35.324 -37.771 32.209 1.00 68.79 47 GLY B C 1
ATOM 3486 O O . GLY B 1 47 ? 36.153 -37.628 31.313 1.00 69.05 47 GLY B O 1
ATOM 3487 N N . GLY B 1 48 ? 34.262 -36.983 32.340 1.00 68.61 48 GLY B N 1
ATOM 3488 C CA . GLY B 1 48 ? 34.034 -35.873 31.422 1.00 68.88 48 GLY B CA 1
ATOM 3489 C C . GLY B 1 48 ? 34.164 -36.170 29.937 1.00 68.39 48 GLY B C 1
ATOM 3490 O O . GLY B 1 48 ? 33.447 -37.004 29.386 1.00 69.52 48 GLY B O 1
ATOM 3491 N N . LYS B 1 49 ? 35.084 -35.471 29.282 1.00 67.96 49 LYS B N 1
ATOM 3492 C CA . LYS B 1 49 ? 35.314 -35.640 27.850 1.00 67.33 49 LYS B CA 1
ATOM 3493 C C . LYS B 1 49 ? 35.642 -37.087 27.475 1.00 67.32 49 LYS B C 1
ATOM 3494 O O . LYS B 1 49 ? 35.360 -37.513 26.358 1.00 67.55 49 LYS B O 1
ATOM 3500 N N . ILE B 1 50 ? 36.244 -37.841 28.390 1.00 67.36 50 ILE B N 1
ATOM 3501 C CA . ILE B 1 50 ? 36.586 -39.237 28.118 1.00 68.39 50 ILE B CA 1
ATOM 3502 C C . ILE B 1 50 ? 35.378 -40.177 28.236 1.00 70.79 50 ILE B C 1
ATOM 3503 O O . ILE B 1 50 ? 34.944 -40.496 29.343 1.00 71.14 50 ILE B O 1
ATOM 3508 N N . GLN B 1 51 ? 34.850 -40.621 27.092 1.00 73.06 51 GLN B N 1
ATOM 3509 C CA . GLN B 1 51 ? 33.685 -41.506 27.061 1.00 75.43 51 GLN B CA 1
ATOM 3510 C C . GLN B 1 51 ? 33.834 -42.631 26.036 1.00 77.67 51 GLN B C 1
ATOM 3511 O O . GLN B 1 51 ? 33.957 -42.377 24.826 1.00 78.09 51 GLN B O 1
ATOM 3517 N N . THR B 1 52 ? 33.786 -43.870 26.524 1.00 80.13 52 THR B N 1
ATOM 3518 C CA . THR B 1 52 ? 33.910 -45.053 25.675 1.00 82.32 52 THR B CA 1
ATOM 3519 C C . THR B 1 52 ? 32.646 -45.914 25.685 1.00 83.59 52 THR B C 1
ATOM 3520 O O . THR B 1 52 ? 32.260 -46.424 26.735 1.00 83.09 52 THR B O 1
ATOM 3524 N N . VAL B 1 53 ? 31.998 -46.077 24.531 1.00 85.45 53 VAL B N 1
ATOM 3525 C CA . VAL B 1 53 ? 30.805 -46.920 24.470 1.00 87.59 53 VAL B CA 1
ATOM 3526 C C . VAL B 1 53 ? 31.046 -48.139 23.591 1.00 88.45 53 VAL B C 1
ATOM 3527 O O . VAL B 1 53 ? 31.810 -48.095 22.636 1.00 88.34 53 VAL B O 1
ATOM 3531 N N . LYS B 1 54 ? 30.375 -49.228 23.939 1.00 91.11 54 LYS B N 1
ATOM 3532 C CA . LYS B 1 54 ? 30.504 -50.491 23.221 1.00 93.22 54 LYS B CA 1
ATOM 3533 C C . LYS B 1 54 ? 29.157 -50.940 22.632 1.00 94.64 54 LYS B C 1
ATOM 3534 O O . LYS B 1 54 ? 28.121 -50.891 23.302 1.00 94.29 54 LYS B O 1
ATOM 3540 N N . LYS B 1 55 ? 29.184 -51.352 21.369 1.00 95.90 55 LYS B N 1
ATOM 3541 C CA . LYS B 1 55 ? 27.985 -51.804 20.667 1.00 97.86 55 LYS B CA 1
ATOM 3542 C C . LYS B 1 55 ? 28.366 -52.845 19.626 1.00 99.46 55 LYS B C 1
ATOM 3543 O O . LYS B 1 55 ? 29.200 -52.573 18.758 1.00 100.53 55 LYS B O 1
ATOM 3549 N N . ASP B 1 56 ? 27.756 -54.029 19.708 1.00 100.11 56 ASP B N 1
ATOM 3550 C CA . ASP B 1 56 ? 28.019 -55.108 18.754 1.00 100.38 56 ASP B CA 1
ATOM 3551 C C . ASP B 1 56 ? 29.505 -55.454 18.633 1.00 100.63 56 ASP B C 1
ATOM 3552 O O . ASP B 1 56 ? 30.062 -55.458 17.532 1.00 100.95 56 ASP B O 1
ATOM 3557 N N . GLY B 1 57 ? 30.146 -55.738 19.764 1.00 100.61 57 GLY B N 1
ATOM 3558 C CA . GLY B 1 57 ? 31.557 -56.083 19.742 1.00 100.03 57 GLY B CA 1
ATOM 3559 C C . GLY B 1 57 ? 32.456 -54.935 19.315 1.00 99.60 57 GLY B C 1
ATOM 3560 O O . GLY B 1 57 ? 33.654 -55.129 19.078 1.00 99.72 57 GLY B O 1
ATOM 3561 N N . TYR B 1 58 ? 31.881 -53.741 19.199 1.00 98.45 58 TYR B N 1
ATOM 3562 C CA . TYR B 1 58 ? 32.650 -52.557 18.823 1.00 97.36 58 TYR B CA 1
ATOM 3563 C C . TYR B 1 58 ? 33.137 -51.820 20.075 1.00 95.90 58 TYR B C 1
ATOM 3564 O O . TYR B 1 58 ? 32.662 -52.061 21.191 1.00 96.11 58 TYR B O 1
ATOM 3573 N N . ILE B 1 59 ? 34.102 -50.931 19.872 1.00 93.43 59 ILE B N 1
ATOM 3574 C CA . ILE B 1 59 ? 34.652 -50.099 20.935 1.00 90.55 59 ILE B CA 1
ATOM 3575 C C . ILE B 1 59 ? 34.850 -48.745 20.281 1.00 88.91 59 ILE B C 1
ATOM 3576 O O . ILE B 1 59 ? 35.861 -48.500 19.635 1.00 88.86 59 ILE B O 1
ATOM 3581 N N . ILE B 1 60 ? 33.871 -47.869 20.429 1.00 87.16 60 ILE B N 1
ATOM 3582 C CA . ILE B 1 60 ? 33.973 -46.555 19.825 1.00 86.13 60 ILE B CA 1
ATOM 3583 C C . ILE B 1 60 ? 34.236 -45.459 20.856 1.00 85.04 60 ILE B C 1
ATOM 3584 O O . ILE B 1 60 ? 33.518 -45.336 21.849 1.00 85.68 60 ILE B O 1
ATOM 3589 N N . GLU B 1 61 ? 35.290 -44.680 20.619 1.00 83.49 61 GLU B N 1
ATOM 3590 C CA . GLU B 1 61 ? 35.650 -43.573 21.497 1.00 81.76 61 GLU B CA 1
ATOM 3591 C C . GLU B 1 61 ? 34.903 -42.352 20.962 1.00 80.88 61 GLU B C 1
ATOM 3592 O O . GLU B 1 61 ? 35.266 -41.797 19.917 1.00 80.93 61 GLU B O 1
ATOM 3598 N N . ARG B 1 62 ? 33.852 -41.940 21.665 1.00 79.90 62 ARG B N 1
ATOM 3599 C CA . ARG B 1 62 ? 33.054 -40.800 21.214 1.00 78.82 62 ARG B CA 1
ATOM 3600 C C . ARG B 1 62 ? 33.917 -39.550 21.126 1.00 78.18 62 ARG B C 1
ATOM 3601 O O . ARG B 1 62 ? 33.706 -38.681 20.274 1.00 77.68 62 ARG B O 1
ATOM 3609 N N . GLY B 1 63 ? 34.909 -39.476 22.003 1.00 77.65 63 GLY B N 1
ATOM 3610 C CA . GLY B 1 63 ? 35.784 -38.324 22.010 1.00 77.32 63 GLY B CA 1
ATOM 3611 C C . GLY B 1 63 ? 37.250 -38.696 22.015 1.00 76.97 63 GLY B C 1
ATOM 3612 O O . GLY B 1 63 ? 37.792 -39.069 20.987 1.00 76.80 63 GLY B O 1
ATOM 3613 N N . PRO B 1 64 ? 37.929 -38.565 23.162 1.00 77.22 64 PRO B N 1
ATOM 3614 C CA . PRO B 1 64 ? 39.341 -38.904 23.258 1.00 76.48 64 PRO B CA 1
ATOM 3615 C C . PRO B 1 64 ? 39.584 -40.291 22.738 1.00 76.69 64 PRO B C 1
ATOM 3616 O O . PRO B 1 64 ? 39.057 -41.274 23.247 1.00 77.10 64 PRO B O 1
ATOM 3620 N N . ASP B 1 65 ? 40.393 -40.337 21.700 1.00 77.59 65 ASP B N 1
ATOM 3621 C CA . ASP B 1 65 ? 40.772 -41.556 21.018 1.00 78.46 65 ASP B CA 1
ATOM 3622 C C . ASP B 1 65 ? 41.912 -42.242 21.781 1.00 78.31 65 ASP B C 1
ATOM 3623 O O . ASP B 1 65 ? 41.730 -43.321 22.322 1.00 78.74 65 ASP B O 1
ATOM 3628 N N . SER B 1 66 ? 43.075 -41.601 21.838 1.00 77.83 66 SER B N 1
ATOM 3629 C CA . SER B 1 66 ? 44.239 -42.152 22.535 1.00 77.31 66 SER B CA 1
ATOM 3630 C C . SER B 1 66 ? 45.051 -41.009 23.132 1.00 77.36 66 SER B C 1
ATOM 3631 O O . SER B 1 66 ? 44.538 -39.904 23.304 1.00 78.18 66 SER B O 1
ATOM 3634 N N . PHE B 1 67 ? 46.317 -41.263 23.439 1.00 76.26 67 PHE B N 1
ATOM 3635 C CA . PHE B 1 67 ? 47.165 -40.213 23.980 1.00 76.50 67 PHE B CA 1
ATOM 3636 C C . PHE B 1 67 ? 48.631 -40.367 23.578 1.00 77.59 67 PHE B C 1
ATOM 3637 O O . PHE B 1 67 ? 49.119 -41.476 23.404 1.00 77.95 67 PHE B O 1
ATOM 3645 N N . LEU B 1 68 ? 49.329 -39.244 23.432 1.00 78.97 68 LEU B N 1
ATOM 3646 C CA . LEU B 1 68 ? 50.741 -39.249 23.048 1.00 79.27 68 LEU B CA 1
ATOM 3647 C C . LEU B 1 68 ? 51.568 -39.990 24.095 1.00 79.87 68 LEU B C 1
ATOM 3648 O O . LEU B 1 68 ? 51.551 -39.642 25.272 1.00 79.98 68 LEU B O 1
ATOM 3653 N N . GLU B 1 69 ? 52.309 -41.001 23.655 1.00 80.98 69 GLU B N 1
ATOM 3654 C CA . GLU B 1 69 ? 53.112 -41.807 24.564 1.00 82.06 69 GLU B CA 1
ATOM 3655 C C . GLU B 1 69 ? 54.321 -41.103 25.173 1.00 82.05 69 GLU B C 1
ATOM 3656 O O . GLU B 1 69 ? 54.668 -41.356 26.326 1.00 81.25 69 GLU B O 1
ATOM 3662 N N . ARG B 1 70 ? 54.962 -40.225 24.405 1.00 82.75 70 ARG B N 1
ATOM 3663 C CA . ARG B 1 70 ? 56.149 -39.527 24.895 1.00 82.68 70 ARG B CA 1
ATOM 3664 C C . ARG B 1 70 ? 55.864 -38.653 26.117 1.00 82.72 70 ARG B C 1
ATOM 3665 O O . ARG B 1 70 ? 56.788 -38.230 26.814 1.00 83.01 70 ARG B O 1
ATOM 3673 N N . LYS B 1 71 ? 54.590 -38.393 26.392 1.00 82.50 71 LYS B N 1
ATOM 3674 C CA . LYS B 1 71 ? 54.238 -37.571 27.544 1.00 81.88 71 LYS B CA 1
ATOM 3675 C C . LYS B 1 71 ? 54.042 -38.457 28.767 1.00 81.97 71 LYS B C 1
ATOM 3676 O O . LYS B 1 71 ? 52.941 -38.945 29.028 1.00 81.45 71 LYS B O 1
ATOM 3682 N N . LYS B 1 72 ? 55.133 -38.648 29.506 1.00 82.22 72 LYS B N 1
ATOM 3683 C CA . LYS B 1 72 ? 55.178 -39.493 30.703 1.00 83.21 72 LYS B CA 1
ATOM 3684 C C . LYS B 1 72 ? 53.937 -39.514 31.585 1.00 83.68 72 LYS B C 1
ATOM 3685 O O . LYS B 1 72 ? 53.391 -40.582 31.870 1.00 84.12 72 LYS B O 1
ATOM 3691 N N . SER B 1 73 ? 53.497 -38.341 32.027 1.00 84.07 73 SER B N 1
ATOM 3692 C CA . SER B 1 73 ? 52.331 -38.241 32.904 1.00 84.52 73 SER B CA 1
ATOM 3693 C C . SER B 1 73 ? 51.173 -39.181 32.544 1.00 84.48 73 SER B C 1
ATOM 3694 O O . SER B 1 73 ? 50.476 -39.681 33.430 1.00 84.16 73 SER B O 1
ATOM 3697 N N . ALA B 1 74 ? 50.975 -39.425 31.251 1.00 84.42 74 ALA B N 1
ATOM 3698 C CA . ALA B 1 74 ? 49.893 -40.295 30.808 1.00 84.21 74 ALA B CA 1
ATOM 3699 C C . ALA B 1 74 ? 50.167 -41.776 31.091 1.00 83.88 74 ALA B C 1
ATOM 3700 O O . ALA B 1 74 ? 49.539 -42.357 31.972 1.00 84.18 74 ALA B O 1
ATOM 3702 N N . PRO B 1 75 ? 51.110 -42.405 30.361 1.00 83.37 75 PRO B N 1
ATOM 3703 C CA . PRO B 1 75 ? 51.363 -43.819 30.636 1.00 83.53 75 PRO B CA 1
ATOM 3704 C C . PRO B 1 75 ? 51.750 -44.059 32.092 1.00 83.73 75 PRO B C 1
ATOM 3705 O O . PRO B 1 75 ? 51.421 -45.095 32.666 1.00 83.12 75 PRO B O 1
ATOM 3709 N N . GLN B 1 76 ? 52.439 -43.093 32.689 1.00 83.99 76 GLN B N 1
ATOM 3710 C CA . GLN B 1 76 ? 52.842 -43.209 34.086 1.00 84.39 76 GLN B CA 1
ATOM 3711 C C . GLN B 1 76 ? 51.631 -43.492 34.979 1.00 84.21 76 GLN B C 1
ATOM 3712 O O . GLN B 1 76 ? 51.653 -44.407 35.798 1.00 83.83 76 GLN B O 1
ATOM 3718 N N . LEU B 1 77 ? 50.580 -42.695 34.820 1.00 84.73 77 LEU B N 1
ATOM 3719 C CA . LEU B 1 77 ? 49.363 -42.868 35.608 1.00 85.46 77 LEU B CA 1
ATOM 3720 C C . LEU B 1 77 ? 48.858 -44.297 35.429 1.00 86.38 77 LEU B C 1
ATOM 3721 O O . LEU B 1 77 ? 48.475 -44.956 36.401 1.00 86.36 77 LEU B O 1
ATOM 3726 N N . VAL B 1 78 ? 48.870 -44.763 34.181 1.00 87.46 78 VAL B N 1
ATOM 3727 C CA . VAL B 1 78 ? 48.419 -46.110 33.840 1.00 88.94 78 VAL B CA 1
ATOM 3728 C C . VAL B 1 78 ? 49.103 -47.148 34.730 1.00 89.92 78 VAL B C 1
ATOM 3729 O O . VAL B 1 78 ? 48.456 -48.075 35.221 1.00 90.32 78 VAL B O 1
ATOM 3733 N N . LYS B 1 79 ? 50.409 -46.993 34.932 1.00 90.32 79 LYS B N 1
ATOM 3734 C CA . LYS B 1 79 ? 51.166 -47.910 35.775 1.00 90.99 79 LYS B CA 1
ATOM 3735 C C . LYS B 1 79 ? 50.660 -47.814 37.207 1.00 91.04 79 LYS B C 1
ATOM 3736 O O . LYS B 1 79 ? 50.179 -48.791 37.765 1.00 91.58 79 LYS B O 1
ATOM 3742 N N . ASP B 1 80 ? 50.767 -46.629 37.796 1.00 91.26 80 ASP B N 1
ATOM 3743 C CA . ASP B 1 80 ? 50.322 -46.418 39.167 1.00 90.91 80 ASP B CA 1
ATOM 3744 C C . ASP B 1 80 ? 48.937 -47.018 39.367 1.00 90.52 80 ASP B C 1
ATOM 3745 O O . ASP B 1 80 ? 48.638 -47.596 40.408 1.00 90.43 80 ASP B O 1
ATOM 3750 N N . LEU B 1 81 ? 48.100 -46.888 38.349 1.00 90.44 81 LEU B N 1
ATOM 3751 C CA . LEU B 1 81 ? 46.738 -47.399 38.414 1.00 91.36 81 LEU B CA 1
ATOM 3752 C C . LEU B 1 81 ? 46.715 -48.894 38.081 1.00 91.85 81 LEU B C 1
ATOM 3753 O O . LEU B 1 81 ? 45.655 -49.525 38.043 1.00 91.44 81 LEU B O 1
ATOM 3758 N N . GLY B 1 82 ? 47.904 -49.450 37.858 1.00 92.64 82 GLY B N 1
ATOM 3759 C CA . GLY B 1 82 ? 48.041 -50.860 37.526 1.00 93.14 82 GLY B CA 1
ATOM 3760 C C . GLY B 1 82 ? 47.191 -51.276 36.336 1.00 93.59 82 GLY B C 1
ATOM 3761 O O . GLY B 1 82 ? 46.146 -51.913 36.506 1.00 94.19 82 GLY B O 1
ATOM 3762 N N . LEU B 1 83 ? 47.628 -50.925 35.129 1.00 92.86 83 LEU B N 1
ATOM 3763 C CA . LEU B 1 83 ? 46.870 -51.272 33.934 1.00 92.61 83 LEU B CA 1
ATOM 3764 C C . LEU B 1 83 ? 47.729 -51.413 32.685 1.00 92.84 83 LEU B C 1
ATOM 3765 O O . LEU B 1 83 ? 47.192 -51.489 31.575 1.00 93.16 83 LEU B O 1
ATOM 3770 N N . GLU B 1 84 ? 49.049 -51.440 32.852 1.00 92.46 84 GLU B N 1
ATOM 3771 C CA . GLU B 1 84 ? 49.938 -51.588 31.702 1.00 93.40 84 GLU B CA 1
ATOM 3772 C C . GLU B 1 84 ? 49.518 -52.770 30.827 1.00 93.85 84 GLU B C 1
ATOM 3773 O O . GLU B 1 84 ? 49.744 -52.772 29.613 1.00 93.30 84 GLU B O 1
ATOM 3779 N N . HIS B 1 85 ? 48.906 -53.773 31.456 1.00 94.29 85 HIS B N 1
ATOM 3780 C CA . HIS B 1 85 ? 48.453 -54.964 30.751 1.00 94.39 85 HIS B CA 1
ATOM 3781 C C . HIS B 1 85 ? 47.237 -54.679 29.870 1.00 94.12 85 HIS B C 1
ATOM 3782 O O . HIS B 1 85 ? 46.306 -55.482 29.806 1.00 94.33 85 HIS B O 1
ATOM 3789 N N . LEU B 1 86 ? 47.246 -53.534 29.195 1.00 93.40 86 LEU B N 1
ATOM 3790 C CA . LEU B 1 86 ? 46.145 -53.165 28.317 1.00 92.78 86 LEU B CA 1
ATOM 3791 C C . LEU B 1 86 ? 46.623 -52.177 27.270 1.00 92.28 86 LEU B C 1
ATOM 3792 O O . LEU B 1 86 ? 45.945 -51.939 26.263 1.00 91.62 86 LEU B O 1
ATOM 3797 N N . LEU B 1 87 ? 47.806 -51.618 27.516 1.00 91.71 87 LEU B N 1
ATOM 3798 C CA . LEU B 1 87 ? 48.400 -50.638 26.616 1.00 91.58 87 LEU B CA 1
ATOM 3799 C C . LEU B 1 87 ? 48.626 -51.198 25.227 1.00 90.96 87 LEU B C 1
ATOM 3800 O O . LEU B 1 87 ? 49.258 -52.238 25.068 1.00 91.52 87 LEU B O 1
ATOM 3805 N N . VAL B 1 88 ? 48.104 -50.499 24.225 1.00 90.25 88 VAL B N 1
ATOM 3806 C CA . VAL B 1 88 ? 48.256 -50.915 22.842 1.00 89.19 88 VAL B CA 1
ATOM 3807 C C . VAL B 1 88 ? 48.543 -49.677 21.999 1.00 88.71 88 VAL B C 1
ATOM 3808 O O . VAL B 1 88 ? 47.761 -48.726 22.000 1.00 88.85 88 VAL B O 1
ATOM 3812 N N . ASN B 1 89 ? 49.676 -49.667 21.304 1.00 87.74 89 ASN B N 1
ATOM 3813 C CA . ASN B 1 89 ? 50.004 -48.525 20.462 1.00 87.04 89 ASN B CA 1
ATOM 3814 C C . ASN B 1 89 ? 49.221 -48.551 19.160 1.00 86.46 89 ASN B C 1
ATOM 3815 O O . ASN B 1 89 ? 48.572 -49.543 18.831 1.00 85.66 89 ASN B O 1
ATOM 3820 N N . ASN B 1 90 ? 49.266 -47.444 18.431 1.00 85.84 90 ASN B N 1
ATOM 3821 C CA . ASN B 1 90 ? 48.554 -47.359 17.170 1.00 85.12 90 ASN B CA 1
ATOM 3822 C C . ASN B 1 90 ? 49.330 -48.091 16.090 1.00 85.05 90 ASN B C 1
ATOM 3823 O O . ASN B 1 90 ? 50.566 -48.131 16.096 1.00 84.76 90 ASN B O 1
ATOM 3828 N N . ALA B 1 91 ? 48.592 -48.691 15.171 1.00 85.31 91 ALA B N 1
ATOM 3829 C CA . ALA B 1 91 ? 49.201 -49.404 14.069 1.00 85.99 91 ALA B CA 1
ATOM 3830 C C . ALA B 1 91 ? 49.451 -48.373 12.973 1.00 86.35 91 ALA B C 1
ATOM 3831 O O . ALA B 1 91 ? 48.525 -47.976 12.267 1.00 86.83 91 ALA B O 1
ATOM 3833 N N . THR B 1 92 ? 50.699 -47.935 12.841 1.00 86.40 92 THR B N 1
ATOM 3834 C CA . THR B 1 92 ? 51.053 -46.939 11.838 1.00 86.82 92 THR B CA 1
ATOM 3835 C C . THR B 1 92 ? 50.545 -47.261 10.445 1.00 86.77 92 THR B C 1
ATOM 3836 O O . THR B 1 92 ? 50.180 -48.395 10.142 1.00 86.71 92 THR B O 1
ATOM 3840 N N . GLY B 1 93 ? 50.530 -46.237 9.603 1.00 86.72 93 GLY B N 1
ATOM 3841 C CA . GLY B 1 93 ? 50.065 -46.382 8.237 1.00 87.44 93 GLY B CA 1
ATOM 3842 C C . GLY B 1 93 ? 50.266 -45.061 7.527 1.00 88.15 93 GLY B C 1
ATOM 3843 O O . GLY B 1 93 ? 50.676 -44.079 8.148 1.00 88.35 93 GLY B O 1
ATOM 3844 N N . GLN B 1 94 ? 49.985 -45.022 6.232 1.00 88.80 94 GLN B N 1
ATOM 3845 C CA . GLN B 1 94 ? 50.151 -43.792 5.472 1.00 89.46 94 GLN B CA 1
ATOM 3846 C C . GLN B 1 94 ? 48.903 -42.926 5.581 1.00 89.28 94 GLN B C 1
ATOM 3847 O O . GLN B 1 94 ? 47.802 -43.442 5.740 1.00 90.01 94 GLN B O 1
ATOM 3853 N N . SER B 1 95 ? 49.079 -41.609 5.510 1.00 88.54 95 SER B N 1
ATOM 3854 C CA . SER B 1 95 ? 47.954 -40.688 5.601 1.00 87.47 95 SER B CA 1
ATOM 3855 C C . SER B 1 95 ? 47.920 -39.812 4.370 1.00 87.07 95 SER B C 1
ATOM 3856 O O . SER B 1 95 ? 48.910 -39.719 3.644 1.00 87.73 95 SER B O 1
ATOM 3859 N N . TYR B 1 96 ? 46.784 -39.165 4.135 1.00 86.02 96 TYR B N 1
ATOM 3860 C CA . TYR B 1 96 ? 46.629 -38.321 2.960 1.00 85.08 96 TYR B CA 1
ATOM 3861 C C . TYR B 1 96 ? 45.916 -37.013 3.256 1.00 84.06 96 TYR B C 1
ATOM 3862 O O . TYR B 1 96 ? 45.312 -36.846 4.307 1.00 82.99 96 TYR B O 1
ATOM 3871 N N . VAL B 1 97 ? 45.991 -36.092 2.303 1.00 83.58 97 VAL B N 1
ATOM 3872 C CA . VAL B 1 97 ? 45.332 -34.804 2.421 1.00 84.25 97 VAL B CA 1
ATOM 3873 C C . VAL B 1 97 ? 44.548 -34.573 1.140 1.00 85.36 97 VAL B C 1
ATOM 3874 O O . VAL B 1 97 ? 45.113 -34.410 0.067 1.00 85.14 97 VAL B O 1
ATOM 3878 N N . LEU B 1 98 ? 43.230 -34.584 1.260 1.00 87.01 98 LEU B N 1
ATOM 3879 C CA . LEU B 1 98 ? 42.349 -34.367 0.122 1.00 87.89 98 LEU B CA 1
ATOM 3880 C C . LEU B 1 98 ? 42.344 -32.881 -0.206 1.00 88.39 98 LEU B C 1
ATOM 3881 O O . LEU B 1 98 ? 41.763 -32.084 0.522 1.00 88.38 98 LEU B O 1
ATOM 3886 N N . VAL B 1 99 ? 43.006 -32.491 -1.285 1.00 90.09 99 VAL B N 1
ATOM 3887 C CA . VAL B 1 99 ? 43.011 -31.083 -1.630 1.00 92.38 99 VAL B CA 1
ATOM 3888 C C . VAL B 1 99 ? 41.690 -30.749 -2.311 1.00 94.62 99 VAL B C 1
ATOM 3889 O O . VAL B 1 99 ? 40.735 -30.348 -1.631 1.00 96.10 99 VAL B O 1
ATOM 3893 N N . ASN B 1 100 ? 41.612 -30.901 -3.631 1.00 95.34 100 ASN B N 1
ATOM 3894 C CA . ASN B 1 100 ? 40.352 -30.634 -4.324 1.00 96.01 100 ASN B CA 1
ATOM 3895 C C . ASN B 1 100 ? 39.714 -31.980 -4.613 1.00 96.56 100 ASN B C 1
ATOM 3896 O O . ASN B 1 100 ? 38.894 -32.483 -3.843 1.00 96.02 100 ASN B O 1
ATOM 3901 N N . ARG B 1 101 ? 40.113 -32.563 -5.735 1.00 97.53 101 ARG B N 1
ATOM 3902 C CA . ARG B 1 101 ? 39.624 -33.868 -6.139 1.00 98.36 101 ARG B CA 1
ATOM 3903 C C . ARG B 1 101 ? 40.866 -34.724 -6.343 1.00 98.72 101 ARG B C 1
ATOM 3904 O O . ARG B 1 101 ? 41.177 -35.104 -7.470 1.00 99.45 101 ARG B O 1
ATOM 3906 N N . THR B 1 102 ? 41.579 -35.001 -5.252 1.00 98.44 102 THR B N 1
ATOM 3907 C CA . THR B 1 102 ? 42.801 -35.804 -5.301 1.00 98.12 102 THR B CA 1
ATOM 3908 C C . THR B 1 102 ? 43.358 -36.114 -3.918 1.00 97.53 102 THR B C 1
ATOM 3909 O O . THR B 1 102 ? 43.532 -35.216 -3.094 1.00 97.21 102 THR B O 1
ATOM 3913 N N . LEU B 1 103 ? 43.645 -37.388 -3.672 1.00 96.97 103 LEU B N 1
ATOM 3914 C CA . LEU B 1 103 ? 44.215 -37.801 -2.399 1.00 96.83 103 LEU B CA 1
ATOM 3915 C C . LEU B 1 103 ? 45.734 -37.803 -2.489 1.00 96.66 103 LEU B C 1
ATOM 3916 O O . LEU B 1 103 ? 46.343 -38.798 -2.898 1.00 97.47 103 LEU B O 1
ATOM 3921 N N . HIS B 1 104 ? 46.344 -36.684 -2.118 1.00 95.53 104 HIS B N 1
ATOM 3922 C CA . HIS B 1 104 ? 47.788 -36.587 -2.147 1.00 93.85 104 HIS B CA 1
ATOM 3923 C C . HIS B 1 104 ? 48.347 -37.355 -0.977 1.00 93.45 104 HIS B C 1
ATOM 3924 O O . HIS B 1 104 ? 47.801 -37.302 0.141 1.00 94.19 104 HIS B O 1
ATOM 3931 N N . PRO B 1 105 ? 49.388 -38.170 -1.264 1.00 92.80 105 PRO B N 1
ATOM 3932 C CA . PRO B 1 105 ? 50.086 -38.986 -0.276 1.00 91.97 105 PRO B CA 1
ATOM 3933 C C . PRO B 1 105 ? 50.604 -37.871 0.601 1.00 91.47 105 PRO B C 1
ATOM 3934 O O . PRO B 1 105 ? 50.240 -36.718 0.371 1.00 91.17 105 PRO B O 1
ATOM 3938 N N . MET B 1 106 ? 51.465 -38.126 1.569 1.00 91.32 106 MET B N 1
ATOM 3939 C CA . MET B 1 106 ? 51.813 -36.973 2.356 1.00 90.93 106 MET B CA 1
ATOM 3940 C C . MET B 1 106 ? 52.943 -37.007 3.338 1.00 90.85 106 MET B C 1
ATOM 3941 O O . MET B 1 106 ? 52.693 -37.089 4.544 1.00 91.14 106 MET B O 1
ATOM 3946 N N . PRO B 1 107 ? 54.203 -37.049 2.876 1.00 90.68 107 PRO B N 1
ATOM 3947 C CA . PRO B 1 107 ? 55.161 -37.099 1.769 1.00 90.09 107 PRO B CA 1
ATOM 3948 C C . PRO B 1 107 ? 56.371 -37.814 2.415 1.00 89.68 107 PRO B C 1
ATOM 3949 O O . PRO B 1 107 ? 56.382 -37.992 3.634 1.00 88.92 107 PRO B O 1
ATOM 3953 N N . LYS B 1 108 ? 57.371 -38.235 1.642 1.00 89.14 108 LYS B N 1
ATOM 3954 C CA . LYS B 1 108 ? 58.525 -38.937 2.236 1.00 87.89 108 LYS B CA 1
ATOM 3955 C C . LYS B 1 108 ? 59.600 -38.029 2.876 1.00 86.54 108 LYS B C 1
ATOM 3956 O O . LYS B 1 108 ? 59.440 -37.592 4.024 1.00 87.56 108 LYS B O 1
ATOM 3958 N N . GLY B 1 109 ? 60.688 -37.753 2.150 1.00 84.05 109 GLY B N 1
ATOM 3959 C CA . GLY B 1 109 ? 61.753 -36.913 2.691 1.00 80.73 109 GLY B CA 1
ATOM 3960 C C . GLY B 1 109 ? 61.977 -35.606 1.950 1.00 78.69 109 GLY B C 1
ATOM 3961 O O . GLY B 1 109 ? 63.088 -35.318 1.493 1.00 77.11 109 GLY B O 1
ATOM 3962 N N . SER B 1 130 ? 64.276 -41.584 10.970 1.00 103.78 130 SER B N 1
ATOM 3963 C CA . SER B 1 130 ? 64.142 -40.277 11.619 1.00 103.60 130 SER B CA 1
ATOM 3964 C C . SER B 1 130 ? 65.522 -39.689 11.900 1.00 103.64 130 SER B C 1
ATOM 3965 O O . SER B 1 130 ? 66.544 -40.336 11.653 1.00 104.10 130 SER B O 1
ATOM 3967 N N . GLY B 1 131 ? 65.550 -38.471 12.435 1.00 103.23 131 GLY B N 1
ATOM 3968 C CA . GLY B 1 131 ? 66.821 -37.813 12.688 1.00 102.24 131 GLY B CA 1
ATOM 3969 C C . GLY B 1 131 ? 67.059 -37.026 11.419 1.00 101.54 131 GLY B C 1
ATOM 3970 O O . GLY B 1 131 ? 67.793 -36.039 11.397 1.00 101.00 131 GLY B O 1
ATOM 3971 N N . LYS B 1 132 ? 66.416 -37.510 10.355 1.00 100.93 132 LYS B N 1
ATOM 3972 C CA . LYS B 1 132 ? 66.443 -36.906 9.026 1.00 99.96 132 LYS B CA 1
ATOM 3973 C C . LYS B 1 132 ? 65.236 -35.963 9.027 1.00 99.56 132 LYS B C 1
ATOM 3974 O O . LYS B 1 132 ? 65.268 -34.881 8.432 1.00 99.91 132 LYS B O 1
ATOM 3980 N N . ALA B 1 133 ? 64.175 -36.397 9.713 1.00 98.50 133 ALA B N 1
ATOM 3981 C CA . ALA B 1 133 ? 62.936 -35.632 9.840 1.00 96.50 133 ALA B CA 1
ATOM 3982 C C . ALA B 1 133 ? 63.108 -34.548 10.914 1.00 95.54 133 ALA B C 1
ATOM 3983 O O . ALA B 1 133 ? 62.619 -33.425 10.765 1.00 95.14 133 ALA B O 1
ATOM 3985 N N . ARG B 1 134 ? 63.810 -34.890 11.991 1.00 94.53 134 ARG B N 1
ATOM 3986 C CA . ARG B 1 134 ? 64.058 -33.931 13.061 1.00 94.26 134 ARG B CA 1
ATOM 3987 C C . ARG B 1 134 ? 64.937 -32.782 12.544 1.00 94.08 134 ARG B C 1
ATOM 3988 O O . ARG B 1 134 ? 64.780 -31.633 12.973 1.00 93.28 134 ARG B O 1
ATOM 3990 N N . ALA B 1 135 ? 65.852 -33.097 11.619 1.00 93.86 135 ALA B N 1
ATOM 3991 C CA . ALA B 1 135 ? 66.750 -32.086 11.055 1.00 93.38 135 ALA B CA 1
ATOM 3992 C C . ALA B 1 135 ? 66.060 -31.247 9.980 1.00 93.00 135 ALA B C 1
ATOM 3993 O O . ALA B 1 135 ? 66.322 -30.042 9.854 1.00 92.80 135 ALA B O 1
ATOM 3995 N N . ALA B 1 136 ? 65.184 -31.885 9.204 1.00 92.35 136 ALA B N 1
ATOM 3996 C CA . ALA B 1 136 ? 64.457 -31.190 8.149 1.00 91.62 136 ALA B CA 1
ATOM 3997 C C . ALA B 1 136 ? 63.541 -30.157 8.789 1.00 91.35 136 ALA B C 1
ATOM 3998 O O . ALA B 1 136 ? 63.358 -29.056 8.260 1.00 92.02 136 ALA B O 1
ATOM 4000 N N . MET B 1 137 ? 62.978 -30.521 9.940 1.00 90.46 137 MET B N 1
ATOM 4001 C CA . MET B 1 137 ? 62.081 -29.642 10.675 1.00 89.46 137 MET B CA 1
ATOM 4002 C C . MET B 1 137 ? 62.809 -28.442 11.281 1.00 87.89 137 MET B C 1
ATOM 4003 O O . MET B 1 137 ? 62.293 -27.331 11.230 1.00 88.06 137 MET B O 1
ATOM 4008 N N . ASP B 1 138 ? 63.996 -28.659 11.849 1.00 85.91 138 ASP B N 1
ATOM 4009 C CA . ASP B 1 138 ? 64.768 -27.563 12.452 1.00 84.04 138 ASP B CA 1
ATOM 4010 C C . ASP B 1 138 ? 65.245 -26.581 11.391 1.00 81.73 138 ASP B C 1
ATOM 4011 O O . ASP B 1 138 ? 65.558 -25.428 11.691 1.00 81.42 138 ASP B O 1
ATOM 4016 N N . PHE B 1 139 ? 65.321 -27.055 10.152 1.00 78.98 139 PHE B N 1
ATOM 4017 C CA . PHE B 1 139 ? 65.745 -26.210 9.044 1.00 76.07 139 PHE B CA 1
ATOM 4018 C C . PHE B 1 139 ? 64.526 -25.437 8.556 1.00 73.84 139 PHE B C 1
ATOM 4019 O O . PHE B 1 139 ? 64.545 -24.209 8.487 1.00 73.18 139 PHE B O 1
ATOM 4027 N N . ILE B 1 140 ? 63.470 -26.182 8.232 1.00 71.49 140 ILE B N 1
ATOM 4028 C CA . ILE B 1 140 ? 62.209 -25.630 7.750 1.00 69.41 140 ILE B CA 1
ATOM 4029 C C . ILE B 1 140 ? 61.495 -24.689 8.731 1.00 68.23 140 ILE B C 1
ATOM 4030 O O . ILE B 1 140 ? 61.008 -23.630 8.350 1.00 66.38 140 ILE B O 1
ATOM 4035 N N . LEU B 1 141 ? 61.432 -25.087 9.993 1.00 69.06 141 LEU B N 1
ATOM 4036 C CA . LEU B 1 141 ? 60.764 -24.288 11.011 1.00 69.63 141 LEU B CA 1
ATOM 4037 C C . LEU B 1 141 ? 61.720 -23.829 12.121 1.00 70.20 141 LEU B C 1
ATOM 4038 O O . LEU B 1 141 ? 61.743 -24.401 13.217 1.00 70.68 141 LEU B O 1
ATOM 4043 N N . PRO B 1 142 ? 62.529 -22.793 11.845 1.00 70.61 142 PRO B N 1
ATOM 4044 C CA . PRO B 1 142 ? 63.476 -22.262 12.825 1.00 71.67 142 PRO B CA 1
ATOM 4045 C C . PRO B 1 142 ? 62.743 -21.877 14.100 1.00 73.15 142 PRO B C 1
ATOM 4046 O O . PRO B 1 142 ? 61.523 -21.829 14.120 1.00 73.88 142 PRO B O 1
ATOM 4050 N N . ALA B 1 143 ? 63.480 -21.614 15.170 1.00 75.72 143 ALA B N 1
ATOM 4051 C CA . ALA B 1 143 ? 62.852 -21.204 16.422 1.00 77.73 143 ALA B CA 1
ATOM 4052 C C . ALA B 1 143 ? 62.364 -19.769 16.224 1.00 79.87 143 ALA B C 1
ATOM 4053 O O . ALA B 1 143 ? 62.822 -19.064 15.311 1.00 79.71 143 ALA B O 1
ATOM 4055 N N . SER B 1 144 ? 61.438 -19.341 17.079 1.00 81.97 144 SER B N 1
ATOM 4056 C CA . SER B 1 144 ? 60.876 -17.996 17.007 1.00 83.77 144 SER B CA 1
ATOM 4057 C C . SER B 1 144 ? 61.879 -16.872 17.273 1.00 85.77 144 SER B C 1
ATOM 4058 O O . SER B 1 144 ? 62.688 -16.946 18.200 1.00 85.62 144 SER B O 1
ATOM 4061 N N . LYS B 1 145 ? 61.813 -15.830 16.444 1.00 88.35 145 LYS B N 1
ATOM 4062 C CA . LYS B 1 145 ? 62.683 -14.663 16.580 1.00 89.93 145 LYS B CA 1
ATOM 4063 C C . LYS B 1 145 ? 62.281 -13.870 17.833 1.00 90.32 145 LYS B C 1
ATOM 4064 O O . LYS B 1 145 ? 62.973 -13.919 18.852 1.00 90.41 145 LYS B O 1
ATOM 4070 N N . THR B 1 146 ? 61.160 -13.149 17.746 1.00 89.97 146 THR B N 1
ATOM 4071 C CA . THR B 1 146 ? 60.648 -12.354 18.867 1.00 89.71 146 THR B CA 1
ATOM 4072 C C . THR B 1 146 ? 60.148 -13.225 20.030 1.00 88.69 146 THR B C 1
ATOM 4073 O O . THR B 1 146 ? 59.882 -14.416 19.862 1.00 88.74 146 THR B O 1
ATOM 4077 N N . LYS B 1 147 ? 60.026 -12.634 21.214 1.00 87.40 147 LYS B N 1
ATOM 4078 C CA . LYS B 1 147 ? 59.525 -13.404 22.344 1.00 86.40 147 LYS B CA 1
ATOM 4079 C C . LYS B 1 147 ? 58.053 -13.048 22.635 1.00 83.93 147 LYS B C 1
ATOM 4080 O O . LYS B 1 147 ? 57.502 -13.425 23.672 1.00 83.77 147 LYS B O 1
ATOM 4086 N N . ASP B 1 148 ? 57.431 -12.320 21.711 1.00 79.96 148 ASP B N 1
ATOM 4087 C CA . ASP B 1 148 ? 56.028 -11.947 21.837 1.00 76.28 148 ASP B CA 1
ATOM 4088 C C . ASP B 1 148 ? 55.202 -13.054 21.209 1.00 72.95 148 ASP B C 1
ATOM 4089 O O . ASP B 1 148 ? 55.609 -13.637 20.205 1.00 72.83 148 ASP B O 1
ATOM 4094 N N . ASP B 1 149 ? 54.040 -13.337 21.786 1.00 68.65 149 ASP B N 1
ATOM 4095 C CA . ASP B 1 149 ? 53.185 -14.377 21.248 1.00 64.18 149 ASP B CA 1
ATOM 4096 C C . ASP B 1 149 ? 52.756 -13.971 19.835 1.00 62.05 149 ASP B C 1
ATOM 4097 O O . ASP B 1 149 ? 52.803 -12.793 19.463 1.00 60.67 149 ASP B O 1
ATOM 4102 N N . GLN B 1 150 ? 52.365 -14.962 19.043 1.00 59.46 150 GLN B N 1
ATOM 4103 C CA . GLN B 1 150 ? 51.933 -14.725 17.669 1.00 56.91 150 GLN B CA 1
ATOM 4104 C C . GLN B 1 150 ? 51.084 -15.907 17.264 1.00 54.29 150 GLN B C 1
ATOM 4105 O O . GLN B 1 150 ? 51.086 -16.934 17.958 1.00 53.55 150 GLN B O 1
ATOM 4111 N N . SER B 1 151 ? 50.370 -15.778 16.149 1.00 51.05 151 SER B N 1
ATOM 4112 C CA . SER B 1 151 ? 49.521 -16.880 15.692 1.00 49.04 151 SER B CA 1
ATOM 4113 C C . SER B 1 151 ? 50.307 -17.921 14.915 1.00 47.15 151 SER B C 1
ATOM 4114 O O . SER B 1 151 ? 51.310 -17.606 14.272 1.00 45.44 151 SER B O 1
ATOM 4117 N N . LEU B 1 152 ? 49.837 -19.162 14.980 1.00 46.13 152 LEU B N 1
ATOM 4118 C CA . LEU B 1 152 ? 50.459 -20.253 14.250 1.00 47.29 152 LEU B CA 1
ATOM 4119 C C . LEU B 1 152 ? 50.553 -19.874 12.763 1.00 48.27 152 LEU B C 1
ATOM 4120 O O . LEU B 1 152 ? 51.572 -20.107 12.105 1.00 49.22 152 LEU B O 1
ATOM 4125 N N . GLY B 1 153 ? 49.490 -19.294 12.225 1.00 48.63 153 GLY B N 1
ATOM 4126 C CA . GLY B 1 153 ? 49.515 -18.914 10.830 1.00 50.12 153 GLY B CA 1
ATOM 4127 C C . GLY B 1 153 ? 50.631 -17.930 10.530 1.00 51.69 153 GLY B C 1
ATOM 4128 O O . GLY B 1 153 ? 51.330 -18.049 9.531 1.00 52.23 153 GLY B O 1
ATOM 4129 N N . GLU B 1 154 ? 50.799 -16.943 11.401 1.00 53.23 154 GLU B N 1
ATOM 4130 C CA . GLU B 1 154 ? 51.824 -15.940 11.208 1.00 54.84 154 GLU B CA 1
ATOM 4131 C C . GLU B 1 154 ? 53.189 -16.619 11.252 1.00 54.75 154 GLU B C 1
ATOM 4132 O O . GLU B 1 154 ? 54.039 -16.389 10.395 1.00 53.97 154 GLU B O 1
ATOM 4138 N N . PHE B 1 155 ? 53.374 -17.474 12.252 1.00 55.08 155 PHE B N 1
ATOM 4139 C CA . PHE B 1 155 ? 54.613 -18.220 12.446 1.00 54.76 155 PHE B CA 1
ATOM 4140 C C . PHE B 1 155 ? 55.028 -19.046 11.218 1.00 54.48 155 PHE B C 1
ATOM 4141 O O . PHE B 1 155 ? 56.164 -18.952 10.762 1.00 55.71 155 PHE B O 1
ATOM 4149 N N . PHE B 1 156 ? 54.121 -19.862 10.698 1.00 53.24 156 PHE B N 1
ATOM 4150 C CA . PHE B 1 156 ? 54.424 -20.687 9.531 1.00 53.19 156 PHE B CA 1
ATOM 4151 C C . PHE B 1 156 ? 54.581 -19.872 8.250 1.00 53.53 156 PHE B C 1
ATOM 4152 O O . PHE B 1 156 ? 55.578 -19.979 7.528 1.00 53.94 156 PHE B O 1
ATOM 4160 N N . ARG B 1 157 ? 53.574 -19.060 7.973 1.00 54.32 157 ARG B N 1
ATOM 4161 C CA . ARG B 1 157 ? 53.560 -18.229 6.793 1.00 54.34 157 ARG B CA 1
ATOM 4162 C C . ARG B 1 157 ? 54.829 -17.394 6.685 1.00 55.71 157 ARG B C 1
ATOM 4163 O O . ARG B 1 157 ? 55.238 -16.998 5.592 1.00 56.09 157 ARG B O 1
ATOM 4171 N N . ARG B 1 158 ? 55.467 -17.144 7.818 1.00 56.90 158 ARG B N 1
ATOM 4172 C CA . ARG B 1 158 ? 56.672 -16.345 7.820 1.00 58.63 158 ARG B CA 1
ATOM 4173 C C . ARG B 1 158 ? 57.883 -17.133 7.354 1.00 58.75 158 ARG B C 1
ATOM 4174 O O . ARG B 1 158 ? 58.854 -16.538 6.859 1.00 60.14 158 ARG B O 1
ATOM 4182 N N . ARG B 1 159 ? 57.843 -18.461 7.480 1.00 56.93 159 ARG B N 1
ATOM 4183 C CA . ARG B 1 159 ? 59.002 -19.245 7.071 1.00 54.80 159 ARG B CA 1
ATOM 4184 C C . ARG B 1 159 ? 58.773 -20.338 6.023 1.00 53.90 159 ARG B C 1
ATOM 4185 O O . ARG B 1 159 ? 59.701 -21.048 5.630 1.00 54.09 159 ARG B O 1
ATOM 4193 N N . VAL B 1 160 ? 57.548 -20.445 5.534 1.00 52.17 160 VAL B N 1
ATOM 4194 C CA . VAL B 1 160 ? 57.221 -21.438 4.527 1.00 50.24 160 VAL B CA 1
ATOM 4195 C C . VAL B 1 160 ? 56.152 -20.825 3.623 1.00 50.70 160 VAL B C 1
ATOM 4196 O O . VAL B 1 160 ? 55.467 -19.895 4.039 1.00 53.07 160 VAL B O 1
ATOM 4200 N N . GLY B 1 161 ? 56.007 -21.315 2.395 1.00 49.44 161 GLY B N 1
ATOM 4201 C CA . GLY B 1 161 ? 55.010 -20.766 1.486 1.00 49.74 161 GLY B CA 1
ATOM 4202 C C . GLY B 1 161 ? 53.545 -20.926 1.881 1.00 50.46 161 GLY B C 1
ATOM 4203 O O . GLY B 1 161 ? 53.163 -21.933 2.481 1.00 49.28 161 GLY B O 1
ATOM 4204 N N . ASP B 1 162 ? 52.726 -19.928 1.522 1.00 52.37 162 ASP B N 1
ATOM 4205 C CA . ASP B 1 162 ? 51.290 -19.917 1.821 1.00 54.71 162 ASP B CA 1
ATOM 4206 C C . ASP B 1 162 ? 50.616 -21.206 1.354 1.00 56.47 162 ASP B C 1
ATOM 4207 O O . ASP B 1 162 ? 49.837 -21.826 2.089 1.00 56.46 162 ASP B O 1
ATOM 4212 N N . GLU B 1 163 ? 50.915 -21.604 0.123 1.00 58.40 163 GLU B N 1
ATOM 4213 C CA . GLU B 1 163 ? 50.339 -22.813 -0.444 1.00 60.76 163 GLU B CA 1
ATOM 4214 C C . GLU B 1 163 ? 50.521 -23.967 0.519 1.00 60.23 163 GLU B C 1
ATOM 4215 O O . GLU B 1 163 ? 49.584 -24.721 0.776 1.00 60.68 163 GLU B O 1
ATOM 4221 N N . VAL B 1 164 ? 51.730 -24.104 1.048 1.00 58.98 164 VAL B N 1
ATOM 4222 C CA . VAL B 1 164 ? 52.000 -25.178 1.987 1.00 58.99 164 VAL B CA 1
ATOM 4223 C C . VAL B 1 164 ? 51.105 -25.078 3.225 1.00 58.47 164 VAL B C 1
ATOM 4224 O O . VAL B 1 164 ? 50.463 -26.057 3.615 1.00 59.06 164 VAL B O 1
ATOM 4228 N N . VAL B 1 165 ? 51.056 -23.905 3.841 1.00 57.24 165 VAL B N 1
ATOM 4229 C CA . VAL B 1 165 ? 50.223 -23.737 5.014 1.00 58.42 165 VAL B CA 1
ATOM 4230 C C . VAL B 1 165 ? 48.778 -24.170 4.725 1.00 59.55 165 VAL B C 1
ATOM 4231 O O . VAL B 1 165 ? 48.212 -25.036 5.408 1.00 60.17 165 VAL B O 1
ATOM 4235 N N . GLU B 1 166 ? 48.195 -23.569 3.696 1.00 60.44 166 GLU B N 1
ATOM 4236 C CA . GLU B 1 166 ? 46.826 -23.860 3.294 1.00 62.03 166 GLU B CA 1
ATOM 4237 C C . GLU B 1 166 ? 46.488 -25.316 2.951 1.00 62.33 166 GLU B C 1
ATOM 4238 O O . GLU B 1 166 ? 45.461 -25.844 3.395 1.00 63.13 166 GLU B O 1
ATOM 4244 N N . ASN B 1 167 ? 47.333 -25.970 2.160 1.00 61.97 167 ASN B N 1
ATOM 4245 C CA . ASN B 1 167 ? 47.048 -27.340 1.775 1.00 61.95 167 ASN B CA 1
ATOM 4246 C C . ASN B 1 167 ? 47.558 -28.431 2.689 1.00 62.26 167 ASN B C 1
ATOM 4247 O O . ASN B 1 167 ? 47.103 -29.558 2.587 1.00 63.54 167 ASN B O 1
ATOM 4252 N N . LEU B 1 168 ? 48.475 -28.125 3.596 1.00 61.96 168 LEU B N 1
ATOM 4253 C CA . LEU B 1 168 ? 48.963 -29.174 4.472 1.00 62.59 168 LEU B CA 1
ATOM 4254 C C . LEU B 1 168 ? 48.919 -28.885 5.975 1.00 63.62 168 LEU B C 1
ATOM 4255 O O . LEU B 1 168 ? 48.267 -29.604 6.735 1.00 64.02 168 LEU B O 1
ATOM 4260 N N . ILE B 1 169 ? 49.629 -27.846 6.404 1.00 64.19 169 ILE B N 1
ATOM 4261 C CA . ILE B 1 169 ? 49.705 -27.491 7.823 1.00 65.02 169 ILE B CA 1
ATOM 4262 C C . ILE B 1 169 ? 48.330 -27.139 8.394 1.00 65.44 169 ILE B C 1
ATOM 4263 O O . ILE B 1 169 ? 47.859 -27.733 9.369 1.00 64.90 169 ILE B O 1
ATOM 4268 N N . GLU B 1 170 ? 47.692 -26.169 7.760 1.00 66.22 170 GLU B N 1
ATOM 4269 C CA . GLU B 1 170 ? 46.381 -25.691 8.162 1.00 67.70 170 GLU B CA 1
ATOM 4270 C C . GLU B 1 170 ? 45.321 -26.799 8.334 1.00 68.68 170 GLU B C 1
ATOM 4271 O O . GLU B 1 170 ? 44.576 -26.803 9.319 1.00 68.04 170 GLU B O 1
ATOM 4277 N N . PRO B 1 171 ? 45.241 -27.754 7.381 1.00 69.22 171 PRO B N 1
ATOM 4278 C CA . PRO B 1 171 ? 44.265 -28.844 7.470 1.00 68.93 171 PRO B CA 1
ATOM 4279 C C . PRO B 1 171 ? 44.536 -29.734 8.667 1.00 69.82 171 PRO B C 1
ATOM 4280 O O . PRO B 1 171 ? 43.600 -30.168 9.336 1.00 70.53 171 PRO B O 1
ATOM 4284 N N . LEU B 1 172 ? 45.811 -30.011 8.936 1.00 69.26 172 LEU B N 1
ATOM 4285 C CA . LEU B 1 172 ? 46.171 -30.846 10.073 1.00 69.49 172 LEU B CA 1
ATOM 4286 C C . LEU B 1 172 ? 45.851 -30.163 11.404 1.00 70.27 172 LEU B C 1
ATOM 4287 O O . LEU B 1 172 ? 45.119 -30.714 12.232 1.00 70.44 172 LEU B O 1
ATOM 4292 N N . LEU B 1 173 ? 46.391 -28.962 11.605 1.00 70.35 173 LEU B N 1
ATOM 4293 C CA . LEU B 1 173 ? 46.171 -28.233 12.844 1.00 71.13 173 LEU B CA 1
ATOM 4294 C C . LEU B 1 173 ? 44.704 -28.058 13.174 1.00 71.95 173 LEU B C 1
ATOM 4295 O O . LEU B 1 173 ? 44.283 -28.304 14.305 1.00 71.97 173 LEU B O 1
ATOM 4300 N N . SER B 1 174 ? 43.926 -27.622 12.193 1.00 72.92 174 SER B N 1
ATOM 4301 C CA . SER B 1 174 ? 42.495 -27.437 12.395 1.00 73.59 174 SER B CA 1
ATOM 4302 C C . SER B 1 174 ? 41.872 -28.766 12.824 1.00 73.84 174 SER B C 1
ATOM 4303 O O . SER B 1 174 ? 40.869 -28.807 13.536 1.00 73.50 174 SER B O 1
ATOM 4306 N N . GLY B 1 175 ? 42.488 -29.858 12.396 1.00 74.07 175 GLY B N 1
ATOM 4307 C CA . GLY B 1 175 ? 41.987 -31.168 12.739 1.00 75.26 175 GLY B CA 1
ATOM 4308 C C . GLY B 1 175 ? 42.175 -31.563 14.189 1.00 77.01 175 GLY B C 1
ATOM 4309 O O . GLY B 1 175 ? 41.468 -32.446 14.659 1.00 78.44 175 GLY B O 1
ATOM 4310 N N . ILE B 1 176 ? 43.097 -30.925 14.910 1.00 77.66 176 ILE B N 1
ATOM 4311 C CA . ILE B 1 176 ? 43.333 -31.279 16.312 1.00 77.88 176 ILE B CA 1
ATOM 4312 C C . ILE B 1 176 ? 43.185 -30.127 17.300 1.00 77.57 176 ILE B C 1
ATOM 4313 O O . ILE B 1 176 ? 43.749 -30.168 18.396 1.00 77.61 176 ILE B O 1
ATOM 4318 N N . TYR B 1 177 ? 42.447 -29.097 16.909 1.00 77.04 177 TYR B N 1
ATOM 4319 C CA . TYR B 1 177 ? 42.211 -27.932 17.760 1.00 75.98 177 TYR B CA 1
ATOM 4320 C C . TYR B 1 177 ? 40.892 -27.325 17.328 1.00 73.73 177 TYR B C 1
ATOM 4321 O O . TYR B 1 177 ? 40.329 -26.476 18.015 1.00 73.43 177 TYR B O 1
ATOM 4330 N N . ALA B 1 178 ? 40.409 -27.770 16.174 1.00 71.04 178 ALA B N 1
ATOM 4331 C CA . ALA B 1 178 ? 39.155 -27.278 15.643 1.00 68.83 178 ALA B CA 1
ATOM 4332 C C . ALA B 1 178 ? 39.163 -25.763 15.708 1.00 67.09 178 ALA B C 1
ATOM 4333 O O . ALA B 1 178 ? 38.161 -25.143 16.061 1.00 66.60 178 ALA B O 1
ATOM 4335 N N . GLY B 1 179 ? 40.295 -25.163 15.359 1.00 64.86 179 GLY B N 1
ATOM 4336 C CA . GLY B 1 179 ? 40.372 -23.725 15.430 1.00 63.52 179 GLY B CA 1
ATOM 4337 C C . GLY B 1 179 ? 40.868 -23.047 14.189 1.00 62.15 179 GLY B C 1
ATOM 4338 O O . GLY B 1 179 ? 41.133 -23.688 13.186 1.00 63.11 179 GLY B O 1
ATOM 4339 N N . ASP B 1 180 ? 40.977 -21.731 14.284 1.00 61.21 180 ASP B N 1
ATOM 4340 C CA . ASP B 1 180 ? 41.440 -20.870 13.214 1.00 61.20 180 ASP B CA 1
ATOM 4341 C C . ASP B 1 180 ? 42.945 -20.625 13.470 1.00 60.96 180 ASP B C 1
ATOM 4342 O O . ASP B 1 180 ? 43.320 -19.964 14.440 1.00 60.99 180 ASP B O 1
ATOM 4347 N N . ILE B 1 181 ? 43.808 -21.146 12.604 1.00 59.98 181 ILE B N 1
ATOM 4348 C CA . ILE B 1 181 ? 45.239 -20.969 12.807 1.00 58.86 181 ILE B CA 1
ATOM 4349 C C . ILE B 1 181 ? 45.703 -19.519 12.782 1.00 58.15 181 ILE B C 1
ATOM 4350 O O . ILE B 1 181 ? 46.813 -19.214 13.226 1.00 59.14 181 ILE B O 1
ATOM 4355 N N . ASP B 1 182 ? 44.887 -18.621 12.245 1.00 57.25 182 ASP B N 1
ATOM 4356 C CA . ASP B 1 182 ? 45.289 -17.221 12.243 1.00 56.07 182 ASP B CA 1
ATOM 4357 C C . ASP B 1 182 ? 44.991 -16.599 13.595 1.00 55.21 182 ASP B C 1
ATOM 4358 O O . ASP B 1 182 ? 45.386 -15.461 13.863 1.00 55.44 182 ASP B O 1
ATOM 4363 N N . LYS B 1 183 ? 44.307 -17.361 14.446 1.00 53.34 183 LYS B N 1
ATOM 4364 C CA . LYS B 1 183 ? 43.964 -16.905 15.782 1.00 53.25 183 LYS B CA 1
ATOM 4365 C C . LYS B 1 183 ? 44.700 -17.657 16.887 1.00 52.61 183 LYS B C 1
ATOM 4366 O O . LYS B 1 183 ? 45.066 -17.056 17.898 1.00 53.11 183 LYS B O 1
ATOM 4372 N N . LEU B 1 184 ? 44.889 -18.967 16.706 1.00 50.81 184 LEU B N 1
ATOM 4373 C CA . LEU B 1 184 ? 45.568 -19.804 17.698 1.00 47.76 184 LEU B CA 1
ATOM 4374 C C . LEU B 1 184 ? 46.976 -19.322 18.041 1.00 46.89 184 LEU B C 1
ATOM 4375 O O . LEU B 1 184 ? 47.734 -18.873 17.172 1.00 46.73 184 LEU B O 1
ATOM 4380 N N . SER B 1 185 ? 47.318 -19.428 19.318 1.00 46.65 185 SER B N 1
ATOM 4381 C CA . SER B 1 185 ? 48.614 -18.993 19.821 1.00 47.77 185 SER B CA 1
ATOM 4382 C C . SER B 1 185 ? 49.762 -19.964 19.634 1.00 48.72 185 SER B C 1
ATOM 4383 O O . SER B 1 185 ? 49.639 -21.138 19.973 1.00 48.41 185 SER B O 1
ATOM 4386 N N . LEU B 1 186 ? 50.883 -19.456 19.120 1.00 49.32 186 LEU B N 1
ATOM 4387 C CA . LEU B 1 186 ? 52.074 -20.273 18.919 1.00 50.36 186 LEU B CA 1
ATOM 4388 C C . LEU B 1 186 ? 52.598 -20.701 20.271 1.00 51.66 186 LEU B C 1
ATOM 4389 O O . LEU B 1 186 ? 52.886 -21.869 20.501 1.00 52.03 186 LEU B O 1
ATOM 4394 N N . MET B 1 187 ? 52.708 -19.726 21.164 1.00 53.18 187 MET B N 1
ATOM 4395 C CA . MET B 1 187 ? 53.200 -19.940 22.509 1.00 54.52 187 MET B CA 1
ATOM 4396 C C . MET B 1 187 ? 52.409 -20.969 23.323 1.00 54.95 187 MET B C 1
ATOM 4397 O O . MET B 1 187 ? 52.987 -21.724 24.092 1.00 54.82 187 MET B O 1
ATOM 4402 N N . SER B 1 188 ? 51.097 -21.021 23.148 1.00 56.12 188 SER B N 1
ATOM 4403 C CA . SER B 1 188 ? 50.286 -21.941 23.936 1.00 58.37 188 SER B CA 1
ATOM 4404 C C . SER B 1 188 ? 50.088 -23.325 23.344 1.00 60.37 188 SER B C 1
ATOM 4405 O O . SER B 1 188 ? 49.746 -24.266 24.059 1.00 60.47 188 SER B O 1
ATOM 4408 N N . THR B 1 189 ? 50.309 -23.465 22.046 1.00 63.31 189 THR B N 1
ATOM 4409 C CA . THR B 1 189 ? 50.128 -24.757 21.407 1.00 66.43 189 THR B CA 1
ATOM 4410 C C . THR B 1 189 ? 51.448 -25.476 21.168 1.00 67.84 189 THR B C 1
ATOM 4411 O O . THR B 1 189 ? 51.544 -26.685 21.372 1.00 68.32 189 THR B O 1
ATOM 4415 N N . PHE B 1 190 ? 52.464 -24.736 20.739 1.00 69.81 190 PHE B N 1
ATOM 4416 C CA . PHE B 1 190 ? 53.780 -25.325 20.494 1.00 72.70 190 PHE B CA 1
ATOM 4417 C C . PHE B 1 190 ? 54.863 -24.512 21.172 1.00 73.58 190 PHE B C 1
ATOM 4418 O O . PHE B 1 190 ? 55.726 -23.946 20.504 1.00 73.29 190 PHE B O 1
ATOM 4426 N N . PRO B 1 191 ? 54.840 -24.455 22.514 1.00 75.69 191 PRO B N 1
ATOM 4427 C CA . PRO B 1 191 ? 55.839 -23.695 23.278 1.00 77.70 191 PRO B CA 1
ATOM 4428 C C . PRO B 1 191 ? 57.288 -24.035 22.918 1.00 79.06 191 PRO B C 1
ATOM 4429 O O . PRO B 1 191 ? 58.199 -23.244 23.150 1.00 78.68 191 PRO B O 1
ATOM 4433 N N . GLN B 1 192 ? 57.489 -25.210 22.333 1.00 81.34 192 GLN B N 1
ATOM 4434 C CA . GLN B 1 192 ? 58.825 -25.648 21.948 1.00 83.67 192 GLN B CA 1
ATOM 4435 C C . GLN B 1 192 ? 59.502 -24.824 20.846 1.00 84.79 192 GLN B C 1
ATOM 4436 O O . GLN B 1 192 ? 60.686 -25.017 20.583 1.00 85.39 192 GLN B O 1
ATOM 4442 N N . PHE B 1 193 ? 58.771 -23.921 20.196 1.00 85.85 193 PHE B N 1
ATOM 4443 C CA . PHE B 1 193 ? 59.378 -23.086 19.155 1.00 86.64 193 PHE B CA 1
ATOM 4444 C C . PHE B 1 193 ? 59.852 -21.767 19.783 1.00 87.62 193 PHE B C 1
ATOM 4445 O O . PHE B 1 193 ? 60.085 -20.778 19.087 1.00 86.83 193 PHE B O 1
ATOM 4453 N N . TYR B 1 194 ? 59.990 -21.777 21.110 1.00 89.46 194 TYR B N 1
ATOM 4454 C CA . TYR B 1 194 ? 60.442 -20.615 21.874 1.00 91.78 194 TYR B CA 1
ATOM 4455 C C . TYR B 1 194 ? 61.698 -20.900 22.698 1.00 93.57 194 TYR B C 1
ATOM 4456 O O . TYR B 1 194 ? 62.241 -20.001 23.353 1.00 93.60 194 TYR B O 1
ATOM 4465 N N . GLN B 1 195 ? 62.148 -22.151 22.680 1.00 95.29 195 GLN B N 1
ATOM 4466 C CA . GLN B 1 195 ? 63.346 -22.521 23.423 1.00 96.78 195 GLN B CA 1
ATOM 4467 C C . GLN B 1 195 ? 64.565 -21.948 22.689 1.00 97.63 195 GLN B C 1
ATOM 4468 O O . GLN B 1 195 ? 65.708 -22.091 23.151 1.00 98.28 195 GLN B O 1
ATOM 4470 N N . THR B 1 196 ? 64.296 -21.289 21.554 1.00 97.62 196 THR B N 1
ATOM 4471 C CA . THR B 1 196 ? 65.322 -20.661 20.711 1.00 97.50 196 THR B CA 1
ATOM 4472 C C . THR B 1 196 ? 66.614 -21.467 20.662 1.00 96.95 196 THR B C 1
ATOM 4473 O O . THR B 1 196 ? 66.727 -22.423 19.895 1.00 96.62 196 THR B O 1
ATOM 4475 N N . GLN B 1 224 ? 54.911 -49.809 16.864 1.00 97.49 224 GLN B N 1
ATOM 4476 C CA . GLN B 1 224 ? 55.313 -49.078 15.667 1.00 97.86 224 GLN B CA 1
ATOM 4477 C C . GLN B 1 224 ? 54.737 -47.670 15.703 1.00 97.82 224 GLN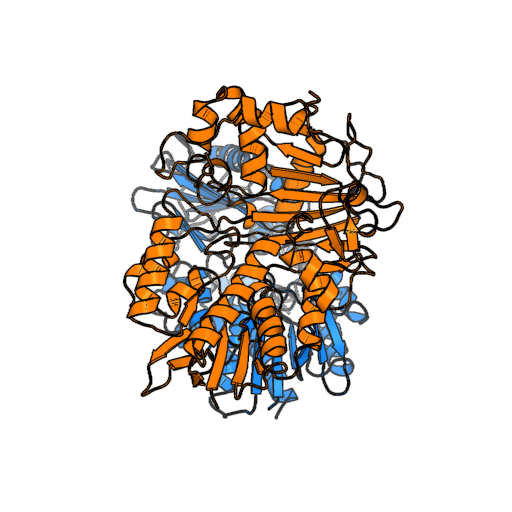 B C 1
ATOM 4478 O O . GLN B 1 224 ? 55.250 -46.765 15.041 1.00 97.77 224 GLN B O 1
ATOM 4480 N N . GLY B 1 225 ? 53.668 -47.496 16.480 1.00 97.51 225 GLY B N 1
ATOM 4481 C CA . GLY B 1 225 ? 53.024 -46.196 16.593 1.00 96.34 225 GLY B CA 1
ATOM 4482 C C . GLY B 1 225 ? 53.526 -45.331 17.737 1.00 94.90 225 GLY B C 1
ATOM 4483 O O . GLY B 1 225 ? 54.358 -45.759 18.535 1.00 95.52 225 GLY B O 1
ATOM 4484 N N . GLN B 1 226 ? 53.007 -44.112 17.823 1.00 93.11 226 GLN B N 1
ATOM 4485 C CA . GLN B 1 226 ? 53.405 -43.170 18.860 1.00 91.33 226 GLN B CA 1
ATOM 4486 C C . GLN B 1 226 ? 52.274 -42.822 19.845 1.00 89.95 226 GLN B C 1
ATOM 4487 O O . GLN B 1 226 ? 52.466 -42.018 20.753 1.00 89.87 226 GLN B O 1
ATOM 4493 N N . PHE B 1 227 ? 51.110 -43.451 19.676 1.00 88.18 227 PHE B N 1
ATOM 4494 C CA . PHE B 1 227 ? 49.948 -43.225 20.545 1.00 86.30 227 PHE B CA 1
ATOM 4495 C C . PHE B 1 227 ? 49.536 -44.489 21.284 1.00 85.57 227 PHE B C 1
ATOM 4496 O O . PHE B 1 227 ? 49.635 -45.581 20.743 1.00 85.58 227 PHE B O 1
ATOM 4504 N N . GLN B 1 228 ? 49.058 -44.339 22.513 1.00 85.09 228 GLN B N 1
ATOM 4505 C CA . GLN B 1 228 ? 48.618 -45.484 23.305 1.00 84.91 228 GLN B CA 1
ATOM 4506 C C . GLN B 1 228 ? 47.162 -45.346 23.750 1.00 85.38 228 GLN B C 1
ATOM 4507 O O . GLN B 1 228 ? 46.607 -44.236 23.794 1.00 85.24 228 GLN B O 1
ATOM 4513 N N . THR B 1 229 ? 46.552 -46.485 24.072 1.00 85.24 229 THR B N 1
ATOM 4514 C CA . THR B 1 229 ? 45.167 -46.539 24.541 1.00 85.35 229 THR B CA 1
ATOM 4515 C C . THR B 1 229 ? 45.042 -47.780 25.397 1.00 86.06 229 THR B C 1
ATOM 4516 O O . THR B 1 229 ? 46.019 -48.482 25.651 1.00 86.02 229 THR B O 1
ATOM 4520 N N . LEU B 1 230 ? 43.823 -48.041 25.840 1.00 87.05 230 LEU B N 1
ATOM 4521 C CA . LEU B 1 230 ? 43.528 -49.217 26.629 1.00 87.88 230 LEU B CA 1
ATOM 4522 C C . LEU B 1 230 ? 42.600 -50.084 25.770 1.00 88.95 230 LEU B C 1
ATOM 4523 O O . LEU B 1 230 ? 41.506 -49.651 25.384 1.00 88.88 230 LEU B O 1
ATOM 4528 N N . SER B 1 231 ? 43.062 -51.296 25.456 1.00 89.51 231 SER B N 1
ATOM 4529 C CA . SER B 1 231 ? 42.303 -52.245 24.643 1.00 89.30 231 SER B CA 1
ATOM 4530 C C . SER B 1 231 ? 40.837 -52.367 25.072 1.00 89.56 231 SER B C 1
ATOM 4531 O O . SER B 1 231 ? 39.987 -52.798 24.293 1.00 89.43 231 SER B O 1
ATOM 4534 N N . THR B 1 232 ? 40.547 -51.977 26.309 1.00 89.72 232 THR B N 1
ATOM 4535 C CA . THR B 1 232 ? 39.195 -52.051 26.840 1.00 90.10 232 THR B CA 1
ATOM 4536 C C . THR B 1 232 ? 38.400 -50.788 26.540 1.00 90.68 232 THR B C 1
ATOM 4537 O O . THR B 1 232 ? 37.166 -50.782 26.619 1.00 91.02 232 THR B O 1
ATOM 4541 N N . GLY B 1 233 ? 39.125 -49.723 26.201 1.00 90.69 233 GLY B N 1
ATOM 4542 C CA . GLY B 1 233 ? 38.510 -48.436 25.916 1.00 89.38 233 GLY B CA 1
ATOM 4543 C C . GLY B 1 233 ? 39.082 -47.434 26.906 1.00 88.39 233 GLY B C 1
ATOM 4544 O O . GLY B 1 233 ? 39.260 -47.764 28.084 1.00 88.77 233 GLY B O 1
ATOM 4545 N N . LEU B 1 234 ? 39.384 -46.221 26.447 1.00 86.21 234 LEU B N 1
ATOM 4546 C CA . LEU B 1 234 ? 39.946 -45.215 27.333 1.00 83.72 234 LEU B CA 1
ATOM 4547 C C . LEU B 1 234 ? 39.114 -45.010 28.584 1.00 82.73 234 LEU B C 1
ATOM 4548 O O . LEU B 1 234 ? 39.665 -44.774 29.663 1.00 82.93 234 LEU B O 1
ATOM 4553 N N . GLN B 1 235 ? 37.794 -45.109 28.448 1.00 80.85 235 GLN B N 1
ATOM 4554 C CA . GLN B 1 235 ? 36.908 -44.904 29.590 1.00 79.46 235 GLN B CA 1
ATOM 4555 C C . GLN B 1 235 ? 37.224 -45.781 30.785 1.00 79.69 235 GLN B C 1
ATOM 4556 O O . GLN B 1 235 ? 36.844 -45.449 31.906 1.00 80.54 235 GLN B O 1
ATOM 4562 N N . THR B 1 236 ? 37.919 -46.891 30.566 1.00 79.67 236 THR B N 1
ATOM 4563 C CA . THR B 1 236 ? 38.249 -47.769 31.680 1.00 80.50 236 THR B CA 1
ATOM 4564 C C . THR B 1 236 ? 39.238 -47.049 32.595 1.00 80.30 236 THR B C 1
ATOM 4565 O O . THR B 1 236 ? 39.149 -47.150 33.821 1.00 79.78 236 THR B O 1
ATOM 4569 N N . LEU B 1 237 ? 40.163 -46.304 31.998 1.00 80.53 237 LEU B N 1
ATOM 4570 C CA . LEU B 1 237 ? 41.141 -45.551 32.782 1.00 80.75 237 LEU B CA 1
ATOM 4571 C C . LEU B 1 237 ? 40.423 -44.670 33.805 1.00 81.05 237 LEU B C 1
ATOM 4572 O O . LEU B 1 237 ? 40.901 -44.473 34.920 1.00 80.31 237 LEU B O 1
ATOM 4577 N N . VAL B 1 238 ? 39.270 -44.142 33.407 1.00 82.02 238 VAL B N 1
ATOM 4578 C CA . VAL B 1 238 ? 38.479 -43.283 34.267 1.00 83.48 238 VAL B CA 1
ATOM 4579 C C . VAL B 1 238 ? 37.823 -44.077 35.394 1.00 85.02 238 VAL B C 1
ATOM 4580 O O . VAL B 1 238 ? 37.916 -43.701 36.567 1.00 84.91 238 VAL B O 1
ATOM 4584 N N . GLU B 1 239 ? 37.159 -45.173 35.031 1.00 86.61 239 GLU B N 1
ATOM 4585 C CA . GLU B 1 239 ? 36.472 -46.024 36.002 1.00 88.00 239 GLU B CA 1
ATOM 4586 C C . GLU B 1 239 ? 37.436 -46.635 37.025 1.00 88.22 239 GLU B C 1
ATOM 4587 O O . GLU B 1 239 ? 37.106 -46.774 38.212 1.00 87.13 239 GLU B O 1
ATOM 4593 N N . GLU B 1 240 ? 38.627 -46.995 36.554 1.00 88.42 240 GLU B N 1
ATOM 4594 C CA . GLU B 1 240 ? 39.643 -47.586 37.412 1.00 88.99 240 GLU B CA 1
ATOM 4595 C C . GLU B 1 240 ? 40.029 -46.648 38.533 1.00 89.54 240 GLU B C 1
ATOM 4596 O O . GLU B 1 240 ? 40.333 -47.086 39.640 1.00 90.63 240 GLU B O 1
ATOM 4602 N N . ILE B 1 241 ? 40.033 -45.352 38.241 1.00 89.72 241 ILE B N 1
ATOM 4603 C CA . ILE B 1 241 ? 40.382 -44.360 39.244 1.00 88.70 241 ILE B CA 1
ATOM 4604 C C . ILE B 1 241 ? 39.257 -44.240 40.256 1.00 87.71 241 ILE B C 1
ATOM 4605 O O . ILE B 1 241 ? 39.500 -44.302 41.454 1.00 87.81 241 ILE B O 1
ATOM 4610 N N . GLU B 1 242 ? 38.026 -44.088 39.781 1.00 87.36 242 GLU B N 1
ATOM 4611 C CA . GLU B 1 242 ? 36.885 -43.954 40.689 1.00 88.35 242 GLU B CA 1
ATOM 4612 C C . GLU B 1 242 ? 36.857 -45.061 41.729 1.00 89.35 242 GLU B C 1
ATOM 4613 O O . GLU B 1 242 ? 36.524 -44.826 42.895 1.00 89.32 242 GLU B O 1
ATOM 4619 N N . LYS B 1 243 ? 37.214 -46.266 41.304 1.00 90.10 243 LYS B N 1
ATOM 4620 C CA . LYS B 1 243 ? 37.213 -47.406 42.202 1.00 90.81 243 LYS B CA 1
ATOM 4621 C C . LYS B 1 243 ? 38.374 -47.380 43.193 1.00 90.32 243 LYS B C 1
ATOM 4622 O O . LYS B 1 243 ? 38.210 -47.760 44.348 1.00 90.40 243 LYS B O 1
ATOM 4628 N N . GLN B 1 244 ? 39.536 -46.903 42.762 1.00 90.03 244 GLN B N 1
ATOM 4629 C CA . GLN B 1 244 ? 40.689 -46.852 43.651 1.00 89.77 244 GLN B CA 1
ATOM 4630 C C . GLN B 1 244 ? 40.743 -45.607 44.562 1.00 89.79 244 GLN B C 1
ATOM 4631 O O . GLN B 1 244 ? 41.752 -45.356 45.229 1.00 88.54 244 GLN B O 1
ATOM 4637 N N . LEU B 1 245 ? 39.660 -44.833 44.591 1.00 89.87 245 LEU B N 1
ATOM 4638 C CA . LEU B 1 245 ? 39.600 -43.650 45.458 1.00 90.58 245 LEU B CA 1
ATOM 4639 C C . LEU B 1 245 ? 38.895 -44.038 46.757 1.00 91.28 245 LEU B C 1
ATOM 4640 O O . LEU B 1 245 ? 37.704 -44.371 46.762 1.00 92.14 245 LEU B O 1
ATOM 4645 N N . LYS B 1 246 ? 39.632 -43.976 47.860 1.00 91.75 246 LYS B N 1
ATOM 4646 C CA . LYS B 1 246 ? 39.093 -44.356 49.160 1.00 91.62 246 LYS B CA 1
ATOM 4647 C C . LYS B 1 246 ? 38.744 -43.208 50.099 1.00 91.01 246 LYS B C 1
ATOM 4648 O O . LYS B 1 246 ? 37.637 -43.160 50.637 1.00 90.89 246 LYS B O 1
ATOM 4654 N N . LEU B 1 247 ? 39.686 -42.289 50.298 1.00 90.24 247 LEU B N 1
ATOM 4655 C CA . LEU B 1 247 ? 39.471 -41.159 51.202 1.00 89.95 247 LEU B CA 1
ATOM 4656 C C . LEU B 1 247 ? 38.708 -39.996 50.560 1.00 89.04 247 LEU B C 1
ATOM 4657 O O . LEU B 1 247 ? 38.459 -38.975 51.204 1.00 89.25 247 LEU B O 1
ATOM 4662 N N . THR B 1 248 ? 38.323 -40.144 49.302 1.00 87.30 248 THR B N 1
ATOM 4663 C CA . THR B 1 248 ? 37.631 -39.064 48.621 1.00 85.80 248 THR B CA 1
ATOM 4664 C C . THR B 1 248 ? 36.122 -39.230 48.568 1.00 84.77 248 THR B C 1
ATOM 4665 O O . THR B 1 248 ? 35.631 -40.220 48.034 1.00 85.35 248 THR B O 1
ATOM 4669 N N . LYS B 1 249 ? 35.385 -38.267 49.113 1.00 83.98 249 LYS B N 1
ATOM 4670 C CA . LYS B 1 249 ? 33.930 -38.335 49.057 1.00 82.87 249 LYS B CA 1
ATOM 4671 C C . LYS B 1 249 ? 33.523 -37.842 47.680 1.00 82.09 249 LYS B C 1
ATOM 4672 O O . LYS B 1 249 ? 33.463 -36.637 47.444 1.00 82.39 249 LYS B O 1
ATOM 4678 N N . VAL B 1 250 ? 33.250 -38.772 46.770 1.00 80.69 250 VAL B N 1
ATOM 4679 C CA . VAL B 1 250 ? 32.868 -38.419 45.410 1.00 79.78 250 VAL B CA 1
ATOM 4680 C C . VAL B 1 250 ? 31.374 -38.158 45.213 1.00 79.49 250 VAL B C 1
ATOM 4681 O O . VAL B 1 250 ? 30.580 -39.087 45.140 1.00 80.14 250 VAL B O 1
ATOM 4685 N N . TYR B 1 251 ? 30.993 -36.893 45.108 1.00 79.08 251 TYR B N 1
ATOM 4686 C CA . TYR B 1 251 ? 29.592 -36.545 44.908 1.00 78.53 251 TYR B CA 1
ATOM 4687 C C . TYR B 1 251 ? 29.299 -36.239 43.446 1.00 76.50 251 TYR B C 1
ATOM 4688 O O . TYR B 1 251 ? 29.897 -35.338 42.857 1.00 76.69 251 TYR B O 1
ATOM 4697 N N . LYS B 1 252 ? 28.372 -36.985 42.862 1.00 74.16 252 LYS B N 1
ATOM 4698 C CA . LYS B 1 252 ? 28.004 -36.765 41.477 1.00 71.74 252 LYS B CA 1
ATOM 4699 C C . LYS B 1 252 ? 26.665 -36.048 41.398 1.00 70.16 252 LYS B C 1
ATOM 4700 O O . LYS B 1 252 ? 26.090 -35.669 42.416 1.00 68.05 252 LYS B O 1
ATOM 4706 N N . GLY B 1 253 ? 26.196 -35.840 40.172 1.00 69.22 253 GLY B N 1
ATOM 4707 C CA . GLY B 1 253 ? 24.925 -35.177 39.952 1.00 68.09 253 GLY B CA 1
ATOM 4708 C C . GLY B 1 253 ? 24.741 -33.853 40.652 1.00 67.97 253 GLY B C 1
ATOM 4709 O O . GLY B 1 253 ? 23.621 -33.343 40.735 1.00 67.59 253 GLY B O 1
ATOM 4710 N N . THR B 1 254 ? 25.838 -33.289 41.151 1.00 67.92 254 THR B N 1
ATOM 4711 C CA . THR B 1 254 ? 25.797 -32.007 41.855 1.00 66.76 254 THR B CA 1
ATOM 4712 C C . THR B 1 254 ? 26.816 -31.033 41.283 1.00 64.93 254 THR B C 1
ATOM 4713 O O . THR B 1 254 ? 27.976 -31.376 41.077 1.00 64.23 254 THR B O 1
ATOM 4717 N N . LYS B 1 255 ? 26.380 -29.808 41.029 1.00 63.18 255 LYS B N 1
ATOM 4718 C CA . LYS B 1 255 ? 27.291 -28.819 40.500 1.00 61.65 255 LYS B CA 1
ATOM 4719 C C . LYS B 1 255 ? 27.532 -27.641 41.458 1.00 60.60 255 LYS B C 1
ATOM 4720 O O . LYS B 1 255 ? 26.616 -27.159 42.116 1.00 60.69 255 LYS B O 1
ATOM 4726 N N . VAL B 1 256 ? 28.783 -27.206 41.556 1.00 59.59 256 VAL B N 1
ATOM 4727 C CA . VAL B 1 256 ? 29.106 -26.071 42.394 1.00 59.61 256 VAL B CA 1
ATOM 4728 C C . VAL B 1 256 ? 28.624 -24.881 41.591 1.00 59.99 256 VAL B C 1
ATOM 4729 O O . VAL B 1 256 ? 28.868 -24.810 40.392 1.00 58.52 256 VAL B O 1
ATOM 4733 N N . THR B 1 257 ? 27.935 -23.947 42.233 1.00 60.65 257 THR B N 1
ATOM 4734 C CA . THR B 1 257 ? 27.452 -22.779 41.499 1.00 61.27 257 THR B CA 1
ATOM 4735 C C . THR B 1 257 ? 28.098 -21.480 41.954 1.00 61.45 257 THR B C 1
ATOM 4736 O O . THR B 1 257 ? 28.052 -20.477 41.230 1.00 61.15 257 THR B O 1
ATOM 4740 N N . LYS B 1 258 ? 28.688 -21.490 43.155 1.00 61.33 258 LYS B N 1
ATOM 4741 C CA . LYS B 1 258 ? 29.371 -20.294 43.657 1.00 61.08 258 LYS B CA 1
ATOM 4742 C C . LYS B 1 258 ? 30.514 -20.586 44.621 1.00 61.37 258 LYS B C 1
ATOM 4743 O O . LYS B 1 258 ? 30.415 -21.463 45.484 1.00 60.96 258 LYS B O 1
ATOM 4749 N N . LEU B 1 259 ? 31.607 -19.844 44.451 1.00 62.05 259 LEU B N 1
ATOM 4750 C CA . LEU B 1 259 ? 32.784 -19.979 45.298 1.00 63.06 259 LEU B CA 1
ATOM 4751 C C . LEU B 1 259 ? 32.878 -18.676 46.068 1.00 64.19 259 LEU B C 1
ATOM 4752 O O . LEU B 1 259 ? 32.923 -17.600 45.474 1.00 64.11 259 LEU B O 1
ATOM 4757 N N . SER B 1 260 ? 32.893 -18.774 47.391 1.00 66.54 260 SER B N 1
ATOM 4758 C CA . SER B 1 260 ? 32.950 -17.589 48.228 1.00 69.08 260 SER B CA 1
ATOM 4759 C C . SER B 1 260 ? 33.799 -17.791 49.479 1.00 71.17 260 SER B C 1
ATOM 4760 O O . SER B 1 260 ? 34.396 -18.852 49.668 1.00 72.98 260 SER B O 1
ATOM 4763 N N . HIS B 1 261 ? 33.868 -16.778 50.337 1.00 73.14 261 HIS B N 1
ATOM 4764 C CA . HIS B 1 261 ? 34.651 -16.919 51.549 1.00 75.39 261 HIS B CA 1
ATOM 4765 C C . HIS B 1 261 ? 33.796 -16.745 52.794 1.00 76.79 261 HIS B C 1
ATOM 4766 O O . HIS B 1 261 ? 33.066 -15.766 52.906 1.00 77.04 261 HIS B O 1
ATOM 4773 N N . SER B 1 262 ? 33.875 -17.714 53.713 1.00 78.49 262 SER B N 1
ATOM 4774 C CA . SER B 1 262 ? 33.123 -17.692 54.975 1.00 80.37 262 SER B CA 1
ATOM 4775 C C . SER B 1 262 ? 33.851 -16.820 55.994 1.00 81.73 262 SER B C 1
ATOM 4776 O O . SER B 1 262 ? 33.862 -15.591 55.899 1.00 82.06 262 SER B O 1
ATOM 4779 N N . GLY B 1 263 ? 34.447 -17.468 56.984 1.00 82.93 263 GLY B N 1
ATOM 4780 C CA . GLY B 1 263 ? 35.190 -16.740 57.989 1.00 83.43 263 GLY B CA 1
ATOM 4781 C C . GLY B 1 263 ? 36.642 -17.023 57.676 1.00 83.74 263 GLY B C 1
ATOM 4782 O O . GLY B 1 263 ? 37.354 -16.183 57.139 1.00 83.88 263 GLY B O 1
ATOM 4783 N N . SER B 1 264 ? 37.076 -18.234 57.994 1.00 83.82 264 SER B N 1
ATOM 4784 C CA . SER B 1 264 ? 38.446 -18.644 57.735 1.00 83.76 264 SER B CA 1
ATOM 4785 C C . SER B 1 264 ? 38.444 -19.728 56.650 1.00 83.24 264 SER B C 1
ATOM 4786 O O . SER B 1 264 ? 39.497 -20.219 56.230 1.00 83.49 264 SER B O 1
ATOM 4789 N N . CYS B 1 265 ? 37.248 -20.090 56.198 1.00 81.77 265 CYS B N 1
ATOM 4790 C CA . CYS B 1 265 ? 37.088 -21.115 55.174 1.00 79.56 265 CYS B CA 1
ATOM 4791 C C . CYS B 1 265 ? 36.470 -20.548 53.894 1.00 77.01 265 CYS B C 1
ATOM 4792 O O . CYS B 1 265 ? 35.966 -19.413 53.869 1.00 76.78 265 CYS B O 1
ATOM 4795 N N . TYR B 1 266 ? 36.525 -21.348 52.832 1.00 72.45 266 TYR B N 1
ATOM 4796 C CA . TYR B 1 266 ? 35.895 -20.978 51.582 1.00 68.04 266 TYR B CA 1
ATOM 4797 C C . TYR B 1 266 ? 34.526 -21.643 51.638 1.00 67.75 266 TYR B C 1
ATOM 4798 O O . TYR B 1 266 ? 34.361 -22.702 52.247 1.00 66.94 266 TYR B O 1
ATOM 4807 N N . SER B 1 267 ? 33.544 -21.007 51.023 1.00 68.07 267 SER B N 1
ATOM 4808 C CA . SER B 1 267 ? 32.191 -21.545 51.000 1.00 69.04 267 SER B CA 1
ATOM 4809 C C . SER B 1 267 ? 31.777 -21.916 49.580 1.00 68.99 267 SER B C 1
ATOM 4810 O O . SER B 1 267 ? 31.809 -21.073 48.680 1.00 69.05 267 SER B O 1
ATOM 4813 N N . LEU B 1 268 ? 31.389 -23.171 49.376 1.00 68.75 268 LEU B N 1
ATOM 4814 C CA . LEU B 1 268 ? 30.965 -23.607 48.045 1.00 69.21 268 LEU B CA 1
ATOM 4815 C C . LEU B 1 268 ? 29.472 -23.865 47.955 1.00 69.27 268 LEU B C 1
ATOM 4816 O O . LEU B 1 268 ? 28.977 -24.860 48.467 1.00 68.95 268 LEU B O 1
ATOM 4821 N N . GLU B 1 269 ? 28.757 -22.961 47.303 1.00 70.54 269 GLU B N 1
ATOM 4822 C CA . GLU B 1 269 ? 27.319 -23.115 47.138 1.00 73.19 269 GLU B CA 1
ATOM 4823 C C . GLU B 1 269 ? 27.032 -24.167 46.081 1.00 74.35 269 GLU B C 1
ATOM 4824 O O . GLU B 1 269 ? 27.493 -24.068 44.933 1.00 74.80 269 GLU B O 1
ATOM 4830 N N . LEU B 1 270 ? 26.264 -25.179 46.461 1.00 75.15 270 LEU B N 1
ATOM 4831 C CA . LEU B 1 270 ? 25.921 -26.227 45.519 1.00 76.35 270 LEU B CA 1
ATOM 4832 C C . LEU B 1 270 ? 24.606 -25.985 44.790 1.00 77.88 270 LEU B C 1
ATOM 4833 O O . LEU B 1 270 ? 23.884 -25.007 45.020 1.00 77.71 270 LEU B O 1
ATOM 4838 N N . ASP B 1 271 ? 24.323 -26.913 43.890 1.00 79.88 271 ASP B N 1
ATOM 4839 C CA . ASP B 1 271 ? 23.133 -26.905 43.060 1.00 80.90 271 ASP B CA 1
ATOM 4840 C C . ASP B 1 271 ? 21.919 -26.964 43.963 1.00 80.80 271 ASP B C 1
ATOM 4841 O O . ASP B 1 271 ? 21.106 -26.040 44.004 1.00 81.23 271 ASP B O 1
ATOM 4846 N N . ASN B 1 272 ? 21.826 -28.074 44.691 1.00 80.40 272 ASN B N 1
ATOM 4847 C CA . ASN B 1 272 ? 20.732 -28.355 45.610 1.00 80.83 272 ASN B CA 1
ATOM 4848 C C . ASN B 1 272 ? 20.533 -27.361 46.762 1.00 81.45 272 ASN B C 1
ATOM 4849 O O . ASN B 1 272 ? 19.427 -27.255 47.296 1.00 81.73 272 ASN B O 1
ATOM 4854 N N . GLY B 1 273 ? 21.586 -26.638 47.148 1.00 81.97 273 GLY B N 1
ATOM 4855 C CA . GLY B 1 273 ? 21.458 -25.678 48.238 1.00 80.87 273 GLY B CA 1
ATOM 4856 C C . GLY B 1 273 ? 22.443 -25.919 49.367 1.00 80.07 273 GLY B C 1
ATOM 4857 O O . GLY B 1 273 ? 22.690 -25.033 50.195 1.00 80.47 273 GLY B O 1
ATOM 4858 N N . VAL B 1 274 ? 22.993 -27.131 49.411 1.00 78.38 274 VAL B N 1
ATOM 4859 C CA . VAL B 1 274 ? 23.985 -27.494 50.415 1.00 76.79 274 VAL B CA 1
ATOM 4860 C C . VAL B 1 274 ? 25.208 -26.598 50.237 1.00 76.58 274 VAL B C 1
ATOM 4861 O O . VAL B 1 274 ? 25.502 -26.154 49.124 1.00 77.83 274 VAL B O 1
ATOM 4865 N N . THR B 1 275 ? 25.918 -26.319 51.321 1.00 75.33 275 THR B N 1
ATOM 4866 C CA . THR B 1 275 ? 27.109 -25.494 51.216 1.00 74.38 275 THR B CA 1
ATOM 4867 C C . THR B 1 275 ? 28.267 -26.253 51.838 1.00 73.79 275 THR B C 1
ATOM 4868 O O . THR B 1 275 ? 28.176 -26.687 52.980 1.00 73.81 275 THR B O 1
ATOM 4872 N N . LEU B 1 276 ? 29.341 -26.441 51.075 1.00 73.20 276 LEU B N 1
ATOM 4873 C CA . LEU B 1 276 ? 30.516 -27.142 51.585 1.00 72.62 276 LEU B CA 1
ATOM 4874 C C . LEU B 1 276 ? 31.549 -26.130 52.059 1.00 72.64 276 LEU B C 1
ATOM 4875 O O . LEU B 1 276 ? 31.538 -24.963 51.641 1.00 73.80 276 LEU B O 1
ATOM 4880 N N . ASP B 1 277 ? 32.439 -26.568 52.937 1.00 71.72 277 ASP B N 1
ATOM 4881 C CA . ASP B 1 277 ? 33.491 -25.693 53.434 1.00 71.71 277 ASP B CA 1
ATOM 4882 C C . ASP B 1 277 ? 34.830 -26.282 53.024 1.00 71.02 277 ASP B C 1
ATOM 4883 O O . ASP B 1 277 ? 34.983 -27.503 52.945 1.00 71.46 277 ASP B O 1
ATOM 4888 N N . ALA B 1 278 ? 35.802 -25.423 52.757 1.00 69.72 278 ALA B N 1
ATOM 4889 C CA . ALA B 1 278 ? 37.101 -25.926 52.364 1.00 69.31 278 ALA B CA 1
ATOM 4890 C C . ALA B 1 278 ? 38.198 -24.914 52.635 1.00 68.75 278 ALA B C 1
ATOM 4891 O O . ALA B 1 278 ? 37.955 -23.700 52.657 1.00 69.09 278 ALA B O 1
ATOM 4893 N N . ASP B 1 279 ? 39.405 -25.426 52.827 1.00 66.50 279 ASP B N 1
ATOM 4894 C CA . ASP B 1 279 ? 40.529 -24.571 53.101 1.00 65.89 279 ASP B CA 1
ATOM 4895 C C . ASP B 1 279 ? 41.259 -24.307 51.809 1.00 64.69 279 ASP B C 1
ATOM 4896 O O . ASP B 1 279 ? 41.911 -23.275 51.664 1.00 65.62 279 ASP B O 1
ATOM 4901 N N . SER B 1 280 ? 41.148 -25.253 50.878 1.00 63.58 280 SER B N 1
ATOM 4902 C CA . SER B 1 280 ? 41.789 -25.165 49.562 1.00 60.83 280 SER B CA 1
ATOM 4903 C C . SER B 1 280 ? 40.844 -25.739 48.505 1.00 61.00 280 SER B C 1
ATOM 4904 O O . SER B 1 280 ? 40.165 -26.748 48.748 1.00 61.63 280 SER B O 1
ATOM 4907 N N . VAL B 1 281 ? 40.781 -25.105 47.337 1.00 59.58 281 VAL B N 1
ATOM 4908 C CA . VAL B 1 281 ? 39.896 -25.597 46.284 1.00 58.21 281 VAL B CA 1
ATOM 4909 C C . VAL B 1 281 ? 40.583 -25.705 44.935 1.00 58.17 281 VAL B C 1
ATOM 4910 O O . VAL B 1 281 ? 41.209 -24.745 44.474 1.00 58.53 281 VAL B O 1
ATOM 4914 N N . ILE B 1 282 ? 40.469 -26.878 44.309 1.00 57.62 282 ILE B N 1
ATOM 4915 C CA . ILE B 1 282 ? 41.036 -27.104 42.976 1.00 55.80 282 ILE B CA 1
ATOM 4916 C C . ILE B 1 282 ? 39.863 -27.170 41.989 1.00 55.92 282 ILE B C 1
ATOM 4917 O O . ILE B 1 282 ? 39.095 -28.135 41.988 1.00 56.04 282 ILE B O 1
ATOM 4922 N N . VAL B 1 283 ? 39.717 -26.129 41.172 1.00 54.96 283 VAL B N 1
ATOM 4923 C CA . VAL B 1 283 ? 38.635 -26.060 40.198 1.00 54.72 283 VAL B CA 1
ATOM 4924 C C . VAL B 1 283 ? 39.104 -26.565 38.846 1.00 53.68 283 VAL B C 1
ATOM 4925 O O . VAL B 1 283 ? 40.008 -25.975 38.242 1.00 53.19 283 VAL B O 1
ATOM 4929 N N . THR B 1 284 ? 38.482 -27.640 38.361 1.00 52.85 284 THR B N 1
ATOM 4930 C CA . THR B 1 284 ? 38.875 -28.204 37.074 1.00 52.67 284 THR B CA 1
ATOM 4931 C C . THR B 1 284 ? 37.790 -28.140 35.997 1.00 52.28 284 THR B C 1
ATOM 4932 O O . THR B 1 284 ? 37.967 -28.665 34.898 1.00 53.44 284 THR B O 1
ATOM 4936 N N . ALA B 1 285 ? 36.671 -27.500 36.300 1.00 51.92 285 ALA B N 1
ATOM 4937 C CA . ALA B 1 285 ? 35.583 -27.387 35.327 1.00 51.30 285 ALA B CA 1
ATOM 4938 C C . ALA B 1 285 ? 35.998 -26.467 34.171 1.00 50.78 285 ALA B C 1
ATOM 4939 O O . ALA B 1 285 ? 36.853 -25.609 34.331 1.00 50.88 285 ALA B O 1
ATOM 4941 N N . PRO B 1 286 ? 35.385 -26.640 32.988 1.00 50.91 286 PRO B N 1
ATOM 4942 C CA . PRO B 1 286 ? 35.669 -25.849 31.783 1.00 50.41 286 PRO B CA 1
ATOM 4943 C C . PRO B 1 286 ? 35.527 -24.361 32.011 1.00 50.42 286 PRO B C 1
ATOM 4944 O O . PRO B 1 286 ? 34.785 -23.939 32.900 1.00 50.04 286 PRO B O 1
ATOM 4948 N N . HIS B 1 287 ? 36.202 -23.571 31.174 1.00 50.99 287 HIS B N 1
ATOM 4949 C CA . HIS B 1 287 ? 36.178 -22.114 31.312 1.00 52.50 287 HIS B CA 1
ATOM 4950 C C . HIS B 1 287 ? 34.837 -21.407 31.576 1.00 52.22 287 HIS B C 1
ATOM 4951 O O . HIS B 1 287 ? 34.772 -20.444 32.348 1.00 52.36 287 HIS B O 1
ATOM 4958 N N . LYS B 1 288 ? 33.766 -21.896 30.971 1.00 52.81 288 LYS B N 1
ATOM 4959 C CA . LYS B 1 288 ? 32.453 -21.286 31.143 1.00 53.38 288 LYS B CA 1
ATOM 4960 C C . LYS B 1 288 ? 31.919 -21.490 32.565 1.00 52.92 288 LYS B C 1
ATOM 4961 O O . LYS B 1 288 ? 31.486 -20.529 33.222 1.00 52.39 288 LYS B O 1
ATOM 4967 N N . ALA B 1 289 ? 31.963 -22.736 33.029 1.00 51.49 289 ALA B N 1
ATOM 4968 C CA . ALA B 1 289 ? 31.488 -23.065 34.363 1.00 51.34 289 ALA B CA 1
ATOM 4969 C C . ALA B 1 289 ? 32.319 -22.366 35.420 1.00 52.21 289 ALA B C 1
ATOM 4970 O O . ALA B 1 289 ? 31.780 -21.741 36.327 1.00 53.54 289 ALA B O 1
ATOM 4972 N N . ALA B 1 290 ? 33.637 -22.480 35.301 1.00 52.67 290 ALA B N 1
ATOM 4973 C CA . ALA B 1 290 ? 34.541 -21.870 36.258 1.00 52.61 290 ALA B CA 1
ATOM 4974 C C . ALA B 1 290 ? 34.301 -20.376 36.370 1.00 52.02 290 ALA B C 1
ATOM 4975 O O . ALA B 1 290 ? 34.095 -19.849 37.457 1.00 51.59 290 ALA B O 1
ATOM 4977 N N . ALA B 1 291 ? 34.323 -19.691 35.240 1.00 52.10 291 ALA B N 1
ATOM 4978 C CA . ALA B 1 291 ? 34.123 -18.246 35.252 1.00 54.48 291 ALA B CA 1
ATOM 4979 C C . ALA B 1 291 ? 32.805 -17.863 35.953 1.00 55.30 291 ALA B C 1
ATOM 4980 O O . ALA B 1 291 ? 32.608 -16.719 36.372 1.00 55.75 291 ALA B O 1
ATOM 4982 N N . GLY B 1 292 ? 31.909 -18.830 36.084 1.00 55.43 292 GLY B N 1
ATOM 4983 C CA . GLY B 1 292 ? 30.648 -18.552 36.718 1.00 55.35 292 GLY B CA 1
ATOM 4984 C C . GLY B 1 292 ? 30.722 -18.593 38.226 1.00 56.67 292 GLY B C 1
ATOM 4985 O O . GLY B 1 292 ? 29.988 -17.868 38.906 1.00 58.25 292 GLY B O 1
ATOM 4986 N N . MET B 1 293 ? 31.601 -19.425 38.766 1.00 56.31 293 MET B N 1
ATOM 4987 C CA . MET B 1 293 ? 31.706 -19.526 40.211 1.00 57.44 293 MET B CA 1
ATOM 4988 C C . MET B 1 293 ? 32.487 -18.381 40.846 1.00 57.21 293 MET B C 1
ATOM 4989 O O . MET B 1 293 ? 32.540 -18.270 42.063 1.00 57.59 293 MET B O 1
ATOM 4994 N N . LEU B 1 294 ? 33.081 -17.524 40.028 1.00 57.15 294 LEU B N 1
ATOM 4995 C CA . LEU B 1 294 ? 33.873 -16.415 40.550 1.00 58.31 294 LEU B CA 1
ATOM 4996 C C . LEU B 1 294 ? 33.723 -15.208 39.641 1.00 58.48 294 LEU B C 1
ATOM 4997 O O . LEU B 1 294 ? 34.699 -14.528 39.342 1.00 59.24 294 LEU B O 1
ATOM 5002 N N . SER B 1 295 ? 32.499 -14.946 39.208 1.00 58.89 295 SER B N 1
ATOM 5003 C CA . SER B 1 295 ? 32.214 -13.847 38.291 1.00 59.32 295 SER B CA 1
ATOM 5004 C C . SER B 1 295 ? 32.694 -12.448 38.681 1.00 59.35 295 SER B C 1
ATOM 5005 O O . SER B 1 295 ? 32.886 -11.586 37.816 1.00 59.71 295 SER B O 1
ATOM 5008 N N . GLU B 1 296 ? 32.888 -12.220 39.971 1.00 59.23 296 GLU B N 1
ATOM 5009 C CA . GLU B 1 296 ? 33.309 -10.916 40.454 1.00 59.64 296 GLU B CA 1
ATOM 5010 C C . GLU B 1 296 ? 34.770 -10.576 40.197 1.00 58.47 296 GLU B C 1
ATOM 5011 O O . GLU B 1 296 ? 35.095 -9.412 39.951 1.00 58.82 296 GLU B O 1
ATOM 5017 N N . LEU B 1 297 ? 35.651 -11.575 40.272 1.00 56.18 297 LEU B N 1
ATOM 5018 C CA . LEU B 1 297 ? 37.078 -11.352 40.064 1.00 54.42 297 LEU B CA 1
ATOM 5019 C C . LEU B 1 297 ? 37.330 -10.756 38.683 1.00 54.45 297 LEU B C 1
ATOM 5020 O O . LEU B 1 297 ? 36.955 -11.335 37.672 1.00 55.40 297 LEU B O 1
ATOM 5025 N N . PRO B 1 298 ? 37.962 -9.582 38.619 1.00 52.83 298 PRO B N 1
ATOM 5026 C CA . PRO B 1 298 ? 38.228 -8.959 37.323 1.00 51.95 298 PRO B CA 1
ATOM 5027 C C . PRO B 1 298 ? 38.909 -9.853 36.286 1.00 52.04 298 PRO B C 1
ATOM 5028 O O . PRO B 1 298 ? 38.469 -9.923 35.141 1.00 52.01 298 PRO B O 1
ATOM 5032 N N . ALA B 1 299 ? 39.977 -10.542 36.672 1.00 52.26 299 ALA B N 1
ATOM 5033 C CA . ALA B 1 299 ? 40.690 -11.399 35.717 1.00 52.90 299 ALA B CA 1
ATOM 5034 C C . ALA B 1 299 ? 39.868 -12.574 35.215 1.00 53.25 299 ALA B C 1
ATOM 5035 O O . ALA B 1 299 ? 40.194 -13.167 34.192 1.00 53.95 299 ALA B O 1
ATOM 5037 N N . ILE B 1 300 ? 38.801 -12.925 35.921 1.00 53.80 300 ILE B N 1
ATOM 5038 C CA . ILE B 1 300 ? 38.001 -14.055 35.477 1.00 53.83 300 ILE B CA 1
ATOM 5039 C C . ILE B 1 300 ? 37.348 -13.771 34.132 1.00 52.71 300 ILE B C 1
ATOM 5040 O O . ILE B 1 300 ? 36.815 -14.666 33.494 1.00 51.63 300 ILE B O 1
ATOM 5045 N N . SER B 1 301 ? 37.377 -12.521 33.704 1.00 53.16 301 SER B N 1
ATOM 5046 C CA . SER B 1 301 ? 36.783 -12.187 32.417 1.00 55.18 301 SER B CA 1
ATOM 5047 C C . SER B 1 301 ? 37.525 -12.918 31.280 1.00 55.23 301 SER B C 1
ATOM 5048 O O . SER B 1 301 ? 36.920 -13.292 30.273 1.00 54.63 301 SER B O 1
ATOM 5051 N N . HIS B 1 302 ? 38.830 -13.127 31.452 1.00 55.24 302 HIS B N 1
ATOM 5052 C CA . HIS B 1 302 ? 39.622 -13.826 30.444 1.00 56.02 302 HIS B CA 1
ATOM 5053 C C . HIS B 1 302 ? 39.043 -15.222 30.243 1.00 55.42 302 HIS B C 1
ATOM 5054 O O . HIS B 1 302 ? 38.962 -15.737 29.128 1.00 56.77 302 HIS B O 1
ATOM 5061 N N . LEU B 1 303 ? 38.641 -15.829 31.346 1.00 54.23 303 LEU B N 1
ATOM 5062 C CA . LEU B 1 303 ? 38.092 -17.167 31.324 1.00 53.05 303 LEU B CA 1
ATOM 5063 C C . LEU B 1 303 ? 36.709 -17.243 30.661 1.00 53.46 303 LEU B C 1
ATOM 5064 O O . LEU B 1 303 ? 36.421 -18.172 29.918 1.00 52.64 303 LEU B O 1
ATOM 5069 N N . LYS B 1 304 ? 35.861 -16.253 30.911 1.00 55.25 304 LYS B N 1
ATOM 5070 C CA . LYS B 1 304 ? 34.521 -16.289 30.345 1.00 57.11 304 LYS B CA 1
ATOM 5071 C C . LYS B 1 304 ? 34.430 -15.798 28.909 1.00 57.16 304 LYS B C 1
ATOM 5072 O O . LYS B 1 304 ? 33.390 -15.940 28.275 1.00 57.26 304 LYS B O 1
ATOM 5078 N N . ASN B 1 305 ? 35.510 -15.217 28.403 1.00 57.45 305 ASN B N 1
ATOM 5079 C CA . ASN B 1 305 ? 35.529 -14.720 27.032 1.00 57.65 305 ASN B CA 1
ATOM 5080 C C . ASN B 1 305 ? 36.176 -15.731 26.105 1.00 58.59 305 ASN B C 1
ATOM 5081 O O . ASN B 1 305 ? 36.327 -15.483 24.903 1.00 58.98 305 ASN B O 1
ATOM 5086 N N . MET B 1 306 ? 36.569 -16.866 26.671 1.00 58.58 306 MET B N 1
ATOM 5087 C CA . MET B 1 306 ? 37.177 -17.909 25.881 1.00 59.31 306 MET B CA 1
ATOM 5088 C C . MET B 1 306 ? 36.138 -18.560 24.976 1.00 59.79 306 MET B C 1
ATOM 5089 O O . MET B 1 306 ? 34.933 -18.450 25.215 1.00 59.35 306 MET B O 1
ATOM 5094 N N . HIS B 1 307 ? 36.617 -19.219 23.921 1.00 60.62 307 HIS B N 1
ATOM 5095 C CA . HIS B 1 307 ? 35.735 -19.914 22.991 1.00 60.26 307 HIS B CA 1
ATOM 5096 C C . HIS B 1 307 ? 36.074 -21.402 22.953 1.00 59.41 307 HIS B C 1
ATOM 5097 O O . HIS B 1 307 ? 37.235 -21.790 23.066 1.00 59.46 307 HIS B O 1
ATOM 5104 N N . SER B 1 308 ? 35.050 -22.229 22.811 1.00 58.88 308 SER B N 1
ATOM 5105 C CA . SER B 1 308 ? 35.241 -23.662 22.671 1.00 58.56 308 SER B CA 1
ATOM 5106 C C . SER B 1 308 ? 34.409 -24.052 21.450 1.00 59.41 308 SER B C 1
ATOM 5107 O O . SER B 1 308 ? 33.176 -24.126 21.508 1.00 60.55 308 SER B O 1
ATOM 5110 N N . THR B 1 309 ? 35.086 -24.266 20.329 1.00 59.21 309 THR B N 1
ATOM 5111 C CA . THR B 1 309 ? 34.405 -24.619 19.086 1.00 59.38 309 THR B CA 1
ATOM 5112 C C . THR B 1 309 ? 33.621 -25.926 19.223 1.00 59.01 309 THR B C 1
ATOM 5113 O O . THR B 1 309 ? 33.976 -26.798 20.026 1.00 57.97 309 THR B O 1
ATOM 5117 N N . SER B 1 310 ? 32.544 -26.035 18.442 1.00 59.88 310 SER B N 1
ATOM 5118 C CA . SER B 1 310 ? 31.664 -27.207 18.472 1.00 60.81 310 SER B CA 1
ATOM 5119 C C . SER B 1 310 ? 32.114 -28.167 17.407 1.00 62.01 310 SER B C 1
ATOM 5120 O O . SER B 1 310 ? 32.494 -27.748 16.306 1.00 62.66 310 SER B O 1
ATOM 5123 N N . VAL B 1 311 ? 32.059 -29.452 17.715 1.00 62.54 311 VAL B N 1
ATOM 5124 C CA . VAL B 1 311 ? 32.476 -30.421 16.735 1.00 64.14 311 VAL B CA 1
ATOM 5125 C C . VAL B 1 311 ? 31.639 -31.698 16.865 1.00 64.83 311 VAL B C 1
ATOM 5126 O O . VAL B 1 311 ? 31.050 -31.963 17.917 1.00 63.84 311 VAL B O 1
ATOM 5130 N N . ALA B 1 312 ? 31.565 -32.471 15.785 1.00 66.98 312 ALA B N 1
ATOM 5131 C CA . ALA B 1 312 ? 30.804 -33.719 15.805 1.00 68.95 312 ALA B CA 1
ATOM 5132 C C . ALA B 1 312 ? 31.684 -34.897 15.411 1.00 69.93 312 ALA B C 1
ATOM 5133 O O . ALA B 1 312 ? 32.549 -34.790 14.544 1.00 70.70 312 ALA B O 1
ATOM 5135 N N . ASN B 1 313 ? 31.443 -36.020 16.066 1.00 71.48 313 ASN B N 1
ATOM 5136 C CA . ASN B 1 313 ? 32.173 -37.259 15.834 1.00 73.52 313 ASN B CA 1
ATOM 5137 C C . ASN B 1 313 ? 31.143 -38.317 15.381 1.00 75.12 313 ASN B C 1
ATOM 5138 O O . ASN B 1 313 ? 30.119 -38.534 16.045 1.00 74.04 313 ASN B O 1
ATOM 5143 N N . VAL B 1 314 ? 31.407 -38.962 14.244 1.00 76.62 314 VAL B N 1
ATOM 5144 C CA . VAL B 1 314 ? 30.506 -39.991 13.710 1.00 77.24 314 VAL B CA 1
ATOM 5145 C C . VAL B 1 314 ? 31.190 -41.317 13.405 1.00 77.33 314 VAL B C 1
ATOM 5146 O O . VAL B 1 314 ? 31.992 -41.394 12.485 1.00 77.30 314 VAL B O 1
ATOM 5150 N N . ALA B 1 315 ? 30.869 -42.353 14.170 1.00 78.21 315 ALA B N 1
ATOM 5151 C CA . ALA B 1 315 ? 31.442 -43.675 13.940 1.00 80.75 315 ALA B CA 1
ATOM 5152 C C . ALA B 1 315 ? 30.541 -44.439 12.955 1.00 83.06 315 ALA B C 1
ATOM 5153 O O . ALA B 1 315 ? 29.322 -44.234 12.934 1.00 83.47 315 ALA B O 1
ATOM 5155 N N . LEU B 1 316 ? 31.138 -45.308 12.135 1.00 84.55 316 LEU B N 1
ATOM 5156 C CA . LEU B 1 316 ? 30.375 -46.082 11.159 1.00 84.46 316 LEU B CA 1
ATOM 5157 C C . LEU B 1 316 ? 30.894 -47.506 11.062 1.00 86.07 316 LEU B C 1
ATOM 5158 O O . LEU B 1 316 ? 32.104 -47.734 11.028 1.00 86.00 316 LEU B O 1
ATOM 5163 N N . GLY B 1 317 ? 29.961 -48.457 11.037 1.00 88.59 317 GLY B N 1
ATOM 5164 C CA . GLY B 1 317 ? 30.307 -49.871 10.940 1.00 91.71 317 GLY B CA 1
ATOM 5165 C C . GLY B 1 317 ? 29.862 -50.513 9.628 1.00 92.85 317 GLY B C 1
ATOM 5166 O O . GLY B 1 317 ? 28.684 -50.457 9.253 1.00 92.78 317 GLY B O 1
ATOM 5167 N N . PHE B 1 318 ? 30.810 -51.129 8.927 1.00 94.38 318 PHE B N 1
ATOM 5168 C CA . PHE B 1 318 ? 30.521 -51.766 7.652 1.00 96.24 318 PHE B CA 1
ATOM 5169 C C . PHE B 1 318 ? 30.966 -53.222 7.601 1.00 98.26 318 PHE B C 1
ATOM 5170 O O . PHE B 1 318 ? 32.055 -53.573 8.068 1.00 98.33 318 PHE B O 1
ATOM 5178 N N . PRO B 1 319 ? 30.111 -54.098 7.042 1.00 100.20 319 PRO B N 1
ATOM 5179 C CA . PRO B 1 319 ? 30.427 -55.526 6.933 1.00 101.62 319 PRO B CA 1
ATOM 5180 C C . PRO B 1 319 ? 31.557 -55.715 5.925 1.00 102.43 319 PRO B C 1
ATOM 5181 O O . PRO B 1 319 ? 32.497 -56.484 6.153 1.00 102.40 319 PRO B O 1
ATOM 5185 N N . GLU B 1 320 ? 31.453 -54.989 4.814 1.00 103.05 320 GLU B N 1
ATOM 5186 C CA . GLU B 1 320 ? 32.449 -55.058 3.756 1.00 104.03 320 GLU B CA 1
ATOM 5187 C C . GLU B 1 320 ? 32.055 -54.166 2.581 1.00 104.55 320 GLU B C 1
ATOM 5188 O O . GLU B 1 320 ? 32.787 -54.069 1.591 1.00 104.51 320 GLU B O 1
ATOM 5194 N N . GLY B 1 321 ? 30.895 -53.524 2.683 1.00 104.68 321 GLY B N 1
ATOM 5195 C CA . GLY B 1 321 ? 30.455 -52.651 1.609 1.00 105.36 321 GLY B CA 1
ATOM 5196 C C . GLY B 1 321 ? 31.434 -51.506 1.466 1.00 106.34 321 GLY B C 1
ATOM 5197 O O . GLY B 1 321 ? 31.253 -50.597 0.653 1.00 105.62 321 GLY B O 1
ATOM 5198 N N . SER B 1 322 ? 32.483 -51.574 2.282 1.00 107.35 322 SER B N 1
ATOM 5199 C CA . SER B 1 322 ? 33.551 -50.583 2.329 1.00 108.04 322 SER B CA 1
ATOM 5200 C C . SER B 1 322 ? 34.267 -50.388 0.996 1.00 108.21 322 SER B C 1
ATOM 5201 O O . SER B 1 322 ? 34.353 -49.269 0.491 1.00 108.09 322 SER B O 1
ATOM 5204 N N . VAL B 1 323 ? 34.780 -51.483 0.439 1.00 109.10 323 VAL B N 1
ATOM 5205 C CA . VAL B 1 323 ? 35.514 -51.452 -0.829 1.00 109.77 323 VAL B CA 1
ATOM 5206 C C . VAL B 1 323 ? 36.463 -50.253 -0.834 1.00 110.01 323 VAL B C 1
ATOM 5207 O O . VAL B 1 323 ? 36.115 -49.161 -1.300 1.00 109.37 323 VAL B O 1
ATOM 5211 N N . GLN B 1 324 ? 37.659 -50.478 -0.290 1.00 110.60 324 GLN B N 1
ATOM 5212 C CA . GLN B 1 324 ? 38.699 -49.458 -0.194 1.00 111.28 324 GLN B CA 1
ATOM 5213 C C . GLN B 1 324 ? 38.667 -48.439 -1.319 1.00 111.79 324 GLN B C 1
ATOM 5214 O O . GLN B 1 324 ? 38.198 -48.716 -2.425 1.00 112.28 324 GLN B O 1
ATOM 5220 N N . MET B 1 325 ? 39.173 -47.251 -1.018 1.00 112.63 325 MET B N 1
ATOM 5221 C CA . MET B 1 325 ? 39.245 -46.176 -1.991 1.00 113.37 325 MET B CA 1
ATOM 5222 C C . MET B 1 325 ? 40.469 -46.496 -2.843 1.00 113.82 325 MET B C 1
ATOM 5223 O O . MET B 1 325 ? 41.043 -47.582 -2.717 1.00 113.62 325 MET B O 1
ATOM 5228 N N . GLU B 1 326 ? 40.871 -45.568 -3.708 1.00 114.07 326 GLU B N 1
ATOM 5229 C CA . GLU B 1 326 ? 42.042 -45.801 -4.545 1.00 114.16 326 GLU B CA 1
ATOM 5230 C C . GLU B 1 326 ? 43.201 -46.267 -3.659 1.00 113.59 326 GLU B C 1
ATOM 5231 O O . GLU B 1 326 ? 43.596 -47.433 -3.701 1.00 113.10 326 GLU B O 1
ATOM 5237 N N . HIS B 1 327 ? 43.719 -45.353 -2.844 1.00 113.08 327 HIS B N 1
ATOM 5238 C CA . HIS B 1 327 ? 44.823 -45.648 -1.942 1.00 112.60 327 HIS B CA 1
ATOM 5239 C C . HIS B 1 327 ? 44.332 -46.382 -0.696 1.00 111.17 327 HIS B C 1
ATOM 5240 O O . HIS B 1 327 ? 43.145 -46.683 -0.570 1.00 111.01 327 HIS B O 1
ATOM 5247 N N . GLU B 1 328 ? 45.247 -46.665 0.225 1.00 109.49 328 GLU B N 1
ATOM 5248 C CA . GLU B 1 328 ? 44.886 -47.373 1.443 1.00 107.51 328 GLU B CA 1
ATOM 5249 C C . GLU B 1 328 ? 45.824 -47.075 2.606 1.00 105.73 328 GLU B C 1
ATOM 5250 O O . GLU B 1 328 ? 46.939 -47.598 2.678 1.00 105.75 328 GLU B O 1
ATOM 5256 N N . GLY B 1 329 ? 45.355 -46.233 3.521 1.00 102.80 329 GLY B N 1
ATOM 5257 C CA . GLY B 1 329 ? 46.156 -45.875 4.673 1.00 99.53 329 GLY B CA 1
ATOM 5258 C C . GLY B 1 329 ? 45.287 -45.622 5.886 1.00 97.04 329 GLY B C 1
ATOM 5259 O O . GLY B 1 329 ? 44.078 -45.862 5.853 1.00 96.39 329 GLY B O 1
ATOM 5260 N N . THR B 1 330 ? 45.907 -45.133 6.957 1.00 94.29 330 THR B N 1
ATOM 5261 C CA . THR B 1 330 ? 45.201 -44.844 8.193 1.00 91.20 330 THR B CA 1
ATOM 5262 C C . THR B 1 330 ? 44.002 -43.920 8.005 1.00 88.88 330 THR B C 1
ATOM 5263 O O . THR B 1 330 ? 42.910 -44.235 8.453 1.00 89.41 330 THR B O 1
ATOM 5267 N N . GLY B 1 331 ? 44.197 -42.783 7.351 1.00 86.46 331 GLY B N 1
ATOM 5268 C CA . GLY B 1 331 ? 43.090 -41.866 7.154 1.00 83.89 331 GLY B CA 1
ATOM 5269 C C . GLY B 1 331 ? 43.481 -40.648 6.346 1.00 82.35 331 GLY B C 1
ATOM 5270 O O . GLY B 1 331 ? 44.474 -40.670 5.630 1.00 82.98 331 GLY B O 1
ATOM 5271 N N . PHE B 1 332 ? 42.701 -39.579 6.454 1.00 80.54 332 PHE B N 1
ATOM 5272 C CA . PHE B 1 332 ? 43.003 -38.359 5.721 1.00 78.73 332 PHE B CA 1
ATOM 5273 C C . PHE B 1 332 ? 42.224 -37.144 6.225 1.00 77.90 332 PHE B C 1
ATOM 5274 O O . PHE B 1 332 ? 41.216 -37.283 6.907 1.00 78.28 332 PHE B O 1
ATOM 5282 N N . VAL B 1 333 ? 42.714 -35.953 5.888 1.00 76.77 333 VAL B N 1
ATOM 5283 C CA . VAL B 1 333 ? 42.081 -34.702 6.288 1.00 75.48 333 VAL B CA 1
ATOM 5284 C C . VAL B 1 333 ? 41.739 -33.904 5.041 1.00 75.43 333 VAL B C 1
ATOM 5285 O O . VAL B 1 333 ? 42.370 -34.073 4.008 1.00 75.13 333 VAL B O 1
ATOM 5289 N N . ILE B 1 334 ? 40.736 -33.039 5.128 1.00 76.66 334 ILE B N 1
ATOM 5290 C CA . ILE B 1 334 ? 40.326 -32.248 3.971 1.00 78.04 334 ILE B CA 1
ATOM 5291 C C . ILE B 1 334 ? 40.811 -30.807 4.017 1.00 80.08 334 ILE B C 1
ATOM 5292 O O . ILE B 1 334 ? 40.641 -30.111 5.014 1.00 78.91 334 ILE B O 1
ATOM 5297 N N . SER B 1 335 ? 41.417 -30.373 2.915 1.00 83.01 335 SER B N 1
ATOM 5298 C CA . SER B 1 335 ? 41.940 -29.026 2.788 1.00 86.78 335 SER B CA 1
ATOM 5299 C C . SER B 1 335 ? 40.805 -28.010 2.809 1.00 90.03 335 SER B C 1
ATOM 5300 O O . SER B 1 335 ? 39.664 -28.337 2.478 1.00 90.25 335 SER B O 1
ATOM 5303 N N . ARG B 1 336 ? 41.126 -26.780 3.206 1.00 93.98 336 ARG B N 1
ATOM 5304 C CA . ARG B 1 336 ? 40.154 -25.686 3.267 1.00 98.07 336 ARG B CA 1
ATOM 5305 C C . ARG B 1 336 ? 39.372 -25.638 1.971 1.00 99.63 336 ARG B C 1
ATOM 5306 O O . ARG B 1 336 ? 38.206 -26.035 1.913 1.00 99.83 336 ARG B O 1
ATOM 5314 N N . ASN B 1 337 ? 40.031 -25.135 0.933 1.00 101.48 337 ASN B N 1
ATOM 5315 C CA . ASN B 1 337 ? 39.440 -25.053 -0.395 1.00 102.87 337 ASN B CA 1
ATOM 5316 C C . ASN B 1 337 ? 39.133 -26.479 -0.870 1.00 103.08 337 ASN B C 1
ATOM 5317 O O . ASN B 1 337 ? 39.976 -27.135 -1.490 1.00 102.96 337 ASN B O 1
ATOM 5322 N N . SER B 1 338 ? 37.930 -26.958 -0.562 1.00 103.01 338 SER B N 1
ATOM 5323 C CA . SER B 1 338 ? 37.538 -28.304 -0.947 1.00 103.02 338 SER B CA 1
ATOM 5324 C C . SER B 1 338 ? 36.020 -28.497 -0.852 1.00 102.80 338 SER B C 1
ATOM 5325 O O . SER B 1 338 ? 35.482 -29.535 -1.256 1.00 103.21 338 SER B O 1
ATOM 5328 N N . ASP B 1 339 ? 35.338 -27.488 -0.316 1.00 102.17 339 ASP B N 1
ATOM 5329 C CA . ASP B 1 339 ? 33.881 -27.515 -0.166 1.00 101.51 339 ASP B CA 1
ATOM 5330 C C . ASP B 1 339 ? 33.329 -28.878 0.263 1.00 99.86 339 ASP B C 1
ATOM 5331 O O . ASP B 1 339 ? 32.429 -29.436 -0.384 1.00 99.50 339 ASP B O 1
ATOM 5336 N N . PHE B 1 340 ? 33.888 -29.399 1.354 1.00 97.36 340 PHE B N 1
ATOM 5337 C CA . PHE B 1 340 ? 33.483 -30.677 1.936 1.00 94.94 340 PHE B CA 1
ATOM 5338 C C . PHE B 1 340 ? 32.823 -30.413 3.295 1.00 93.53 340 PHE B C 1
ATOM 5339 O O . PHE B 1 340 ? 33.079 -29.389 3.941 1.00 93.60 340 PHE B O 1
ATOM 5347 N N . ALA B 1 341 ? 31.977 -31.334 3.738 1.00 91.36 341 ALA B N 1
ATOM 5348 C CA . ALA B 1 341 ? 31.324 -31.170 5.029 1.00 88.88 341 ALA B CA 1
ATOM 5349 C C . ALA B 1 341 ? 32.195 -31.799 6.117 1.00 86.65 341 ALA B C 1
ATOM 5350 O O . ALA B 1 341 ? 32.445 -31.186 7.155 1.00 85.54 341 ALA B O 1
ATOM 5352 N N . ILE B 1 342 ? 32.654 -33.024 5.872 1.00 84.58 342 ILE B N 1
ATOM 5353 C CA . ILE B 1 342 ? 33.516 -33.702 6.827 1.00 82.58 342 ILE B CA 1
ATOM 5354 C C . ILE B 1 342 ? 34.860 -32.987 6.863 1.00 80.83 342 ILE B C 1
ATOM 5355 O O . ILE B 1 342 ? 35.272 -32.346 5.897 1.00 79.89 342 ILE B O 1
ATOM 5360 N N . THR B 1 343 ? 35.533 -33.098 7.999 1.00 79.85 343 THR B N 1
ATOM 5361 C CA . THR B 1 343 ? 36.821 -32.463 8.222 1.00 78.18 343 THR B CA 1
ATOM 5362 C C . THR B 1 343 ? 37.964 -33.455 8.054 1.00 77.91 343 THR B C 1
ATOM 5363 O O . THR B 1 343 ? 39.019 -33.124 7.511 1.00 77.21 343 THR B O 1
ATOM 5367 N N . ALA B 1 344 ? 37.742 -34.674 8.530 1.00 77.17 344 ALA B N 1
ATOM 5368 C CA . ALA B 1 344 ? 38.728 -35.729 8.442 1.00 77.25 344 ALA B CA 1
ATOM 5369 C C . ALA B 1 344 ? 37.994 -37.057 8.458 1.00 78.19 344 ALA B C 1
ATOM 5370 O O . ALA B 1 344 ? 36.781 -37.108 8.644 1.00 78.25 344 ALA B O 1
ATOM 5372 N N . CYS B 1 345 ? 38.737 -38.135 8.255 1.00 79.25 345 CYS B N 1
ATOM 5373 C CA . CYS B 1 345 ? 38.166 -39.468 8.249 1.00 80.02 345 CYS B CA 1
ATOM 5374 C C . CYS B 1 345 ? 39.297 -40.441 8.519 1.00 80.48 345 CYS B C 1
ATOM 5375 O O . CYS B 1 345 ? 40.297 -40.447 7.802 1.00 81.01 345 CYS B O 1
ATOM 5378 N N . THR B 1 346 ? 39.145 -41.256 9.554 1.00 80.88 346 THR B N 1
ATOM 5379 C CA . THR B 1 346 ? 40.173 -42.220 9.913 1.00 81.61 346 THR B CA 1
ATOM 5380 C C . THR B 1 346 ? 39.626 -43.642 9.909 1.00 83.08 346 THR B C 1
ATOM 5381 O O . THR B 1 346 ? 38.469 -43.879 10.239 1.00 83.05 346 THR B O 1
ATOM 5385 N N . TRP B 1 347 ? 40.468 -44.586 9.512 1.00 85.48 347 TRP B N 1
ATOM 5386 C CA . TRP B 1 347 ? 40.100 -45.998 9.467 1.00 87.80 347 TRP B CA 1
ATOM 5387 C C . TRP B 1 347 ? 40.468 -46.555 10.838 1.00 87.25 347 TRP B C 1
ATOM 5388 O O . TRP B 1 347 ? 41.598 -46.988 11.054 1.00 87.21 347 TRP B O 1
ATOM 5399 N N . THR B 1 348 ? 39.517 -46.533 11.765 1.00 86.57 348 THR B N 1
ATOM 5400 C CA . THR B 1 348 ? 39.772 -47.007 13.117 1.00 86.32 348 THR B CA 1
ATOM 5401 C C . THR B 1 348 ? 40.444 -48.379 13.161 1.00 87.44 348 THR B C 1
ATOM 5402 O O . THR B 1 348 ? 41.413 -48.571 13.899 1.00 87.35 348 THR B O 1
ATOM 5406 N N . ASN B 1 349 ? 39.933 -49.320 12.363 1.00 88.36 349 ASN B N 1
ATOM 5407 C CA . ASN B 1 349 ? 40.458 -50.693 12.288 1.00 88.97 349 ASN B CA 1
ATOM 5408 C C . ASN B 1 349 ? 41.961 -50.736 12.088 1.00 89.59 349 ASN B C 1
ATOM 5409 O O . ASN B 1 349 ? 42.686 -51.378 12.849 1.00 89.70 349 ASN B O 1
ATOM 5414 N N . LYS B 1 350 ? 42.415 -50.076 11.029 1.00 89.80 350 LYS B N 1
ATOM 5415 C CA . LYS B 1 350 ? 43.829 -50.037 10.705 1.00 90.43 350 LYS B CA 1
ATOM 5416 C C . LYS B 1 350 ? 44.681 -49.571 11.886 1.00 90.85 350 LYS B C 1
ATOM 5417 O O . LYS B 1 350 ? 45.703 -50.185 12.195 1.00 91.08 350 LYS B O 1
ATOM 5423 N N . LYS B 1 351 ? 44.260 -48.497 12.551 1.00 90.94 351 LYS B N 1
ATOM 5424 C CA . LYS B 1 351 ? 45.016 -47.969 13.680 1.00 90.94 351 LYS B CA 1
ATOM 5425 C C . LYS B 1 351 ? 44.800 -48.807 14.928 1.00 90.77 351 LYS B C 1
ATOM 5426 O O . LYS B 1 351 ? 45.751 -49.244 15.568 1.00 89.93 351 LYS B O 1
ATOM 5432 N N . TRP B 1 352 ? 43.537 -49.020 15.273 1.00 91.35 352 TRP B N 1
ATOM 5433 C CA . TRP B 1 352 ? 43.192 -49.803 16.451 1.00 92.27 352 TRP B CA 1
ATOM 5434 C C . TRP B 1 352 ? 42.287 -50.952 16.038 1.00 93.60 352 TRP B C 1
ATOM 5435 O O . TRP B 1 352 ? 41.062 -50.836 16.068 1.00 94.18 352 TRP B O 1
ATOM 5446 N N . PRO B 1 353 ? 42.882 -52.082 15.638 1.00 94.88 353 PRO B N 1
ATOM 5447 C CA . PRO B 1 353 ? 42.098 -53.247 15.219 1.00 95.39 353 PRO B CA 1
ATOM 5448 C C . PRO B 1 353 ? 41.175 -53.759 16.328 1.00 95.99 353 PRO B C 1
ATOM 5449 O O . PRO B 1 353 ? 40.049 -54.201 16.068 1.00 96.11 353 PRO B O 1
ATOM 5453 N N . HIS B 1 354 ? 41.655 -53.681 17.567 1.00 96.71 354 HIS B N 1
ATOM 5454 C CA . HIS B 1 354 ? 40.887 -54.143 18.716 1.00 97.57 354 HIS B CA 1
ATOM 5455 C C . HIS B 1 354 ? 39.565 -53.393 18.875 1.00 97.56 354 HIS B C 1
ATOM 5456 O O . HIS B 1 354 ? 38.751 -53.724 19.735 1.00 97.23 354 HIS B O 1
ATOM 5463 N N . ALA B 1 355 ? 39.351 -52.389 18.037 1.00 97.77 355 ALA B N 1
ATOM 5464 C CA . ALA B 1 355 ? 38.135 -51.595 18.100 1.00 98.84 355 ALA B CA 1
ATOM 5465 C C . ALA B 1 355 ? 36.961 -52.307 17.451 1.00 99.67 355 ALA B C 1
ATOM 5466 O O . ALA B 1 355 ? 35.898 -52.465 18.056 1.00 100.06 355 ALA B O 1
ATOM 5468 N N . ALA B 1 356 ? 37.159 -52.737 16.213 1.00 100.74 356 ALA B N 1
ATOM 5469 C CA . ALA B 1 356 ? 36.105 -53.408 15.474 1.00 101.82 356 ALA B CA 1
ATOM 5470 C C . ALA B 1 356 ? 36.315 -54.915 15.365 1.00 102.87 356 ALA B C 1
ATOM 5471 O O . ALA B 1 356 ? 37.457 -55.401 15.329 1.00 102.08 356 ALA B O 1
ATOM 5473 N N . PRO B 1 357 ? 35.200 -55.677 15.340 1.00 103.76 357 PRO B N 1
ATOM 5474 C CA . PRO B 1 357 ? 35.234 -57.139 15.226 1.00 103.66 357 PRO B CA 1
ATOM 5475 C C . PRO B 1 357 ? 35.694 -57.518 13.814 1.00 103.99 357 PRO B C 1
ATOM 5476 O O . PRO B 1 357 ? 35.207 -56.963 12.819 1.00 103.41 357 PRO B O 1
ATOM 5480 N N . GLU B 1 358 ? 36.635 -58.456 13.740 1.00 104.37 358 GLU B N 1
ATOM 5481 C CA . GLU B 1 358 ? 37.190 -58.931 12.471 1.00 104.40 358 GLU B CA 1
ATOM 5482 C C . GLU B 1 358 ? 36.115 -59.134 11.401 1.00 104.06 358 GLU B C 1
ATOM 5483 O O . GLU B 1 358 ? 35.035 -59.657 11.684 1.00 103.98 358 GLU B O 1
ATOM 5489 N N . GLY B 1 359 ? 36.415 -58.705 10.176 1.00 103.31 359 GLY B N 1
ATOM 5490 C CA . GLY B 1 359 ? 35.462 -58.838 9.088 1.00 101.89 359 GLY B CA 1
ATOM 5491 C C . GLY B 1 359 ? 34.635 -57.577 8.973 1.00 101.35 359 GLY B C 1
ATOM 5492 O O . GLY B 1 359 ? 33.905 -57.377 8.000 1.00 101.10 359 GLY B O 1
ATOM 5493 N N . LYS B 1 360 ? 34.754 -56.723 9.988 1.00 101.49 360 LYS B N 1
ATOM 5494 C CA . LYS B 1 360 ? 34.033 -55.451 10.036 1.00 100.55 360 LYS B CA 1
ATOM 5495 C C . LYS B 1 360 ? 34.999 -54.279 9.883 1.00 99.42 360 LYS B C 1
ATOM 5496 O O . LYS B 1 360 ? 36.137 -54.316 10.370 1.00 99.12 360 LYS B O 1
ATOM 5502 N N . THR B 1 361 ? 34.536 -53.248 9.188 1.00 97.77 361 THR B N 1
ATOM 5503 C CA . THR B 1 361 ? 35.327 -52.051 8.965 1.00 95.86 361 THR B CA 1
ATOM 5504 C C . THR B 1 361 ? 34.688 -50.880 9.720 1.00 94.96 361 THR B C 1
ATOM 5505 O O . THR B 1 361 ? 33.539 -50.512 9.464 1.00 94.72 361 THR B O 1
ATOM 5509 N N . LEU B 1 362 ? 35.444 -50.313 10.659 1.00 93.58 362 LEU B N 1
ATOM 5510 C CA . LEU B 1 362 ? 34.984 -49.189 11.475 1.00 91.53 362 LEU B CA 1
ATOM 5511 C C . LEU B 1 362 ? 35.621 -47.865 11.081 1.00 90.72 362 LEU B C 1
ATOM 5512 O O . LEU B 1 362 ? 36.815 -47.654 11.275 1.00 90.80 362 LEU B O 1
ATOM 5517 N N . LEU B 1 363 ? 34.815 -46.970 10.531 1.00 89.69 363 LEU B N 1
ATOM 5518 C CA . LEU B 1 363 ? 35.309 -45.666 10.132 1.00 88.91 363 LEU B CA 1
ATOM 5519 C C . LEU B 1 363 ? 34.935 -44.588 11.162 1.00 89.43 363 LEU B C 1
ATOM 5520 O O . LEU B 1 363 ? 34.045 -44.777 11.999 1.00 89.15 363 LEU B O 1
ATOM 5525 N N . ARG B 1 364 ? 35.642 -43.462 11.091 1.00 89.41 364 ARG B N 1
ATOM 5526 C CA . ARG B 1 364 ? 35.430 -42.334 11.982 1.00 88.14 364 ARG B CA 1
ATOM 5527 C C . ARG B 1 364 ? 35.563 -41.056 11.166 1.00 87.21 364 ARG B C 1
ATOM 5528 O O . ARG B 1 364 ? 36.581 -40.824 10.512 1.00 87.23 364 ARG B O 1
ATOM 5536 N N . ALA B 1 365 ? 34.524 -40.233 11.187 1.00 86.19 365 ALA B N 1
ATOM 5537 C CA . ALA B 1 365 ? 34.538 -38.980 10.446 1.00 84.93 365 ALA B CA 1
ATOM 5538 C C . ALA B 1 365 ? 34.249 -37.821 11.382 1.00 84.21 365 ALA B C 1
ATOM 5539 O O . ALA B 1 365 ? 33.383 -37.905 12.254 1.00 84.47 365 ALA B O 1
ATOM 5541 N N . TYR B 1 366 ? 34.989 -36.739 11.201 1.00 82.98 366 TYR B N 1
ATOM 5542 C CA . TYR B 1 366 ? 34.814 -35.555 12.019 1.00 81.91 366 TYR B CA 1
ATOM 5543 C C . TYR B 1 366 ? 34.114 -34.471 11.224 1.00 81.57 366 TYR B C 1
ATOM 5544 O O . TYR B 1 366 ? 34.314 -34.347 10.023 1.00 82.22 366 TYR B O 1
ATOM 5553 N N . VAL B 1 367 ? 33.279 -33.692 11.896 1.00 81.61 367 VAL B N 1
ATOM 5554 C CA . VAL B 1 367 ? 32.550 -32.627 11.227 1.00 82.47 367 VAL B CA 1
ATOM 5555 C C . VAL B 1 367 ? 32.495 -31.380 12.102 1.00 82.64 367 VAL B C 1
ATOM 5556 O O . VAL B 1 367 ? 32.614 -31.463 13.325 1.00 81.49 367 VAL B O 1
ATOM 5560 N N . GLY B 1 368 ? 32.314 -30.227 11.464 1.00 83.16 368 GLY B N 1
ATOM 5561 C CA . GLY B 1 368 ? 32.241 -28.981 12.193 1.00 83.94 368 GLY B CA 1
ATOM 5562 C C . GLY B 1 368 ? 33.611 -28.361 12.314 1.00 85.02 368 GLY B C 1
ATOM 5563 O O . GLY B 1 368 ? 34.576 -29.038 12.657 1.00 84.11 368 GLY B O 1
ATOM 5564 N N . LYS B 1 369 ? 33.699 -27.066 12.044 1.00 87.00 369 LYS B N 1
ATOM 5565 C CA . LYS B 1 369 ? 34.972 -26.365 12.118 1.00 89.45 369 LYS B CA 1
ATOM 5566 C C . LYS B 1 369 ? 34.761 -24.940 12.617 1.00 91.26 369 LYS B C 1
ATOM 5567 O O . LYS B 1 369 ? 33.648 -24.424 12.551 1.00 91.36 369 LYS B O 1
ATOM 5573 N N . ALA B 1 370 ? 35.823 -24.314 13.126 1.00 93.31 370 ALA B N 1
ATOM 5574 C CA . ALA B 1 370 ? 35.733 -22.940 13.614 1.00 95.42 370 ALA B CA 1
ATOM 5575 C C . ALA B 1 370 ? 35.051 -22.105 12.533 1.00 97.47 370 ALA B C 1
ATOM 5576 O O . ALA B 1 370 ? 35.419 -22.177 11.354 1.00 97.56 370 ALA B O 1
ATOM 5578 N N . GLY B 1 371 ? 34.051 -21.326 12.939 1.00 99.53 371 GLY B N 1
ATOM 5579 C CA . GLY B 1 371 ? 33.307 -20.511 11.992 1.00 101.41 371 GLY B CA 1
ATOM 5580 C C . GLY B 1 371 ? 31.978 -21.180 11.670 1.00 103.06 371 GLY B C 1
ATOM 5581 O O . GLY B 1 371 ? 30.963 -20.906 12.319 1.00 103.37 371 GLY B O 1
ATOM 5582 N N . ASP B 1 372 ? 31.979 -22.060 10.670 1.00 103.96 372 ASP B N 1
ATOM 5583 C CA . ASP B 1 372 ? 30.767 -22.782 10.282 1.00 104.99 372 ASP B CA 1
ATOM 5584 C C . ASP B 1 372 ? 30.669 -24.102 11.061 1.00 104.64 372 ASP B C 1
ATOM 5585 O O . ASP B 1 372 ? 31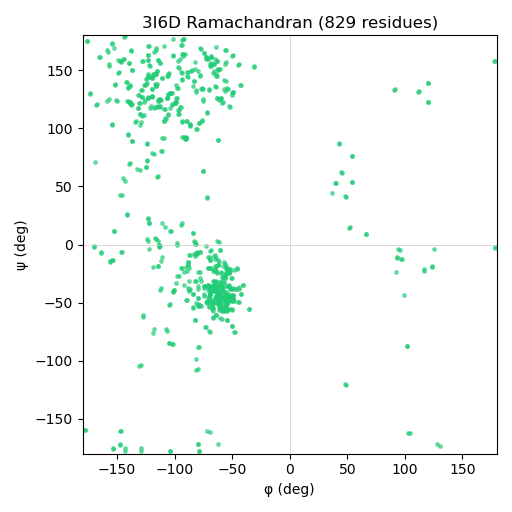.195 -25.138 10.632 1.00 105.05 372 ASP B O 1
ATOM 5590 N N . GLU B 1 373 ? 29.991 -24.056 12.206 1.00 103.69 373 GLU B N 1
ATOM 5591 C CA . GLU B 1 373 ? 29.828 -25.234 13.052 1.00 102.62 373 GLU B CA 1
ATOM 5592 C C . GLU B 1 373 ? 28.357 -25.580 13.308 1.00 102.09 373 GLU B C 1
ATOM 5593 O O . GLU B 1 373 ? 28.031 -26.325 14.239 1.00 102.37 373 GLU B O 1
ATOM 5599 N N . SER B 1 374 ? 27.479 -25.047 12.463 1.00 101.05 374 SER B N 1
ATOM 5600 C CA . SER B 1 374 ? 26.042 -25.278 12.579 1.00 99.84 374 SER B CA 1
ATOM 5601 C C . SER B 1 374 ? 25.660 -26.724 12.270 1.00 98.95 374 SER B C 1
ATOM 5602 O O . SER B 1 374 ? 24.595 -27.191 12.673 1.00 99.37 374 SER B O 1
ATOM 5605 N N . ILE B 1 375 ? 26.541 -27.425 11.561 1.00 98.15 375 ILE B N 1
ATOM 5606 C CA . ILE B 1 375 ? 26.319 -28.817 11.182 1.00 97.63 375 ILE B CA 1
ATOM 5607 C C . ILE B 1 375 ? 26.042 -29.711 12.405 1.00 96.79 375 ILE B C 1
ATOM 5608 O O . ILE B 1 375 ? 25.399 -30.759 12.291 1.00 97.32 375 ILE B O 1
ATOM 5613 N N . VAL B 1 376 ? 26.525 -29.289 13.571 1.00 95.57 376 VAL B N 1
ATOM 5614 C CA . VAL B 1 376 ? 26.357 -30.056 14.805 1.00 94.12 376 VAL B CA 1
ATOM 5615 C C . VAL B 1 376 ? 24.921 -30.125 15.335 1.00 92.85 376 VAL B C 1
ATOM 5616 O O . VAL B 1 376 ? 24.621 -30.932 16.215 1.00 92.16 376 VAL B O 1
ATOM 5620 N N . ASP B 1 377 ? 24.037 -29.286 14.800 1.00 92.37 377 ASP B N 1
ATOM 5621 C CA . ASP B 1 377 ? 22.637 -29.268 15.239 1.00 92.36 377 ASP B CA 1
ATOM 5622 C C . ASP B 1 377 ? 21.739 -30.257 14.494 1.00 91.83 377 ASP B C 1
ATOM 5623 O O . ASP B 1 377 ? 20.859 -30.885 15.090 1.00 91.59 377 ASP B O 1
ATOM 5628 N N . LEU B 1 378 ? 21.954 -30.377 13.191 1.00 90.67 378 LEU B N 1
ATOM 5629 C CA . LEU B 1 378 ? 21.169 -31.286 12.379 1.00 90.58 378 LEU B CA 1
ATOM 5630 C C . LEU B 1 378 ? 21.011 -32.637 13.097 1.00 90.67 378 LEU B C 1
ATOM 5631 O O . LEU B 1 378 ? 21.831 -33.003 13.939 1.00 90.46 378 LEU B O 1
ATOM 5636 N N . SER B 1 379 ? 19.950 -33.368 12.769 1.00 91.19 379 SER B N 1
ATOM 5637 C CA . SER B 1 379 ? 19.688 -34.665 13.390 1.00 91.49 379 SER B CA 1
ATOM 5638 C C . SER B 1 379 ? 20.650 -35.750 12.919 1.00 91.46 379 SER B C 1
ATOM 5639 O O . SER B 1 379 ? 21.272 -35.614 11.868 1.00 91.11 379 SER B O 1
ATOM 5642 N N . ASP B 1 380 ? 20.761 -36.826 13.698 1.00 91.74 380 ASP B N 1
ATOM 5643 C CA . ASP B 1 380 ? 21.629 -37.948 13.337 1.00 93.41 380 ASP B CA 1
ATOM 5644 C C . ASP B 1 380 ? 21.469 -38.251 11.853 1.00 94.44 380 ASP B C 1
ATOM 5645 O O . ASP B 1 380 ? 22.443 -38.503 11.143 1.00 94.65 380 ASP B O 1
ATOM 5650 N N . ASN B 1 381 ? 20.224 -38.220 11.396 1.00 95.40 381 ASN B N 1
ATOM 5651 C CA . ASN B 1 381 ? 19.910 -38.474 9.997 1.00 96.16 381 ASN B CA 1
ATOM 5652 C C . ASN B 1 381 ? 20.729 -37.528 9.131 1.00 95.91 381 ASN B C 1
ATOM 5653 O O . ASN B 1 381 ? 21.594 -37.965 8.375 1.00 96.21 381 ASN B O 1
ATOM 5658 N N . ASP B 1 382 ? 20.467 -36.232 9.255 1.00 95.31 382 ASP B N 1
ATOM 5659 C CA . ASP B 1 382 ? 21.197 -35.240 8.473 1.00 95.52 382 ASP B CA 1
ATOM 5660 C C . ASP B 1 382 ? 22.712 -35.437 8.538 1.00 95.24 382 ASP B C 1
ATOM 5661 O O . ASP B 1 382 ? 23.406 -35.347 7.518 1.00 95.71 382 ASP B O 1
ATOM 5666 N N . ILE B 1 383 ? 23.230 -35.701 9.734 1.00 93.56 383 ILE B N 1
ATOM 5667 C CA . ILE B 1 383 ? 24.661 -35.898 9.890 1.00 91.43 383 ILE B CA 1
ATOM 5668 C C . ILE B 1 383 ? 25.115 -37.158 9.172 1.00 90.93 383 ILE B C 1
ATOM 5669 O O . ILE B 1 383 ? 25.889 -37.077 8.218 1.00 91.63 383 ILE B O 1
ATOM 5674 N N . ILE B 1 384 ? 24.620 -38.313 9.606 1.00 89.76 384 ILE B N 1
ATOM 5675 C CA . ILE B 1 384 ? 25.008 -39.584 8.996 1.00 88.52 384 ILE B CA 1
ATOM 5676 C C . ILE B 1 384 ? 24.790 -39.578 7.477 1.00 88.07 384 ILE B C 1
ATOM 5677 O O . ILE B 1 384 ? 25.402 -40.355 6.747 1.00 87.71 384 ILE B O 1
ATOM 5682 N N . ASN B 1 385 ? 23.917 -38.695 7.004 1.00 88.25 385 ASN B N 1
ATOM 5683 C CA . ASN B 1 385 ? 23.654 -38.580 5.573 1.00 88.47 385 ASN B CA 1
ATOM 5684 C C . ASN B 1 385 ? 24.750 -37.744 4.953 1.00 88.16 385 ASN B C 1
ATOM 5685 O O . ASN B 1 385 ? 25.351 -38.138 3.952 1.00 89.45 385 ASN B O 1
ATOM 5690 N N . ILE B 1 386 ? 25.010 -36.587 5.552 1.00 87.20 386 ILE B N 1
ATOM 5691 C CA . ILE B 1 386 ? 26.049 -35.704 5.053 1.00 86.57 386 ILE B CA 1
ATOM 5692 C C . ILE B 1 386 ? 27.414 -36.391 5.048 1.00 86.23 386 ILE B C 1
ATOM 5693 O O . ILE B 1 386 ? 28.210 -36.188 4.132 1.00 86.14 386 ILE B O 1
ATOM 5698 N N . VAL B 1 387 ? 27.683 -37.207 6.060 1.00 86.28 387 VAL B N 1
ATOM 5699 C CA . VAL B 1 387 ? 28.958 -37.906 6.127 1.00 87.48 387 VAL B CA 1
ATOM 5700 C C . VAL B 1 387 ? 29.140 -38.840 4.930 1.00 88.09 387 VAL B C 1
ATOM 5701 O O . VAL B 1 387 ? 30.154 -38.770 4.216 1.00 88.81 387 VAL B O 1
ATOM 5705 N N . LEU B 1 388 ? 28.160 -39.711 4.712 1.00 88.16 388 LEU B N 1
ATOM 5706 C CA . LEU B 1 388 ? 28.221 -40.654 3.601 1.00 88.42 388 LEU B CA 1
ATOM 5707 C C . LEU B 1 388 ? 28.181 -39.932 2.253 1.00 88.64 388 LEU B C 1
ATOM 5708 O O . LEU B 1 388 ? 28.837 -40.342 1.308 1.00 88.95 388 LEU B O 1
ATOM 5713 N N . GLU B 1 389 ? 27.415 -38.853 2.174 1.00 89.36 389 GLU B N 1
ATOM 5714 C CA . GLU B 1 389 ? 27.303 -38.066 0.947 1.00 91.11 389 GLU B CA 1
ATOM 5715 C C . GLU B 1 389 ? 28.705 -37.644 0.497 1.00 91.43 389 GLU B C 1
ATOM 5716 O O . GLU B 1 389 ? 29.049 -37.708 -0.688 1.00 91.23 389 GLU B O 1
ATOM 5722 N N . ASP B 1 390 ? 29.507 -37.210 1.463 1.00 91.93 390 ASP B N 1
ATOM 5723 C CA . ASP B 1 390 ? 30.871 -36.779 1.202 1.00 92.32 390 ASP B CA 1
ATOM 5724 C C . ASP B 1 390 ? 31.816 -37.965 1.183 1.00 92.21 390 ASP B C 1
ATOM 5725 O O . ASP B 1 390 ? 32.694 -38.056 0.326 1.00 92.69 390 ASP B O 1
ATOM 5730 N N . LEU B 1 391 ? 31.629 -38.878 2.130 1.00 91.29 391 LEU B N 1
ATOM 5731 C CA . LEU B 1 391 ? 32.487 -40.045 2.224 1.00 91.00 391 LEU B CA 1
ATOM 5732 C C . LEU B 1 391 ? 32.516 -40.831 0.910 1.00 91.17 391 LEU B C 1
ATOM 5733 O O . LEU B 1 391 ? 33.570 -41.285 0.466 1.00 91.27 391 LEU B O 1
ATOM 5738 N N . LYS B 1 392 ? 31.357 -40.966 0.278 1.00 91.48 392 LYS B N 1
ATOM 5739 C CA . LYS B 1 392 ? 31.242 -41.701 -0.981 1.00 91.37 392 LYS B CA 1
ATOM 5740 C C . LYS B 1 392 ? 32.005 -41.065 -2.135 1.00 91.34 392 LYS B C 1
ATOM 5741 O O . LYS B 1 392 ? 32.335 -41.747 -3.106 1.00 91.49 392 LYS B O 1
ATOM 5747 N N . LYS B 1 393 ? 32.291 -39.771 -2.028 1.00 91.54 393 LYS B N 1
ATOM 5748 C CA . LYS B 1 393 ? 33.014 -39.069 -3.086 1.00 92.02 393 LYS B CA 1
ATOM 5749 C C . LYS B 1 393 ? 34.486 -39.480 -3.229 1.00 92.49 393 LYS B C 1
ATOM 5750 O O . LYS B 1 393 ? 35.167 -39.019 -4.147 1.00 92.13 393 LYS B O 1
ATOM 5756 N N . VAL B 1 394 ? 34.982 -40.326 -2.331 1.00 92.75 394 VAL B N 1
ATOM 5757 C CA . VAL B 1 394 ? 36.372 -40.748 -2.417 1.00 94.08 394 VAL B CA 1
ATOM 5758 C C . VAL B 1 394 ? 36.549 -42.213 -2.069 1.00 94.71 394 VAL B C 1
ATOM 5759 O O . VAL B 1 394 ? 37.617 -42.635 -1.627 1.00 95.64 394 VAL B O 1
ATOM 5763 N N . MET B 1 395 ? 35.488 -42.981 -2.262 1.00 95.78 395 MET B N 1
ATOM 5764 C CA . MET B 1 395 ? 35.494 -44.418 -1.996 1.00 96.51 395 MET B CA 1
ATOM 5765 C C . MET B 1 395 ? 34.096 -44.939 -2.287 1.00 97.24 395 MET B C 1
ATOM 5766 O O . MET B 1 395 ? 33.130 -44.175 -2.289 1.00 96.95 395 MET B O 1
ATOM 5771 N N . ASN B 1 396 ? 33.984 -46.232 -2.552 1.00 98.17 396 ASN B N 1
ATOM 5772 C CA . ASN B 1 396 ? 32.679 -46.799 -2.842 1.00 99.13 396 ASN B CA 1
ATOM 5773 C C . ASN B 1 396 ? 32.077 -47.459 -1.624 1.00 99.56 396 ASN B C 1
ATOM 5774 O O . ASN B 1 396 ? 32.693 -48.315 -0.994 1.00 99.55 396 ASN B O 1
ATOM 5779 N N . ILE B 1 397 ? 30.865 -47.039 -1.292 1.00 100.41 397 ILE B N 1
ATOM 5780 C CA . ILE B 1 397 ? 30.173 -47.580 -0.138 1.00 101.87 397 ILE B CA 1
ATOM 5781 C C . ILE B 1 397 ? 28.980 -48.427 -0.571 1.00 102.12 397 ILE B C 1
ATOM 5782 O O . ILE B 1 397 ? 27.830 -47.972 -0.577 1.00 102.22 397 ILE B O 1
ATOM 5787 N N . ASN B 1 398 ? 29.273 -49.665 -0.950 1.00 102.73 398 ASN B N 1
ATOM 5788 C CA . ASN B 1 398 ? 28.237 -50.588 -1.369 1.00 102.86 398 ASN B CA 1
ATOM 5789 C C . ASN B 1 398 ? 27.463 -50.997 -0.119 1.00 102.41 398 ASN B C 1
ATOM 5790 O O . ASN B 1 398 ? 28.005 -51.640 0.781 1.00 101.64 398 ASN B O 1
ATOM 5795 N N . GLY B 1 399 ? 26.200 -50.602 -0.053 1.00 102.08 399 GLY B N 1
ATOM 5796 C CA . GLY B 1 399 ? 25.390 -50.965 1.092 1.00 101.85 399 GLY B CA 1
ATOM 5797 C C . GLY B 1 399 ? 25.177 -49.821 2.055 1.00 101.95 399 GLY B C 1
ATOM 5798 O O . GLY B 1 399 ? 25.364 -48.652 1.702 1.00 102.28 399 GLY B O 1
ATOM 5799 N N . GLU B 1 400 ? 24.774 -50.164 3.276 1.00 101.86 400 GLU B N 1
ATOM 5800 C CA . GLU B 1 400 ? 24.528 -49.179 4.327 1.00 101.40 400 GLU B CA 1
ATOM 5801 C C . GLU B 1 400 ? 25.276 -49.544 5.609 1.00 101.11 400 GLU B C 1
ATOM 5802 O O . GLU B 1 400 ? 25.635 -50.707 5.828 1.00 101.06 400 GLU B O 1
ATOM 5808 N N . PRO B 1 401 ? 25.526 -48.547 6.472 1.00 101.00 401 PRO B N 1
ATOM 5809 C CA . PRO B 1 401 ? 26.241 -48.797 7.728 1.00 100.45 401 PRO B CA 1
ATOM 5810 C C . PRO B 1 401 ? 25.461 -49.747 8.627 1.00 100.28 401 PRO B C 1
ATOM 5811 O O . PRO B 1 401 ? 24.288 -49.512 8.914 1.00 99.87 401 PRO B O 1
ATOM 5815 N N . GLU B 1 402 ? 26.099 -50.825 9.063 1.00 99.80 402 GLU B N 1
ATOM 5816 C CA . GLU B 1 402 ? 25.417 -51.761 9.939 1.00 99.79 402 GLU B CA 1
ATOM 5817 C C . GLU B 1 402 ? 25.239 -51.071 11.287 1.00 99.41 402 GLU B C 1
ATOM 5818 O O . GLU B 1 402 ? 24.150 -51.077 11.856 1.00 100.11 402 GLU B O 1
ATOM 5824 N N . MET B 1 403 ? 26.316 -50.453 11.774 1.00 99.02 403 MET B N 1
ATOM 5825 C CA . MET B 1 403 ? 26.326 -49.742 13.059 1.00 97.52 403 MET B CA 1
ATOM 5826 C C . MET B 1 403 ? 26.580 -48.249 12.877 1.00 96.26 403 MET B C 1
ATOM 5827 O O . MET B 1 403 ? 27.462 -47.856 12.114 1.00 96.25 403 MET B O 1
ATOM 5832 N N . THR B 1 404 ? 25.820 -47.421 13.590 1.00 94.31 404 THR B N 1
ATOM 5833 C CA . THR B 1 404 ? 25.976 -45.968 13.500 1.00 92.87 404 THR B CA 1
ATOM 5834 C C . THR B 1 404 ? 25.895 -45.243 14.849 1.00 92.20 404 THR B C 1
ATOM 5835 O O . THR B 1 404 ? 24.898 -45.355 15.566 1.00 92.49 404 THR B O 1
ATOM 5839 N N . CYS B 1 405 ? 26.949 -44.494 15.182 1.00 91.09 405 CYS B N 1
ATOM 5840 C CA . CYS B 1 405 ? 26.991 -43.735 16.432 1.00 88.78 405 CYS B CA 1
ATOM 5841 C C . CYS B 1 405 ? 27.480 -42.307 16.263 1.00 86.31 405 CYS B C 1
ATOM 5842 O O . CYS B 1 405 ? 28.671 -42.058 16.072 1.00 86.04 405 CYS B O 1
ATOM 5845 N N . VAL B 1 406 ? 26.542 -41.375 16.328 1.00 83.73 406 VAL B N 1
ATOM 5846 C CA . VAL B 1 406 ? 26.853 -39.963 16.229 1.00 82.35 406 VAL B CA 1
ATOM 5847 C C . VAL B 1 406 ? 27.073 -39.513 17.669 1.00 82.20 406 VAL B C 1
ATOM 5848 O O . VAL B 1 406 ? 26.714 -40.227 18.610 1.00 82.80 406 VAL B O 1
ATOM 5852 N N . THR B 1 407 ? 27.697 -38.351 17.837 1.00 80.96 407 THR B N 1
ATOM 5853 C CA . THR B 1 407 ? 27.972 -37.790 19.159 1.00 78.81 407 THR B CA 1
ATOM 5854 C C . THR B 1 407 ? 28.421 -36.337 19.011 1.00 77.75 407 THR B C 1
ATOM 5855 O O . THR B 1 407 ? 29.405 -36.052 18.336 1.00 77.26 407 THR B O 1
ATOM 5859 N N . ARG B 1 408 ? 27.676 -35.422 19.625 1.00 77.57 408 ARG B N 1
ATOM 5860 C CA . ARG B 1 408 ? 28.002 -34.003 19.537 1.00 77.93 408 ARG B CA 1
ATOM 5861 C C . ARG B 1 408 ? 28.817 -33.477 20.726 1.00 76.42 408 ARG B C 1
ATOM 5862 O O . ARG B 1 408 ? 28.737 -34.004 21.846 1.00 75.78 408 ARG B O 1
ATOM 5870 N N . TRP B 1 409 ? 29.602 -32.433 20.448 1.00 73.81 409 TRP B N 1
ATOM 5871 C CA . TRP B 1 409 ? 30.442 -31.761 21.437 1.00 71.15 409 TRP B CA 1
ATOM 5872 C C . TRP B 1 409 ? 30.278 -30.275 21.178 1.00 72.16 409 TRP B C 1
ATOM 5873 O O . TRP B 1 409 ? 31.054 -29.674 20.423 1.00 70.93 409 TRP B O 1
ATOM 5884 N N . HIS B 1 410 ? 29.282 -29.677 21.822 1.00 74.54 410 HIS B N 1
ATOM 5885 C CA . HIS B 1 410 ? 29.005 -28.278 21.575 1.00 76.42 410 HIS B CA 1
ATOM 5886 C C . HIS B 1 410 ? 30.089 -27.262 21.829 1.00 75.97 410 HIS B C 1
ATOM 5887 O O . HIS B 1 410 ? 30.444 -26.511 20.927 1.00 77.37 410 HIS B O 1
ATOM 5894 N N . GLU B 1 411 ? 30.630 -27.189 23.024 1.00 73.68 411 GLU B N 1
ATOM 5895 C CA . GLU B 1 411 ? 31.676 -26.198 23.186 1.00 72.40 411 GLU B CA 1
ATOM 5896 C C . GLU B 1 411 ? 32.675 -26.900 24.023 1.00 70.22 411 GLU B C 1
ATOM 5897 O O . GLU B 1 411 ? 32.893 -26.572 25.183 1.00 70.40 411 GLU B O 1
ATOM 5903 N N . SER B 1 412 ? 33.288 -27.887 23.382 1.00 67.73 412 SER B N 1
ATOM 5904 C CA . SER B 1 412 ? 34.235 -28.767 24.022 1.00 64.74 412 SER B CA 1
ATOM 5905 C C . SER B 1 412 ? 35.667 -28.657 23.532 1.00 62.37 412 SER B C 1
ATOM 5906 O O . SER B 1 412 ? 36.549 -29.349 24.029 1.00 63.06 412 SER B O 1
ATOM 5909 N N . MET B 1 413 ? 35.907 -27.785 22.568 1.00 59.83 413 MET B N 1
ATOM 5910 C CA . MET B 1 413 ? 37.256 -27.616 22.051 1.00 57.06 413 MET B CA 1
ATOM 5911 C C . MET B 1 413 ? 37.757 -26.242 22.482 1.00 54.81 413 MET B C 1
ATOM 5912 O O . MET B 1 413 ? 37.538 -25.248 21.784 1.00 54.96 413 MET B O 1
ATOM 5917 N N . PRO B 1 414 ? 38.428 -26.163 23.645 1.00 52.44 414 PRO B N 1
ATOM 5918 C CA . PRO B 1 414 ? 38.962 -24.898 24.163 1.00 50.78 414 PRO B CA 1
ATOM 5919 C C . PRO B 1 414 ? 39.906 -24.241 23.150 1.00 50.00 414 PRO B C 1
ATOM 5920 O O . PRO B 1 414 ? 40.787 -24.882 22.610 1.00 50.00 414 PRO B O 1
ATOM 5924 N N . GLN B 1 415 ? 39.733 -22.958 22.898 1.00 49.66 415 GLN B N 1
ATOM 5925 C CA . GLN B 1 415 ? 40.577 -22.265 21.927 1.00 51.28 415 GLN B CA 1
ATOM 5926 C C . GLN B 1 415 ? 41.561 -21.307 22.587 1.00 51.68 415 GLN B C 1
ATOM 5927 O O . GLN B 1 415 ? 41.135 -20.333 23.219 1.00 54.40 415 GLN B O 1
ATOM 5933 N N . TYR B 1 416 ? 42.863 -21.568 22.446 1.00 50.31 416 TYR B N 1
ATOM 5934 C CA . TYR B 1 416 ? 43.876 -20.679 23.024 1.00 47.73 416 TYR B CA 1
ATOM 5935 C C . TYR B 1 416 ? 44.279 -19.684 21.964 1.00 47.50 416 TYR B C 1
ATOM 5936 O O . TYR B 1 416 ? 44.986 -20.038 21.036 1.00 47.78 416 TYR B O 1
ATOM 5945 N N . HIS B 1 417 ? 43.843 -18.438 22.087 1.00 47.36 417 HIS B N 1
ATOM 5946 C CA . HIS B 1 417 ? 44.216 -17.447 21.085 1.00 47.11 417 HIS B CA 1
ATOM 5947 C C . HIS B 1 417 ? 45.457 -16.679 21.522 1.00 46.20 417 HIS B C 1
ATOM 5948 O O . HIS B 1 417 ? 45.936 -16.830 22.648 1.00 46.15 417 HIS B O 1
ATOM 5955 N N . VAL B 1 418 ? 45.986 -15.865 20.621 1.00 45.32 418 VAL B N 1
ATOM 5956 C CA . VAL B 1 418 ? 47.167 -15.052 20.909 1.00 43.91 418 VAL B CA 1
ATOM 5957 C C . VAL B 1 418 ? 46.981 -14.276 22.228 1.00 44.92 418 VAL B C 1
ATOM 5958 O O . VAL B 1 418 ? 45.970 -13.587 22.442 1.00 44.90 418 VAL B O 1
ATOM 5962 N N . GLY B 1 419 ? 47.967 -14.399 23.107 1.00 44.70 419 GLY B N 1
ATOM 5963 C CA . GLY B 1 419 ? 47.894 -13.742 24.399 1.00 45.45 419 GLY B CA 1
ATOM 5964 C C . GLY B 1 419 ? 47.358 -14.681 25.473 1.00 46.49 419 GLY B C 1
ATOM 5965 O O . GLY B 1 419 ? 47.306 -14.336 26.651 1.00 46.76 419 GLY B O 1
ATOM 5966 N N . HIS B 1 420 ? 46.959 -15.881 25.080 1.00 46.48 420 HIS B N 1
ATOM 5967 C CA . HIS B 1 420 ? 46.425 -16.804 26.061 1.00 47.01 420 HIS B CA 1
ATOM 5968 C C . HIS B 1 420 ? 47.270 -16.988 27.316 1.00 47.24 420 HIS B C 1
ATOM 5969 O O . HIS B 1 420 ? 46.738 -17.001 28.405 1.00 47.08 420 HIS B O 1
ATOM 5976 N N . LYS B 1 421 ? 48.578 -17.148 27.168 1.00 49.29 421 LYS B N 1
ATOM 5977 C CA . LYS B 1 421 ? 49.435 -17.349 28.341 1.00 50.91 421 LYS B CA 1
ATOM 5978 C C . LYS B 1 421 ? 49.468 -16.156 29.291 1.00 51.97 421 LYS B C 1
ATOM 5979 O O . LYS B 1 421 ? 49.450 -16.338 30.511 1.00 52.85 421 LYS B O 1
ATOM 5985 N N . GLN B 1 422 ? 49.519 -14.941 28.746 1.00 52.23 422 GLN B N 1
ATOM 5986 C CA . GLN B 1 422 ? 49.540 -13.757 29.587 1.00 52.50 422 GLN B CA 1
ATOM 5987 C C . GLN B 1 422 ? 48.264 -13.691 30.400 1.00 52.68 422 GLN B C 1
ATOM 5988 O O . GLN B 1 422 ? 48.309 -13.530 31.619 1.00 54.57 422 GLN B O 1
ATOM 5994 N N . ARG B 1 423 ? 47.123 -13.816 29.732 1.00 51.97 423 ARG B N 1
ATOM 5995 C CA . ARG B 1 423 ? 45.842 -13.752 30.411 1.00 51.64 423 ARG B CA 1
ATOM 5996 C C . ARG B 1 423 ? 45.706 -14.808 31.497 1.00 51.48 423 ARG B C 1
ATOM 5997 O O . ARG B 1 423 ? 45.180 -14.528 32.576 1.00 51.68 423 ARG B O 1
ATOM 6005 N N . ILE B 1 424 ? 46.175 -16.019 31.223 1.00 51.16 424 ILE B N 1
ATOM 6006 C CA . ILE B 1 424 ? 46.100 -17.087 32.216 1.00 51.39 424 ILE B CA 1
ATOM 6007 C C . ILE B 1 424 ? 46.996 -16.764 33.423 1.00 51.78 424 ILE B C 1
ATOM 6008 O O . ILE B 1 424 ? 46.664 -17.090 34.556 1.00 50.53 424 ILE B O 1
ATOM 6013 N N . LYS B 1 425 ? 48.126 -16.111 33.160 1.00 52.66 425 LYS B N 1
ATOM 6014 C CA . LYS B 1 425 ? 49.079 -15.723 34.200 1.00 53.25 425 LYS B CA 1
ATOM 6015 C C . LYS B 1 425 ? 48.412 -14.723 35.119 1.00 53.75 425 LYS B C 1
ATOM 6016 O O . LYS B 1 425 ? 48.461 -14.869 36.344 1.00 54.56 425 LYS B O 1
ATOM 6022 N N . GLU B 1 426 ? 47.791 -13.702 34.529 1.00 53.30 426 GLU B N 1
ATOM 6023 C CA . GLU B 1 426 ? 47.101 -12.691 35.315 1.00 53.14 426 GLU B CA 1
ATOM 6024 C C . GLU B 1 426 ? 46.066 -13.361 36.183 1.00 52.72 426 GLU B C 1
ATOM 6025 O O . GLU B 1 426 ? 45.936 -13.065 37.361 1.00 54.05 426 GLU B O 1
ATOM 6031 N N . LEU B 1 427 ? 45.326 -14.287 35.608 1.00 51.91 427 LEU B N 1
ATOM 6032 C CA . LEU B 1 427 ? 44.316 -14.956 36.396 1.00 51.44 427 LEU B CA 1
ATOM 6033 C C . LEU B 1 427 ? 44.940 -15.724 37.562 1.00 50.97 427 LEU B C 1
ATOM 6034 O O . LEU B 1 427 ? 44.445 -15.657 38.684 1.00 50.30 427 LEU B O 1
ATOM 6039 N N . ARG B 1 428 ? 46.024 -16.447 37.300 1.00 51.36 428 ARG B N 1
ATOM 6040 C CA . ARG B 1 428 ? 46.665 -17.217 38.356 1.00 53.10 428 ARG B CA 1
ATOM 6041 C C . ARG B 1 428 ? 47.109 -16.264 39.450 1.00 54.46 428 ARG B C 1
ATOM 6042 O O . ARG B 1 428 ? 46.848 -16.501 40.648 1.00 55.20 428 ARG B O 1
ATOM 6050 N N . GLU B 1 429 ? 47.774 -15.185 39.036 1.00 54.22 429 GLU B N 1
ATOM 6051 C CA . GLU B 1 429 ? 48.243 -14.168 39.972 1.00 53.89 429 GLU B CA 1
ATOM 6052 C C . GLU B 1 429 ? 47.096 -13.522 40.742 1.00 52.69 429 GLU B C 1
ATOM 6053 O O . GLU B 1 429 ? 47.155 -13.432 41.975 1.00 53.26 429 GLU B O 1
ATOM 6059 N N . ALA B 1 430 ? 46.055 -13.083 40.031 1.00 51.14 430 ALA B N 1
ATOM 6060 C CA . ALA B 1 430 ? 44.897 -12.477 40.681 1.00 49.71 430 ALA B CA 1
ATOM 6061 C C . ALA B 1 430 ? 44.339 -13.438 41.749 1.00 49.73 430 ALA B C 1
ATOM 6062 O O . ALA B 1 430 ? 44.027 -13.019 42.869 1.00 50.75 430 ALA B O 1
ATOM 6064 N N . LEU B 1 431 ? 44.229 -14.720 41.405 1.00 47.31 431 LEU B N 1
ATOM 6065 C CA . LEU B 1 431 ? 43.722 -15.715 42.328 1.00 46.70 431 LEU B CA 1
ATOM 6066 C C . LEU B 1 431 ? 44.674 -15.928 43.503 1.00 47.97 431 LEU B C 1
ATOM 6067 O O . LEU B 1 431 ? 44.244 -16.244 44.629 1.00 46.76 431 LEU B O 1
ATOM 6072 N N . ALA B 1 432 ? 45.969 -15.762 43.237 1.00 48.43 432 ALA B N 1
ATOM 6073 C CA . ALA B 1 432 ? 46.975 -15.962 44.274 1.00 48.39 432 ALA B CA 1
ATOM 6074 C C . ALA B 1 432 ? 46.841 -14.901 45.355 1.00 49.53 432 ALA B C 1
ATOM 6075 O O . ALA B 1 432 ? 46.956 -15.189 46.552 1.00 49.69 432 ALA B O 1
ATOM 6077 N N . SER B 1 433 ? 46.562 -13.671 44.936 1.00 50.20 433 SER B N 1
ATOM 6078 C CA . SER B 1 433 ? 46.492 -12.578 45.899 1.00 51.32 433 SER B CA 1
ATOM 6079 C C . SER B 1 433 ? 45.118 -12.316 46.472 1.00 51.06 433 SER B C 1
ATOM 6080 O O . SER B 1 433 ? 44.999 -11.749 47.550 1.00 53.35 433 SER B O 1
ATOM 6083 N N . ALA B 1 434 ? 44.069 -12.710 45.770 1.00 50.13 434 ALA B N 1
ATOM 6084 C CA . ALA B 1 434 ? 42.718 -12.480 46.290 1.00 48.48 434 ALA B CA 1
ATOM 6085 C C . ALA B 1 434 ? 41.987 -13.778 46.697 1.00 48.68 434 ALA B C 1
ATOM 6086 O O . ALA B 1 434 ? 40.935 -13.735 47.340 1.00 48.71 434 ALA B O 1
ATOM 6088 N N . TYR B 1 435 ? 42.541 -14.932 46.332 1.00 48.04 435 TYR B N 1
ATOM 6089 C CA . TYR B 1 435 ? 41.910 -16.206 46.677 1.00 47.99 435 TYR B CA 1
ATOM 6090 C C . TYR B 1 435 ? 42.959 -17.262 46.964 1.00 48.32 435 TYR B C 1
ATOM 6091 O O . TYR B 1 435 ? 42.968 -18.330 46.352 1.00 48.96 435 TYR B O 1
ATOM 6100 N N . PRO B 1 436 ? 43.846 -16.988 47.922 1.00 48.70 436 PRO B N 1
ATOM 6101 C CA . PRO B 1 436 ? 44.886 -17.963 48.231 1.00 48.23 436 PRO B CA 1
ATOM 6102 C C . PRO B 1 436 ? 44.308 -19.324 48.552 1.00 48.45 436 PRO B C 1
ATOM 6103 O O . PRO B 1 436 ? 43.326 -19.435 49.287 1.00 45.60 436 PRO B O 1
ATOM 6107 N N . GLY B 1 437 ? 44.918 -20.354 47.960 1.00 49.76 437 GLY B N 1
ATOM 6108 C CA . GLY B 1 437 ? 44.473 -21.718 48.201 1.00 52.73 437 GLY B CA 1
ATOM 6109 C C . GLY B 1 437 ? 43.535 -22.243 47.130 1.00 53.71 437 GLY B C 1
ATOM 6110 O O . GLY B 1 437 ? 43.237 -23.452 47.080 1.00 55.15 437 GLY B O 1
ATOM 6111 N N . VAL B 1 438 ? 43.059 -21.330 46.282 1.00 52.88 438 VAL B N 1
ATOM 6112 C CA . VAL B 1 438 ? 42.167 -21.671 45.187 1.00 51.79 438 VAL B CA 1
ATOM 6113 C C . VAL B 1 438 ? 42.995 -21.814 43.926 1.00 51.94 438 VAL B C 1
ATOM 6114 O O . VAL B 1 438 ? 43.847 -20.985 43.639 1.00 53.14 438 VAL B O 1
ATOM 6118 N N . TYR B 1 439 ? 42.746 -22.870 43.169 1.00 52.42 439 TYR B N 1
ATOM 6119 C CA . TYR B 1 439 ? 43.504 -23.115 41.945 1.00 51.74 439 TYR B CA 1
ATOM 6120 C C . TYR B 1 439 ? 42.595 -23.590 40.823 1.00 51.25 439 TYR B C 1
ATOM 6121 O O . TYR B 1 439 ? 41.708 -24.422 41.027 1.00 50.97 439 TYR B O 1
ATOM 6130 N N . MET B 1 440 ? 42.835 -23.041 39.641 1.00 51.12 440 MET B N 1
ATOM 6131 C CA . MET B 1 440 ? 42.078 -23.360 38.457 1.00 50.26 440 MET B CA 1
ATOM 6132 C C . MET B 1 440 ? 42.983 -23.908 37.361 1.00 49.71 440 MET B C 1
ATOM 6133 O O . MET B 1 440 ? 43.888 -23.232 36.886 1.00 50.44 440 MET B O 1
ATOM 6138 N N . THR B 1 441 ? 42.745 -25.148 36.963 1.00 49.89 441 THR B N 1
ATOM 6139 C CA . THR B 1 441 ? 43.523 -25.763 35.884 1.00 49.96 441 THR B CA 1
ATOM 6140 C C . THR B 1 441 ? 42.624 -26.652 35.050 1.00 48.70 441 THR B C 1
ATOM 6141 O O . THR B 1 441 ? 41.433 -26.799 35.343 1.00 47.23 441 THR B O 1
ATOM 6145 N N . GLY B 1 442 ? 43.214 -27.263 34.029 1.00 48.20 442 GLY B N 1
ATOM 6146 C CA . GLY B 1 442 ? 42.454 -28.136 33.164 1.00 48.49 442 GLY B CA 1
ATOM 6147 C C . GLY B 1 442 ? 42.633 -27.752 31.713 1.00 48.61 442 GLY B C 1
ATOM 6148 O O . GLY B 1 442 ? 43.455 -26.897 31.396 1.00 48.35 442 GLY B O 1
ATOM 6149 N N . ALA B 1 443 ? 41.855 -28.372 30.834 1.00 48.96 443 ALA B N 1
ATOM 6150 C CA . ALA B 1 443 ? 41.970 -28.103 29.415 1.00 49.08 443 ALA B CA 1
ATOM 6151 C C . ALA B 1 443 ? 41.807 -26.644 29.022 1.00 49.40 443 ALA B C 1
ATOM 6152 O O . ALA B 1 443 ? 42.195 -26.271 27.928 1.00 48.29 443 ALA B O 1
ATOM 6154 N N . SER B 1 444 ? 41.252 -25.813 29.902 1.00 50.63 444 SER B N 1
ATOM 6155 C CA . SER B 1 444 ? 41.056 -24.402 29.553 1.00 52.06 444 SER B CA 1
ATOM 6156 C C . SER B 1 444 ? 42.269 -23.535 29.839 1.00 52.58 444 SER B C 1
ATOM 6157 O O . SER B 1 444 ? 42.337 -22.376 29.430 1.00 52.81 444 SER B O 1
ATOM 6160 N N . PHE B 1 445 ? 43.249 -24.116 30.516 1.00 53.72 445 PHE B N 1
ATOM 6161 C CA . PHE B 1 445 ? 44.447 -23.380 30.885 1.00 54.05 445 PHE B CA 1
ATOM 6162 C C . PHE B 1 445 ? 45.711 -23.693 30.080 1.00 55.59 445 PHE B C 1
ATOM 6163 O O . PHE B 1 445 ? 46.010 -22.986 29.103 1.00 56.29 445 PHE B O 1
ATOM 6171 N N . GLU B 1 446 ? 46.457 -24.731 30.457 1.00 55.53 446 GLU B N 1
ATOM 6172 C CA . GLU B 1 446 ? 47.686 -25.024 29.723 1.00 55.99 446 GLU B CA 1
ATOM 6173 C C . GLU B 1 446 ? 47.818 -26.402 29.136 1.00 55.16 446 GLU B C 1
ATOM 6174 O O . GLU B 1 446 ? 48.611 -27.204 29.611 1.00 54.01 446 GLU B O 1
ATOM 6180 N N . GLY B 1 447 ? 47.052 -26.670 28.088 1.00 55.57 447 GLY B N 1
ATOM 6181 C CA . GLY B 1 447 ? 47.121 -27.972 27.452 1.00 56.08 447 GLY B CA 1
ATOM 6182 C C . GLY B 1 447 ? 45.797 -28.685 27.474 1.00 56.22 447 GLY B C 1
ATOM 6183 O O . GLY B 1 447 ? 45.206 -28.906 28.541 1.00 56.62 447 GLY B O 1
ATOM 6184 N N . VAL B 1 448 ? 45.325 -29.042 26.289 1.00 56.08 448 VAL B N 1
ATOM 6185 C CA . VAL B 1 448 ? 44.064 -29.734 26.171 1.00 55.33 448 VAL B CA 1
ATOM 6186 C C . VAL B 1 448 ? 44.317 -31.232 26.129 1.00 56.85 448 VAL B C 1
ATOM 6187 O O . VAL B 1 448 ? 43.434 -32.002 26.396 1.00 58.11 448 VAL B O 1
ATOM 6191 N N . GLY B 1 449 ? 45.528 -31.661 25.799 1.00 57.51 449 GLY B N 1
ATOM 6192 C CA . GLY B 1 449 ? 45.794 -33.095 25.756 1.00 58.32 449 GLY B CA 1
ATOM 6193 C C . GLY B 1 449 ? 45.661 -33.807 27.099 1.00 58.73 449 GLY B C 1
ATOM 6194 O O . GLY B 1 449 ? 45.981 -33.232 28.146 1.00 58.05 449 GLY B O 1
ATOM 6195 N N . ILE B 1 450 ? 45.188 -35.058 27.072 1.00 58.54 450 ILE B N 1
ATOM 6196 C CA . ILE B 1 450 ? 45.021 -35.837 28.297 1.00 58.32 450 ILE B CA 1
ATOM 6197 C C . ILE B 1 450 ? 46.283 -35.797 29.148 1.00 58.75 450 ILE B C 1
ATOM 6198 O O . ILE B 1 450 ? 46.211 -35.548 30.346 1.00 58.94 450 ILE B O 1
ATOM 6203 N N . PRO B 1 451 ? 47.457 -36.050 28.550 1.00 59.40 451 PRO B N 1
ATOM 6204 C CA . PRO B 1 451 ? 48.659 -35.995 29.393 1.00 59.97 451 PRO B CA 1
ATOM 6205 C C . PRO B 1 451 ? 48.730 -34.642 30.117 1.00 60.45 451 PRO B C 1
ATOM 6206 O O . PRO B 1 451 ? 48.763 -34.598 31.348 1.00 60.86 451 PRO B O 1
ATOM 6210 N N . ASP B 1 452 ? 48.711 -33.547 29.349 1.00 61.07 452 ASP B N 1
ATOM 6211 C CA . ASP B 1 452 ? 48.778 -32.185 29.890 1.00 60.19 452 ASP B CA 1
ATOM 6212 C C . ASP B 1 452 ? 47.780 -31.968 31.009 1.00 60.26 452 ASP B C 1
ATOM 6213 O O . ASP B 1 452 ? 48.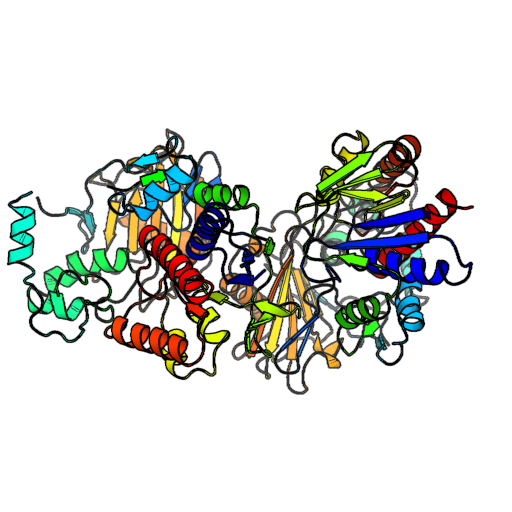073 -31.276 31.977 1.00 61.01 452 ASP B O 1
ATOM 6218 N N . CYS B 1 453 ? 46.593 -32.547 30.886 1.00 59.75 453 CYS B N 1
ATOM 6219 C CA . CYS B 1 453 ? 45.584 -32.358 31.916 1.00 59.08 453 CYS B CA 1
ATOM 6220 C C . CYS B 1 453 ? 45.958 -33.086 33.179 1.00 60.36 453 CYS B C 1
ATOM 6221 O O . CYS B 1 453 ? 45.709 -32.595 34.285 1.00 60.83 453 CYS B O 1
ATOM 6224 N N . ILE B 1 454 ? 46.571 -34.255 33.015 1.00 61.97 454 ILE B N 1
ATOM 6225 C CA . ILE B 1 454 ? 46.965 -35.063 34.163 1.00 62.73 454 ILE B CA 1
ATOM 6226 C C . ILE B 1 454 ? 47.932 -34.297 35.058 1.00 63.40 454 ILE B C 1
ATOM 6227 O O . ILE B 1 454 ? 47.699 -34.186 36.265 1.00 63.18 454 ILE B O 1
ATOM 6232 N N . ASP B 1 455 ? 49.004 -33.755 34.488 1.00 64.03 455 ASP B N 1
ATOM 6233 C CA . ASP B 1 455 ? 49.928 -33.021 35.340 1.00 65.91 455 ASP B CA 1
ATOM 6234 C C . ASP B 1 455 ? 49.340 -31.704 35.833 1.00 65.66 455 ASP B C 1
ATOM 6235 O O . ASP B 1 455 ? 49.605 -31.298 36.975 1.00 65.92 455 ASP B O 1
ATOM 6240 N N . GLN B 1 456 ? 48.542 -31.038 35.000 1.00 64.00 456 GLN B N 1
ATOM 6241 C CA . GLN B 1 456 ? 47.925 -29.799 35.450 1.00 62.71 456 GLN B CA 1
ATOM 6242 C C . GLN B 1 456 ? 47.221 -30.103 36.773 1.00 62.76 456 GLN B C 1
ATOM 6243 O O . GLN B 1 456 ? 47.226 -29.289 37.712 1.00 63.12 456 GLN B O 1
ATOM 6249 N N . GLY B 1 457 ? 46.655 -31.303 36.851 1.00 62.57 457 GLY B N 1
ATOM 6250 C CA . GLY B 1 457 ? 45.973 -31.720 38.062 1.00 62.61 457 GLY B CA 1
ATOM 6251 C C . GLY B 1 457 ? 46.980 -32.137 39.108 1.00 61.99 457 GLY B C 1
ATOM 6252 O O . GLY B 1 457 ? 46.721 -32.033 40.297 1.00 62.27 457 GLY B O 1
ATOM 6253 N N . LYS B 1 458 ? 48.126 -32.632 38.660 1.00 61.21 458 LYS B N 1
ATOM 6254 C CA . LYS B 1 458 ? 49.178 -33.039 39.571 1.00 61.36 458 LYS B CA 1
ATOM 6255 C C . LYS B 1 458 ? 49.772 -31.774 40.177 1.00 61.38 458 LYS B C 1
ATOM 6256 O O . LYS B 1 458 ? 49.992 -31.694 41.386 1.00 61.93 458 LYS B O 1
ATOM 6262 N N . ALA B 1 459 ? 50.026 -30.777 39.335 1.00 61.06 459 ALA B N 1
ATOM 6263 C CA . ALA B 1 459 ? 50.582 -29.514 39.817 1.00 59.66 459 ALA B CA 1
ATOM 6264 C C . ALA B 1 459 ? 49.606 -28.878 40.788 1.00 59.45 459 ALA B C 1
ATOM 6265 O O . ALA B 1 459 ? 50.001 -28.246 41.750 1.00 59.34 459 ALA B O 1
ATOM 6267 N N . ALA B 1 460 ? 48.318 -29.045 40.532 1.00 60.18 460 ALA B N 1
ATOM 6268 C CA . ALA B 1 460 ? 47.328 -28.475 41.422 1.00 61.24 460 ALA B CA 1
ATOM 6269 C C . ALA B 1 460 ? 47.504 -29.103 42.803 1.00 61.97 460 ALA B C 1
ATOM 6270 O O . ALA B 1 460 ? 47.534 -28.392 43.809 1.00 62.03 460 ALA B O 1
ATOM 6272 N N . VAL B 1 461 ? 47.640 -30.429 42.848 1.00 62.76 461 VAL B N 1
ATOM 6273 C CA . VAL B 1 461 ? 47.805 -31.131 44.122 1.00 64.39 461 VAL B CA 1
ATOM 6274 C C . VAL B 1 461 ? 49.014 -30.561 44.854 1.00 65.12 461 VAL B C 1
ATOM 6275 O O . VAL B 1 461 ? 48.957 -30.264 46.056 1.00 64.80 461 VAL B O 1
ATOM 6279 N N . SER B 1 462 ? 50.102 -30.404 44.107 1.00 65.42 462 SER B N 1
ATOM 6280 C CA . SER B 1 462 ? 51.333 -29.858 44.648 1.00 66.05 462 SER B CA 1
ATOM 6281 C C . SER B 1 462 ? 51.088 -28.490 45.304 1.00 66.58 462 SER B C 1
ATOM 6282 O O . SER B 1 462 ? 51.359 -28.302 46.485 1.00 66.97 462 SER B O 1
ATOM 6285 N N . ASP B 1 463 ? 50.556 -27.542 44.537 1.00 67.73 463 ASP B N 1
ATOM 6286 C CA . ASP B 1 463 ? 50.265 -26.193 45.039 1.00 68.19 463 ASP B CA 1
ATOM 6287 C C . ASP B 1 463 ? 49.354 -26.182 46.275 1.00 68.09 463 ASP B C 1
ATOM 6288 O O . ASP B 1 463 ? 49.639 -25.515 47.272 1.00 67.52 463 ASP B O 1
ATOM 6293 N N . ALA B 1 464 ? 48.247 -26.910 46.195 1.00 67.22 464 ALA B N 1
ATOM 6294 C CA . ALA B 1 464 ? 47.311 -26.970 47.303 1.00 67.38 464 ALA B CA 1
ATOM 6295 C C . ALA B 1 464 ? 47.994 -27.417 48.594 1.00 67.89 464 ALA B C 1
ATOM 6296 O O . ALA B 1 464 ? 47.740 -26.857 49.656 1.00 68.05 464 ALA B O 1
ATOM 6298 N N . LEU B 1 465 ? 48.857 -28.429 48.505 1.00 68.20 465 LEU B N 1
ATOM 6299 C CA . LEU B 1 465 ? 49.558 -28.931 49.688 1.00 68.06 465 LEU B CA 1
ATOM 6300 C C . LEU B 1 465 ? 50.510 -27.867 50.209 1.00 68.09 465 LEU B C 1
ATOM 6301 O O . LEU B 1 465 ? 50.435 -27.487 51.379 1.00 68.82 465 LEU B O 1
ATOM 6306 N N . THR B 1 466 ? 51.399 -27.379 49.348 1.00 67.08 466 THR B N 1
ATOM 6307 C CA . THR B 1 466 ? 52.332 -26.338 49.749 1.00 66.44 466 THR B CA 1
ATOM 6308 C C . THR B 1 466 ? 51.594 -25.261 50.544 1.00 67.34 466 THR B C 1
ATOM 6309 O O . THR B 1 466 ? 52.017 -24.873 51.634 1.00 68.57 466 THR B O 1
ATOM 6313 N N . TYR B 1 467 ? 50.474 -24.791 50.004 1.00 66.85 467 TYR B N 1
ATOM 6314 C CA . TYR B 1 467 ? 49.678 -23.770 50.672 1.00 65.92 467 TYR B CA 1
ATOM 6315 C C . TYR B 1 467 ? 49.135 -24.248 52.012 1.00 67.52 467 TYR B C 1
ATOM 6316 O O . TYR B 1 467 ? 49.137 -23.503 52.982 1.00 67.13 467 TYR B O 1
ATOM 6325 N N . LEU B 1 468 ? 48.668 -25.490 52.059 1.00 69.99 468 LEU B N 1
ATOM 6326 C CA . LEU B 1 468 ? 48.090 -26.043 53.286 1.00 72.64 468 LEU B CA 1
ATOM 6327 C C . LEU B 1 468 ? 49.067 -26.408 54.397 1.00 74.41 468 LEU B C 1
ATOM 6328 O O . LEU B 1 468 ? 48.824 -26.108 55.570 1.00 74.11 468 LEU B O 1
ATOM 6333 N N . PHE B 1 469 ? 50.168 -27.053 54.031 1.00 76.83 469 PHE B N 1
ATOM 6334 C CA . PHE B 1 469 ? 51.137 -27.487 55.025 1.00 78.78 469 PHE B CA 1
ATOM 6335 C C . PHE B 1 469 ? 52.504 -26.843 54.860 1.00 80.90 469 PHE B C 1
ATOM 6336 O O . PHE B 1 469 ? 52.866 -25.970 55.645 1.00 80.64 469 PHE B O 1
ATOM 6344 N N . SER B 1 470 ? 53.246 -27.267 53.836 1.00 83.83 470 SER B N 1
ATOM 6345 C CA . SER B 1 470 ? 54.589 -26.742 53.550 1.00 86.32 470 SER B CA 1
ATOM 6346 C C . SER B 1 470 ? 54.766 -25.277 53.958 1.00 87.70 470 SER B C 1
ATOM 6347 O O . SER B 1 470 ? 55.783 -24.990 54.635 1.00 88.58 470 SER B O 1
#

B-factor: mean 77.15, std 16.98, range [34.52, 119.04]

GO terms:
  GO:0005737 cytoplasm (C, EXP)
  GO:0005886 plasma membrane (C, EXP)

Nearest PDB structures (foldseek):
  3i6d-assembly1_A  TM=1.002E+00  e=6.558E-98  Bacillus subtilis
  3i6d-assembly2_B  TM=9.999E-01  e=1.137E-95  Bacillus subtilis
  2ive-assembly2_B  TM=8.975E-01  e=1.760E-39  Myxococcus xanthus
  2ivd-assembly2_B  TM=8.989E-01  e=3.676E-39  Myxococcus xanthus
  2ivd-assembly1_A  TM=8.915E-01  e=2.179E-38  Myxococcus xanthus

Solvent-accessible surface area: 37450 Å² total; per-residue (Å²): 190,82,34,0,0,0,9,11,0,20,18,9,0,1,0,0,0,18,20,0,12,88,55,8,134,116,126,135,35,74,9,76,0,7,0,2,20,48,42,54,75,9,1,32,79,3,48,11,41,118,86,110,65,2,27,6,25,49,10,33,35,24,4,39,69,172,78,167,13,2,17,63,0,0,104,48,3,47,15,95,138,41,47,38,75,23,46,123,50,93,36,14,7,3,20,93,89,72,12,85,68,68,118,154,144,43,173,62,66,53,47,108,108,174,86,23,61,70,16,190,67,180,99,26,16,8,0,0,90,0,10,93,176,51,35,45,80,128,66,3,84,25,56,24,20,6,65,15,18,38,108,36,9,6,50,7,83,104,1,0,0,39,25,16,46,79,136,23,88,72,80,11,5,0,33,46,0,0,41,20,2,0,63,43,0,51,135,59,16,145,49,10,75,39,27,73,46,15,96,14,63,100,6,36,93,68,67,109,38,7,16,0,74,7,30,8,54,32,69,23,73,0,32,0,0,0,1,17,16,79,14,143,52,0,4,46,7,7,77,151,18,112,14,3,45,44,0,131,96,26,111,14,12,12,9,0,2,0,7,0,0,3,57,107,15,14,75,80,33,131,72,95,8,16,8,9,24,19,2,132,65,17,144,30,22,1,21,17,6,26,24,17,21,86,51,10,79,59,3,7,39,160,57,70,14,2,14,20,1,56,2,3,53,26,70,88,49,70,20,1,91,65,53,64,98,63,1,29,91,48,0,10,111,8,0,91,111,26,20,98,18,90,52,119,24,79,5,43,12,10,8,44,30,26,108,16,57,15,7,9,37,55,16,5,104,88,74,6,114,78,0,67,102,27,4,70,101,56,45,61,1,3,50,1,10,2,24,4,1,89,14,54,26,18,6,42,6,0,59,15,0,61,52,1,5,63,65,0,25,79,96,15,69,132,190,77,35,0,0,0,9,12,1,21,16,7,0,1,0,0,0,20,21,0,12,86,54,8,132,116,127,135,33,71,7,84,0,8,0,2,19,45,45,16,19,8,1,32,76,2,37,8,13,118,89,109,64,2,26,7,25,23,10,33,35,22,6,38,70,170,78,167,14,2,17,63,0,1,104,49,3,46,15,95,139,42,48,39,56,10,42,78,50,94,40,12,5,3,18,95,89,71,10,82,73,44,112,116,128,132,48,161,67,61,60,46,102,106,174,86,22,61,42,9,190,66,181,102,29,16,8,0,0,89,0,10,92,175,53,34,45,79,127,65,3,88,31,57,24,21,6,68,15,19,36,106,34,8,7,56,7,81,104,1,0,0,39,23,16,45,76,119,23,48,96,107,124,16,90,73,10,5,0,34,48,0,0,17,20,2,0,65,43,0,53,136,60,17,150,51,11,120,39,84,68,6,15,106,14,62,99,5,37,94,69,67,108,38,7,17,0,75,11,81,98,57,83,70,28,73,0,26,0,0,0,1,17,16,79,13,143,53,0,6,44,6,7,77,151,17,111,12,4,46,44,1,131,96,26,114,13,11,12,10,0,2,0,7,0,0,3,57,108,14,15,75,80,32,128,64,95,8,16,8,9,22,19,2,137,72,16,143,28,21,1,19,18,6,27,22,16,22,85,49,10,80,59,2,8,40,158,57,69,14,2,17,21,1,56,2,3,52,30,71,87,48,72,22,2,94,54,45,55,54,11,1,29,69,48,0,10,111,7,0,91,110,26,20,99,20,90,52,119,24,82,4,45,14,11,7,60,30,59,114,18,57,16,6,8,44,64,19,6,95,93,72,7,113,79,0,67,101,28,4,66,100,55,42,61,2,4,51,1,10,2,24,3,2,90,12,53,25,17,5,41,6,1,59,15,0,59,52,1,5,65,64,0,24,77,97,13,68,129